Protein AF-0000000083435976 (afdb_homodimer)

Sequence (1504 aa):
MVVLVQVLCVDSVETSPSLLLSTESHRYMPSRLDSTQYHISNSCVLSSFLFNVGDGIQRLCMEHHVRLAKLKHIFLTELRSSTLGGVPGMCLTISDTGKEGVHVHGPPQTNNYLQAMRHFFFRPDFQLQASDVHYDKKTMIQSCFEDPEVQVFAVATRQPFLGVKRKLSDNLHSSIDQVECRHVSVTYVIETKPQRGKFLVEKALALGVPRGKLFGQLHQGKDVTLDSGVVVKSSDCVLPSMPAIACLIVSCPTLAHVDALITTTGFDRYRAVDDKPAQVPVHVVFHLARIDVLQEPRYAAWTRSFGAQSRHVLLCHDACAQKTVHRASAKLQAQLHVVFPTIFPSNEAHELQDSKTPFSRLVPQTPVLELTNSSRDDTEAAMVVLGESMLKFILSPVARRGFDASSCLPRLDFKEIRQTMKASIESLTDKVPQEDPTILNGRITFLGTGCAIPSRYRNVTGMYLELPTDASDGSRWAGLMLDCGEGSVGQLYRYAQGNKQRFQQLIDRLQCVWISHNHADHHLGLLRLLDCRTPLVEPLLVLGPSPLRLWLDEYADVDTTINGKYTFVENYCFDQAASHRYMDVDTHVEAARAKARLKEIFHIAQLECVAVKHAQQSYAVVVTFEDGNKLAFSGDCRPSRKLAEKAYDAFLLVHEATFEDELLTEAKEKAHCTVQEAIQVGREANVRHLVLTHFSQRYPKMAVAKQDRIQVLTAVDLLSLRFQELTQPHLMDVCAKVLTLKDDDPQLGAEAMVVLVQVLCVDSVETSPSLLLSTESHRYMPSRLDSTQYHISNSCVLSSFLFNVGDGIQRLCMEHHVRLAKLKHIFLTELRSSTLGGVPGMCLTISDTGKEGVHVHGPPQTNNYLQAMRHFFFRPDFQLQASDVHYDKKTMIQSCFEDPEVQVFAVATRQPFLGVKRKLSDNLHSSIDQVECRHVSVTYVIETKPQRGKFLVEKALALGVPRGKLFGQLHQGKDVTLDSGVVVKSSDCVLPSMPAIACLIVSCPTLAHVDALITTTGFDRYRAVDDKPAQVPVHVVFHLARIDVLQEPRYAAWTRSFGAQSRHVLLCHDACAQKTVHRASAKLQAQLHVVFPTIFPSNEAHELQDSKTPFSRLVPQTPVLELTNSSRDDTEAAMVVLGESMLKFILSPVARRGFDASSCLPRLDFKEIRQTMKASIESLTDKVPQEDPTILNGRITFLGTGCAIPSRYRNVTGMYLELPTDASDGSRWAGLMLDCGEGSVGQLYRYAQGNKQRFQQLIDRLQCVWISHNHADHHLGLLRLLDCRTPLVEPLLVLGPSPLRLWLDEYADVDTTINGKYTFVENYCFDQAASHRYMDVDTHVEAARAKARLKEIFHIAQLECVAVKHAQQSYAVVVTFEDGNKLAFSGDCRPSRKLAEKAYDAFLLVHEATFEDELLTEAKEKAHCTVQEAIQVGREANVRHLVLTHFSQRYPKMAVAKQDRIQVLTAVDLLSLRFQELTQPHLMDVCAKVLTLKDDDPQLGAEA

Solvent-accessible surface area (backbone atoms only — not comparable to full-atom values): 77828 Å² total; per-residue (Å²): 99,41,33,33,41,29,28,60,31,31,30,38,92,55,34,32,47,22,35,36,41,38,38,40,38,72,41,69,44,68,40,72,75,54,103,85,45,70,44,61,47,72,45,74,49,65,44,32,35,34,34,27,31,8,39,48,46,55,43,43,29,61,64,71,65,50,78,60,90,44,44,42,40,37,39,27,35,39,71,41,44,53,26,44,42,18,43,64,64,38,50,55,56,47,43,72,71,67,43,57,48,40,38,37,34,22,26,74,56,41,35,34,51,60,57,34,41,56,59,64,51,78,53,60,74,38,46,65,41,60,45,59,44,70,75,45,98,78,23,60,57,39,80,74,47,73,56,92,59,40,34,34,32,37,38,44,32,50,42,64,78,80,76,75,80,70,84,71,75,85,79,78,60,76,69,62,74,70,70,69,76,60,65,45,31,24,25,38,38,41,32,41,47,64,40,76,31,60,63,37,61,68,50,33,47,73,72,65,50,59,86,58,71,58,48,52,38,26,65,72,64,34,64,43,71,46,94,87,64,51,70,49,53,16,75,74,24,26,44,75,59,43,76,41,38,28,38,37,44,42,48,36,83,43,68,64,30,46,63,45,57,69,68,40,62,49,52,53,55,33,25,47,55,96,92,34,76,34,80,33,46,33,51,37,37,38,35,44,33,35,62,75,37,51,54,33,62,70,50,12,53,53,51,33,30,34,42,87,76,31,30,35,34,35,30,40,32,87,82,32,58,63,54,75,81,52,54,62,31,50,50,50,40,47,50,47,17,71,77,37,60,87,35,22,47,53,52,58,73,38,39,64,74,36,61,68,55,56,83,64,66,72,63,66,69,80,67,71,66,58,48,60,79,70,66,92,57,82,75,53,70,74,35,55,40,49,34,39,39,38,26,31,36,32,66,32,46,73,91,62,44,41,80,44,62,83,66,30,65,62,57,83,60,63,69,58,45,51,54,54,48,52,69,72,50,73,82,64,71,81,69,76,64,55,75,40,82,90,41,64,77,31,33,44,32,29,37,11,27,15,31,84,51,52,49,62,65,26,35,17,26,16,30,45,29,40,34,51,29,76,54,86,79,68,76,45,64,34,25,42,28,51,27,28,1,46,39,32,57,30,35,46,33,46,59,37,34,58,34,65,68,54,28,49,47,54,55,61,37,36,52,35,40,40,33,36,36,61,52,60,34,27,44,46,16,46,54,48,48,51,58,70,39,61,86,86,53,80,49,30,37,35,33,23,34,69,50,50,52,53,29,53,53,49,40,30,72,68,29,61,80,44,55,77,47,52,45,80,41,55,40,61,70,30,13,69,73,63,35,63,83,38,49,55,68,65,56,42,50,50,43,52,51,51,51,50,47,42,25,65,49,56,41,33,68,39,67,36,32,38,60,31,51,52,55,82,64,19,26,19,40,33,39,30,32,68,89,64,53,27,40,29,36,40,43,66,20,33,79,43,69,66,54,16,61,72,33,48,62,10,57,34,35,41,33,36,26,34,27,55,66,90,39,48,69,57,17,58,76,66,25,33,16,22,45,61,48,36,51,49,36,40,58,69,8,51,31,56,28,35,37,34,31,32,26,40,69,86,54,82,69,73,79,78,78,71,96,58,97,46,47,74,44,71,63,47,54,47,38,34,38,40,52,28,40,69,52,55,76,58,49,68,59,49,52,50,49,60,73,56,53,69,68,81,61,78,79,70,76,67,81,114,100,39,34,33,41,29,29,60,31,32,31,38,90,56,33,32,47,21,36,36,40,39,38,39,38,75,43,70,43,68,40,74,76,54,101,84,46,70,46,63,47,71,46,74,48,64,44,30,34,35,36,26,31,8,38,49,46,55,42,43,28,62,65,70,66,50,77,61,90,43,46,42,38,37,40,27,35,39,71,41,43,55,25,42,41,17,42,65,64,39,49,54,54,47,43,72,74,65,42,56,47,42,38,36,34,20,26,74,50,41,38,35,50,59,58,35,42,55,59,64,51,76,52,58,74,38,46,64,40,60,46,58,44,69,74,42,95,77,28,60,57,38,79,75,46,75,57,90,59,38,34,34,32,37,39,44,32,50,41,64,77,79,74,74,78,70,86,71,74,87,79,79,63,75,71,61,74,71,70,68,78,61,66,45,29,24,25,37,37,39,31,42,45,64,40,75,31,60,63,36,61,68,51,32,46,75,72,66,50,59,88,57,71,59,48,51,37,27,63,72,65,33,63,42,71,45,95,86,66,53,71,48,52,16,75,74,26,25,45,73,59,43,76,40,39,30,36,37,44,42,46,36,83,44,69,63,31,45,64,47,57,69,69,39,64,51,53,53,54,32,24,46,56,96,91,36,75,34,81,32,47,33,51,38,36,38,35,44,32,34,62,75,37,52,53,33,62,70,52,12,54,53,51,35,30,34,41,86,76,30,31,36,33,35,32,39,33,87,83,32,59,63,55,74,82,55,54,63,32,50,51,50,39,47,49,48,17,71,76,38,60,86,34,23,46,53,52,60,74,38,39,63,74,36,60,68,54,55,82,64,67,72,64,66,67,81,66,71,66,57,47,59,78,69,65,91,58,82,76,52,71,72,34,55,40,48,34,37,38,37,25,31,38,32,65,32,44,72,91,63,46,40,81,42,62,84,65,29,65,62,55,83,59,63,69,59,46,51,53,54,47,52,70,72,50,74,83,65,74,81,66,73,63,56,74,40,85,91,42,63,79,32,33,44,30,29,39,12,26,16,32,85,52,52,50,60,65,26,34,17,26,16,31,45,28,40,34,45,34,80,55,84,82,64,59,61,54,35,27,40,28,50,26,29,1,46,39,32,57,29,34,46,33,46,61,38,33,60,35,64,68,56,27,50,48,54,53,61,38,36,50,35,39,39,34,36,34,62,53,60,34,27,44,46,17,45,55,48,48,50,59,69,38,60,86,88,52,80,49,29,36,35,33,23,36,68,50,48,53,55,30,53,54,50,41,30,73,67,29,59,80,45,54,77,48,54,45,81,42,55,41,63,69,31,14,66,74,63,30,78,52,62,53,53,70,64,59,37,50,51,44,50,49,50,50,51,48,42,27,68,48,55,41,33,67,40,66,38,33,38,60,32,52,50,55,81,62,18,24,19,41,32,38,30,32,69,90,64,53,27,41,28,35,40,43,67,21,33,80,43,68,66,54,17,61,72,33,49,61,10,56,34,36,40,33,35,26,34,27,56,66,92,39,49,69,58,17,59,74,69,25,33,17,22,44,62,47,35,51,48,35,39,58,69,8,50,30,55,29,35,35,34,31,32,28,42,69,84,54,81,68,70,81,78,77,70,97,56,97,47,48,74,43,71,62,46,53,46,38,34,37,41,54,27,40,69,50,55,73,59,50,67,58,49,52,50,50,59,72,58,51,71,69,80,61,81,80,71,76,70,80,114

Nearest PDB structures (foldseek):
  9ey0-assembly1_E  TM=8.903E-01  e=1.928E-60  Homo sapiens
  9ey1-assembly1_E  TM=8.854E-01  e=2.325E-59  Homo sapiens
  9ey2-assembly1_E  TM=8.830E-01  e=4.095E-59  Homo sapiens
  8z1g-assembly1_A  TM=8.676E-01  e=3.424E-53  Homo sapiens
  8z0p-assembly1_A  TM=8.772E-01  e=3.097E-49  Homo sapiens

Foldseek 3Di:
DWWKKWFQAFDALLAHTKIKIKDWDFQQDQDCPDPPDTDGDGDIDIAMEMEFDAFCSQQLCFQLVPDCQRYAEYEYFFLANRRCLCVQVSQVVNVVVVDQEHEYEYAPCQVLLVVLCVLFDDDPRYDYHYDHDDADPLFAWAWDDDDLFKTKTKTKFFQDPPPPPPPPDDPPVPPPVPQCLTTIGMKMKMKTAKAWFDFAPVQCVVVVNDPDPQSVCLSVQHWDADPVRDIHGSPRGGPHIHHMAMEMEDADEDPSRLVRVLPHCNCQQQFDDPNRHRVHAYQEYEYNYEPVQLQPVSSLVSLQRNDQNYAYEYRHYPLAQHDDSLVLQLLLLLLLCLQVVPFGPHQVVSLVSDDQDFQPDADDVVPPRNNHPDDPDDPSSPRYGYDFNRWMAIPPDPVPGGIDCPSGDGGDDSVVSNVVSCVPCVPFRDDDFFFAPLAFFKKKWWQFFAADHAHSNGAFGKMKIWFFFPPVVSPDTAIEMEFFAGSSLVSLCVLVSVDPVSSLSNLQRYAEYEFQADHRSGHSRVSVSLLSHDPPGQAHEYEYADSVVSSVVSSCSRVVSNPRNHDYAYQLCQAPVNPDDDDPPVNVVSSVVVCVVCCNTRQFPGWHWDDAPADPRGTKIWTAHNSGAIEIEGGFAFQDLRRLQRLAAHQEYEAEAAAAPVPVVVCVVRGGHHPVSQVVSCVSSVYQEYEYGHYYPVDPQQPDDDDDNHHYHYDGRRRMDTSRRRDDPCSSVSSNVSVPPDPVPPPPPPDD/DWWKKWFQAFDALLAHTKIKIKDWDFQQDFDCPDPPDTDGDGDIDIAMEMEFDAFCSQQLCFQLVPDCQRYAEYEYFFLANRRCLCVQVSQVVNVVVVDQEHEYEYAPCQVLLVVLCVLFDDDPRYDYHYDHDDADPLFAWAWDDDDQFKTKTKTKFFQDPPPPPPPPDDPPVPPPVPPPLTTIGMKMKMKTAKAWFDFAPVQCVVVVNDPDPQSVQLSVQHWDADPVRDIHGSPRGGPHIHHMAMEMEDADEDPSRLVRVLPHCNCQQQFDDPNRHRVHAYQEYEYNYEPVQLQPVSNLVSLQRNDQNYAYEYRHYPLAQHDDSLVLQLLLLLLLCLQVVPFGPHQVVSLVSDDQDFQPDADDVVVPRNNHPDDPDDPSSPRYGYDFNRWMAIPPDPVPGGIDCPSGDGGDDSVVSNVVSCVPCVPFRDDDFFFDPLAFFKKKWWQFFAADHAHSNGAFGKMKIWFAFPDPPPPGTAIEMEFFAGSSLVSLCVLVSVDPVVSLVNLLRYAEYEFQADHRSGHSRVSVSLLSHDPPGQAHEYEYADSVVSSVVSSCVRVVSNPRNHDYAYQLCQAPVNPPPDDDPVNVVSSVVVCVVCCNTRQFPGWHWDDAPADPRGTKIWTAHNSGAIEIEGGFAFQDLRRLQRLAAHQEYEYEAAAAPVPVVVCVVRGGHHPVSQVVSCVSSVYQEYEYGHYYPVDPQQDDDPDDNHHYHYDGRRRMDTSRRRDDPCSSVSSRVSVPPDPVPPPPPPDD

Secondary structure (DSSP, 8-state):
-EEEEEEEE---SS---EEEEEEEEEEEEEEEEETTEEEEEEEEEEEEEEE---TTHHHHHHHTT---TTEEEEE-S-SSHHHHTTHHHHHHHHHHTT--EEEEEESTTHHHHHHHGGGT---TTSEEEEEE----TT-PPEEEEE-SSEEEEEEEEE-----------TTTTSSTTSS----EEEEEEEEEPPBPPPB-HHHHHHTTPPSSHHHHHHHTT--EE-TTS-EE-HHHHBPPPBPP-EEEEEE--SGGGHHHHHH-GGGGGGS-BTTBPPSS-EEEEEEE--HHHHT-HHHHHHHHTT-TT-EEEESS-TTS--S-S-HHHHHHHHHHHHH-TTTS---HHHHHTS-SSTT-PPPPSSSPP--S---S-TTGGGGEEE--TTEEEEEESGGG-EEE-TTSPPPP-HHHHHHHHHHHHTTSTTPPPPP-TTS-S-EEEEEE-B-SS--SS--BSEEEEEEE---TTS--EEEEEEEE-TTHHHHHHHHTTT-HHHHHHHHHHEEEEE--SS-HHHHTTHHHHHHHS-TTSPPEEEEE-HHHHHHHHHHHHH-GGGTTSEEEEEGGGG-TTT-SS-S-HHHHHHHHHHHHHHHHHH-EEEEEEEE-SSSTT-EEEEEEETTS-EEEE--S-S--HHHHHHTTT-SEEEEE--B-GGGHHHHHHTT--BHHHHHHHHHHTT-SEEEEE-B-TT--------S-SSEEEE--TT-EEEGGG---TTHHHHHHHHHHS----GGGGTT-/-EEEEEEEE---SS---EEEEEEEEEEEEEEEEETTEEEEEEEEEEEEEEE---TTHHHHHHHTT---TTEEEEE-S-SSHHHHTTHHHHHHHHHHTT--EEEEEESTTHHHHHHHGGGT---TTSEEEEEE----SS-PPEEEEE-SSEEEEEEEEE-----------TT--SSTTSS----EEEEEEEEEPPBPPPB-HHHHHHTTPPSSHHHHHHHTT--EE-TTS-EE-HHHHBPPPBPP-EEEEEE--SGGGHHHHHH-GGGGGGS-BTTBPPSS-EEEEEEE--HHHHT-HHHHHHHHTT-TT-EEEESS-TTS--S-S-HHHHHHHHHHHHH-TTTS---HHHHHTS-SSTT-PPPPSSSPP--S---S-TTGGGGEEE--TTEEEEEESGGG-EEE-TTSPPPP-HHHHHHHHHHHHTTSTTPPPBP-TTS-S-EEEEEE-B-SS--SS--BSEEEEEEE---TTS--EEEEEEEE-TTHHHHHHHHTTT-HHHHHHHHHHEEEEE--SS-HHHHTTHHHHHHHS-TTSPPEEEEE-HHHHHHHHHHHHH-GGGTTSEEEEEGGGG-TTTGGG-SSHHHHHHHHHHHHHHHHHH-EEEEEEEE-SSSTT-EEEEEEETTS-EEEE--S-S--HHHHHHTTT-SEEEEE--B-GGGHHHHHHTT--BHHHHHHHHHHTT-SEEEEE-B-TT--------S-SSEEEE--TT-EEEGGG-B-TTHHHHHHHHHHS----GGGGGG-

Radius of gyration: 38.83 Å; Cα contacts (8 Å, |Δi|>4): 3337; chains: 2; bounding box: 105×116×100 Å

InterPro domains:
  IPR001279 Metallo-beta-lactamase [PF12706] (481-695)
  IPR027794 tRNase Z endonuclease [PF13691] (49-86)
  IPR036866 Ribonuclease Z/Hydroxyacylglutathione hydrolase-like [G3DSA:3.60.15.10] (20-280)
  IPR036866 Ribonuclease Z/Hydroxyacylglutathione hydrolase-like [G3DSA:3.60.15.10] (443-731)
  IPR036866 Ribonuclease Z/Hydroxyacylglutathione hydrolase-like [SSF56281] (48-252)
  IPR036866 Ribonuclease Z/Hydroxyacylglutathione hydrolase-like [SSF56281] (443-709)
  IPR047151 Zinc phosphodiesterase ELAC protein 2-like [PTHR12553] (47-738)

pLDDT: mean 85.78, std 16.24, range [25.23, 98.88]

Organism: Bremia lactucae (NCBI:txid4779)

Structure (mmCIF, N/CA/C/O backbone):
data_AF-0000000083435976-model_v1
#
loop_
_entity.id
_entity.type
_entity.pdbx_description
1 polymer 'ribonuclease Z'
#
loop_
_atom_site.group_PDB
_atom_site.id
_atom_site.type_symbol
_atom_site.label_atom_id
_atom_site.label_alt_id
_atom_site.label_comp_id
_atom_site.label_asym_id
_atom_site.label_entity_id
_atom_site.label_seq_id
_atom_site.pdbx_PDB_ins_code
_atom_site.Cartn_x
_atom_site.Cartn_y
_atom_site.Cartn_z
_atom_site.occupancy
_atom_site.B_iso_or_equiv
_atom_site.auth_seq_id
_atom_site.auth_comp_id
_atom_site.auth_asym_id
_atom_site.auth_atom_id
_atom_site.pdbx_PDB_model_num
ATOM 1 N N . MET A 1 1 ? 25.016 -38.75 -14.023 1 78.12 1 MET A N 1
ATOM 2 C CA . MET A 1 1 ? 24.25 -37.562 -14.328 1 78.12 1 MET A CA 1
ATOM 3 C C . MET A 1 1 ? 22.828 -37.906 -14.742 1 78.12 1 MET A C 1
ATOM 5 O O . MET A 1 1 ? 22.625 -38.781 -15.586 1 78.12 1 MET A O 1
ATOM 9 N N . VAL A 1 2 ? 21.844 -37.375 -14.07 1 86.19 2 VAL A N 1
ATOM 10 C CA . VAL A 1 2 ? 20.453 -37.656 -14.414 1 86.19 2 VAL A CA 1
ATOM 11 C C . VAL A 1 2 ? 19.781 -36.375 -14.891 1 86.19 2 VAL A C 1
ATOM 13 O O . VAL A 1 2 ? 19.859 -35.344 -14.227 1 86.19 2 VAL A O 1
ATOM 16 N N . VAL A 1 3 ? 19.312 -36.438 -16.125 1 93.12 3 VAL A N 1
ATOM 17 C CA . VAL A 1 3 ? 18.5 -35.344 -16.672 1 93.12 3 VAL A CA 1
ATOM 18 C C . VAL A 1 3 ? 17.109 -35.875 -17 1 93.12 3 VAL A C 1
ATOM 20 O O . VAL A 1 3 ? 16.953 -36.812 -17.75 1 93.12 3 VAL A O 1
ATOM 23 N N . LEU A 1 4 ? 16.125 -35.312 -16.406 1 94.38 4 LEU A N 1
ATOM 24 C CA . LEU A 1 4 ? 14.781 -35.781 -16.688 1 94.38 4 LEU A CA 1
ATOM 25 C C . LEU A 1 4 ? 13.805 -34.625 -16.766 1 94.38 4 LEU A C 1
ATOM 27 O O . LEU A 1 4 ? 14.055 -33.562 -16.203 1 94.38 4 LEU A O 1
ATOM 31 N N . VAL A 1 5 ? 12.781 -34.781 -17.531 1 96.94 5 VAL A N 1
ATOM 32 C CA . VAL A 1 5 ? 11.672 -33.844 -17.641 1 96.94 5 VAL A CA 1
ATOM 33 C C . VAL A 1 5 ? 10.398 -34.469 -17.078 1 96.94 5 VAL A C 1
ATOM 35 O O . VAL A 1 5 ? 10.031 -35.562 -17.453 1 96.94 5 VAL A O 1
ATOM 38 N N . GLN A 1 6 ? 9.836 -33.75 -16.203 1 96.81 6 GLN A N 1
ATOM 39 C CA . GLN A 1 6 ? 8.625 -34.25 -15.57 1 96.81 6 GLN A CA 1
ATOM 40 C C . GLN A 1 6 ? 7.418 -33.406 -15.906 1 96.81 6 GLN A C 1
ATOM 42 O O . GLN A 1 6 ? 7.473 -32.156 -15.773 1 96.81 6 GLN A O 1
ATOM 47 N N . VAL A 1 7 ? 6.328 -34.031 -16.359 1 98.12 7 VAL A N 1
ATOM 48 C CA . VAL A 1 7 ? 5.051 -33.344 -16.531 1 98.12 7 VAL A CA 1
ATOM 49 C C . VAL A 1 7 ? 4.371 -33.188 -15.18 1 98.12 7 VAL A C 1
ATOM 51 O O . VAL A 1 7 ? 3.793 -34.125 -14.641 1 98.12 7 VAL A O 1
ATOM 54 N N . LEU A 1 8 ? 4.383 -32 -14.664 1 97.25 8 LEU A N 1
ATOM 55 C CA . LEU A 1 8 ? 3.74 -31.781 -13.367 1 97.25 8 LEU A CA 1
ATOM 56 C C . LEU A 1 8 ? 2.225 -31.922 -13.484 1 97.25 8 LEU A C 1
ATOM 58 O O . LEU A 1 8 ? 1.591 -32.562 -12.648 1 97.25 8 LEU A O 1
ATOM 62 N N . CYS A 1 9 ? 1.723 -31.312 -14.484 1 96.94 9 CYS A N 1
ATOM 63 C CA . CYS A 1 9 ? 0.295 -31.469 -14.734 1 96.94 9 CYS A CA 1
ATOM 64 C C . CYS A 1 9 ? -0.032 -31.25 -16.203 1 96.94 9 CYS A C 1
ATOM 66 O O . CYS A 1 9 ? 0.735 -30.625 -16.938 1 96.94 9 CYS A O 1
ATOM 68 N N . VAL A 1 10 ? -1.083 -31.844 -16.656 1 96.75 10 VAL A N 1
ATOM 69 C CA . VAL A 1 10 ? -1.605 -31.688 -18 1 96.75 10 VAL A CA 1
ATOM 70 C C . VAL A 1 10 ? -2.766 -30.703 -18 1 96.75 10 VAL A C 1
ATOM 72 O O . VAL A 1 10 ? -3.145 -30.172 -16.953 1 96.75 10 VAL A O 1
ATOM 75 N N . ASP A 1 11 ? -3.227 -30.375 -19.141 1 94.88 11 ASP A N 1
ATOM 76 C CA . ASP A 1 11 ? -4.301 -29.406 -19.281 1 94.88 11 ASP A CA 1
ATOM 77 C C . ASP A 1 11 ? -5.625 -29.969 -18.766 1 94.88 11 ASP A C 1
ATOM 79 O O . ASP A 1 11 ? -5.988 -31.109 -19.094 1 94.88 11 ASP A O 1
ATOM 83 N N . SER A 1 12 ? -6.215 -29.328 -17.906 1 91.31 12 SER A N 1
ATOM 84 C CA . SER A 1 12 ? -7.57 -29.547 -17.406 1 91.31 12 SER A CA 1
ATOM 85 C C . SER A 1 12 ? -8.227 -28.219 -17.031 1 91.31 12 SER A C 1
ATOM 87 O O . SER A 1 12 ? -7.613 -27.156 -17.156 1 91.31 12 SER A O 1
ATOM 89 N N . VAL A 1 13 ? -9.469 -28.25 -16.609 1 87.06 13 VAL A N 1
ATOM 90 C CA . VAL A 1 13 ? -10.109 -27.031 -16.172 1 87.06 13 VAL A CA 1
ATOM 91 C C . VAL A 1 13 ? -9.398 -26.484 -14.93 1 87.06 13 VAL A C 1
ATOM 93 O O . VAL A 1 13 ? -9.242 -25.281 -14.766 1 87.06 13 VAL A O 1
ATOM 96 N N . GLU A 1 14 ? -8.938 -27.406 -14.125 1 90.31 14 GLU A N 1
ATOM 97 C CA . GLU A 1 14 ? -8.305 -27.031 -12.859 1 90.31 14 GLU A CA 1
ATOM 98 C C . GLU A 1 14 ? -6.848 -26.625 -13.07 1 90.31 14 GLU A C 1
ATOM 100 O O . GLU A 1 14 ? -6.324 -25.766 -12.359 1 90.31 14 GLU A O 1
ATOM 105 N N . THR A 1 15 ? -6.23 -27.234 -14.047 1 93.56 15 THR A N 1
ATOM 106 C CA . THR A 1 15 ? -4.793 -27.047 -14.18 1 93.56 15 THR A CA 1
ATOM 107 C C . THR A 1 15 ? -4.422 -26.703 -15.617 1 93.56 15 THR A C 1
ATOM 109 O O . THR A 1 15 ? -5.223 -26.906 -16.531 1 93.56 15 THR A O 1
ATOM 112 N N . SER A 1 16 ? -3.244 -26.109 -15.75 1 95.88 16 SER A N 1
ATOM 113 C CA . SER A 1 16 ? -2.582 -25.891 -17.031 1 95.88 16 SER A CA 1
ATOM 114 C C . SER A 1 16 ? -1.219 -26.562 -17.078 1 95.88 16 SER A C 1
ATOM 116 O O . SER A 1 16 ? -0.565 -26.734 -16.047 1 95.88 16 SER A O 1
ATOM 118 N N . PRO A 1 17 ? -0.851 -26.984 -18.25 1 97.94 17 PRO A N 1
ATOM 119 C CA . PRO A 1 17 ? 0.375 -27.781 -18.359 1 97.94 17 PRO A CA 1
ATOM 120 C C . PRO A 1 17 ? 1.589 -27.078 -17.75 1 97.94 17 PRO A C 1
ATOM 122 O O . PRO A 1 17 ? 1.777 -25.875 -17.969 1 97.94 17 PRO A O 1
ATOM 125 N N . SER A 1 18 ? 2.314 -27.75 -17.016 1 98.12 18 SER A N 1
ATOM 126 C CA . SER A 1 18 ? 3.57 -27.328 -16.406 1 98.12 18 SER A CA 1
ATOM 127 C C . SER A 1 18 ? 4.59 -28.453 -16.406 1 98.12 18 SER A C 1
ATOM 129 O O . SER A 1 18 ? 4.234 -29.625 -16.203 1 98.12 18 SER A O 1
ATOM 131 N N . LEU A 1 19 ? 5.82 -28.172 -16.703 1 98.12 19 LEU A N 1
ATOM 132 C CA . LEU A 1 19 ? 6.879 -29.188 -16.75 1 98.12 19 LEU A CA 1
ATOM 133 C C . LEU A 1 19 ? 8.047 -28.781 -15.852 1 98.12 19 LEU A C 1
ATOM 135 O O . LEU A 1 19 ? 8.273 -27.594 -15.625 1 98.12 19 LEU A O 1
ATOM 139 N N . LEU A 1 20 ? 8.719 -29.734 -15.359 1 96.62 20 LEU A N 1
ATOM 140 C CA . LEU A 1 20 ? 9.891 -29.531 -14.516 1 96.62 20 LEU A CA 1
ATOM 141 C C . LEU A 1 20 ? 11.102 -30.25 -15.094 1 96.62 20 LEU A C 1
ATOM 143 O O . LEU A 1 20 ? 11.055 -31.469 -15.336 1 96.62 20 LEU A O 1
ATOM 147 N N . LEU A 1 21 ? 12.125 -29.531 -15.414 1 95.81 21 LEU A N 1
ATOM 148 C CA . LEU A 1 21 ? 13.414 -30.094 -15.781 1 95.81 21 LEU A CA 1
ATOM 149 C C . LEU A 1 21 ? 14.312 -30.234 -14.555 1 95.81 21 LEU A C 1
ATOM 151 O O . LEU A 1 21 ? 14.5 -29.266 -13.805 1 95.81 21 LEU A O 1
ATOM 155 N N . SER A 1 22 ? 14.789 -31.391 -14.328 1 92.5 22 SER A N 1
ATOM 156 C CA . SER A 1 22 ? 15.688 -31.625 -13.203 1 92.5 22 SER A CA 1
ATOM 157 C C . SER A 1 22 ? 17.016 -32.219 -13.68 1 92.5 22 SER A C 1
ATOM 159 O O . SER A 1 22 ? 17.031 -33.094 -14.555 1 92.5 22 SER A O 1
ATOM 161 N N . THR A 1 23 ? 18.078 -31.672 -13.156 1 89.19 23 THR A N 1
ATOM 162 C CA . THR A 1 23 ? 19.406 -32.219 -13.438 1 89.19 23 THR A CA 1
ATOM 163 C C . THR A 1 23 ? 20.125 -32.594 -12.148 1 89.19 23 THR A C 1
ATOM 165 O O . THR A 1 23 ? 19.953 -31.938 -11.117 1 89.19 23 THR A O 1
ATOM 168 N N . GLU A 1 24 ? 20.672 -33.719 -12.094 1 82.44 24 GLU A N 1
ATOM 169 C CA . GLU A 1 24 ? 21.469 -34.188 -10.961 1 82.44 24 GLU A CA 1
ATOM 170 C C . GLU A 1 24 ? 22.906 -34.5 -11.391 1 82.44 24 GLU A C 1
ATOM 172 O O . GLU A 1 24 ? 23.125 -35.281 -12.312 1 82.44 24 GLU A O 1
ATOM 177 N N . SER A 1 25 ? 23.781 -33.656 -10.82 1 75.12 25 SER A N 1
ATOM 178 C CA . SER A 1 25 ? 25.172 -33.906 -11.133 1 75.12 25 SER A CA 1
ATOM 179 C C . SER A 1 25 ? 25.984 -34.156 -9.867 1 75.12 25 SER A C 1
ATOM 181 O O . SER A 1 25 ? 25.703 -33.562 -8.82 1 75.12 25 SER A O 1
ATOM 183 N N . HIS A 1 26 ? 26.719 -35.219 -9.836 1 62.59 26 HIS A N 1
ATOM 184 C CA . HIS A 1 26 ? 27.641 -35.5 -8.734 1 62.59 26 HIS A CA 1
ATOM 185 C C . HIS A 1 26 ? 29.016 -34.875 -8.984 1 62.59 26 HIS A C 1
ATOM 187 O O . HIS A 1 26 ? 29.562 -35 -10.086 1 62.59 26 HIS A O 1
ATOM 193 N N . ARG A 1 27 ? 29.281 -33.75 -8.234 1 57.94 27 ARG A N 1
ATOM 194 C CA . ARG A 1 27 ? 30.594 -33.156 -8.344 1 57.94 27 ARG A CA 1
ATOM 195 C C . ARG A 1 27 ? 31.547 -33.719 -7.285 1 57.94 27 ARG A C 1
ATOM 197 O O . ARG A 1 27 ? 31.203 -33.781 -6.105 1 57.94 27 ARG A O 1
ATOM 204 N N . TYR A 1 28 ? 32.469 -34.438 -7.734 1 53.75 28 TYR A N 1
ATOM 205 C CA . TYR A 1 28 ? 33.5 -34.938 -6.855 1 53.75 28 TYR A CA 1
ATOM 206 C C . TYR A 1 28 ? 34.594 -33.906 -6.613 1 53.75 28 TYR A C 1
ATOM 208 O O . TYR A 1 28 ? 35.188 -33.406 -7.559 1 53.75 28 TYR A O 1
ATOM 216 N N . MET A 1 29 ? 34.375 -33.094 -5.598 1 52.16 29 MET A N 1
ATOM 217 C CA . MET A 1 29 ? 35.438 -32.125 -5.262 1 52.16 29 MET A CA 1
ATOM 218 C C . MET A 1 29 ? 36.469 -32.781 -4.355 1 52.16 29 MET A C 1
ATOM 220 O O . MET A 1 29 ? 36.156 -33.312 -3.297 1 52.16 29 MET A O 1
ATOM 224 N N . PRO A 1 30 ? 37.688 -32.875 -4.809 1 51.94 30 PRO A N 1
ATOM 225 C CA . PRO A 1 30 ? 38.75 -33.375 -3.926 1 51.94 30 PRO A CA 1
ATOM 226 C C . PRO A 1 30 ? 39.094 -32.375 -2.818 1 51.94 30 PRO A C 1
ATOM 228 O O . PRO A 1 30 ? 39.125 -31.172 -3.057 1 51.94 30 PRO A O 1
ATOM 231 N N . SER A 1 31 ? 38.594 -32.562 -1.729 1 51.41 31 SER A N 1
ATOM 232 C CA . SER A 1 31 ? 39.094 -31.703 -0.65 1 51.41 31 SER A CA 1
ATOM 233 C C . SER A 1 31 ? 40.312 -32.312 -0.002 1 51.41 31 SER A C 1
ATOM 235 O O . SER A 1 31 ? 40.375 -33.531 0.232 1 51.41 31 SER A O 1
ATOM 237 N N . ARG A 1 32 ? 41.406 -31.547 -0.144 1 47.16 32 ARG A N 1
ATOM 238 C CA . ARG A 1 32 ? 42.656 -31.984 0.481 1 47.16 32 ARG A CA 1
ATOM 239 C C . ARG A 1 32 ? 42.531 -31.984 2.002 1 47.16 32 ARG A C 1
ATOM 241 O O . ARG A 1 32 ? 42.25 -30.953 2.609 1 47.16 32 ARG A O 1
ATOM 248 N N . LEU A 1 33 ? 42.094 -33.094 2.559 1 44.16 33 LEU A N 1
ATOM 249 C CA . LEU A 1 33 ? 42.188 -33.031 4.016 1 44.16 33 LEU A CA 1
ATOM 250 C C . LEU A 1 33 ? 43.625 -32.875 4.477 1 44.16 33 LEU A C 1
ATOM 252 O O . LEU A 1 33 ? 43.906 -32.094 5.398 1 44.16 33 LEU A O 1
ATOM 256 N N . ASP A 1 34 ? 44.625 -33.969 4.258 1 47.19 34 ASP A N 1
ATOM 257 C CA . ASP A 1 34 ? 46.062 -33.906 4.547 1 47.19 34 ASP A CA 1
ATOM 258 C C . ASP A 1 34 ? 46.906 -34.188 3.291 1 47.19 34 ASP A C 1
ATOM 260 O O . ASP A 1 34 ? 46.344 -34.5 2.236 1 47.19 34 ASP A O 1
ATOM 264 N N . SER A 1 35 ? 48.344 -34 3.352 1 47.62 35 SER A N 1
ATOM 265 C CA . SER A 1 35 ? 49.344 -34.156 2.301 1 47.62 35 SER A CA 1
ATOM 266 C C . SER A 1 35 ? 49.062 -35.406 1.456 1 47.62 35 SER A C 1
ATOM 268 O O . SER A 1 35 ? 49.594 -35.531 0.357 1 47.62 35 SER A O 1
ATOM 270 N N . THR A 1 36 ? 48.531 -36.469 2.055 1 49.72 36 THR A N 1
ATOM 271 C CA . THR A 1 36 ? 48.562 -37.781 1.374 1 49.72 36 THR A CA 1
ATOM 272 C C . THR A 1 36 ? 47.125 -38.219 0.994 1 49.72 36 THR A C 1
ATOM 274 O O . THR A 1 36 ? 46.969 -39.188 0.289 1 49.72 36 THR A O 1
ATOM 277 N N . GLN A 1 37 ? 46.094 -37.719 1.713 1 44.5 37 GLN A N 1
ATOM 278 C CA . GLN A 1 37 ? 44.781 -38.312 1.462 1 44.5 37 GLN A CA 1
ATOM 279 C C . GLN A 1 37 ? 43.781 -37.312 0.912 1 44.5 37 GLN A C 1
ATOM 281 O O . GLN A 1 37 ? 43.688 -36.188 1.44 1 44.5 37 GLN A O 1
ATOM 286 N N . TYR A 1 38 ? 43.406 -37.375 -0.392 1 44.78 38 TYR A N 1
ATOM 287 C CA . TYR A 1 38 ? 42.344 -36.562 -1.014 1 44.78 38 TYR A CA 1
ATOM 288 C C . TYR A 1 38 ? 40.969 -37.125 -0.678 1 44.78 38 TYR A C 1
ATOM 290 O O . TYR A 1 38 ? 40.781 -38.344 -0.665 1 44.78 38 TYR A O 1
ATOM 298 N N . HIS A 1 39 ? 40.25 -36.469 0.194 1 49.81 39 HIS A N 1
ATOM 299 C CA . HIS A 1 39 ? 38.844 -36.844 0.348 1 49.81 39 HIS A CA 1
ATOM 300 C C . HIS A 1 39 ? 38 -36.25 -0.763 1 49.81 39 HIS A C 1
ATOM 302 O O . HIS A 1 39 ? 38.125 -35.062 -1.077 1 49.81 39 HIS A O 1
ATOM 308 N N . ILE A 1 40 ? 37.438 -37.031 -1.617 1 47.19 40 ILE A N 1
ATOM 309 C CA . ILE A 1 40 ? 36.531 -36.594 -2.674 1 47.19 40 ILE A CA 1
ATOM 310 C C . ILE A 1 40 ? 35.125 -36.438 -2.102 1 47.19 40 ILE A C 1
ATOM 312 O O . ILE A 1 40 ? 34.531 -37.375 -1.593 1 47.19 40 ILE A O 1
ATOM 316 N N . SER A 1 41 ? 34.812 -35.25 -1.736 1 53.31 41 SER A N 1
ATOM 317 C CA . SER A 1 41 ? 33.438 -35 -1.33 1 53.31 41 SER A CA 1
ATOM 318 C C . SER A 1 41 ? 32.5 -34.969 -2.535 1 53.31 41 SER A C 1
ATOM 320 O O . SER A 1 41 ? 32.875 -34.406 -3.574 1 53.31 41 SER A O 1
ATOM 322 N N . ASN A 1 42 ? 31.609 -35.906 -2.574 1 52.78 42 ASN A N 1
ATOM 323 C CA . ASN A 1 42 ? 30.547 -36 -3.572 1 52.78 42 ASN A CA 1
ATOM 324 C C . ASN A 1 42 ? 29.406 -35.031 -3.248 1 52.78 42 ASN A C 1
ATOM 326 O O . ASN A 1 42 ? 28.734 -35.156 -2.227 1 52.78 42 ASN A O 1
ATOM 330 N N . SER A 1 43 ? 29.594 -33.844 -3.865 1 63.03 43 SER A N 1
ATOM 331 C CA . SER A 1 43 ? 28.469 -32.938 -3.648 1 63.03 43 SER A CA 1
ATOM 332 C C . SER A 1 43 ? 27.438 -33.031 -4.773 1 63.03 43 SER A C 1
ATOM 334 O O . SER A 1 43 ? 27.797 -33.031 -5.949 1 63.03 43 SER A O 1
ATOM 336 N N . CYS A 1 44 ? 26.281 -33.594 -4.484 1 61.31 44 CYS A N 1
ATOM 337 C CA . CYS A 1 44 ? 25.156 -33.688 -5.422 1 61.31 44 CYS A CA 1
ATOM 338 C C . CYS A 1 44 ? 24.547 -32.312 -5.652 1 61.31 44 CYS A C 1
ATOM 340 O O . CYS A 1 44 ? 24.125 -31.641 -4.703 1 61.31 44 CYS A O 1
ATOM 342 N N . VAL A 1 45 ? 24.828 -31.797 -6.945 1 70.06 45 VAL A N 1
ATOM 343 C CA . VAL A 1 45 ? 24.219 -30.531 -7.305 1 70.06 45 VAL A CA 1
ATOM 344 C C . VAL A 1 45 ? 22.906 -30.766 -8.047 1 70.06 45 VAL A C 1
ATOM 346 O O . VAL A 1 45 ? 22.891 -31.469 -9.062 1 70.06 45 VAL A O 1
ATOM 349 N N . LEU A 1 46 ? 21.797 -30.453 -7.441 1 75.88 46 LEU A N 1
ATOM 350 C CA . LEU A 1 46 ? 20.469 -30.562 -8.039 1 75.88 46 LEU A CA 1
ATOM 351 C C . LEU A 1 46 ? 19.984 -29.203 -8.547 1 75.88 46 LEU A C 1
ATOM 353 O O . LEU A 1 46 ? 20.156 -28.188 -7.871 1 75.88 46 LEU A O 1
ATOM 357 N N . SER A 1 47 ? 19.656 -29.125 -9.875 1 84.88 47 SER A N 1
ATOM 358 C CA . SER A 1 47 ? 19.047 -27.922 -10.43 1 84.88 47 SER A CA 1
ATOM 359 C C . SER A 1 47 ? 17.656 -28.203 -10.984 1 84.88 47 SER A C 1
ATOM 361 O O . SER A 1 47 ? 17.406 -29.281 -11.531 1 84.88 47 SER A O 1
ATOM 363 N N . SER A 1 48 ? 16.781 -27.344 -10.727 1 89.62 48 SER A N 1
ATOM 364 C CA . SER A 1 48 ? 15.422 -27.5 -11.219 1 89.62 48 SER A CA 1
ATOM 365 C C . SER A 1 48 ? 14.961 -26.266 -11.984 1 89.62 48 SER A C 1
ATOM 367 O O . SER A 1 48 ? 15.312 -25.141 -11.625 1 89.62 48 SER A O 1
ATOM 369 N N . PHE A 1 49 ? 14.227 -26.516 -13.062 1 93.75 49 PHE A N 1
ATOM 370 C CA . PHE A 1 49 ? 13.672 -25.484 -13.938 1 93.75 49 PHE A CA 1
ATOM 371 C C . PHE A 1 49 ? 12.195 -25.734 -14.195 1 93.75 49 PHE A C 1
ATOM 373 O O . PHE A 1 49 ? 11.797 -26.859 -14.5 1 93.75 49 PHE A O 1
ATOM 380 N N . LEU A 1 50 ? 11.453 -24.688 -14.07 1 96.81 50 LEU A N 1
ATOM 381 C CA . LEU A 1 50 ? 10.023 -24.844 -14.328 1 96.81 50 LEU A CA 1
ATOM 382 C C . LEU A 1 50 ? 9.648 -24.219 -15.672 1 96.81 50 LEU A C 1
ATOM 384 O O . LEU A 1 50 ? 10.141 -23.141 -16.031 1 96.81 50 LEU A O 1
ATOM 388 N N . PHE A 1 51 ? 8.859 -24.969 -16.406 1 98.25 51 PHE A N 1
ATOM 389 C CA . PHE A 1 51 ? 8.242 -24.422 -17.625 1 98.25 51 PHE A CA 1
ATOM 390 C C . PHE A 1 51 ? 6.758 -24.172 -17.406 1 98.25 51 PHE A C 1
ATOM 392 O O . PHE A 1 51 ? 5.977 -25.109 -17.25 1 98.25 51 PHE A O 1
ATOM 399 N N . ASN A 1 52 ? 6.371 -22.922 -17.359 1 98.38 52 ASN A N 1
ATOM 400 C CA . ASN A 1 52 ? 5.027 -22.453 -17.047 1 98.38 52 ASN A CA 1
ATOM 401 C C . ASN A 1 52 ? 4.641 -22.766 -15.609 1 98.38 52 ASN A C 1
ATOM 403 O O . ASN A 1 52 ? 5.02 -23.812 -15.07 1 98.38 52 ASN A O 1
ATOM 407 N N . VAL A 1 53 ? 3.984 -21.859 -15.008 1 97.88 53 VAL A N 1
ATOM 408 C CA . VAL A 1 53 ? 3.482 -21.984 -13.641 1 97.88 53 VAL A CA 1
ATOM 409 C C . VAL A 1 53 ? 2.049 -21.469 -13.57 1 97.88 53 VAL A C 1
ATOM 411 O O . VAL A 1 53 ? 1.819 -20.312 -13.203 1 97.88 53 VAL A O 1
ATOM 414 N N . GLY A 1 54 ? 1.13 -22.359 -13.844 1 96.62 54 GLY A N 1
ATOM 415 C CA . GLY A 1 54 ? -0.27 -21.984 -13.695 1 96.62 54 GLY A CA 1
ATOM 416 C C . GLY A 1 54 ? -0.756 -22.047 -12.258 1 96.62 54 GLY A C 1
ATOM 417 O O . GLY A 1 54 ? 0.022 -22.344 -11.344 1 96.62 54 GLY A O 1
ATOM 418 N N . ASP A 1 55 ? -2.014 -21.828 -12.062 1 96.12 55 ASP A N 1
ATOM 419 C CA . ASP A 1 55 ? -2.621 -21.906 -10.742 1 96.12 55 ASP A CA 1
ATOM 420 C C . ASP A 1 55 ? -2.441 -23.297 -10.125 1 96.12 55 ASP A C 1
ATOM 422 O O . ASP A 1 55 ? -2.555 -24.297 -10.828 1 96.12 55 ASP A O 1
ATOM 426 N N . GLY A 1 56 ? -2.096 -23.359 -8.898 1 94.94 56 GLY A N 1
ATOM 427 C CA . GLY A 1 56 ? -2.135 -24.609 -8.164 1 94.94 56 GLY A CA 1
ATOM 428 C C . GLY A 1 56 ? -0.828 -25.375 -8.227 1 94.94 56 GLY A C 1
ATOM 429 O O . GLY A 1 56 ? -0.654 -26.375 -7.523 1 94.94 56 GLY A O 1
ATOM 430 N N . ILE A 1 57 ? 0.125 -24.922 -9.031 1 95.69 57 ILE A N 1
ATOM 431 C CA . ILE A 1 57 ? 1.371 -25.656 -9.195 1 95.69 57 ILE A CA 1
ATOM 432 C C . ILE A 1 57 ? 2.141 -25.672 -7.875 1 95.69 57 ILE A C 1
ATOM 434 O O . ILE A 1 57 ? 2.756 -26.688 -7.52 1 95.69 57 ILE A O 1
ATOM 438 N N . GLN A 1 58 ? 2.145 -24.547 -7.199 1 93.94 58 GLN A N 1
ATOM 439 C CA . GLN A 1 58 ? 2.783 -24.484 -5.887 1 93.94 58 GLN A CA 1
ATOM 440 C C . GLN A 1 58 ? 2.205 -25.547 -4.953 1 93.94 58 GLN A C 1
ATOM 442 O O . GLN A 1 58 ? 2.949 -26.266 -4.285 1 93.94 58 GLN A O 1
ATOM 447 N N . ARG A 1 59 ? 0.919 -25.609 -4.934 1 94.06 59 ARG A N 1
ATOM 448 C CA . ARG A 1 59 ? 0.212 -26.562 -4.09 1 94.06 59 ARG A CA 1
ATOM 449 C C . ARG A 1 59 ? 0.53 -28 -4.504 1 94.06 59 ARG A C 1
ATOM 451 O O . ARG A 1 59 ? 0.743 -28.859 -3.652 1 94.06 59 ARG A O 1
ATOM 458 N N . LEU A 1 60 ? 0.541 -28.25 -5.785 1 95.75 60 LEU A N 1
ATOM 459 C CA . LEU A 1 60 ? 0.889 -29.547 -6.332 1 95.75 60 LEU A CA 1
ATOM 460 C C . LEU A 1 60 ? 2.291 -29.969 -5.898 1 95.75 60 LEU A C 1
ATOM 462 O O . LEU A 1 60 ? 2.5 -31.094 -5.449 1 95.75 60 LEU A O 1
ATOM 466 N N . CYS A 1 61 ? 3.256 -29.047 -6.031 1 93.88 61 CYS A N 1
ATOM 467 C CA . CYS A 1 61 ? 4.641 -29.328 -5.68 1 93.88 61 CYS A CA 1
ATOM 468 C C . CYS A 1 61 ? 4.773 -29.672 -4.199 1 93.88 61 CYS A C 1
ATOM 470 O O . CYS A 1 61 ? 5.527 -30.562 -3.822 1 93.88 61 CYS A O 1
ATOM 472 N N . MET A 1 62 ? 4.016 -28.984 -3.418 1 90 62 MET A N 1
ATOM 473 C CA . MET A 1 62 ? 4.062 -29.219 -1.978 1 90 62 MET A CA 1
ATOM 474 C C . MET A 1 62 ? 3.479 -30.594 -1.631 1 90 62 MET A C 1
ATOM 476 O O . MET A 1 62 ? 4.066 -31.344 -0.853 1 90 62 MET A O 1
ATOM 480 N N . GLU A 1 63 ? 2.369 -30.906 -2.201 1 92.5 63 GLU A N 1
ATOM 481 C CA . GLU A 1 63 ? 1.687 -32.156 -1.87 1 92.5 63 GLU A CA 1
ATOM 482 C C . GLU A 1 63 ? 2.48 -33.344 -2.357 1 92.5 63 GLU A C 1
ATOM 484 O O . GLU A 1 63 ? 2.523 -34.375 -1.685 1 92.5 63 GLU A O 1
ATOM 489 N N . HIS A 1 64 ? 3.096 -33.25 -3.52 1 93.56 64 HIS A N 1
ATOM 490 C CA . HIS A 1 64 ? 3.738 -34.406 -4.121 1 93.56 64 HIS A CA 1
ATOM 491 C C . HIS A 1 64 ? 5.254 -34.344 -3.959 1 93.56 64 HIS A C 1
ATOM 493 O O . HIS A 1 64 ? 5.988 -35.062 -4.66 1 93.56 64 HIS A O 1
ATOM 499 N N . HIS A 1 65 ? 5.793 -33.406 -3.178 1 88.56 65 HIS A N 1
ATOM 500 C CA . HIS A 1 65 ? 7.172 -33.312 -2.715 1 88.56 65 HIS A CA 1
ATOM 501 C C . HIS A 1 65 ? 8.125 -33.062 -3.875 1 88.56 65 HIS A C 1
ATOM 503 O O . HIS A 1 65 ? 9.172 -33.688 -3.982 1 88.56 65 HIS A O 1
ATOM 509 N N . VAL A 1 66 ? 7.602 -32.312 -4.754 1 87.94 66 VAL A N 1
ATOM 510 C CA . VAL A 1 66 ? 8.508 -31.812 -5.781 1 87.94 66 VAL A CA 1
ATOM 511 C C . VAL A 1 66 ? 9.438 -30.766 -5.188 1 87.94 66 VAL A C 1
ATOM 513 O O . VAL A 1 66 ? 8.984 -29.781 -4.598 1 87.94 66 VAL A O 1
ATOM 516 N N . ARG A 1 67 ? 10.688 -30.953 -5.199 1 77.56 67 ARG A N 1
ATOM 517 C CA . ARG A 1 67 ? 11.672 -30.109 -4.531 1 77.56 67 ARG A CA 1
ATOM 518 C C . ARG A 1 67 ? 11.836 -28.781 -5.262 1 77.56 67 ARG A C 1
ATOM 520 O O . ARG A 1 67 ? 12.422 -28.719 -6.344 1 77.56 67 ARG A O 1
ATOM 527 N N . LEU A 1 68 ? 11.336 -27.781 -4.648 1 76.06 68 LEU A N 1
ATOM 528 C CA . LEU A 1 68 ? 11.398 -26.438 -5.227 1 76.06 68 LEU A CA 1
ATOM 529 C C . LEU A 1 68 ? 12.625 -25.688 -4.711 1 76.06 68 LEU A C 1
ATOM 531 O O . LEU A 1 68 ? 12.93 -24.594 -5.191 1 76.06 68 LEU A O 1
ATOM 535 N N . ALA A 1 69 ? 13.312 -26.25 -3.738 1 68.56 69 ALA A N 1
ATOM 536 C CA . ALA A 1 69 ? 14.398 -25.562 -3.051 1 68.56 69 ALA A CA 1
ATOM 537 C C . ALA A 1 69 ? 15.508 -25.172 -4.027 1 68.56 69 ALA A C 1
ATOM 539 O O . ALA A 1 69 ? 16.266 -24.234 -3.779 1 68.56 69 ALA A O 1
ATOM 540 N N . LYS A 1 70 ? 15.523 -25.828 -5.125 1 76.81 70 LYS A N 1
ATOM 541 C CA . LYS A 1 70 ? 16.625 -25.516 -6.023 1 76.81 70 LYS A CA 1
ATOM 542 C C . LYS A 1 70 ? 16.125 -24.844 -7.301 1 76.81 70 LYS A C 1
ATOM 544 O O . LYS A 1 70 ? 16.844 -24.797 -8.305 1 76.81 70 LYS A O 1
ATOM 549 N N . LEU A 1 71 ? 14.961 -24.469 -7.23 1 87.44 71 LEU A N 1
ATOM 550 C CA . LEU A 1 71 ? 14.383 -23.797 -8.398 1 87.44 71 LEU A CA 1
ATOM 551 C C . LEU A 1 71 ? 15.062 -22.453 -8.641 1 87.44 71 LEU A C 1
ATOM 553 O O . LEU A 1 71 ? 15.078 -21.594 -7.754 1 87.44 71 LEU A O 1
ATOM 557 N N . LYS A 1 72 ? 15.625 -22.234 -9.836 1 86.44 72 LYS A N 1
ATOM 558 C CA . LYS A 1 72 ? 16.344 -21 -10.133 1 86.44 72 LYS A CA 1
ATOM 559 C C . LYS A 1 72 ? 15.719 -20.266 -11.312 1 86.44 72 LYS A C 1
ATOM 561 O O . LYS A 1 72 ? 15.844 -19.047 -11.43 1 86.44 72 LYS A O 1
ATOM 566 N N . HIS A 1 73 ? 15.117 -21.125 -12.195 1 94.5 73 HIS A N 1
ATOM 567 C CA . HIS A 1 73 ? 14.617 -20.516 -13.43 1 94.5 73 HIS A CA 1
ATOM 568 C C . HIS A 1 73 ? 13.18 -20.938 -13.711 1 94.5 73 HIS A C 1
ATOM 570 O O . HIS A 1 73 ? 12.797 -22.078 -13.43 1 94.5 73 HIS A O 1
ATOM 576 N N . ILE A 1 74 ? 12.445 -20.016 -14.18 1 97 74 ILE A N 1
ATOM 577 C CA . ILE A 1 74 ? 11.102 -20.266 -14.703 1 97 74 ILE A CA 1
ATOM 578 C C . ILE A 1 74 ? 11.031 -19.828 -16.156 1 97 74 ILE A C 1
ATOM 580 O O . ILE A 1 74 ? 11.43 -18.703 -16.5 1 97 74 ILE A O 1
ATOM 584 N N . PHE A 1 75 ? 10.609 -20.703 -17.016 1 98.25 75 PHE A N 1
ATOM 585 C CA . PHE A 1 75 ? 10.477 -20.422 -18.438 1 98.25 75 PHE A CA 1
ATOM 586 C C . PHE A 1 75 ? 9.016 -20.359 -18.844 1 98.25 75 PHE A C 1
ATOM 588 O O . PHE A 1 75 ? 8.312 -21.375 -18.828 1 98.25 75 PHE A O 1
ATOM 595 N N . LEU A 1 76 ? 8.539 -19.203 -19.281 1 98.31 76 LEU A N 1
ATOM 596 C CA . LEU A 1 76 ? 7.148 -19.031 -19.672 1 98.31 76 LEU A CA 1
ATOM 597 C C . LEU A 1 76 ? 6.996 -19.141 -21.188 1 98.31 76 LEU A C 1
ATOM 599 O O . LEU A 1 76 ? 7.766 -18.547 -21.938 1 98.31 76 LEU A O 1
ATOM 603 N N . THR A 1 77 ? 6.035 -19.906 -21.641 1 97.94 77 THR A N 1
ATOM 604 C CA . THR A 1 77 ? 5.797 -20.047 -23.062 1 97.94 77 THR A CA 1
ATOM 605 C C . THR A 1 77 ? 4.914 -18.906 -23.594 1 97.94 77 THR A C 1
ATOM 607 O O . THR A 1 77 ? 4.98 -18.547 -24.766 1 97.94 77 THR A O 1
ATOM 610 N N . GLU A 1 78 ? 4.012 -18.484 -22.75 1 96.44 78 GLU A N 1
ATOM 611 C CA . GLU A 1 78 ? 3.084 -17.391 -23.047 1 96.44 78 GLU A CA 1
ATOM 612 C C . GLU A 1 78 ? 2.877 -16.516 -21.812 1 96.44 78 GLU A C 1
ATOM 614 O O . GLU A 1 78 ? 3.193 -16.922 -20.688 1 96.44 78 GLU A O 1
ATOM 619 N N . LEU A 1 79 ? 2.363 -15.281 -22.094 1 95.5 79 LEU A N 1
ATOM 620 C CA . LEU A 1 79 ? 1.94 -14.43 -20.984 1 95.5 79 LEU A CA 1
ATOM 621 C C . LEU A 1 79 ? 0.423 -14.445 -20.828 1 95.5 79 LEU A C 1
ATOM 623 O O . LEU A 1 79 ? -0.25 -13.469 -21.156 1 95.5 79 LEU A O 1
ATOM 627 N N . ARG A 1 80 ? -0.063 -15.562 -20.328 1 95.75 80 ARG A N 1
ATOM 628 C CA . ARG A 1 80 ? -1.47 -15.812 -20.031 1 95.75 80 ARG A CA 1
ATOM 629 C C . ARG A 1 80 ? -1.646 -16.359 -18.625 1 95.75 80 ARG A C 1
ATOM 631 O O . ARG A 1 80 ? -0.712 -16.922 -18.047 1 95.75 80 ARG A O 1
ATOM 638 N N . SER A 1 81 ? -2.844 -16.156 -18.094 1 95.69 81 SER A N 1
ATOM 639 C CA . SER A 1 81 ? -3.09 -16.609 -16.734 1 95.69 81 SER A CA 1
ATOM 640 C C . SER A 1 81 ? -2.82 -18.109 -16.594 1 95.69 81 SER A C 1
ATOM 642 O O . SER A 1 81 ? -2.393 -18.562 -15.531 1 95.69 81 SER A O 1
ATOM 644 N N . SER A 1 82 ? -2.951 -18.875 -17.625 1 95.44 82 SER A N 1
ATOM 645 C CA . SER A 1 82 ? -2.744 -20.328 -17.594 1 95.44 82 SER A CA 1
ATOM 646 C C . SER A 1 82 ? -1.268 -20.672 -17.438 1 95.44 82 SER A C 1
ATOM 648 O O . SER A 1 82 ? -0.927 -21.719 -16.906 1 95.44 82 SER A O 1
ATOM 650 N N . THR A 1 83 ? -0.359 -19.828 -17.859 1 97.62 83 THR A N 1
ATOM 651 C CA . THR A 1 83 ? 1.065 -20.141 -17.844 1 97.62 83 THR A CA 1
ATOM 652 C C . THR A 1 83 ? 1.759 -19.438 -16.688 1 97.62 83 THR A C 1
ATOM 654 O O . THR A 1 83 ? 2.854 -19.828 -16.281 1 97.62 83 THR A O 1
ATOM 657 N N . LEU A 1 84 ? 1.099 -18.375 -16.141 1 97.94 84 LEU A N 1
ATOM 658 C CA . LEU A 1 84 ? 1.846 -17.562 -15.195 1 97.94 84 LEU A CA 1
ATOM 659 C C . LEU A 1 84 ? 1.003 -17.266 -13.961 1 97.94 84 LEU A C 1
ATOM 661 O O . LEU A 1 84 ? 1.471 -16.609 -13.031 1 97.94 84 LEU A O 1
ATOM 665 N N . GLY A 1 85 ? -0.206 -17.719 -13.898 1 96.81 85 GLY A N 1
ATOM 666 C CA . GLY A 1 85 ? -1.091 -17.391 -12.789 1 96.81 85 GLY A CA 1
ATOM 667 C C . GLY A 1 85 ? -0.535 -17.797 -11.438 1 96.81 85 GLY A C 1
ATOM 668 O O . GLY A 1 85 ? -0.857 -17.188 -10.414 1 96.81 85 GLY A O 1
ATOM 669 N N . GLY A 1 86 ? 0.299 -18.828 -11.414 1 97.38 86 GLY A N 1
ATOM 670 C CA . GLY A 1 86 ? 0.851 -19.344 -10.172 1 97.38 86 GLY A CA 1
ATOM 671 C C . GLY A 1 86 ? 2.238 -18.812 -9.867 1 97.38 86 GLY A C 1
ATOM 672 O O . GLY A 1 86 ? 2.82 -19.141 -8.828 1 97.38 86 GLY A O 1
ATOM 673 N N . VAL A 1 87 ? 2.814 -17.922 -10.719 1 97.44 87 VAL A N 1
ATOM 674 C CA . VAL A 1 87 ? 4.184 -17.438 -10.562 1 97.44 87 VAL A CA 1
ATOM 675 C C . VAL A 1 87 ? 4.301 -16.625 -9.266 1 97.44 87 VAL A C 1
ATOM 677 O O . VAL A 1 87 ? 5.223 -16.844 -8.477 1 97.44 87 VAL A O 1
ATOM 680 N N . PRO A 1 88 ? 3.33 -15.664 -9 1 96.81 88 PRO A N 1
ATOM 681 C CA . PRO A 1 88 ? 3.469 -14.891 -7.766 1 96.81 88 PRO A CA 1
ATOM 682 C C . PRO A 1 88 ? 3.457 -15.773 -6.52 1 96.81 88 PRO A C 1
ATOM 684 O O . PRO A 1 88 ? 4.312 -15.617 -5.641 1 96.81 88 PRO A O 1
ATOM 687 N N . GLY A 1 89 ? 2.469 -16.703 -6.449 1 95.25 89 GLY A N 1
ATOM 688 C CA . GLY A 1 89 ? 2.42 -17.609 -5.312 1 95.25 89 GLY A CA 1
ATOM 689 C C . GLY A 1 89 ? 3.678 -18.438 -5.16 1 95.25 89 GLY A C 1
ATOM 690 O O . GLY A 1 89 ? 4.176 -18.625 -4.047 1 95.25 89 GLY A O 1
ATOM 691 N N . MET A 1 90 ? 4.195 -18.922 -6.258 1 94.69 90 MET A N 1
ATOM 692 C CA . MET A 1 90 ? 5.422 -19.719 -6.262 1 94.69 90 MET A CA 1
ATOM 693 C C . MET A 1 90 ? 6.602 -18.891 -5.746 1 94.69 90 MET A C 1
ATOM 695 O O . MET A 1 90 ? 7.375 -19.359 -4.914 1 94.69 90 MET A O 1
ATOM 699 N N . CYS A 1 91 ? 6.75 -17.656 -6.195 1 93.75 91 CYS A N 1
ATOM 700 C CA . CYS A 1 91 ? 7.848 -16.781 -5.801 1 93.75 91 CYS A CA 1
ATOM 701 C C . CYS A 1 91 ? 7.777 -16.453 -4.316 1 93.75 91 CYS A C 1
ATOM 703 O O . CYS A 1 91 ? 8.805 -16.391 -3.643 1 93.75 91 CYS A O 1
ATOM 705 N N . LEU A 1 92 ? 6.574 -16.219 -3.867 1 93.06 92 LEU A N 1
ATOM 706 C CA . LEU A 1 92 ? 6.406 -15.938 -2.443 1 93.06 92 LEU A CA 1
ATOM 707 C C . LEU A 1 92 ? 6.875 -17.125 -1.605 1 93.06 92 LEU A C 1
ATOM 709 O O . LEU A 1 92 ? 7.555 -16.938 -0.593 1 93.06 92 LEU A O 1
ATOM 713 N N . THR A 1 93 ? 6.531 -18.328 -1.999 1 90.62 93 THR A N 1
ATOM 714 C CA . THR A 1 93 ? 6.926 -19.547 -1.288 1 90.62 93 THR A CA 1
ATOM 715 C C . THR A 1 93 ? 8.445 -19.719 -1.322 1 90.62 93 THR A C 1
ATOM 717 O O . THR A 1 93 ? 9.062 -20 -0.296 1 90.62 93 THR A O 1
ATOM 720 N N . ILE A 1 94 ? 9.039 -19.531 -2.492 1 90.31 94 ILE A N 1
ATOM 721 C CA . ILE A 1 94 ? 10.484 -19.688 -2.646 1 90.31 94 ILE A CA 1
ATOM 722 C C . ILE A 1 94 ? 11.203 -18.641 -1.805 1 90.31 94 ILE A C 1
ATOM 724 O O . ILE A 1 94 ? 12.211 -18.953 -1.157 1 90.31 94 ILE A O 1
ATOM 728 N N . SER A 1 95 ? 10.742 -17.422 -1.827 1 88.69 95 SER A N 1
ATOM 729 C CA . SER A 1 95 ? 11.344 -16.344 -1.048 1 88.69 95 SER A CA 1
ATOM 730 C C . SER A 1 95 ? 11.344 -16.672 0.441 1 88.69 95 SER A C 1
ATOM 732 O O . SER A 1 95 ? 12.297 -16.344 1.152 1 88.69 95 SER A O 1
ATOM 734 N N . ASP A 1 96 ? 10.336 -17.312 0.915 1 85.25 96 ASP A N 1
ATOM 735 C CA . ASP A 1 96 ? 10.195 -17.641 2.33 1 85.25 96 ASP A CA 1
ATOM 736 C C . ASP A 1 96 ? 11.188 -18.719 2.748 1 85.25 96 ASP A C 1
ATOM 738 O O . ASP A 1 96 ? 11.453 -18.891 3.939 1 85.25 96 ASP A O 1
ATOM 742 N N . THR A 1 97 ? 11.695 -19.469 1.795 1 82.38 97 THR A N 1
ATOM 743 C CA . THR A 1 97 ? 12.695 -20.484 2.113 1 82.38 97 THR A CA 1
ATOM 744 C C . THR A 1 97 ? 14.07 -19.859 2.303 1 82.38 97 THR A C 1
ATOM 746 O O . THR A 1 97 ? 15.008 -20.516 2.746 1 82.38 97 THR A O 1
ATOM 749 N N . GLY A 1 98 ? 14.242 -18.562 1.983 1 80.06 98 GLY A N 1
ATOM 750 C CA . GLY A 1 98 ? 15.508 -17.859 2.17 1 80.06 98 GLY A CA 1
ATOM 751 C C . GLY A 1 98 ? 16.359 -17.828 0.912 1 80.06 98 GLY A C 1
ATOM 752 O O . GLY A 1 98 ? 17.469 -17.297 0.927 1 80.06 98 GLY A O 1
ATOM 753 N N . LYS A 1 99 ? 15.781 -18.281 -0.128 1 83.56 99 LYS A N 1
ATOM 754 C CA . LYS A 1 99 ? 16.531 -18.25 -1.384 1 83.56 99 LYS A CA 1
ATOM 755 C C . LYS A 1 99 ? 16.734 -16.812 -1.849 1 83.56 99 LYS A C 1
ATOM 757 O O . LYS A 1 99 ? 15.953 -15.914 -1.506 1 83.56 99 LYS A O 1
ATOM 762 N N . GLU A 1 100 ? 17.719 -16.688 -2.682 1 82.81 100 GLU A N 1
ATOM 763 C CA . GLU A 1 100 ? 18.141 -15.344 -3.061 1 82.81 100 GLU A CA 1
ATOM 764 C C . GLU A 1 100 ? 17.266 -14.773 -4.168 1 82.81 100 GLU A C 1
ATOM 766 O O . GLU A 1 100 ? 17.078 -13.555 -4.262 1 82.81 100 GLU A O 1
ATOM 771 N N . GLY A 1 101 ? 16.859 -15.719 -5.066 1 88.69 101 GLY A N 1
ATOM 772 C CA . GLY A 1 101 ? 16.047 -15.164 -6.133 1 88.69 101 GLY A CA 1
ATOM 773 C C . GLY A 1 101 ? 15.664 -16.188 -7.184 1 88.69 101 GLY A C 1
ATOM 774 O O . GLY A 1 101 ? 15.977 -17.375 -7.043 1 88.69 101 GLY A O 1
ATOM 775 N N . VAL A 1 102 ? 14.875 -15.781 -8.18 1 91.88 102 VAL A N 1
ATOM 776 C CA . VAL A 1 102 ? 14.453 -16.594 -9.32 1 91.88 102 VAL A CA 1
ATOM 777 C C . VAL A 1 102 ? 14.547 -15.758 -10.602 1 91.88 102 VAL A C 1
ATOM 779 O O . VAL A 1 102 ? 14.328 -14.547 -10.578 1 91.88 102 VAL A O 1
ATOM 782 N N . HIS A 1 103 ? 14.984 -16.406 -11.672 1 93.56 103 HIS A N 1
ATOM 783 C CA . HIS A 1 103 ? 15.062 -15.789 -12.992 1 93.56 103 HIS A CA 1
ATOM 784 C C . HIS A 1 103 ? 13.938 -16.281 -13.898 1 93.56 103 HIS A C 1
ATOM 786 O O . HIS A 1 103 ? 13.844 -17.469 -14.188 1 93.56 103 HIS A O 1
ATOM 792 N N . VAL A 1 104 ? 13.109 -15.359 -14.383 1 95.75 104 VAL A N 1
ATOM 793 C CA . VAL A 1 104 ? 11.961 -15.711 -15.211 1 95.75 104 VAL A CA 1
ATOM 794 C C . VAL A 1 104 ? 12.242 -15.352 -16.672 1 95.75 104 VAL A C 1
ATOM 796 O O . VAL A 1 104 ? 12.562 -14.203 -16.984 1 95.75 104 VAL A O 1
ATOM 799 N N . HIS A 1 105 ? 12.188 -16.359 -17.516 1 96 105 HIS A N 1
ATOM 800 C CA . HIS A 1 105 ? 12.312 -16.172 -18.969 1 96 105 HIS A CA 1
ATOM 801 C C . HIS A 1 105 ? 10.953 -16.281 -19.656 1 96 105 HIS A C 1
ATOM 803 O O . HIS A 1 105 ? 10.109 -17.078 -19.25 1 96 105 HIS A O 1
ATOM 809 N N . GLY A 1 106 ? 10.742 -15.477 -20.672 1 96.12 106 GLY A N 1
ATOM 810 C CA . GLY A 1 106 ? 9.461 -15.562 -21.359 1 96.12 106 GLY A CA 1
ATOM 811 C C . GLY A 1 106 ? 9.352 -14.633 -22.547 1 96.12 106 GLY A C 1
ATOM 812 O O . GLY A 1 106 ? 10.359 -14.102 -23.016 1 96.12 106 GLY A O 1
ATOM 813 N N . PRO A 1 107 ? 8.156 -14.547 -23.125 1 94.31 107 PRO A N 1
ATOM 814 C CA . PRO A 1 107 ? 7.918 -13.641 -24.25 1 94.31 107 PRO A CA 1
ATOM 815 C C . PRO A 1 107 ? 8.172 -12.18 -23.906 1 94.31 107 PRO A C 1
ATOM 817 O O . PRO A 1 107 ? 8.391 -11.852 -22.734 1 94.31 107 PRO A O 1
ATOM 820 N N . PRO A 1 108 ? 8.141 -11.352 -24.938 1 89.88 108 PRO A N 1
ATOM 821 C CA . PRO A 1 108 ? 8.25 -9.922 -24.656 1 89.88 108 PRO A CA 1
ATOM 822 C C . PRO A 1 108 ? 7.219 -9.445 -23.641 1 89.88 108 PRO A C 1
ATOM 824 O O . PRO A 1 108 ? 6.066 -9.883 -23.672 1 89.88 108 PRO A O 1
ATOM 827 N N . GLN A 1 109 ? 7.621 -8.578 -22.672 1 90.12 109 GLN A N 1
ATOM 828 C CA . GLN A 1 109 ? 6.801 -7.965 -21.641 1 90.12 109 GLN A CA 1
ATOM 829 C C . GLN A 1 109 ? 6.797 -8.82 -20.375 1 90.12 109 GLN A C 1
ATOM 831 O O . GLN A 1 109 ? 6.02 -8.562 -19.453 1 90.12 109 GLN A O 1
ATOM 836 N N . THR A 1 110 ? 7.625 -9.891 -20.359 1 93.38 110 THR A N 1
ATOM 837 C CA . THR A 1 110 ? 7.793 -10.656 -19.141 1 93.38 110 THR A CA 1
ATOM 838 C C . THR A 1 110 ? 8.266 -9.758 -18 1 93.38 110 THR A C 1
ATOM 840 O O . THR A 1 110 ? 7.801 -9.891 -16.859 1 93.38 110 THR A O 1
ATOM 843 N N . ASN A 1 111 ? 9.102 -8.859 -18.297 1 88.62 111 ASN A N 1
ATOM 844 C CA . ASN A 1 111 ? 9.578 -7.898 -17.312 1 88.62 111 ASN A CA 1
ATOM 845 C C . ASN A 1 111 ? 8.445 -7.004 -16.812 1 88.62 111 ASN A C 1
ATOM 847 O O . ASN A 1 111 ? 8.375 -6.688 -15.617 1 88.62 111 ASN A O 1
ATOM 851 N N . ASN A 1 112 ? 7.582 -6.492 -17.703 1 87.75 112 ASN A N 1
ATOM 852 C CA . ASN A 1 112 ? 6.43 -5.68 -17.328 1 87.75 112 ASN A CA 1
ATOM 853 C C . ASN A 1 112 ? 5.504 -6.426 -16.375 1 87.75 112 ASN A C 1
ATOM 855 O O . ASN A 1 112 ? 4.977 -5.836 -15.422 1 87.75 112 ASN A O 1
ATOM 859 N N . TYR A 1 113 ? 5.336 -7.672 -16.719 1 93.44 113 TYR A N 1
ATOM 860 C CA . TYR A 1 113 ? 4.527 -8.516 -15.844 1 93.44 113 TYR A CA 1
ATOM 861 C C . TYR A 1 113 ? 5.117 -8.578 -14.438 1 93.44 113 TYR A C 1
ATOM 863 O O . TYR A 1 113 ? 4.406 -8.375 -13.453 1 93.44 113 TYR A O 1
ATOM 871 N N . LEU A 1 114 ? 6.379 -8.852 -14.273 1 92.06 114 LEU A N 1
ATOM 872 C CA . LEU A 1 114 ? 7.02 -8.961 -12.961 1 92.06 114 LEU A CA 1
ATOM 873 C C . LEU A 1 114 ? 6.965 -7.633 -12.219 1 92.06 114 LEU A C 1
ATOM 875 O O . LEU A 1 114 ? 6.789 -7.609 -10.992 1 92.06 114 LEU A O 1
ATOM 879 N N . GLN A 1 115 ? 7.105 -6.535 -12.914 1 87 115 GLN A N 1
ATOM 880 C CA . GLN A 1 115 ? 7.023 -5.211 -12.305 1 87 115 GLN A CA 1
ATOM 881 C C . GLN A 1 115 ? 5.625 -4.941 -11.758 1 87 115 GLN A C 1
ATOM 883 O O . GLN A 1 115 ? 5.473 -4.27 -10.734 1 87 115 GLN A O 1
ATOM 888 N N . ALA A 1 116 ? 4.648 -5.379 -12.523 1 91.19 116 ALA A N 1
ATOM 889 C CA . ALA A 1 116 ? 3.271 -5.195 -12.078 1 91.19 116 ALA A CA 1
ATOM 890 C C . ALA A 1 116 ? 3.037 -5.863 -10.727 1 91.19 116 ALA A C 1
ATOM 892 O O . ALA A 1 116 ? 2.195 -5.418 -9.938 1 91.19 116 ALA A O 1
ATOM 893 N N . MET A 1 117 ? 3.84 -6.887 -10.375 1 92.94 117 MET A N 1
ATOM 894 C CA . MET A 1 117 ? 3.684 -7.629 -9.125 1 92.94 117 MET A CA 1
ATOM 895 C C . MET A 1 117 ? 4.066 -6.766 -7.93 1 92.94 117 MET A C 1
ATOM 897 O O . MET A 1 117 ? 3.756 -7.105 -6.78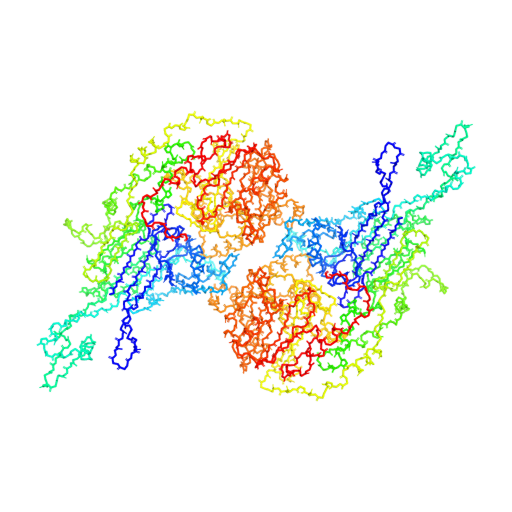9 1 92.94 117 MET A O 1
ATOM 901 N N . ARG A 1 118 ? 4.691 -5.547 -8.109 1 88.75 118 ARG A N 1
ATOM 902 C CA . ARG A 1 118 ? 5.211 -4.715 -7.031 1 88.75 118 ARG A CA 1
ATOM 903 C C . ARG A 1 118 ? 4.078 -4.203 -6.145 1 88.75 118 ARG A C 1
ATOM 905 O O . ARG A 1 118 ? 4.312 -3.799 -5.004 1 88.75 118 ARG A O 1
ATOM 912 N N . HIS A 1 119 ? 2.885 -4.23 -6.684 1 91.19 119 HIS A N 1
ATOM 913 C CA . HIS A 1 119 ? 1.742 -3.674 -5.969 1 91.19 119 HIS A CA 1
ATOM 914 C C . HIS A 1 119 ? 1.34 -4.562 -4.797 1 91.19 119 HIS A C 1
ATOM 916 O O . HIS A 1 119 ? 0.602 -4.129 -3.908 1 91.19 119 HIS A O 1
ATOM 922 N N . PHE A 1 120 ? 1.812 -5.832 -4.781 1 92.5 120 PHE A N 1
ATOM 923 C CA . PHE A 1 120 ? 1.466 -6.699 -3.66 1 92.5 120 PHE A CA 1
ATOM 924 C C . PHE A 1 120 ? 2.654 -7.562 -3.256 1 92.5 120 PHE A C 1
ATOM 926 O O . PHE A 1 120 ? 2.613 -8.242 -2.229 1 92.5 120 PHE A O 1
ATOM 933 N N . PHE A 1 121 ? 3.678 -7.617 -4.102 1 90.62 121 PHE A N 1
ATOM 934 C CA . PHE A 1 121 ? 4.879 -8.406 -3.857 1 90.62 121 PHE A CA 1
ATOM 935 C C . PHE A 1 121 ? 6.07 -7.508 -3.553 1 90.62 121 PHE A C 1
ATOM 937 O O . PHE A 1 121 ? 6.531 -6.766 -4.422 1 90.62 121 PHE A O 1
ATOM 944 N N . PHE A 1 122 ? 6.566 -7.488 -2.385 1 86.94 122 PHE A N 1
ATOM 945 C CA . PHE A 1 122 ? 7.73 -6.699 -2.002 1 86.94 122 PHE A CA 1
ATOM 946 C C . PHE A 1 122 ? 8.617 -7.477 -1.037 1 86.94 122 PHE A C 1
ATOM 948 O O . PHE A 1 122 ? 8.32 -7.559 0.157 1 86.94 122 PHE A O 1
ATOM 955 N N . ARG A 1 123 ? 9.656 -8.047 -1.571 1 87.81 123 ARG A N 1
ATOM 956 C CA . ARG A 1 123 ? 10.656 -8.828 -0.849 1 87.81 123 ARG A CA 1
ATOM 957 C C . ARG A 1 123 ? 12.062 -8.336 -1.169 1 87.81 123 ARG A C 1
ATOM 959 O O . ARG A 1 123 ? 12.719 -8.859 -2.072 1 87.81 123 ARG A O 1
ATOM 966 N N . PRO A 1 124 ? 12.594 -7.414 -0.393 1 83.88 124 PRO A N 1
ATOM 967 C CA . PRO A 1 124 ? 13.859 -6.762 -0.715 1 83.88 124 PRO A CA 1
ATOM 968 C C . PRO A 1 124 ? 15.016 -7.75 -0.841 1 83.88 124 PRO A C 1
ATOM 970 O O . PRO A 1 124 ? 15.961 -7.508 -1.596 1 83.88 124 PRO A O 1
ATOM 973 N N . ASP A 1 125 ? 14.984 -8.867 -0.136 1 82.94 125 ASP A N 1
ATOM 974 C CA . ASP A 1 125 ? 16.094 -9.82 -0.129 1 82.94 125 ASP A CA 1
ATOM 975 C C . ASP A 1 125 ? 15.914 -10.875 -1.217 1 82.94 125 ASP A C 1
ATOM 977 O O . ASP A 1 125 ? 16.734 -11.789 -1.342 1 82.94 125 ASP A O 1
ATOM 981 N N . PHE A 1 126 ? 14.844 -10.836 -1.966 1 87.5 126 PHE A N 1
ATOM 982 C CA . PHE A 1 126 ? 14.539 -11.789 -3.027 1 87.5 126 PHE A CA 1
ATOM 983 C C . PHE A 1 126 ? 14.617 -11.117 -4.395 1 87.5 126 PHE A C 1
ATOM 985 O O . PHE A 1 126 ? 13.844 -10.211 -4.699 1 87.5 126 PHE A O 1
ATOM 992 N N . GLN A 1 127 ? 15.547 -11.586 -5.223 1 84.12 127 GLN A N 1
ATOM 993 C CA . GLN A 1 127 ? 15.766 -10.977 -6.527 1 84.12 127 GLN A CA 1
ATOM 994 C C . GLN A 1 127 ? 14.891 -11.625 -7.594 1 84.12 127 GLN A C 1
ATOM 996 O O . GLN A 1 127 ? 15.016 -12.82 -7.863 1 84.12 127 GLN A O 1
ATOM 1001 N N . LEU A 1 128 ? 14 -10.922 -8.102 1 86.69 128 LEU A N 1
ATOM 1002 C CA . LEU A 1 128 ? 13.188 -11.352 -9.234 1 86.69 128 LEU A CA 1
ATOM 1003 C C . LEU A 1 128 ? 13.695 -10.742 -10.539 1 86.69 128 LEU A C 1
ATOM 1005 O O . LEU A 1 128 ? 13.477 -9.555 -10.797 1 86.69 128 LEU A O 1
ATOM 1009 N N . GLN A 1 129 ? 14.32 -11.57 -11.383 1 87.25 129 GLN A N 1
ATOM 1010 C CA . GLN A 1 129 ? 14.875 -11.102 -12.641 1 87.25 129 GLN A CA 1
ATOM 1011 C C . GLN A 1 129 ? 14.055 -11.602 -13.828 1 87.25 129 GLN A C 1
ATOM 1013 O O . GLN A 1 129 ? 13.438 -12.672 -13.758 1 87.25 129 GLN A O 1
ATOM 1018 N N . ALA A 1 130 ? 13.992 -10.789 -14.875 1 90.69 130 ALA A N 1
ATOM 1019 C CA . ALA A 1 130 ? 13.266 -11.172 -16.094 1 90.69 130 ALA A CA 1
ATOM 1020 C C . ALA A 1 130 ? 14.164 -11.094 -17.312 1 90.69 130 ALA A C 1
ATOM 1022 O O . ALA A 1 130 ? 15.023 -10.219 -17.406 1 90.69 130 ALA A O 1
ATOM 1023 N N . SER A 1 131 ? 14.078 -12.07 -18.203 1 90.81 131 SER A N 1
ATOM 1024 C CA . SER A 1 131 ? 14.68 -12.039 -19.531 1 90.81 131 SER A CA 1
ATOM 1025 C C . SER A 1 131 ? 13.633 -12.258 -20.609 1 90.81 131 SER A C 1
ATOM 1027 O O . SER A 1 131 ? 13.008 -13.32 -20.672 1 90.81 131 SER A O 1
ATOM 1029 N N . ASP A 1 132 ? 13.477 -11.273 -21.453 1 89.06 132 ASP A N 1
ATOM 1030 C CA . ASP A 1 132 ? 12.539 -11.383 -22.578 1 89.06 132 ASP A CA 1
ATOM 1031 C C . ASP A 1 132 ? 13.188 -12.102 -23.75 1 89.06 132 ASP A C 1
ATOM 1033 O O . ASP A 1 132 ? 14.352 -11.867 -24.062 1 89.06 132 ASP A O 1
ATOM 1037 N N . VAL A 1 133 ? 12.453 -13.031 -24.266 1 88.88 133 VAL A N 1
ATOM 1038 C CA . VAL A 1 133 ? 12.844 -13.656 -25.516 1 88.88 133 VAL A CA 1
ATOM 1039 C C . VAL A 1 133 ? 12.32 -12.828 -26.688 1 88.88 133 VAL A C 1
ATOM 1041 O O . VAL A 1 133 ? 11.109 -12.648 -26.844 1 88.88 133 VAL A O 1
ATOM 1044 N N . HIS A 1 134 ? 13.18 -12.25 -27.422 1 81.31 134 HIS A N 1
ATOM 1045 C CA . HIS A 1 134 ? 12.773 -11.328 -28.469 1 81.31 134 HIS A CA 1
ATOM 1046 C C . HIS A 1 134 ? 12.461 -12.078 -29.766 1 81.31 134 HIS A C 1
ATOM 1048 O O . HIS A 1 134 ? 13.117 -13.07 -30.094 1 81.31 134 HIS A O 1
ATOM 1054 N N . TYR A 1 135 ? 11.391 -11.586 -30.344 1 72.44 135 TYR A N 1
ATOM 1055 C CA . TYR A 1 135 ? 11.023 -12.109 -31.641 1 72.44 135 TYR A CA 1
ATOM 1056 C C . TYR A 1 135 ? 11.906 -11.523 -32.75 1 72.44 135 TYR A C 1
ATOM 1058 O O . TYR A 1 135 ? 12.125 -10.312 -32.781 1 72.44 135 TYR A O 1
ATOM 1066 N N . ASP A 1 136 ? 12.781 -12.211 -33.406 1 64.25 136 ASP A N 1
ATOM 1067 C CA . ASP A 1 136 ? 13.539 -11.742 -34.562 1 64.25 136 ASP A CA 1
ATOM 1068 C C . ASP A 1 136 ? 13.062 -12.414 -35.844 1 64.25 136 ASP A C 1
ATOM 1070 O O . ASP A 1 136 ? 12.812 -13.625 -35.875 1 64.25 136 ASP A O 1
ATOM 1074 N N . LYS A 1 137 ? 12.617 -11.664 -36.938 1 56.31 137 LYS A N 1
ATOM 1075 C CA . LYS A 1 137 ? 12.18 -12.203 -38.219 1 56.31 137 LYS A CA 1
ATOM 1076 C C . LYS A 1 137 ? 13.109 -13.328 -38.688 1 56.31 137 LYS A C 1
ATOM 1078 O O . LYS A 1 137 ? 12.664 -14.266 -39.375 1 56.31 137 LYS A O 1
ATOM 1083 N N . LYS A 1 138 ? 14.406 -13.078 -38.406 1 54.47 138 LYS A N 1
ATOM 1084 C CA . LYS A 1 138 ? 15.328 -14.141 -38.781 1 54.47 138 LYS A CA 1
ATOM 1085 C C . LYS A 1 138 ? 15.5 -15.156 -37.656 1 54.47 138 LYS A C 1
ATOM 1087 O O . LYS A 1 138 ? 16.344 -16.047 -37.75 1 54.47 138 LYS A O 1
ATOM 1092 N N . THR A 1 139 ? 14.453 -15.453 -37 1 57.88 139 THR A N 1
ATOM 1093 C CA . THR A 1 139 ? 14.031 -16.25 -35.844 1 57.88 139 THR A CA 1
ATOM 1094 C C . THR A 1 139 ? 15.141 -17.203 -35.406 1 57.88 139 THR A C 1
ATOM 1096 O O . THR A 1 139 ? 15.125 -18.375 -35.781 1 57.88 139 THR A O 1
ATOM 1099 N N . MET A 1 140 ? 16.266 -16.562 -35.094 1 65.88 140 MET A N 1
ATOM 1100 C CA . MET A 1 140 ? 17.328 -17.406 -34.562 1 65.88 140 MET A CA 1
ATOM 1101 C C . MET A 1 140 ? 17.031 -17.875 -33.156 1 65.88 140 MET A C 1
ATOM 1103 O O . MET A 1 140 ? 16.297 -17.203 -32.406 1 65.88 140 MET A O 1
ATOM 1107 N N . ILE A 1 141 ? 17.359 -19.078 -32.875 1 77 141 ILE A N 1
ATOM 1108 C CA . ILE A 1 141 ? 17.297 -19.719 -31.562 1 77 141 ILE A CA 1
ATOM 1109 C C . ILE A 1 141 ? 18.156 -18.953 -30.562 1 77 141 ILE A C 1
ATOM 1111 O O . ILE A 1 141 ? 19.266 -18.531 -30.891 1 77 141 ILE A O 1
ATOM 1115 N N . GLN A 1 142 ? 17.578 -18.516 -29.5 1 84.38 142 GLN A N 1
ATOM 1116 C CA . GLN A 1 142 ? 18.25 -17.766 -28.438 1 84.38 142 GLN A CA 1
ATOM 1117 C C . GLN A 1 142 ? 18.609 -18.656 -27.266 1 84.38 142 GLN A C 1
ATOM 1119 O O . GLN A 1 142 ? 17.781 -19.422 -26.781 1 84.38 142 GLN A O 1
ATOM 1124 N N . SER A 1 143 ? 19.844 -18.672 -26.812 1 88.69 143 SER A N 1
ATOM 1125 C CA . SER A 1 143 ? 20.25 -19.391 -25.609 1 88.69 143 SER A CA 1
ATOM 1126 C C . SER A 1 143 ? 19.781 -18.656 -24.359 1 88.69 143 SER A C 1
ATOM 1128 O O . SER A 1 143 ? 20.094 -17.484 -24.156 1 88.69 143 SER A O 1
ATOM 1130 N N . CYS A 1 144 ? 19.031 -19.312 -23.562 1 91.12 144 CYS A N 1
ATOM 1131 C CA . CYS A 1 144 ? 18.469 -18.719 -22.359 1 91.12 144 CYS A CA 1
ATOM 1132 C C . CYS A 1 144 ? 19.25 -19.141 -21.125 1 91.12 144 CYS A C 1
ATOM 1134 O O . CYS A 1 144 ? 19.266 -18.422 -20.125 1 91.12 144 CYS A O 1
ATOM 1136 N N . PHE A 1 145 ? 19.75 -20.312 -21.156 1 92.25 145 PHE A N 1
ATOM 1137 C CA . PHE A 1 145 ? 20.438 -20.859 -20 1 92.25 145 PHE A CA 1
ATOM 1138 C C . PHE A 1 145 ? 21.391 -21.969 -20.391 1 92.25 145 PHE A C 1
ATOM 1140 O O . PHE A 1 145 ? 21.156 -22.703 -21.359 1 92.25 145 PHE A O 1
ATOM 1147 N N . GLU A 1 146 ? 22.516 -22.062 -19.641 1 91.62 146 GLU A N 1
ATOM 1148 C CA . GLU A 1 146 ? 23.484 -23.141 -19.859 1 91.62 146 GLU A CA 1
ATOM 1149 C C . GLU A 1 146 ? 24.172 -23.547 -18.562 1 91.62 146 GLU A C 1
ATOM 1151 O O . GLU A 1 146 ? 24.531 -22.703 -17.75 1 91.62 146 GLU A O 1
ATOM 1156 N N . ASP A 1 147 ? 24.188 -24.766 -18.328 1 86.44 147 ASP A N 1
ATOM 1157 C CA . ASP A 1 147 ? 25.016 -25.328 -17.266 1 86.44 147 ASP A CA 1
ATOM 1158 C C . ASP A 1 147 ? 25.75 -26.562 -17.75 1 86.44 147 ASP A C 1
ATOM 1160 O O . ASP A 1 147 ? 25.75 -26.875 -18.953 1 86.44 147 ASP A O 1
ATOM 1164 N N . PRO A 1 148 ? 26.531 -27.266 -16.953 1 83.56 148 PRO A N 1
ATOM 1165 C CA . PRO A 1 148 ? 27.344 -28.375 -17.438 1 83.56 148 PRO A CA 1
ATOM 1166 C C . PRO A 1 148 ? 26.5 -29.547 -17.938 1 83.56 148 PRO A C 1
ATOM 1168 O O . PRO A 1 148 ? 27 -30.422 -18.656 1 83.56 148 PRO A O 1
ATOM 1171 N N . GLU A 1 149 ? 25.219 -29.578 -17.594 1 87.5 149 GLU A N 1
ATOM 1172 C CA . GLU A 1 149 ? 24.391 -30.719 -17.938 1 87.5 149 GLU A CA 1
ATOM 1173 C C . GLU A 1 149 ? 23.469 -30.422 -19.109 1 87.5 149 GLU A C 1
ATOM 1175 O O . GLU A 1 149 ? 23.156 -31.297 -19.906 1 87.5 149 GLU A O 1
ATOM 1180 N N . VAL A 1 150 ? 22.969 -29.156 -19.125 1 93.19 150 VAL A N 1
ATOM 1181 C CA . VAL A 1 150 ? 21.969 -28.859 -20.141 1 93.19 150 VAL A CA 1
ATOM 1182 C C . VAL A 1 150 ? 22.125 -27.438 -20.641 1 93.19 150 VAL A C 1
ATOM 1184 O O . VAL A 1 150 ? 22.766 -26.609 -19.984 1 93.19 150 VAL A O 1
ATOM 1187 N N . GLN A 1 151 ? 21.656 -27.219 -21.812 1 94.56 151 GLN A N 1
ATOM 1188 C CA . GLN A 1 151 ? 21.453 -25.906 -22.391 1 94.56 151 GLN A CA 1
ATOM 1189 C C . GLN A 1 151 ? 20.016 -25.703 -22.844 1 94.56 151 GLN A C 1
ATOM 1191 O O . GLN A 1 151 ? 19.406 -26.609 -23.422 1 94.56 151 GLN A O 1
ATOM 1196 N N . VAL A 1 152 ? 19.406 -24.578 -22.469 1 96 152 VAL A N 1
ATOM 1197 C CA . VAL A 1 152 ? 18.031 -24.297 -22.844 1 96 152 VAL A CA 1
ATOM 1198 C C . VAL A 1 152 ? 18 -23.172 -23.875 1 96 152 VAL A C 1
ATOM 1200 O O . VAL A 1 152 ? 18.562 -22.094 -23.656 1 96 152 VAL A O 1
ATOM 1203 N N . PHE A 1 153 ? 17.359 -23.469 -24.984 1 95.31 153 PHE A N 1
ATOM 1204 C CA . PHE A 1 153 ? 17.188 -22.484 -26.047 1 95.31 153 PHE A CA 1
ATOM 1205 C C . PHE A 1 153 ? 15.719 -22.078 -26.156 1 95.31 153 PHE A C 1
ATOM 1207 O O . PHE A 1 153 ? 14.828 -22.797 -25.703 1 95.31 153 PHE A O 1
ATOM 1214 N N . ALA A 1 154 ? 15.484 -20.891 -26.688 1 95.25 154 ALA A N 1
ATOM 1215 C CA . ALA A 1 154 ? 14.125 -20.391 -26.875 1 95.25 154 ALA A CA 1
ATOM 1216 C C . ALA A 1 154 ? 13.922 -19.891 -28.312 1 95.25 154 ALA A C 1
ATOM 1218 O O . ALA A 1 154 ? 14.836 -19.312 -28.906 1 95.25 154 ALA A O 1
ATOM 1219 N N . VAL A 1 155 ? 12.781 -20.172 -28.844 1 92.94 155 VAL A N 1
ATOM 1220 C CA . VAL A 1 155 ? 12.352 -19.641 -30.125 1 92.94 155 VAL A CA 1
ATOM 1221 C C . VAL A 1 155 ? 11 -18.953 -29.984 1 92.94 155 VAL A C 1
ATOM 1223 O O . VAL A 1 155 ? 9.992 -19.594 -29.656 1 92.94 155 VAL A O 1
ATOM 1226 N N . ALA A 1 156 ? 10.961 -17.703 -30.234 1 91.88 156 ALA A N 1
ATOM 1227 C CA . ALA A 1 156 ? 9.727 -16.922 -30.125 1 91.88 156 ALA A CA 1
ATOM 1228 C C . ALA A 1 156 ? 9.016 -16.844 -31.469 1 91.88 156 ALA A C 1
ATOM 1230 O O . ALA A 1 156 ? 9.648 -16.672 -32.5 1 91.88 156 ALA A O 1
ATOM 1231 N N . THR A 1 157 ? 7.738 -17.125 -31.469 1 89.38 157 THR A N 1
ATOM 1232 C CA . THR A 1 157 ? 6.906 -17 -32.656 1 89.38 157 THR A CA 1
ATOM 1233 C C . THR A 1 157 ? 5.75 -16.031 -32.406 1 89.38 157 THR A C 1
ATOM 1235 O O . THR A 1 157 ? 5.199 -15.977 -31.312 1 89.38 157 THR A O 1
ATOM 1238 N N . ARG A 1 158 ? 5.461 -15.242 -33.406 1 86.69 158 ARG A N 1
ATOM 1239 C CA . ARG A 1 158 ? 4.402 -14.242 -33.281 1 86.69 158 ARG A CA 1
ATOM 1240 C C . ARG A 1 158 ? 3.256 -14.547 -34.25 1 86.69 158 ARG A C 1
ATOM 1242 O O . ARG A 1 158 ? 3.482 -14.969 -35.375 1 86.69 158 ARG A O 1
ATOM 1249 N N . GLN A 1 159 ? 2.102 -14.375 -33.75 1 79.31 159 GLN A N 1
ATOM 1250 C CA . GLN A 1 159 ? 0.927 -14.477 -34.625 1 79.31 159 GLN A CA 1
ATOM 1251 C C . GLN A 1 159 ? 0.983 -13.445 -35.75 1 79.31 159 GLN A C 1
ATOM 1253 O O . GLN A 1 159 ? 1.328 -12.289 -35.531 1 79.31 159 GLN A O 1
ATOM 1258 N N . PRO A 1 160 ? 0.889 -13.992 -37 1 68.38 160 PRO A N 1
ATOM 1259 C CA . PRO A 1 160 ? 0.947 -13.031 -38.094 1 68.38 160 PRO A CA 1
ATOM 1260 C C . PRO A 1 160 ? -0.218 -12.047 -38.094 1 68.38 160 PRO A C 1
ATOM 1262 O O . PRO A 1 160 ? -1.243 -12.305 -37.469 1 68.38 160 PRO A O 1
ATOM 1265 N N . PHE A 1 161 ? -0.007 -10.859 -38.625 1 57.28 161 PHE A N 1
ATOM 1266 C CA . PHE A 1 161 ? -1.07 -9.875 -38.781 1 57.28 161 PHE A CA 1
ATOM 1267 C C . PHE A 1 161 ? -2.197 -10.43 -39.656 1 57.28 161 PHE A C 1
ATOM 1269 O O . PHE A 1 161 ? -1.943 -11.047 -40.688 1 57.28 161 PHE A O 1
ATOM 1276 N N . LEU A 1 162 ? -3.316 -10.719 -39.188 1 47.72 162 LEU A N 1
ATOM 1277 C CA . LEU A 1 162 ? -4.406 -10.891 -40.125 1 47.72 162 LEU A CA 1
ATOM 1278 C C . LEU A 1 162 ? -4.617 -9.609 -40.938 1 47.72 162 LEU A C 1
ATOM 1280 O O . LEU A 1 162 ? -4.777 -8.531 -40.375 1 47.72 162 LEU A O 1
ATOM 1284 N N . GLY A 1 163 ? -4.016 -9.391 -42.062 1 38.5 163 GLY A N 1
ATOM 1285 C CA . GLY A 1 163 ? -4.203 -8.32 -43.031 1 38.5 163 GLY A CA 1
ATOM 1286 C C . GLY A 1 163 ? -5.656 -7.918 -43.219 1 38.5 163 GLY A C 1
ATOM 1287 O O . GLY A 1 163 ? -6.383 -8.531 -44 1 38.5 163 GLY A O 1
ATOM 1288 N N . VAL A 1 164 ? -6.551 -7.641 -42.438 1 35.94 164 VAL A N 1
ATOM 1289 C CA . VAL A 1 164 ? -7.613 -6.859 -43.062 1 35.94 164 VAL A CA 1
ATOM 1290 C C . VAL A 1 164 ? -7.043 -5.547 -43.625 1 35.94 164 VAL A C 1
ATOM 1292 O O . VAL A 1 164 ? -6.484 -4.75 -42.844 1 35.94 164 VAL A O 1
ATOM 1295 N N . LYS A 1 165 ? -6.684 -5.516 -44.906 1 34.81 165 LYS A N 1
ATOM 1296 C CA . LYS A 1 165 ? -6.484 -4.316 -45.719 1 34.81 165 LYS A CA 1
ATOM 1297 C C . LYS A 1 165 ? -7.543 -3.264 -45.406 1 34.81 165 LYS A C 1
ATOM 1299 O O . LYS A 1 165 ? -8.609 -3.254 -46 1 34.81 165 LYS A O 1
ATOM 1304 N N . ARG A 1 166 ? -8.055 -2.842 -44.312 1 32.69 166 ARG A N 1
ATOM 1305 C CA . ARG A 1 166 ? -8.789 -1.604 -44.562 1 32.69 166 ARG A CA 1
ATOM 1306 C C . ARG A 1 166 ? -7.859 -0.497 -45.031 1 32.69 166 ARG A C 1
ATOM 1308 O O . ARG A 1 166 ? -6.805 -0.266 -44.438 1 32.69 166 ARG A O 1
ATOM 1315 N N . LYS A 1 167 ? -7.996 0.009 -46.312 1 32.53 167 LYS A N 1
ATOM 1316 C CA . LYS A 1 167 ? -7.637 1.239 -47 1 32.53 167 LYS A CA 1
ATOM 1317 C C . LYS A 1 167 ? -7.707 2.443 -46.062 1 32.53 167 LYS A C 1
ATOM 1319 O O . LYS A 1 167 ? -8.688 3.186 -46.062 1 32.53 167 LYS A O 1
ATOM 1324 N N . LEU A 1 168 ? -7.566 2.385 -44.719 1 29.55 168 LEU A N 1
ATOM 1325 C CA . LEU A 1 168 ? -7.59 3.738 -44.156 1 29.55 168 LEU A CA 1
ATOM 1326 C C . LEU A 1 168 ? -6.469 4.586 -44.75 1 29.55 168 LEU A C 1
ATOM 1328 O O . LEU A 1 168 ? -5.367 4.086 -45 1 29.55 168 LEU A O 1
ATOM 1332 N N . SER A 1 169 ? -6.746 5.789 -45.406 1 27.81 169 SER A N 1
ATOM 1333 C CA . SER A 1 169 ? -6.016 6.969 -45.875 1 27.81 169 SER A CA 1
ATOM 1334 C C . SER A 1 169 ? -4.738 7.172 -45.062 1 27.81 169 SER A C 1
ATOM 1336 O O . SER A 1 169 ? -4.621 6.688 -43.938 1 27.81 169 SER A O 1
ATOM 1338 N N . ASP A 1 170 ? -3.615 7.895 -45.594 1 30.44 170 ASP A N 1
ATOM 1339 C CA . ASP A 1 170 ? -2.244 8.367 -45.438 1 30.44 170 ASP A CA 1
ATOM 1340 C C . ASP A 1 170 ? -1.994 8.82 -44 1 30.44 170 ASP A C 1
ATOM 1342 O O . ASP A 1 170 ? -0.85 8.844 -43.531 1 30.44 170 ASP A O 1
ATOM 1346 N N . ASN A 1 171 ? -2.908 9.711 -43.406 1 29.33 171 ASN A N 1
ATOM 1347 C CA . ASN A 1 171 ? -2.463 10.57 -42.344 1 29.33 171 ASN A CA 1
ATOM 1348 C C . ASN A 1 171 ? -2.182 9.773 -41.062 1 29.33 171 ASN A C 1
ATOM 1350 O O . ASN A 1 171 ? -1.478 10.242 -40.156 1 29.33 171 ASN A O 1
ATOM 1354 N N . LEU A 1 172 ? -3.168 8.953 -40.469 1 28.47 172 LEU A N 1
ATOM 1355 C CA . LEU A 1 172 ? -3.008 8.555 -39.094 1 28.47 172 LEU A CA 1
ATOM 1356 C C . LEU A 1 172 ? -2.076 7.355 -38.969 1 28.47 172 LEU A C 1
ATOM 1358 O O . LEU A 1 172 ? -2.531 6.211 -38.969 1 28.47 172 LEU A O 1
ATOM 1362 N N . HIS A 1 173 ? -1.063 7.074 -39.781 1 31.78 173 HIS A N 1
ATOM 1363 C CA . HIS A 1 173 ? 0.005 6.082 -39.75 1 31.78 173 HIS A CA 1
ATOM 1364 C C . HIS A 1 173 ? 0.571 5.906 -38.344 1 31.78 173 HIS A C 1
ATOM 1366 O O . HIS A 1 173 ? 1.136 4.855 -38.031 1 31.78 173 HIS A O 1
ATOM 1372 N N . SER A 1 174 ? 0.849 7.031 -37.719 1 32.06 174 SER A N 1
ATOM 1373 C CA . SER A 1 174 ? 1.807 7.012 -36.625 1 32.06 174 SER A CA 1
ATOM 1374 C C . SER A 1 174 ? 1.309 6.141 -35.469 1 32.06 174 SER A C 1
ATOM 1376 O O . SER A 1 174 ? 2.107 5.559 -34.719 1 32.06 174 SER A O 1
ATOM 1378 N N . SER A 1 175 ? 0.027 6.332 -35.062 1 32.16 175 SER A N 1
ATOM 1379 C CA . SER A 1 175 ? -0.308 5.875 -33.719 1 32.16 175 SER A CA 1
ATOM 1380 C C . SER A 1 175 ? -0.513 4.363 -33.688 1 32.16 175 SER A C 1
ATOM 1382 O O . SER A 1 175 ? -0.634 3.775 -32.594 1 32.16 175 SER A O 1
ATOM 1384 N N . ILE A 1 176 ? -0.984 3.709 -34.719 1 33.53 176 ILE A N 1
ATOM 1385 C CA . ILE A 1 176 ? -1.495 2.344 -34.688 1 33.53 176 ILE A CA 1
ATOM 1386 C C . ILE A 1 176 ? -0.331 1.359 -34.594 1 33.53 176 ILE A C 1
ATOM 1388 O O . ILE A 1 176 ? -0.541 0.146 -34.531 1 33.53 176 ILE A O 1
ATOM 1392 N N . ASP A 1 177 ? 0.778 1.638 -35.156 1 34.84 177 ASP A N 1
ATOM 1393 C CA . ASP A 1 177 ? 1.847 0.657 -35 1 34.84 177 ASP A CA 1
ATOM 1394 C C . ASP A 1 177 ? 1.993 0.243 -33.531 1 34.84 177 ASP A C 1
ATOM 1396 O O . ASP A 1 177 ? 2.77 -0.661 -33.219 1 34.84 177 ASP A O 1
ATOM 1400 N N . GLN A 1 178 ? 1.701 1.088 -32.594 1 36.41 178 GLN A N 1
ATOM 1401 C CA . GLN A 1 178 ? 1.904 0.845 -31.156 1 36.41 178 GLN A CA 1
ATOM 1402 C C . GLN A 1 178 ? 1.032 -0.308 -30.672 1 36.41 178 GLN A C 1
ATOM 1404 O O . GLN A 1 178 ? 1.354 -0.954 -29.672 1 36.41 178 GLN A O 1
ATOM 1409 N N . VAL A 1 179 ? -0.323 -0.324 -30.938 1 37.41 179 VAL A N 1
ATOM 1410 C CA . VAL A 1 179 ? -1.25 -1.216 -30.25 1 37.41 179 VAL A CA 1
ATOM 1411 C C . VAL A 1 179 ? -1 -2.658 -30.688 1 37.41 179 VAL A C 1
ATOM 1413 O O . VAL A 1 179 ? -1.77 -3.559 -30.344 1 37.41 179 VAL A O 1
ATOM 1416 N N . GLU A 1 180 ? -0.392 -2.988 -31.766 1 41.47 180 GLU A N 1
ATOM 1417 C CA . GLU A 1 180 ? -0.394 -4.367 -32.25 1 41.47 180 GLU A CA 1
ATOM 1418 C C . GLU A 1 180 ? 0.254 -5.305 -31.219 1 41.47 180 GLU A C 1
ATOM 1420 O O . GLU A 1 180 ? 1.443 -5.613 -31.328 1 41.47 180 GLU A O 1
ATOM 1425 N N . CYS A 1 181 ? 0.087 -5.258 -30.047 1 49.44 181 CYS A N 1
ATOM 1426 C CA . CYS A 1 181 ? 0.627 -6.242 -29.109 1 49.44 181 CYS A CA 1
ATOM 1427 C C . CYS A 1 181 ? 0.193 -7.648 -29.5 1 49.44 181 CYS A C 1
ATOM 1429 O O . CYS A 1 181 ? -0.869 -8.109 -29.078 1 49.44 181 CYS A O 1
ATOM 1431 N N . ARG A 1 182 ? 0.646 -8.242 -30.641 1 64.38 182 ARG A N 1
ATOM 1432 C CA . ARG A 1 182 ? 0.439 -9.594 -31.156 1 64.38 182 ARG A CA 1
ATOM 1433 C C . ARG A 1 182 ? 0.928 -10.641 -30.156 1 64.38 182 ARG A C 1
ATOM 1435 O O . ARG A 1 182 ? 1.879 -10.391 -29.406 1 64.38 182 ARG A O 1
ATOM 1442 N N . HIS A 1 183 ? 0.065 -11.695 -30 1 85.88 183 HIS A N 1
ATOM 1443 C CA . HIS A 1 183 ? 0.326 -12.773 -29.047 1 85.88 183 HIS A CA 1
ATOM 1444 C C . HIS A 1 183 ? 1.599 -13.531 -29.406 1 85.88 183 HIS A C 1
ATOM 1446 O O . HIS A 1 183 ? 1.724 -14.039 -30.531 1 85.88 183 HIS A O 1
ATOM 1452 N N . VAL A 1 184 ? 2.633 -13.453 -28.625 1 91.31 184 VAL A N 1
ATOM 1453 C CA . VAL A 1 184 ? 3.906 -14.133 -28.844 1 91.31 184 VAL A CA 1
ATOM 1454 C C . VAL A 1 184 ? 3.955 -15.414 -28 1 91.31 184 VAL A C 1
ATOM 1456 O O . VAL A 1 184 ? 3.521 -15.422 -26.844 1 91.31 184 VAL A O 1
ATOM 1459 N N . SER A 1 185 ? 4.324 -16.469 -28.656 1 94.06 185 SER A N 1
ATOM 1460 C CA . SER A 1 185 ? 4.539 -17.75 -27.984 1 94.06 185 SER A CA 1
ATOM 1461 C C . SER A 1 185 ? 5.992 -18.188 -28.094 1 94.06 185 SER A C 1
ATOM 1463 O O . SER A 1 185 ? 6.652 -17.953 -29.094 1 94.06 185 SER A O 1
ATOM 1465 N N . VAL A 1 186 ? 6.512 -18.781 -27.047 1 96.44 186 VAL A N 1
ATOM 1466 C CA . VAL A 1 186 ? 7.91 -19.203 -27.016 1 96.44 186 VAL A CA 1
ATOM 1467 C C . VAL A 1 186 ? 7.984 -20.719 -26.922 1 96.44 186 VAL A C 1
ATOM 1469 O O . VAL A 1 186 ? 7.352 -21.328 -26.062 1 96.44 186 VAL A O 1
ATOM 1472 N N . THR A 1 187 ? 8.688 -21.359 -27.828 1 96.75 187 THR A N 1
ATOM 1473 C CA . THR A 1 187 ? 9.031 -22.766 -27.781 1 96.75 187 THR A CA 1
ATOM 1474 C C . THR A 1 187 ? 10.438 -22.953 -27.219 1 96.75 187 THR A C 1
ATOM 1476 O O . THR A 1 187 ? 11.352 -22.203 -27.531 1 96.75 187 THR A O 1
ATOM 1479 N N . TYR A 1 188 ? 10.586 -23.922 -26.375 1 97.69 188 TYR A N 1
ATOM 1480 C CA . TYR A 1 188 ? 11.883 -24.141 -25.75 1 97.69 188 TYR A CA 1
ATOM 1481 C C . TYR A 1 188 ? 12.492 -25.469 -26.203 1 97.69 188 TYR A C 1
ATOM 1483 O O . TYR A 1 188 ? 11.781 -26.453 -26.422 1 97.69 188 TYR A O 1
ATOM 1491 N N . VAL A 1 189 ? 13.812 -25.453 -26.359 1 97.06 189 VAL A N 1
ATOM 1492 C CA . VAL A 1 189 ? 14.594 -26.656 -26.672 1 97.06 189 VAL A CA 1
ATOM 1493 C C . VAL A 1 189 ? 15.609 -26.906 -25.562 1 97.06 189 VAL A C 1
ATOM 1495 O O . VAL A 1 189 ? 16.391 -26.031 -25.219 1 97.06 189 VAL A O 1
ATOM 1498 N N . ILE A 1 190 ? 15.562 -28.047 -25 1 97.06 190 ILE A N 1
ATOM 1499 C CA . ILE A 1 190 ? 16.531 -28.484 -23.984 1 97.06 190 ILE A CA 1
ATOM 1500 C C . ILE A 1 190 ? 17.531 -29.438 -24.609 1 97.06 190 ILE A C 1
ATOM 1502 O O . ILE A 1 190 ? 17.156 -30.484 -25.141 1 97.06 190 ILE A O 1
ATOM 1506 N N . GLU A 1 191 ? 18.766 -29.094 -24.578 1 95.56 191 GLU A N 1
ATOM 1507 C CA . GLU A 1 191 ? 19.828 -29.953 -25.094 1 95.56 191 GLU A CA 1
ATOM 1508 C C . GLU A 1 191 ? 20.688 -30.484 -23.953 1 95.56 191 GLU A C 1
ATOM 1510 O O . GLU A 1 191 ? 21.172 -29.719 -23.125 1 95.56 191 GLU A O 1
ATOM 1515 N N . THR A 1 192 ? 20.828 -31.781 -23.938 1 93.62 192 THR A N 1
ATOM 1516 C CA . THR A 1 192 ? 21.797 -32.344 -23 1 93.62 192 THR A CA 1
ATOM 1517 C C . THR A 1 192 ? 23.219 -32.156 -23.531 1 93.62 192 THR A C 1
ATOM 1519 O O . THR A 1 192 ? 23.422 -31.984 -24.734 1 93.62 192 THR A O 1
ATOM 1522 N N . LYS A 1 193 ? 24.141 -32.125 -22.656 1 89.19 193 LYS A N 1
ATOM 1523 C CA . LYS A 1 193 ? 25.547 -32.125 -23.062 1 89.19 193 LYS A CA 1
ATOM 1524 C C . LYS A 1 193 ? 26.031 -33.562 -23.375 1 89.19 193 LYS A C 1
ATOM 1526 O O . LYS A 1 193 ? 25.484 -34.531 -22.859 1 89.19 193 LYS A O 1
ATOM 1531 N N . PRO A 1 194 ? 27.016 -33.531 -24.312 1 86.06 194 PRO A N 1
ATOM 1532 C CA . PRO A 1 194 ? 27.578 -34.875 -24.547 1 86.06 194 PRO A CA 1
ATOM 1533 C C . PRO A 1 194 ? 28.141 -35.5 -23.281 1 86.06 194 PRO A C 1
ATOM 1535 O O . PRO A 1 194 ? 28.734 -34.812 -22.453 1 86.06 194 PRO A O 1
ATOM 1538 N N . GLN A 1 195 ? 27.859 -36.719 -23.125 1 78.56 195 GLN A N 1
ATOM 1539 C CA . GLN A 1 195 ? 28.344 -37.438 -21.953 1 78.56 195 GLN A CA 1
ATOM 1540 C C . GLN A 1 195 ? 29.547 -38.312 -22.281 1 78.56 195 GLN A C 1
ATOM 1542 O O . GLN A 1 195 ? 29.516 -39.062 -23.281 1 78.56 195 GLN A O 1
ATOM 1547 N N . ARG A 1 196 ? 30.469 -38.125 -21.438 1 75.31 196 ARG A N 1
ATOM 1548 C CA . ARG A 1 196 ? 31.672 -38.938 -21.641 1 75.31 196 ARG A CA 1
ATOM 1549 C C . ARG A 1 196 ? 31.422 -40.406 -21.344 1 75.31 196 ARG A C 1
ATOM 1551 O O . ARG A 1 196 ? 30.656 -40.75 -20.438 1 75.31 196 ARG A O 1
ATOM 1558 N N . GLY A 1 197 ? 32 -41.188 -22.094 1 75.19 197 GLY A N 1
ATOM 1559 C CA . GLY A 1 197 ? 31.844 -42.625 -21.906 1 75.19 197 GLY A CA 1
ATOM 1560 C C . GLY A 1 197 ? 32.375 -43.125 -20.578 1 75.19 197 GLY A C 1
ATOM 1561 O O . GLY A 1 197 ? 33.188 -42.438 -19.938 1 75.19 197 GLY A O 1
ATOM 1562 N N . LYS A 1 198 ? 31.844 -44.156 -20.109 1 75.44 198 LYS A N 1
ATOM 1563 C CA . LYS A 1 198 ? 32.281 -44.781 -18.844 1 75.44 198 LYS A CA 1
ATOM 1564 C C . LYS A 1 198 ? 33.719 -45.219 -18.922 1 75.44 198 LYS A C 1
ATOM 1566 O O . LYS A 1 198 ? 34.156 -45.75 -19.938 1 75.44 198 LYS A O 1
ATOM 1571 N N . PHE A 1 199 ? 34.469 -44.906 -17.906 1 80.06 199 PHE A N 1
ATOM 1572 C CA . PHE A 1 199 ? 35.844 -45.344 -17.812 1 80.06 199 PHE A CA 1
ATOM 1573 C C . PHE A 1 199 ? 35.938 -46.812 -17.344 1 80.06 199 PHE A C 1
ATOM 1575 O O . PHE A 1 199 ? 35.406 -47.156 -16.297 1 80.06 199 PHE A O 1
ATOM 1582 N N . LEU A 1 200 ? 36.406 -47.562 -18.125 1 84.62 200 LEU A N 1
ATOM 1583 C CA . LEU A 1 200 ? 36.562 -48.969 -17.812 1 84.62 200 LEU A CA 1
ATOM 1584 C C . LEU A 1 200 ? 37.844 -49.188 -17 1 84.62 200 LEU A C 1
ATOM 1586 O O . LEU A 1 200 ? 38.906 -49.438 -17.562 1 84.62 200 LEU A O 1
ATOM 1590 N N . VAL A 1 201 ? 37.625 -49.219 -15.766 1 82.62 201 VAL A N 1
ATOM 1591 C CA . VAL A 1 201 ? 38.75 -49.312 -14.828 1 82.62 201 VAL A CA 1
ATOM 1592 C C . VAL A 1 201 ? 39.5 -50.625 -15.055 1 82.62 201 VAL A C 1
ATOM 1594 O O . VAL A 1 201 ? 40.719 -50.656 -15.094 1 82.62 201 VAL A O 1
ATOM 1597 N N . GLU A 1 202 ? 38.75 -51.719 -15.234 1 87.31 202 GLU A N 1
ATOM 1598 C CA . GLU A 1 202 ? 39.375 -53.062 -15.375 1 87.31 202 GLU A CA 1
ATOM 1599 C C . GLU A 1 202 ? 40.219 -53.125 -16.625 1 87.31 202 GLU A C 1
ATOM 1601 O O . GLU A 1 202 ? 41.312 -53.75 -16.609 1 87.31 202 GLU A O 1
ATOM 1606 N N . LYS A 1 203 ? 39.719 -52.469 -17.578 1 88.5 203 LYS A N 1
ATOM 1607 C CA . LYS A 1 203 ? 40.5 -52.469 -18.812 1 88.5 203 LYS A CA 1
ATOM 1608 C C . LYS A 1 203 ? 41.781 -51.656 -18.688 1 88.5 203 LYS A C 1
ATOM 1610 O O . LYS A 1 203 ? 42.812 -52.062 -19.203 1 88.5 203 LYS A O 1
ATOM 1615 N N . ALA A 1 204 ? 41.719 -50.625 -18.016 1 89.5 204 ALA A N 1
ATOM 1616 C CA . ALA A 1 204 ? 42.906 -49.812 -17.812 1 89.5 204 ALA A CA 1
ATOM 1617 C C . ALA A 1 204 ? 43.938 -50.531 -16.984 1 89.5 204 ALA A C 1
ATOM 1619 O O . ALA A 1 204 ? 45.125 -50.469 -17.281 1 89.5 204 ALA A O 1
ATOM 1620 N N . LEU A 1 205 ? 43.438 -51.188 -16.016 1 88.81 205 LEU A N 1
ATOM 1621 C CA . LEU A 1 205 ? 44.344 -51.969 -15.156 1 88.81 205 LEU A 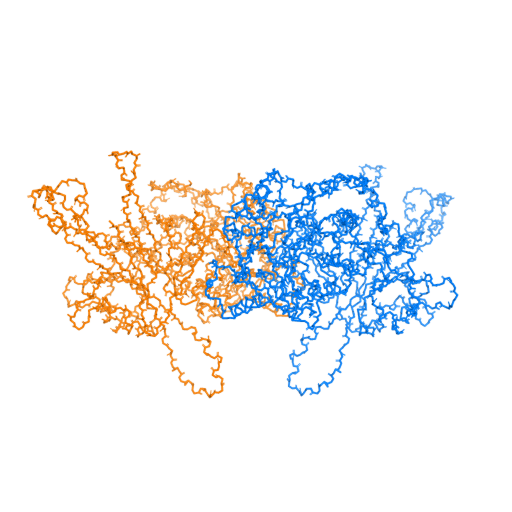CA 1
ATOM 1622 C C . LEU A 1 205 ? 44.969 -53.094 -15.938 1 88.81 205 LEU A C 1
ATOM 1624 O O . LEU A 1 205 ? 46.156 -53.375 -15.766 1 88.81 205 LEU A O 1
ATOM 1628 N N . ALA A 1 206 ? 44.188 -53.688 -16.734 1 89.88 206 ALA A N 1
ATOM 1629 C CA . ALA A 1 206 ? 44.656 -54.812 -17.547 1 89.88 206 ALA A CA 1
ATOM 1630 C C . ALA A 1 206 ? 45.75 -54.344 -18.516 1 89.88 206 ALA A C 1
ATOM 1632 O O . ALA A 1 206 ? 46.625 -55.125 -18.906 1 89.88 206 ALA A O 1
ATOM 1633 N N . LEU A 1 207 ? 45.656 -53.062 -18.812 1 90.75 207 LEU A N 1
ATOM 1634 C CA . LEU A 1 207 ? 46.625 -52.5 -19.75 1 90.75 207 LEU A CA 1
ATOM 1635 C C . LEU A 1 207 ? 47.844 -51.938 -19.016 1 90.75 207 LEU A C 1
ATOM 1637 O O . LEU A 1 207 ? 48.75 -51.375 -19.625 1 90.75 207 LEU A O 1
ATOM 1641 N N . GLY A 1 208 ? 47.812 -52.062 -17.672 1 87.31 208 GLY A N 1
ATOM 1642 C CA . GLY A 1 208 ? 48.969 -51.75 -16.875 1 87.31 208 GLY A CA 1
ATOM 1643 C C . GLY A 1 208 ? 48.969 -50.312 -16.391 1 87.31 208 GLY A C 1
ATOM 1644 O O . GLY A 1 208 ? 50 -49.812 -15.945 1 87.31 208 GLY A O 1
ATOM 1645 N N . VAL A 1 209 ? 47.875 -49.656 -16.609 1 88.5 209 VAL A N 1
ATOM 1646 C CA . VAL A 1 209 ? 47.844 -48.281 -16.188 1 88.5 209 VAL A CA 1
ATOM 1647 C C . VAL A 1 209 ? 47.656 -48.188 -14.672 1 88.5 209 VAL A C 1
ATOM 1649 O O . VAL A 1 209 ? 46.688 -48.75 -14.125 1 88.5 209 VAL A O 1
ATOM 1652 N N . PRO A 1 210 ? 48.562 -47.562 -13.992 1 85.62 210 PRO A N 1
ATOM 1653 C CA . PRO A 1 210 ? 48.406 -47.438 -12.547 1 85.62 210 PRO A CA 1
ATOM 1654 C C . PRO A 1 210 ? 47.281 -46.5 -12.156 1 85.62 210 PRO A C 1
ATOM 1656 O O . PRO A 1 210 ? 47.031 -45.5 -12.859 1 85.62 210 PRO A O 1
ATOM 1659 N N . ARG A 1 211 ? 46.625 -46.812 -11.062 1 82.94 211 ARG A N 1
ATOM 1660 C CA . ARG A 1 211 ? 45.594 -45.969 -10.523 1 82.94 211 ARG A CA 1
ATOM 1661 C C . ARG A 1 211 ? 46.125 -44.594 -10.164 1 82.94 211 ARG A C 1
ATOM 1663 O O . ARG A 1 211 ? 47.281 -44.469 -9.797 1 82.94 211 ARG A O 1
ATOM 1670 N N . GLY A 1 212 ? 45.344 -43.438 -10.367 1 79.81 212 GLY A N 1
ATOM 1671 C CA . GLY A 1 212 ? 45.719 -42.094 -10.023 1 79.81 212 GLY A CA 1
ATOM 1672 C C . GLY A 1 212 ? 45.562 -41.125 -11.172 1 79.81 212 GLY A C 1
ATOM 1673 O O . GLY A 1 212 ? 44.531 -41.062 -11.828 1 79.81 212 GLY A O 1
ATOM 1674 N N . LYS A 1 213 ? 46.656 -40.406 -11.359 1 81.19 213 LYS A N 1
ATOM 1675 C CA . LYS A 1 213 ? 46.625 -39.312 -12.312 1 81.19 213 LYS A CA 1
ATOM 1676 C C . LYS A 1 213 ? 46.438 -39.812 -13.734 1 81.19 213 LYS A C 1
ATOM 1678 O O . LYS A 1 213 ? 45.719 -39.188 -14.531 1 81.19 213 LYS A O 1
ATOM 1683 N N . LEU A 1 214 ? 47.031 -40.969 -14 1 85.19 214 LEU A N 1
ATOM 1684 C CA . LEU A 1 214 ? 46.938 -41.469 -15.359 1 85.19 214 LEU A CA 1
ATOM 1685 C C . LEU A 1 214 ? 45.531 -41.938 -15.688 1 85.19 214 LEU A C 1
ATOM 1687 O O . LEU A 1 214 ? 45.062 -41.75 -16.812 1 85.19 214 LEU A O 1
ATOM 1691 N N . PHE A 1 215 ? 44.781 -42.469 -14.703 1 81.94 215 PHE A N 1
ATOM 1692 C CA . PHE A 1 215 ? 43.375 -42.812 -14.859 1 81.94 215 PHE A CA 1
ATOM 1693 C C . PHE A 1 215 ? 42.562 -41.594 -15.227 1 81.94 215 PHE A C 1
ATOM 1695 O O . PHE A 1 215 ? 41.719 -41.625 -16.125 1 81.94 215 PHE A O 1
ATOM 1702 N N . GLY A 1 216 ? 42.844 -40.5 -14.602 1 80.44 216 GLY A N 1
ATOM 1703 C CA . GLY A 1 216 ? 42.156 -39.25 -14.859 1 80.44 216 GLY A CA 1
ATOM 1704 C C . GLY A 1 216 ? 42.344 -38.75 -16.281 1 80.44 216 GLY A C 1
ATOM 1705 O O . GLY A 1 216 ? 41.406 -38.281 -16.922 1 80.44 216 GLY A O 1
ATOM 1706 N N . GLN A 1 217 ? 43.531 -38.844 -16.641 1 82.12 217 GLN A N 1
ATOM 1707 C CA . GLN A 1 217 ? 43.875 -38.406 -17.984 1 82.12 217 GLN A CA 1
ATOM 1708 C C . GLN A 1 217 ? 43.156 -39.25 -19.031 1 82.12 217 GLN A C 1
ATOM 1710 O O . GLN A 1 217 ? 42.625 -38.719 -20 1 82.12 217 GLN A O 1
ATOM 1715 N N . LEU A 1 218 ? 43.25 -40.531 -18.828 1 83.75 218 LEU A N 1
ATOM 1716 C CA . LEU A 1 218 ? 42.562 -41.406 -19.75 1 83.75 218 LEU A CA 1
ATOM 1717 C C . LEU A 1 218 ? 41.062 -41.094 -19.766 1 83.75 218 LEU A C 1
ATOM 1719 O O . LEU A 1 218 ? 40.438 -41.062 -20.844 1 83.75 218 LEU A O 1
ATOM 1723 N N . HIS A 1 219 ? 40.562 -40.781 -18.625 1 78.81 219 HIS A N 1
ATOM 1724 C CA . HIS A 1 219 ? 39.156 -40.469 -18.5 1 78.81 219 HIS A CA 1
ATOM 1725 C C . HIS A 1 219 ? 38.812 -39.156 -19.234 1 78.81 219 HIS A C 1
ATOM 1727 O O . HIS A 1 219 ? 37.719 -39.031 -19.781 1 78.81 219 HIS A O 1
ATOM 1733 N N . GLN A 1 220 ? 39.75 -38.281 -19.328 1 76.06 220 GLN A N 1
ATOM 1734 C CA . GLN A 1 220 ? 39.562 -37 -19.984 1 76.06 220 GLN A CA 1
ATOM 1735 C C . GLN A 1 220 ? 39.812 -37.094 -21.484 1 76.06 220 GLN A C 1
ATOM 1737 O O . GLN A 1 220 ? 39.75 -36.094 -22.188 1 76.06 220 GLN A O 1
ATOM 1742 N N . GLY A 1 221 ? 40.031 -38.219 -21.953 1 76.94 221 GLY A N 1
ATOM 1743 C CA . GLY A 1 221 ? 40.188 -38.438 -23.375 1 76.94 221 GLY A CA 1
ATOM 1744 C C . GLY A 1 221 ? 41.656 -38.344 -23.828 1 76.94 221 GLY A C 1
ATOM 1745 O O . GLY A 1 221 ? 41.938 -38.344 -25.031 1 76.94 221 GLY A O 1
ATOM 1746 N N . LYS A 1 222 ? 42.531 -38.281 -22.812 1 85.25 222 LYS A N 1
ATOM 1747 C CA . LYS A 1 222 ? 43.938 -38.156 -23.172 1 85.25 222 LYS A CA 1
ATOM 1748 C C . LYS A 1 222 ? 44.625 -39.5 -23.141 1 85.25 222 LYS A C 1
ATOM 1750 O O . LYS A 1 222 ? 44.375 -40.312 -22.25 1 85.25 222 LYS A O 1
ATOM 1755 N N . ASP A 1 223 ? 45.469 -39.719 -24.094 1 89.56 223 ASP A N 1
ATOM 1756 C CA . ASP A 1 223 ? 46.281 -40.938 -24.109 1 89.56 223 ASP A CA 1
ATOM 1757 C C . ASP A 1 223 ? 47.438 -40.812 -23.094 1 89.56 223 ASP A C 1
ATOM 1759 O O . ASP A 1 223 ? 47.906 -39.719 -22.797 1 89.56 223 ASP A O 1
ATOM 1763 N N . VAL A 1 224 ? 47.75 -41.906 -22.562 1 91.25 224 VAL A N 1
ATOM 1764 C CA . VAL A 1 224 ? 48.812 -41.875 -21.547 1 91.25 224 VAL A CA 1
ATOM 1765 C C . VAL A 1 224 ? 49.938 -42.812 -21.969 1 91.25 224 VAL A C 1
ATOM 1767 O O . VAL A 1 224 ? 49.688 -43.844 -22.609 1 91.25 224 VAL A O 1
ATOM 1770 N N . THR A 1 225 ? 51.156 -42.438 -21.703 1 90.88 225 THR A N 1
ATOM 1771 C CA . THR A 1 225 ? 52.344 -43.25 -21.938 1 90.88 225 THR A CA 1
ATOM 1772 C C . THR A 1 225 ? 52.875 -43.844 -20.625 1 90.88 225 THR A C 1
ATOM 1774 O O . THR A 1 225 ? 53.188 -43.094 -19.703 1 90.88 225 THR A O 1
ATOM 1777 N N . LEU A 1 226 ? 52.938 -45.125 -20.609 1 88.56 226 LEU A N 1
ATOM 1778 C CA . LEU A 1 226 ? 53.438 -45.812 -19.422 1 88.56 226 LEU A CA 1
ATOM 1779 C C . LEU A 1 226 ? 54.938 -45.781 -19.328 1 88.56 226 LEU A C 1
ATOM 1781 O O . LEU A 1 226 ? 55.625 -45.438 -20.312 1 88.56 226 LEU A O 1
ATOM 1785 N N . ASP A 1 227 ? 55.469 -46.156 -18.203 1 85.5 227 ASP A N 1
ATOM 1786 C CA . ASP A 1 227 ? 56.938 -46.188 -17.984 1 85.5 227 ASP A CA 1
ATOM 1787 C C . ASP A 1 227 ? 57.594 -47.188 -18.922 1 85.5 227 ASP A C 1
ATOM 1789 O O . ASP A 1 227 ? 58.75 -47 -19.312 1 85.5 227 ASP A O 1
ATOM 1793 N N . SER A 1 228 ? 56.906 -48.156 -19.297 1 85.94 228 SER A N 1
ATOM 1794 C CA . SER A 1 228 ? 57.406 -49.188 -20.188 1 85.94 228 SER A CA 1
ATOM 1795 C C . SER A 1 228 ? 57.5 -48.719 -21.625 1 85.94 228 SER A C 1
ATOM 1797 O O . SER A 1 228 ? 58.062 -49.375 -22.484 1 85.94 228 SER A O 1
ATOM 1799 N N . GLY A 1 229 ? 56.906 -47.469 -21.875 1 86.62 229 GLY A N 1
ATOM 1800 C CA . GLY A 1 229 ? 56.906 -46.906 -23.219 1 86.62 229 GLY A CA 1
ATOM 1801 C C . GLY A 1 229 ? 55.625 -47.188 -23.984 1 86.62 229 GLY A C 1
ATOM 1802 O O . GLY A 1 229 ? 55.438 -46.656 -25.078 1 86.62 229 GLY A O 1
ATOM 1803 N N . VAL A 1 230 ? 54.906 -48.031 -23.359 1 88.94 230 VAL A N 1
ATOM 1804 C CA . VAL A 1 230 ? 53.688 -48.406 -24.031 1 88.94 230 VAL A CA 1
ATOM 1805 C C . VAL A 1 230 ? 52.656 -47.281 -23.938 1 88.94 230 VAL A C 1
ATOM 1807 O O . VAL A 1 230 ? 52.469 -46.719 -22.859 1 88.94 230 VAL A O 1
ATOM 1810 N N . VAL A 1 231 ? 52.031 -46.844 -25.047 1 91.69 231 VAL A N 1
ATOM 1811 C CA . VAL A 1 231 ? 51.031 -45.812 -25.094 1 91.69 231 VAL A CA 1
ATOM 1812 C C . VAL A 1 231 ? 49.625 -46.438 -24.969 1 91.69 231 VAL A C 1
ATOM 1814 O O . VAL A 1 231 ? 49.281 -47.312 -25.75 1 91.69 231 VAL A O 1
ATOM 1817 N N . VAL A 1 232 ? 48.969 -46.188 -23.891 1 91.31 232 VAL A N 1
ATOM 1818 C CA . VAL A 1 232 ? 47.594 -46.625 -23.703 1 91.31 232 VAL A CA 1
ATOM 1819 C C . VAL A 1 232 ? 46.625 -45.531 -24.172 1 91.31 232 VAL A C 1
ATOM 1821 O O . VAL A 1 232 ? 46.688 -44.375 -23.672 1 91.31 232 VAL A O 1
ATOM 1824 N N . LYS A 1 233 ? 45.781 -45.781 -25.141 1 90.12 233 LYS A N 1
ATOM 1825 C CA . LYS A 1 233 ? 44.812 -44.812 -25.672 1 90.12 233 LYS A CA 1
ATOM 1826 C C . LYS A 1 233 ? 43.562 -44.75 -24.766 1 90.12 233 LYS A C 1
ATOM 1828 O O . LYS A 1 233 ? 43.094 -45.75 -24.25 1 90.12 233 LYS A O 1
ATOM 1833 N N . SER A 1 234 ? 43.031 -43.562 -24.625 1 88.38 234 SER A N 1
ATOM 1834 C CA . SER A 1 234 ? 41.812 -43.375 -23.859 1 88.38 234 SER A CA 1
ATOM 1835 C C . SER A 1 234 ? 40.656 -44.188 -24.469 1 88.38 234 SER A C 1
ATOM 1837 O O . SER A 1 234 ? 39.844 -44.75 -23.734 1 88.38 234 SER A O 1
ATOM 1839 N N . SER A 1 235 ? 40.75 -44.312 -25.75 1 85.44 235 SER A N 1
ATOM 1840 C CA . SER A 1 235 ? 39.688 -45.031 -26.469 1 85.44 235 SER A CA 1
ATOM 1841 C C . SER A 1 235 ? 39.625 -46.5 -26.094 1 85.44 235 SER A C 1
ATOM 1843 O O . SER A 1 235 ? 38.625 -47.188 -26.266 1 85.44 235 SER A O 1
ATOM 1845 N N . ASP A 1 236 ? 40.719 -46.906 -25.531 1 85.19 236 ASP A N 1
ATOM 1846 C CA . ASP A 1 236 ? 40.812 -48.312 -25.156 1 85.19 236 ASP A CA 1
ATOM 1847 C C . ASP A 1 236 ? 40.156 -48.562 -23.797 1 85.19 236 ASP A C 1
ATOM 1849 O O . ASP A 1 236 ? 39.812 -49.688 -23.453 1 85.19 236 ASP A O 1
ATOM 1853 N N . CYS A 1 237 ? 40.062 -47.531 -23.141 1 86.88 237 CYS A N 1
ATOM 1854 C CA . CYS A 1 237 ? 39.625 -47.688 -21.766 1 86.88 237 CYS A CA 1
ATOM 1855 C C . CYS A 1 237 ? 38.344 -46.906 -21.484 1 86.88 237 CYS A C 1
ATOM 1857 O O . CYS A 1 237 ? 37.812 -46.938 -20.391 1 86.88 237 CYS A O 1
ATOM 1859 N N . VAL A 1 238 ? 37.969 -46.062 -22.328 1 83.69 238 VAL A N 1
ATOM 1860 C CA . VAL A 1 238 ? 36.75 -45.281 -22.156 1 83.69 238 VAL A CA 1
ATOM 1861 C C . VAL A 1 238 ? 35.75 -45.625 -23.25 1 83.69 238 VAL A C 1
ATOM 1863 O O . VAL A 1 238 ? 36.062 -45.625 -24.438 1 83.69 238 VAL A O 1
ATOM 1866 N N . LEU A 1 239 ? 34.562 -45.906 -22.797 1 78.94 239 LEU A N 1
ATOM 1867 C CA . LEU A 1 239 ? 33.5 -46.188 -23.766 1 78.94 239 LEU A CA 1
ATOM 1868 C C . LEU A 1 239 ? 33.188 -44.906 -24.562 1 78.94 239 LEU A C 1
ATOM 1870 O O . LEU A 1 239 ? 33.5 -43.812 -24.141 1 78.94 239 LEU A O 1
ATOM 1874 N N . PRO A 1 240 ? 32.719 -45.156 -25.781 1 77.81 240 PRO A N 1
ATOM 1875 C CA . PRO A 1 240 ? 32.406 -44 -26.609 1 77.81 240 PRO A CA 1
ATOM 1876 C C . PRO A 1 240 ? 31.438 -43.031 -25.922 1 77.81 240 PRO A C 1
ATOM 1878 O O . PRO A 1 240 ? 30.562 -43.438 -25.172 1 77.81 240 PRO A O 1
ATOM 1881 N N . SER A 1 241 ? 31.75 -41.75 -26.172 1 80.5 241 SER A N 1
ATOM 1882 C CA . SER A 1 241 ? 30.875 -40.719 -25.625 1 80.5 241 SER A CA 1
ATOM 1883 C C . SER A 1 241 ? 29.484 -40.781 -26.234 1 80.5 241 SER A C 1
ATOM 1885 O O . SER A 1 241 ? 29.328 -41.219 -27.391 1 80.5 241 SER A O 1
ATOM 1887 N N . MET A 1 242 ? 28.547 -40.562 -25.453 1 82.38 242 MET A N 1
ATOM 1888 C CA . MET A 1 242 ? 27.188 -40.5 -25.938 1 82.38 242 MET A CA 1
ATOM 1889 C C . MET A 1 242 ? 26.859 -39.094 -26.438 1 82.38 242 MET A C 1
ATOM 1891 O O . MET A 1 242 ? 27.172 -38.094 -25.766 1 82.38 242 MET A O 1
ATOM 1895 N N . PRO A 1 243 ? 26.297 -39.031 -27.641 1 86.69 243 PRO A N 1
ATOM 1896 C CA . PRO A 1 243 ? 26.016 -37.719 -28.203 1 86.69 243 PRO A CA 1
ATOM 1897 C C . PRO A 1 243 ? 24.922 -36.969 -27.453 1 86.69 243 PRO A C 1
ATOM 1899 O O . PRO A 1 243 ? 24.156 -37.562 -26.703 1 86.69 243 PRO A O 1
ATOM 1902 N N . ALA A 1 244 ? 24.875 -35.688 -27.656 1 91.25 244 ALA A N 1
ATOM 1903 C CA . ALA A 1 244 ? 23.828 -34.812 -27.109 1 91.25 244 ALA A CA 1
ATOM 1904 C C . ALA A 1 244 ? 22.469 -35.156 -27.719 1 91.25 244 ALA A C 1
ATOM 1906 O O . ALA A 1 244 ? 22.375 -35.562 -28.875 1 91.25 244 ALA A O 1
ATOM 1907 N N . ILE A 1 245 ? 21.484 -35.062 -26.922 1 94.12 245 ILE A N 1
ATOM 1908 C CA . ILE A 1 245 ? 20.109 -35.219 -27.406 1 94.12 245 ILE A CA 1
ATOM 1909 C C . ILE A 1 245 ? 19.281 -34 -27.031 1 94.12 245 ILE A C 1
ATOM 1911 O O . ILE A 1 245 ? 19.703 -33.188 -26.219 1 94.12 245 ILE A O 1
ATOM 1915 N N . ALA A 1 246 ? 18.078 -33.969 -27.656 1 96.06 246 ALA A N 1
ATOM 1916 C CA . ALA A 1 246 ? 17.266 -32.781 -27.438 1 96.06 246 ALA A CA 1
ATOM 1917 C C . ALA A 1 246 ? 15.836 -33.156 -27.047 1 96.06 246 ALA A C 1
ATOM 1919 O O . ALA A 1 246 ? 15.367 -34.25 -27.391 1 96.06 246 ALA A O 1
ATOM 1920 N N . CYS A 1 247 ? 15.234 -32.344 -26.25 1 96.75 247 CYS A N 1
ATOM 1921 C CA . CYS A 1 247 ? 13.828 -32.344 -25.875 1 96.75 247 CYS A CA 1
ATOM 1922 C C . CYS A 1 247 ? 13.172 -31.016 -26.219 1 96.75 247 CYS A C 1
ATOM 1924 O O . CYS A 1 247 ? 13.75 -29.953 -25.969 1 96.75 247 CYS A O 1
ATOM 1926 N N . LEU A 1 248 ? 11.992 -31.094 -26.812 1 97.75 248 LEU A N 1
ATOM 1927 C CA . LEU A 1 248 ? 11.312 -29.844 -27.172 1 97.75 248 LEU A CA 1
ATOM 1928 C C . LEU A 1 248 ? 10.031 -29.672 -26.375 1 97.75 248 LEU A C 1
ATOM 1930 O O . LEU A 1 248 ? 9.305 -30.641 -26.141 1 97.75 248 LEU A O 1
ATOM 1934 N N . ILE A 1 249 ? 9.797 -28.516 -25.922 1 98.44 249 ILE A N 1
ATOM 1935 C CA . ILE A 1 249 ? 8.508 -28.062 -25.422 1 98.44 249 ILE A CA 1
ATOM 1936 C C . ILE A 1 249 ? 7.895 -27.062 -26.406 1 98.44 249 ILE A C 1
ATOM 1938 O O . ILE A 1 249 ? 8.211 -25.875 -26.359 1 98.44 249 ILE A O 1
ATOM 1942 N N . VAL A 1 250 ? 6.988 -27.562 -27.219 1 98 250 VAL A N 1
ATOM 1943 C CA . VAL A 1 250 ? 6.48 -26.781 -28.344 1 98 250 VAL A CA 1
ATOM 1944 C C . VAL A 1 250 ? 5.188 -26.078 -27.938 1 98 250 VAL A C 1
ATOM 1946 O O . VAL A 1 250 ? 4.199 -26.734 -27.594 1 98 250 VAL A O 1
ATOM 1949 N N . SER A 1 251 ? 5.195 -24.828 -28.016 1 97.19 251 SER A N 1
ATOM 1950 C CA . SER A 1 251 ? 4.004 -24.031 -27.75 1 97.19 251 SER A CA 1
ATOM 1951 C C . SER A 1 251 ? 3.418 -23.453 -29.047 1 97.19 251 SER A C 1
ATOM 1953 O O . SER A 1 251 ? 4.062 -22.656 -29.719 1 97.19 251 SER A O 1
ATOM 1955 N N . CYS A 1 252 ? 2.314 -23.891 -29.391 1 96.31 252 CYS A N 1
ATOM 1956 C CA . CYS A 1 252 ? 1.553 -23.406 -30.547 1 96.31 252 CYS A CA 1
ATOM 1957 C C . CYS A 1 252 ? 0.084 -23.219 -30.172 1 96.31 252 CYS A C 1
ATOM 1959 O O . CYS A 1 252 ? -0.752 -24.062 -30.531 1 96.31 252 CYS A O 1
ATOM 1961 N N . PRO A 1 253 ? -0.248 -22.125 -29.641 1 93 253 PRO A N 1
ATOM 1962 C CA . PRO A 1 253 ? -1.558 -21.922 -29.016 1 93 253 PRO A CA 1
ATOM 1963 C C . PRO A 1 253 ? -2.701 -21.906 -30.031 1 93 253 PRO A C 1
ATOM 1965 O O . PRO A 1 253 ? -3.818 -22.328 -29.703 1 93 253 PRO A O 1
ATOM 1968 N N . THR A 1 254 ? -2.428 -21.375 -31.25 1 91.88 254 THR A N 1
ATOM 1969 C CA . THR A 1 254 ? -3.5 -21.281 -32.25 1 91.88 254 THR A CA 1
ATOM 1970 C C . THR A 1 254 ? -2.994 -21.656 -33.625 1 91.88 254 THR A C 1
ATOM 1972 O O . THR A 1 254 ? -1.786 -21.75 -33.844 1 91.88 254 THR A O 1
ATOM 1975 N N . LEU A 1 255 ? -3.957 -21.812 -34.5 1 92.44 255 LEU A N 1
ATOM 1976 C CA . LEU A 1 255 ? -3.639 -22.109 -35.906 1 92.44 255 LEU A CA 1
ATOM 1977 C C . LEU A 1 255 ? -2.836 -20.984 -36.531 1 92.44 255 LEU A C 1
ATOM 1979 O O . LEU A 1 255 ? -1.998 -21.219 -37.406 1 92.44 255 LEU A O 1
ATOM 1983 N N . ALA A 1 256 ? -3.068 -19.828 -36 1 88.62 256 ALA A N 1
ATOM 1984 C CA . ALA A 1 256 ? -2.406 -18.656 -36.562 1 88.62 256 ALA A CA 1
ATOM 1985 C C . ALA A 1 256 ? -0.905 -18.688 -36.281 1 88.62 256 ALA A C 1
ATOM 1987 O O . ALA A 1 256 ? -0.126 -18.031 -36.969 1 88.62 256 ALA A O 1
ATOM 1988 N N . HIS A 1 257 ? -0.459 -19.484 -35.344 1 91.44 257 HIS A N 1
ATOM 1989 C CA . HIS A 1 257 ? 0.95 -19.531 -34.969 1 91.44 257 HIS A CA 1
ATOM 1990 C C . HIS A 1 257 ? 1.694 -20.578 -35.781 1 91.44 257 HIS A C 1
ATOM 1992 O O . HIS A 1 257 ? 2.926 -20.641 -35.75 1 91.44 257 HIS A O 1
ATOM 1998 N N . VAL A 1 258 ? 1 -21.438 -36.469 1 93.75 258 VAL A N 1
ATOM 1999 C CA . VAL A 1 258 ? 1.582 -22.609 -37.125 1 93.75 258 VAL A CA 1
ATOM 2000 C C . VAL A 1 258 ? 2.582 -22.172 -38.188 1 93.75 258 VAL A C 1
ATOM 2002 O O . VAL A 1 258 ? 3.709 -22.672 -38.219 1 93.75 258 VAL A O 1
ATOM 2005 N N . ASP A 1 259 ? 2.191 -21.203 -39 1 90.69 259 ASP A N 1
ATOM 2006 C CA . ASP A 1 259 ? 3.051 -20.766 -40.094 1 90.69 259 ASP A CA 1
ATOM 2007 C C . ASP A 1 259 ? 4.379 -20.234 -39.594 1 90.69 259 ASP A C 1
ATOM 2009 O O . ASP A 1 259 ? 5.445 -20.578 -40.094 1 90.69 259 ASP A O 1
ATOM 2013 N N . ALA A 1 260 ? 4.25 -19.406 -38.594 1 88.62 260 ALA A N 1
ATOM 2014 C CA . ALA A 1 260 ? 5.457 -18.828 -38.031 1 88.62 260 ALA A CA 1
ATOM 2015 C C . ALA A 1 260 ? 6.336 -19.891 -37.375 1 88.62 260 ALA A C 1
ATOM 2017 O O . ALA A 1 260 ? 7.566 -19.828 -37.469 1 88.62 260 ALA A O 1
ATOM 2018 N N . LEU A 1 261 ? 5.777 -20.859 -36.781 1 92 261 LEU A N 1
ATOM 2019 C CA . LEU A 1 261 ? 6.492 -21.906 -36.062 1 92 261 LEU A CA 1
ATOM 2020 C C . LEU A 1 261 ? 7.258 -22.797 -37.031 1 92 261 LEU A C 1
ATOM 2022 O O . LEU A 1 261 ? 8.422 -23.125 -36.812 1 92 261 LEU A O 1
ATOM 2026 N N . ILE A 1 262 ? 6.68 -23.125 -38.156 1 91 262 ILE A N 1
ATOM 2027 C CA . ILE A 1 262 ? 7.25 -24.141 -39.031 1 91 262 ILE A CA 1
ATOM 2028 C C . ILE A 1 262 ? 8.273 -23.5 -39.969 1 91 262 ILE A C 1
ATOM 2030 O O . ILE A 1 262 ? 9.109 -24.188 -40.562 1 91 262 ILE A O 1
ATOM 2034 N N . THR A 1 263 ? 8.219 -22.203 -40.156 1 87.12 263 THR A N 1
ATOM 2035 C CA . THR A 1 263 ? 9.102 -21.531 -41.094 1 87.12 263 THR A CA 1
ATOM 2036 C C . THR A 1 263 ? 10.352 -21 -40.375 1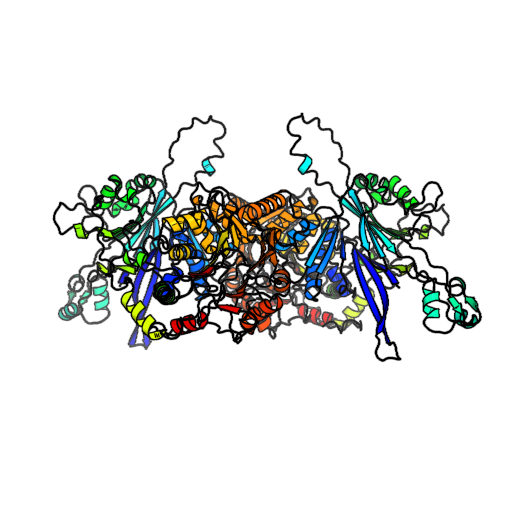 87.12 263 THR A C 1
ATOM 2038 O O . THR A 1 263 ? 11.297 -20.578 -41.031 1 87.12 263 THR A O 1
ATOM 2041 N N . THR A 1 264 ? 10.312 -21.109 -39.125 1 85.62 264 THR A N 1
ATOM 2042 C CA . THR A 1 264 ? 11.469 -20.609 -38.375 1 85.62 264 THR A CA 1
ATOM 2043 C C . THR A 1 264 ? 12.68 -21.516 -38.562 1 85.62 264 THR A C 1
ATOM 2045 O O . THR A 1 264 ? 12.539 -22.734 -38.656 1 85.62 264 THR A O 1
ATOM 2048 N N . THR A 1 265 ? 13.906 -20.906 -38.688 1 85.31 265 THR A N 1
ATOM 2049 C CA . THR A 1 265 ? 15.141 -21.656 -38.906 1 85.31 265 THR A CA 1
ATOM 2050 C C . THR A 1 265 ? 15.734 -22.125 -37.562 1 85.31 265 THR A C 1
ATOM 2052 O O . THR A 1 265 ? 16.719 -22.859 -37.562 1 85.31 265 THR A O 1
ATOM 2055 N N . GLY A 1 266 ? 15.172 -21.75 -36.562 1 85.81 266 GLY A N 1
ATOM 2056 C CA . GLY A 1 266 ? 15.68 -22.062 -35.25 1 85.81 266 GLY A CA 1
ATOM 2057 C C . GLY A 1 266 ? 15.695 -23.547 -34.938 1 85.81 266 GLY A C 1
ATOM 2058 O O . GLY A 1 266 ? 16.484 -24.016 -34.125 1 85.81 266 GLY A O 1
ATOM 2059 N N . PHE A 1 267 ? 14.914 -24.359 -35.688 1 91.12 267 PHE A N 1
ATOM 2060 C CA . PHE A 1 267 ? 14.789 -25.781 -35.375 1 91.12 267 PHE A CA 1
ATOM 2061 C C . PHE A 1 267 ? 15.578 -26.625 -36.375 1 91.12 267 PHE A C 1
ATOM 2063 O O . PHE A 1 267 ? 15.562 -27.844 -36.312 1 91.12 267 PHE A O 1
ATOM 2070 N N . ASP A 1 268 ? 16.344 -26.031 -37.219 1 89.19 268 ASP A N 1
ATOM 2071 C CA . ASP A 1 268 ? 17 -26.734 -38.312 1 89.19 268 ASP A CA 1
ATOM 2072 C C . ASP A 1 268 ? 17.984 -27.766 -37.781 1 89.19 268 ASP A C 1
ATOM 2074 O O . ASP A 1 268 ? 18.141 -28.844 -38.375 1 89.19 268 ASP A O 1
ATOM 2078 N N . ARG A 1 269 ? 18.625 -27.453 -36.719 1 89.94 269 ARG A N 1
ATOM 2079 C CA . ARG A 1 269 ? 19.609 -28.359 -36.156 1 89.94 269 ARG A CA 1
ATOM 2080 C C . ARG A 1 269 ? 18.969 -29.625 -35.625 1 89.94 269 ARG A C 1
ATOM 2082 O O . ARG A 1 269 ? 19.641 -30.641 -35.438 1 89.94 269 ARG A O 1
ATOM 2089 N N . TYR A 1 270 ? 17.688 -29.641 -35.5 1 94.12 270 TYR A N 1
ATOM 2090 C CA . TYR A 1 270 ? 16.984 -30.734 -34.844 1 94.12 270 TYR A CA 1
ATOM 2091 C C . TYR A 1 270 ? 16.141 -31.516 -35.844 1 94.12 270 TYR A C 1
ATOM 2093 O O . TYR A 1 270 ? 15.469 -32.469 -35.5 1 94.12 270 TYR A O 1
ATOM 2101 N N . ARG A 1 271 ? 16.125 -31.062 -37 1 91.56 271 ARG A N 1
ATOM 2102 C CA . ARG A 1 271 ? 15.281 -31.656 -38.031 1 91.56 271 ARG A CA 1
ATOM 2103 C C . ARG A 1 271 ? 16.125 -32.406 -39.062 1 91.56 271 ARG A C 1
ATOM 2105 O O . ARG A 1 271 ? 17.281 -32.031 -39.312 1 91.56 271 ARG A O 1
ATOM 2112 N N . ALA A 1 272 ? 15.523 -33.406 -39.594 1 86.12 272 ALA A N 1
ATOM 2113 C CA . ALA A 1 272 ? 16.109 -34.062 -40.75 1 86.12 272 ALA A CA 1
ATOM 2114 C C . ALA A 1 272 ? 15.734 -33.312 -42.031 1 86.12 272 ALA A C 1
ATOM 2116 O O . ALA A 1 272 ? 14.555 -33.125 -42.312 1 86.12 272 ALA A O 1
ATOM 2117 N N . VAL A 1 273 ? 16.719 -32.781 -42.625 1 76.25 273 VAL A N 1
ATOM 2118 C CA . VAL A 1 273 ? 16.484 -32.031 -43.875 1 76.25 273 VAL A CA 1
ATOM 2119 C C . VAL A 1 273 ? 17.234 -32.719 -45.031 1 76.25 273 VAL A C 1
ATOM 2121 O O . VAL A 1 273 ? 18.422 -33 -44.906 1 76.25 273 VAL A O 1
ATOM 2124 N N . ASP A 1 274 ? 16.5 -32.875 -46.219 1 73 274 ASP A N 1
ATOM 2125 C CA . ASP A 1 274 ? 17.062 -33.375 -47.469 1 73 274 ASP A CA 1
ATOM 2126 C C . ASP A 1 274 ? 17.859 -34.656 -47.25 1 73 274 ASP A C 1
ATOM 2128 O O . ASP A 1 274 ? 19.016 -34.75 -47.656 1 73 274 ASP A O 1
ATOM 2132 N N . ASP A 1 275 ? 17.406 -35.625 -46.406 1 72.62 275 ASP A N 1
ATOM 2133 C CA . ASP A 1 275 ? 17.953 -36.969 -46.188 1 72.62 275 ASP A CA 1
ATOM 2134 C C . ASP A 1 275 ? 19.188 -36.906 -45.281 1 72.62 275 ASP A C 1
ATOM 2136 O O . ASP A 1 275 ? 19.922 -37.906 -45.156 1 72.62 275 ASP A O 1
ATOM 2140 N N . LYS A 1 276 ? 19.516 -35.75 -44.781 1 83.06 276 LYS A N 1
ATOM 2141 C CA . LYS A 1 276 ? 20.547 -35.625 -43.75 1 83.06 276 LYS A CA 1
ATOM 2142 C C . LYS A 1 276 ? 19.953 -35.719 -42.344 1 83.06 276 LYS A C 1
ATOM 2144 O O . LYS A 1 276 ? 18.906 -35.125 -42.062 1 83.06 276 LYS A O 1
ATOM 2149 N N . PRO A 1 277 ? 20.625 -36.5 -41.594 1 85.25 277 PRO A N 1
ATOM 2150 C CA . PRO A 1 277 ? 20.125 -36.625 -40.219 1 85.25 277 PRO A CA 1
ATOM 2151 C C . PRO A 1 277 ? 20.266 -35.344 -39.406 1 85.25 277 PRO A C 1
ATOM 2153 O O . PRO A 1 277 ? 21.062 -34.469 -39.75 1 85.25 277 PRO A O 1
ATOM 2156 N N . ALA A 1 278 ? 19.391 -35.156 -38.406 1 91.19 278 ALA A N 1
ATOM 2157 C CA . ALA A 1 278 ? 19.469 -34 -37.531 1 91.19 278 ALA A CA 1
ATOM 2158 C C . ALA A 1 278 ? 20.828 -33.938 -36.812 1 91.19 278 ALA A C 1
ATOM 2160 O O . ALA A 1 278 ? 21.422 -34.969 -36.5 1 91.19 278 ALA A O 1
ATOM 2161 N N . GLN A 1 279 ? 21.375 -32.812 -36.656 1 90.69 279 GLN A N 1
ATOM 2162 C CA . GLN A 1 279 ? 22.625 -32.625 -35.938 1 90.69 279 GLN A CA 1
ATOM 2163 C C . GLN A 1 279 ? 22.5 -33.062 -34.469 1 90.69 279 GLN A C 1
ATOM 2165 O O . GLN A 1 279 ? 23.406 -33.688 -33.938 1 90.69 279 GLN A O 1
ATOM 2170 N N . VAL A 1 280 ? 21.438 -32.75 -33.875 1 93.94 280 VAL A N 1
ATOM 2171 C CA . VAL A 1 280 ? 21.078 -33.219 -32.531 1 93.94 280 VAL A CA 1
ATOM 2172 C C . VAL A 1 280 ? 19.734 -33.938 -32.562 1 93.94 280 VAL A C 1
ATOM 2174 O O . VAL A 1 280 ? 18.688 -33.312 -32.812 1 93.94 280 VAL A O 1
ATOM 2177 N N . PRO A 1 281 ? 19.734 -35.156 -32.344 1 93.25 281 PRO A N 1
ATOM 2178 C CA . PRO A 1 281 ? 18.484 -35.906 -32.438 1 93.25 281 PRO A CA 1
ATOM 2179 C C . PRO A 1 281 ? 17.484 -35.531 -31.328 1 93.25 281 PRO A C 1
ATOM 2181 O O . PRO A 1 281 ? 17.891 -35.344 -30.172 1 93.25 281 PRO A O 1
ATOM 2184 N N . VAL A 1 282 ? 16.219 -35.469 -31.703 1 95.56 282 VAL A N 1
ATOM 2185 C CA . VAL A 1 282 ? 15.141 -35.188 -30.766 1 95.56 282 VAL A CA 1
ATOM 2186 C C . VAL A 1 282 ? 14.562 -36.5 -30.234 1 95.56 282 VAL A C 1
ATOM 2188 O O . VAL A 1 282 ? 14.227 -37.406 -31.031 1 95.56 282 VAL A O 1
ATOM 2191 N N . HIS A 1 283 ? 14.461 -36.625 -28.922 1 95.06 283 HIS A N 1
ATOM 2192 C CA . HIS A 1 283 ? 13.977 -37.875 -28.344 1 95.06 283 HIS A CA 1
ATOM 2193 C C . HIS A 1 283 ? 12.539 -37.75 -27.859 1 95.06 283 HIS A C 1
ATOM 2195 O O . HIS A 1 283 ? 11.797 -38.719 -27.812 1 95.06 283 HIS A O 1
ATOM 2201 N N . VAL A 1 284 ? 12.172 -36.594 -27.453 1 96.81 284 VAL A N 1
ATOM 2202 C CA . VAL A 1 284 ? 10.805 -36.406 -27 1 96.81 284 VAL A CA 1
ATOM 2203 C C . VAL A 1 284 ? 10.352 -34.969 -27.312 1 96.81 284 VAL A C 1
ATOM 2205 O O . VAL A 1 284 ? 11.141 -34.031 -27.234 1 96.81 284 VAL A O 1
ATOM 2208 N N . VAL A 1 285 ? 9.117 -34.812 -27.719 1 97.56 285 VAL A N 1
ATOM 2209 C CA . VAL A 1 285 ? 8.469 -33.531 -27.984 1 97.56 285 VAL A CA 1
ATOM 2210 C C . VAL A 1 285 ? 7.203 -33.406 -27.125 1 97.56 285 VAL A C 1
ATOM 2212 O O . VAL A 1 285 ? 6.297 -34.25 -27.234 1 97.56 285 VAL A O 1
ATOM 2215 N N . PHE A 1 286 ? 7.168 -32.469 -26.25 1 98.38 286 PHE A N 1
ATOM 2216 C CA . PHE A 1 286 ? 5.961 -32.125 -25.516 1 98.38 286 PHE A CA 1
ATOM 2217 C C . PHE A 1 286 ? 5.156 -31.062 -26.25 1 98.38 286 PHE A C 1
ATOM 2219 O O . PHE A 1 286 ? 5.645 -29.953 -26.469 1 98.38 286 PHE A O 1
ATOM 2226 N N . HIS A 1 287 ? 3.934 -31.375 -26.594 1 98 287 HIS A N 1
ATOM 2227 C CA . HIS A 1 287 ? 3.113 -30.469 -27.391 1 98 287 HIS A CA 1
ATOM 2228 C C . HIS A 1 287 ? 2.145 -29.672 -26.516 1 98 287 HIS A C 1
ATOM 2230 O O . HIS A 1 287 ? 1.238 -30.25 -25.906 1 98 287 HIS A O 1
ATOM 2236 N N . LEU A 1 288 ? 2.303 -28.422 -26.484 1 98.25 288 LEU A N 1
ATOM 2237 C CA . LEU A 1 288 ? 1.307 -27.516 -25.938 1 98.25 288 LEU A CA 1
ATOM 2238 C C . LEU A 1 288 ? 0.424 -26.938 -27.031 1 98.25 288 LEU A C 1
ATOM 2240 O O . LEU A 1 288 ? 0.477 -25.75 -27.328 1 98.25 288 LEU A O 1
ATOM 2244 N N . ALA A 1 289 ? -0.354 -27.75 -27.578 1 96.19 289 ALA A N 1
ATOM 2245 C CA . ALA A 1 289 ? -1.236 -27.438 -28.688 1 96.19 289 ALA A CA 1
ATOM 2246 C C . ALA A 1 289 ? -2.557 -28.203 -28.578 1 96.19 289 ALA A C 1
ATOM 2248 O O . ALA A 1 289 ? -2.584 -29.344 -28.125 1 96.19 289 ALA A O 1
ATOM 2249 N N . ARG A 1 290 ? -3.551 -27.562 -29 1 93.31 290 ARG A N 1
ATOM 2250 C CA . ARG A 1 290 ? -4.867 -28.188 -28.969 1 93.31 290 ARG A CA 1
ATOM 2251 C C . ARG A 1 290 ? -5.105 -29.016 -30.234 1 93.31 290 ARG A C 1
ATOM 2253 O O . ARG A 1 290 ? -4.262 -29.047 -31.141 1 93.31 290 ARG A O 1
ATOM 2260 N N . ILE A 1 291 ? -6.203 -29.609 -30.266 1 92.75 291 ILE A N 1
ATOM 2261 C CA . ILE A 1 291 ? -6.5 -30.625 -31.281 1 92.75 291 ILE A CA 1
ATOM 2262 C C . ILE A 1 291 ? -6.527 -29.969 -32.656 1 92.75 291 ILE A C 1
ATOM 2264 O O . ILE A 1 291 ? -6.129 -30.578 -33.656 1 92.75 291 ILE A O 1
ATOM 2268 N N . ASP A 1 292 ? -7.031 -28.781 -32.781 1 91.94 292 ASP A N 1
ATOM 2269 C CA . ASP A 1 292 ? -7.113 -28.109 -34.094 1 91.94 292 ASP A CA 1
ATOM 2270 C C . ASP A 1 292 ? -5.723 -27.891 -34.688 1 91.94 292 ASP A C 1
ATOM 2272 O O . ASP A 1 292 ? -5.535 -28.031 -35.875 1 91.94 292 ASP A O 1
ATOM 2276 N N . VAL A 1 293 ? -4.762 -27.578 -33.844 1 94.56 293 VAL A N 1
ATOM 2277 C CA . VAL A 1 293 ? -3.383 -27.391 -34.281 1 94.56 293 VAL A CA 1
ATOM 2278 C C . VAL A 1 293 ? -2.734 -28.75 -34.562 1 94.56 293 VAL A C 1
ATOM 2280 O O . VAL A 1 293 ? -2.043 -28.906 -35.562 1 94.56 293 VAL A O 1
ATOM 2283 N N . LEU A 1 294 ? -2.971 -29.688 -33.688 1 94.5 294 LEU A N 1
ATOM 2284 C CA . LEU A 1 294 ? -2.367 -31 -33.812 1 94.5 294 LEU A CA 1
ATOM 2285 C C . LEU A 1 294 ? -2.801 -31.688 -35.125 1 94.5 294 LEU A C 1
ATOM 2287 O O . LEU A 1 294 ? -2.049 -32.469 -35.688 1 94.5 294 LEU A O 1
ATOM 2291 N N . GLN A 1 295 ? -3.939 -31.281 -35.594 1 92.69 295 GLN A N 1
ATOM 2292 C CA . GLN A 1 295 ? -4.496 -31.891 -36.781 1 92.69 295 GLN A CA 1
ATOM 2293 C C . GLN A 1 295 ? -4.035 -31.156 -38.062 1 92.69 295 GLN A C 1
ATOM 2295 O O . GLN A 1 295 ? -4.199 -31.656 -39.156 1 92.69 295 GLN A O 1
ATOM 2300 N N . GLU A 1 296 ? -3.627 -30.031 -37.875 1 93.56 296 GLU A N 1
ATOM 2301 C CA . GLU A 1 296 ? -3.148 -29.25 -39 1 93.56 296 GLU A CA 1
ATOM 2302 C C . GLU A 1 296 ? -2.033 -29.984 -39.75 1 93.56 296 GLU A C 1
ATOM 2304 O O . GLU A 1 296 ? -0.983 -30.281 -39.156 1 93.56 296 GLU A O 1
ATOM 2309 N N . PRO A 1 297 ? -2.146 -30.25 -41.062 1 93.38 297 PRO A N 1
ATOM 2310 C CA . PRO A 1 297 ? -1.178 -31.062 -41.781 1 93.38 297 PRO A CA 1
ATOM 2311 C C . PRO A 1 297 ? 0.223 -30.453 -41.781 1 93.38 297 PRO A C 1
ATOM 2313 O O . PRO A 1 297 ? 1.217 -31.188 -41.719 1 93.38 297 PRO A O 1
ATOM 2316 N N . ARG A 1 298 ? 0.317 -29.172 -41.969 1 93.38 298 ARG A N 1
ATOM 2317 C CA . ARG A 1 298 ? 1.621 -28.516 -41.969 1 93.38 298 ARG A CA 1
ATOM 2318 C C . ARG A 1 298 ? 2.34 -28.703 -40.656 1 93.38 298 ARG A C 1
ATOM 2320 O O . ARG A 1 298 ? 3.561 -28.875 -40.625 1 93.38 298 ARG A O 1
ATOM 2327 N N . TYR A 1 299 ? 1.562 -28.594 -39.562 1 96 299 TYR A N 1
ATOM 2328 C CA . TYR A 1 299 ? 2.113 -28.828 -38.219 1 96 299 TYR A CA 1
ATOM 2329 C C . TYR A 1 299 ? 2.598 -30.266 -38.062 1 96 299 TYR A C 1
ATOM 2331 O O . TYR A 1 299 ? 3.697 -30.5 -37.562 1 96 299 TYR A O 1
ATOM 2339 N N . ALA A 1 300 ? 1.775 -31.172 -38.531 1 93.69 300 ALA A N 1
ATOM 2340 C CA . ALA A 1 300 ? 2.098 -32.594 -38.438 1 93.69 300 ALA A CA 1
ATOM 2341 C C . ALA A 1 300 ? 3.361 -32.938 -39.25 1 93.69 300 ALA A C 1
ATOM 2343 O O . ALA A 1 300 ? 4.227 -33.656 -38.75 1 93.69 300 ALA A O 1
ATOM 2344 N N . ALA A 1 301 ? 3.406 -32.406 -40.406 1 92.25 301 ALA A N 1
ATOM 2345 C CA . ALA A 1 301 ? 4.578 -32.625 -41.25 1 92.25 301 ALA A CA 1
ATOM 2346 C C . ALA A 1 301 ? 5.844 -32.094 -40.594 1 92.25 301 ALA A C 1
ATOM 2348 O O . ALA A 1 301 ? 6.902 -32.75 -40.656 1 92.25 301 ALA A O 1
ATOM 2349 N N . TRP A 1 302 ? 5.711 -30.953 -40.062 1 93.62 302 TRP A N 1
ATOM 2350 C CA . TRP A 1 302 ? 6.828 -30.344 -39.344 1 93.62 302 TRP A CA 1
ATOM 2351 C C . TRP A 1 302 ? 7.277 -31.203 -38.188 1 93.62 302 TRP A C 1
ATOM 2353 O O . TRP A 1 302 ? 8.477 -31.406 -37.969 1 93.62 302 TRP A O 1
ATOM 2363 N N . THR A 1 303 ? 6.363 -31.719 -37.438 1 93.81 303 THR A N 1
ATOM 2364 C CA . THR A 1 303 ? 6.66 -32.562 -36.281 1 93.81 303 THR A CA 1
ATOM 2365 C C . THR A 1 303 ? 7.355 -33.875 -36.75 1 93.81 303 THR A C 1
ATOM 2367 O O . THR A 1 303 ? 8.25 -34.344 -36.062 1 93.81 303 THR A O 1
ATOM 2370 N N . ARG A 1 304 ? 7.016 -34.406 -37.875 1 90.62 304 ARG A N 1
ATOM 2371 C CA . ARG A 1 304 ? 7.617 -35.625 -38.406 1 90.62 304 ARG A CA 1
ATOM 2372 C C . ARG A 1 304 ? 9.086 -35.406 -38.781 1 90.62 304 ARG A C 1
ATOM 2374 O O . ARG A 1 304 ? 9.875 -36.344 -38.781 1 90.62 304 ARG A O 1
ATOM 2381 N N . SER A 1 305 ? 9.398 -34.219 -39 1 91.25 305 SER A N 1
ATOM 2382 C CA . SER A 1 305 ? 10.758 -33.906 -39.406 1 91.25 305 SER A CA 1
ATOM 2383 C C . SER A 1 305 ? 11.75 -34.094 -38.281 1 91.25 305 SER A C 1
ATOM 2385 O O . SER A 1 305 ? 12.961 -34.094 -38.5 1 91.25 305 SER A O 1
ATOM 2387 N N . PHE A 1 306 ? 11.32 -34.25 -37.031 1 93.12 306 PHE A N 1
ATOM 2388 C CA . PHE A 1 306 ? 12.195 -34.469 -35.906 1 93.12 306 PHE A CA 1
ATOM 2389 C C . PHE A 1 306 ? 12.688 -35.906 -35.812 1 93.12 306 PHE A C 1
ATOM 2391 O O . PHE A 1 306 ? 13.539 -36.219 -35 1 93.12 306 PHE A O 1
ATOM 2398 N N . GLY A 1 307 ? 12.164 -36.75 -36.656 1 87.38 307 GLY A N 1
ATOM 2399 C CA . GLY A 1 307 ? 12.672 -38.125 -36.75 1 87.38 307 GLY A CA 1
ATOM 2400 C C . GLY A 1 307 ? 11.695 -39.156 -36.219 1 87.38 307 GLY A C 1
ATOM 2401 O O . GLY A 1 307 ? 10.867 -38.844 -35.375 1 87.38 307 GLY A O 1
ATOM 2402 N N . ALA A 1 308 ? 11.891 -40.375 -36.594 1 83.75 308 ALA A N 1
ATOM 2403 C CA . ALA A 1 308 ? 10.977 -41.469 -36.281 1 83.75 308 ALA A CA 1
ATOM 2404 C C . ALA A 1 308 ? 11.18 -41.938 -34.844 1 83.75 308 ALA A C 1
ATOM 2406 O O . ALA A 1 308 ? 10.281 -42.562 -34.25 1 83.75 308 ALA A O 1
ATOM 2407 N N . GLN A 1 309 ? 12.219 -41.656 -34.312 1 84.38 309 GLN A N 1
ATOM 2408 C CA . GLN A 1 309 ? 12.516 -42.125 -32.969 1 84.38 309 GLN A CA 1
ATOM 2409 C C . GLN A 1 309 ? 11.953 -41.188 -31.922 1 84.38 309 GLN A C 1
ATOM 2411 O O . GLN A 1 309 ? 11.938 -41.5 -30.734 1 84.38 309 GLN A O 1
ATOM 2416 N N . SER A 1 310 ? 11.508 -40.031 -32.344 1 91.69 310 SER A N 1
ATOM 2417 C CA . SER A 1 310 ? 11 -39.031 -31.406 1 91.69 310 SER A CA 1
ATOM 2418 C C . SER A 1 310 ? 9.641 -39.438 -30.844 1 91.69 310 SER A C 1
ATOM 2420 O O . SER A 1 310 ? 8.758 -39.875 -31.578 1 91.69 310 SER A O 1
ATOM 2422 N N . ARG A 1 311 ? 9.516 -39.375 -29.531 1 93.94 311 ARG A N 1
ATOM 2423 C CA . ARG A 1 311 ? 8.227 -39.562 -28.875 1 93.94 311 ARG A CA 1
ATOM 2424 C C . ARG A 1 311 ? 7.473 -38.25 -28.75 1 93.94 311 ARG A C 1
ATOM 2426 O O . ARG A 1 311 ? 8.086 -37.188 -28.578 1 93.94 311 ARG A O 1
ATOM 2433 N N . HIS A 1 312 ? 6.18 -38.312 -28.938 1 95.75 312 HIS A N 1
ATOM 2434 C CA . HIS A 1 312 ? 5.348 -37.125 -28.875 1 95.75 312 HIS A CA 1
ATOM 2435 C C . HIS A 1 312 ? 4.34 -37.188 -27.734 1 95.75 312 HIS A C 1
ATOM 2437 O O . HIS A 1 312 ? 3.529 -38.125 -27.688 1 95.75 312 HIS A O 1
ATOM 2443 N N . VAL A 1 313 ? 4.375 -36.312 -26.812 1 97 313 VAL A N 1
ATOM 2444 C CA . VAL A 1 313 ? 3.49 -36.281 -25.641 1 97 313 VAL A CA 1
ATOM 2445 C C . VAL A 1 313 ? 2.506 -35.094 -25.781 1 97 313 VAL A C 1
ATOM 2447 O O . VAL A 1 313 ? 2.912 -33.938 -25.844 1 97 313 VAL A O 1
ATOM 2450 N N . LEU A 1 314 ? 1.231 -35.375 -25.844 1 96.75 314 LEU A N 1
ATOM 2451 C CA . LEU A 1 314 ? 0.192 -34.375 -25.984 1 96.75 314 LEU A CA 1
ATOM 2452 C C . LEU A 1 314 ? -0.266 -33.875 -24.609 1 96.75 314 LEU A C 1
ATOM 2454 O O . LEU A 1 314 ? -0.85 -34.625 -23.844 1 96.75 314 LEU A O 1
ATOM 2458 N N . LEU A 1 315 ? -0.119 -32.594 -24.344 1 97.69 315 LEU A N 1
ATOM 2459 C CA . LEU A 1 315 ? -0.38 -32.125 -23 1 97.69 315 LEU A CA 1
ATOM 2460 C C . LEU A 1 315 ? -1.693 -31.344 -22.938 1 97.69 315 LEU A C 1
ATOM 2462 O O . LEU A 1 315 ? -2.234 -31.109 -21.859 1 97.69 315 LEU A O 1
ATOM 2466 N N . CYS A 1 316 ? -2.209 -30.906 -24.094 1 95.88 316 CYS A N 1
ATOM 2467 C CA . CYS A 1 316 ? -3.41 -30.078 -24.125 1 95.88 316 CYS A CA 1
ATOM 2468 C C . CYS A 1 316 ? -4.543 -30.781 -24.859 1 95.88 316 CYS A C 1
ATOM 2470 O O . CYS A 1 316 ? -5.492 -30.141 -25.312 1 95.88 316 CYS A O 1
ATOM 2472 N N . HIS A 1 317 ? -4.344 -32.062 -25.109 1 92.12 317 HIS A N 1
ATOM 2473 C CA . HIS A 1 317 ? -5.387 -32.844 -25.766 1 92.12 317 HIS A CA 1
ATOM 2474 C C . HIS A 1 317 ? -6.594 -33.031 -24.859 1 92.12 317 HIS A C 1
ATOM 2476 O O . HIS A 1 317 ? -6.438 -33.25 -23.656 1 92.12 317 HIS A O 1
ATOM 2482 N N . ASP A 1 318 ? -7.754 -33.062 -25.375 1 89 318 ASP A N 1
ATOM 2483 C CA . ASP A 1 318 ? -8.992 -33.125 -24.609 1 89 318 ASP A CA 1
ATOM 2484 C C . ASP A 1 318 ? -9.117 -34.469 -23.891 1 89 318 ASP A C 1
ATOM 2486 O O . ASP A 1 318 ? -9.867 -34.594 -22.922 1 89 318 ASP A O 1
ATOM 2490 N N . ALA A 1 319 ? -8.367 -35.438 -24.422 1 90.44 319 ALA A N 1
ATOM 2491 C CA . ALA A 1 319 ? -8.461 -36.781 -23.859 1 90.44 319 ALA A CA 1
ATOM 2492 C C . ALA A 1 319 ? -7.516 -36.938 -22.672 1 90.44 319 ALA A C 1
ATOM 2494 O O . ALA A 1 319 ? -7.523 -38 -22 1 90.44 319 ALA A O 1
ATOM 2495 N N . CYS A 1 320 ? -6.75 -35.969 -22.359 1 92.5 320 CYS A N 1
ATOM 2496 C CA . CYS A 1 320 ? -5.887 -36.062 -21.172 1 92.5 320 CYS A CA 1
ATOM 2497 C C . CYS A 1 320 ? -6.715 -36.219 -19.906 1 92.5 320 CYS A C 1
ATOM 2499 O O . CYS A 1 320 ? -7.898 -35.875 -19.875 1 92.5 320 CYS A O 1
ATOM 2501 N N . ALA A 1 321 ? -6.047 -36.75 -18.875 1 90.69 321 ALA A N 1
ATOM 2502 C CA . ALA A 1 321 ? -6.711 -36.969 -17.594 1 90.69 321 ALA A CA 1
ATOM 2503 C C . ALA A 1 321 ? -7.258 -35.688 -17 1 90.69 321 ALA A C 1
ATOM 2505 O O . ALA A 1 321 ? -6.605 -34.625 -17.094 1 90.69 321 ALA A O 1
ATOM 2506 N N . GLN A 1 322 ? -8.43 -35.781 -16.328 1 88.5 322 GLN A N 1
ATOM 2507 C CA . GLN A 1 322 ? -9.109 -34.594 -15.859 1 88.5 322 GLN A CA 1
ATOM 2508 C C . GLN A 1 322 ? -9.18 -34.562 -14.336 1 88.5 322 GLN A C 1
ATOM 2510 O O . GLN A 1 322 ? -9.484 -33.531 -13.734 1 88.5 322 GLN A O 1
ATOM 2515 N N . LYS A 1 323 ? -8.891 -35.719 -13.695 1 87 323 LYS A N 1
ATOM 2516 C CA . LYS A 1 323 ? -8.961 -35.75 -12.234 1 87 323 LYS A CA 1
ATOM 2517 C C . LYS A 1 323 ? -8.023 -34.719 -11.609 1 87 323 LYS A C 1
ATOM 2519 O O . LYS A 1 323 ? -7.008 -34.344 -12.203 1 87 323 LYS A O 1
ATOM 2524 N N . THR A 1 324 ? -8.438 -34.281 -10.406 1 91.81 324 THR A N 1
ATOM 2525 C CA . THR A 1 324 ? -7.637 -33.25 -9.734 1 91.81 324 THR A CA 1
ATOM 2526 C C . THR A 1 324 ? -6.285 -33.844 -9.305 1 91.81 324 THR A C 1
ATOM 2528 O O . THR A 1 324 ? -6.18 -35 -8.977 1 91.81 324 THR A O 1
ATOM 2531 N N . VAL A 1 325 ? -5.305 -32.938 -9.32 1 94.69 325 VAL A N 1
ATOM 2532 C CA . VAL A 1 325 ? -3.955 -33.312 -8.906 1 94.69 325 VAL A CA 1
ATOM 2533 C C . VAL A 1 325 ? -3.824 -33.188 -7.395 1 94.69 325 VAL A C 1
ATOM 2535 O O . VAL A 1 325 ? -2.865 -33.688 -6.805 1 94.69 325 VAL A O 1
ATOM 2538 N N . HIS A 1 326 ? -4.758 -32.594 -6.715 1 95.31 326 HIS A N 1
ATOM 2539 C CA . HIS A 1 326 ? -4.785 -32.469 -5.258 1 95.31 326 HIS A CA 1
ATOM 2540 C C . HIS A 1 326 ? -5.48 -33.688 -4.633 1 95.31 326 HIS A C 1
ATOM 2542 O O . HIS A 1 326 ? -6.66 -33.594 -4.281 1 95.31 326 HIS A O 1
ATOM 2548 N N . ARG A 1 327 ? -4.711 -34.688 -4.41 1 94.69 327 ARG A N 1
ATOM 2549 C CA . ARG A 1 327 ? -5.25 -36 -4.137 1 94.69 327 ARG A CA 1
ATOM 2550 C C . ARG A 1 327 ? -5.797 -36.094 -2.715 1 94.69 327 ARG A C 1
ATOM 2552 O O . ARG A 1 327 ? -6.84 -36.719 -2.48 1 94.69 327 ARG A O 1
ATOM 2559 N N . ALA A 1 328 ? -5.105 -35.5 -1.74 1 92.5 328 ALA A N 1
ATOM 2560 C CA . ALA A 1 328 ? -5.578 -35.531 -0.359 1 92.5 328 ALA A CA 1
ATOM 2561 C C . ALA A 1 328 ? -6.91 -34.812 -0.221 1 92.5 328 ALA A C 1
ATOM 2563 O O . ALA A 1 328 ? -7.816 -35.281 0.472 1 92.5 328 ALA A O 1
ATOM 2564 N N . SER A 1 329 ? -6.965 -33.719 -0.817 1 94.12 329 SER A N 1
ATOM 2565 C CA . SER A 1 329 ? -8.203 -32.938 -0.811 1 94.12 329 SER A CA 1
ATOM 2566 C C . SER A 1 329 ? -9.328 -33.688 -1.504 1 94.12 329 SER A C 1
ATOM 2568 O O . SER A 1 329 ? -10.484 -33.656 -1.061 1 94.12 329 SER A O 1
ATOM 2570 N N . ALA A 1 330 ? -9.023 -34.375 -2.635 1 95.25 330 ALA A N 1
ATOM 2571 C CA . ALA A 1 330 ? -10.016 -35.156 -3.357 1 95.25 330 ALA A CA 1
ATOM 2572 C C . ALA A 1 330 ? -10.555 -36.281 -2.484 1 95.25 330 ALA A C 1
ATOM 2574 O O . ALA A 1 330 ? -11.758 -36.562 -2.492 1 95.25 330 ALA A O 1
ATOM 2575 N N . LYS A 1 331 ? -9.695 -36.969 -1.813 1 94.31 331 LYS A N 1
ATOM 2576 C CA . LYS A 1 331 ? -10.109 -38.062 -0.918 1 94.31 331 LYS A CA 1
ATOM 2577 C C . LYS A 1 331 ? -10.992 -37.531 0.205 1 94.31 331 LYS A C 1
ATOM 2579 O O . LYS A 1 331 ? -12.023 -38.125 0.521 1 94.31 331 LYS A O 1
ATOM 2584 N N . LEU A 1 332 ? -10.555 -36.438 0.812 1 92.69 332 LEU A N 1
ATOM 2585 C CA . LEU A 1 332 ? -11.344 -35.844 1.875 1 92.69 332 LEU A CA 1
ATOM 2586 C C . LEU A 1 332 ? -12.742 -35.469 1.376 1 92.69 332 LEU A C 1
ATOM 2588 O O . LEU A 1 332 ? -13.734 -35.719 2.068 1 92.69 332 LEU A O 1
ATOM 2592 N N . GLN A 1 333 ? -12.82 -34.844 0.197 1 94.94 333 GLN A N 1
ATOM 2593 C CA . GLN A 1 333 ? -14.094 -34.5 -0.42 1 94.94 333 GLN A CA 1
ATOM 2594 C C . GLN A 1 333 ? -14.984 -35.75 -0.565 1 94.94 333 GLN A C 1
ATOM 2596 O O . GLN A 1 333 ? -16.172 -35.688 -0.244 1 94.94 333 GLN A O 1
ATOM 2601 N N . ALA A 1 334 ? -14.398 -36.812 -1.068 1 95.69 334 ALA A N 1
ATOM 2602 C CA . ALA A 1 334 ? -15.141 -38.062 -1.256 1 95.69 334 ALA A CA 1
ATOM 2603 C C . ALA A 1 334 ? -15.648 -38.594 0.077 1 95.69 334 ALA A C 1
ATOM 2605 O O . ALA A 1 334 ? -16.797 -39.031 0.18 1 95.69 334 ALA A O 1
ATOM 2606 N N . GLN A 1 335 ? -14.812 -38.594 1.079 1 93.62 335 GLN A N 1
ATOM 2607 C CA . GLN A 1 335 ? -15.172 -39.062 2.41 1 93.62 335 GLN A CA 1
ATOM 2608 C C . GLN A 1 335 ? -16.328 -38.25 2.994 1 93.62 335 GLN A C 1
ATOM 2610 O O . GLN A 1 335 ? -17.297 -38.812 3.506 1 93.62 335 GLN A O 1
ATOM 2615 N N . LEU A 1 336 ? -16.203 -36.969 2.922 1 93 336 LEU A N 1
ATOM 2616 C CA . LEU A 1 336 ? -17.219 -36.094 3.512 1 93 336 LEU A CA 1
ATOM 2617 C C . LEU A 1 336 ? -18.516 -36.156 2.734 1 93 336 LEU A C 1
ATOM 2619 O O . LEU A 1 336 ? -19.609 -36 3.311 1 93 336 LEU A O 1
ATOM 2623 N N . HIS A 1 337 ? -18.438 -36.344 1.394 1 94.12 337 HIS A N 1
ATOM 2624 C CA . HIS A 1 337 ? -19.641 -36.531 0.58 1 94.12 337 HIS A CA 1
ATOM 2625 C C . HIS A 1 337 ? -20.422 -37.75 0.993 1 94.12 337 HIS A C 1
ATOM 2627 O O . HIS A 1 337 ? -21.656 -37.781 0.898 1 94.12 337 HIS A O 1
ATOM 2633 N N . VAL A 1 338 ? -19.75 -38.812 1.371 1 92.56 338 VAL A N 1
ATOM 2634 C CA . VAL A 1 338 ? -20.406 -40.031 1.794 1 92.56 338 VAL A CA 1
ATOM 2635 C C . VAL A 1 338 ? -21.312 -39.75 2.986 1 92.56 338 VAL A C 1
ATOM 2637 O O . VAL A 1 338 ? -22.438 -40.281 3.062 1 92.56 338 VAL A O 1
ATOM 2640 N N . VAL A 1 339 ? -20.844 -38.969 3.873 1 89.56 339 VAL A N 1
ATOM 2641 C CA . VAL A 1 339 ? -21.578 -38.688 5.109 1 89.56 339 VAL A CA 1
ATOM 2642 C C . VAL A 1 339 ? -22.562 -37.531 4.891 1 89.56 339 VAL A C 1
ATOM 2644 O O . VAL A 1 339 ? -23.672 -37.531 5.43 1 89.56 339 VAL A O 1
ATOM 2647 N N . PHE A 1 340 ? -22.141 -36.5 4.191 1 90.75 340 PHE A N 1
ATOM 2648 C CA . PHE A 1 340 ? -22.953 -35.312 3.973 1 90.75 340 PHE A CA 1
ATOM 2649 C C . PHE A 1 340 ? -23.125 -35.031 2.482 1 90.75 340 PHE A C 1
ATOM 2651 O O . PHE A 1 340 ? -22.656 -34.031 1.972 1 90.75 340 PHE A O 1
ATOM 2658 N N . PRO A 1 341 ? -23.875 -35.75 1.739 1 92 341 PRO A N 1
ATOM 2659 C CA . PRO A 1 341 ? -23.969 -35.656 0.281 1 92 341 PRO A CA 1
ATOM 2660 C C . PRO A 1 341 ? -24.641 -34.344 -0.178 1 92 341 PRO A C 1
ATOM 2662 O O . PRO A 1 341 ? -24.484 -33.938 -1.332 1 92 341 PRO A O 1
ATOM 2665 N N . THR A 1 342 ? -25.359 -33.656 0.725 1 91.44 342 THR A N 1
ATOM 2666 C CA . THR A 1 342 ? -26.094 -32.469 0.312 1 91.44 342 THR A CA 1
ATOM 2667 C C . THR A 1 342 ? -25.234 -31.203 0.469 1 91.44 342 THR A C 1
ATOM 2669 O O . THR A 1 342 ? -25.531 -30.172 -0.12 1 91.44 342 THR A O 1
ATOM 2672 N N . ILE A 1 343 ? -24.156 -31.328 1.243 1 95 343 ILE A N 1
ATOM 2673 C CA . ILE A 1 343 ? -23.422 -30.094 1.507 1 95 343 ILE A CA 1
ATOM 2674 C C . ILE A 1 343 ? -21.984 -30.234 1.017 1 95 343 ILE A C 1
ATOM 2676 O O . ILE A 1 343 ? -21.219 -29.281 1.045 1 95 343 ILE A O 1
ATOM 2680 N N . PHE A 1 344 ? -21.578 -31.438 0.59 1 96.06 344 PHE A N 1
ATOM 2681 C CA . PHE A 1 344 ? -20.312 -31.641 -0.096 1 96.06 344 PHE A CA 1
ATOM 2682 C C . PHE A 1 344 ? -20.531 -32.25 -1.472 1 96.06 344 PHE A C 1
ATOM 2684 O O . PHE A 1 344 ? -21.156 -33.312 -1.59 1 96.06 344 PHE A O 1
ATOM 2691 N N . PRO A 1 345 ? -20 -31.625 -2.518 1 97.12 345 PRO A N 1
ATOM 2692 C CA . PRO A 1 345 ? -20.203 -32.156 -3.863 1 97.12 345 PRO A CA 1
ATOM 2693 C C . PRO A 1 345 ? -19.438 -33.469 -4.102 1 97.12 345 PRO A C 1
ATOM 2695 O O . PRO A 1 345 ? -18.375 -33.688 -3.52 1 97.12 345 PRO A O 1
ATOM 2698 N N . SER A 1 346 ? -19.969 -34.25 -4.984 1 95.62 346 SER A N 1
ATOM 2699 C CA . SER A 1 346 ? -19.312 -35.5 -5.363 1 95.62 346 SER A CA 1
ATOM 2700 C C . SER A 1 346 ? -18.203 -35.25 -6.395 1 95.62 346 SER A C 1
ATOM 2702 O O . SER A 1 346 ? -18.344 -34.375 -7.258 1 95.62 346 SER A O 1
ATOM 2704 N N . ASN A 1 347 ? -17.156 -36 -6.281 1 94.5 347 ASN A N 1
ATOM 2705 C CA . ASN A 1 347 ? -16.141 -35.969 -7.328 1 94.5 347 ASN A CA 1
ATOM 2706 C C . ASN A 1 347 ? -16 -37.344 -8.008 1 94.5 347 ASN A C 1
ATOM 2708 O O . ASN A 1 347 ? -15.016 -37.594 -8.711 1 94.5 347 ASN A O 1
ATOM 2712 N N . GLU A 1 348 ? -16.922 -38.188 -7.789 1 94.25 348 GLU A N 1
ATOM 2713 C CA . GLU A 1 348 ? -16.828 -39.562 -8.266 1 94.25 348 GLU A CA 1
ATOM 2714 C C . GLU A 1 348 ? -16.969 -39.625 -9.781 1 94.25 348 GLU A C 1
ATOM 2716 O O . GLU A 1 348 ? -16.125 -40.219 -10.469 1 94.25 348 GLU A O 1
ATOM 2721 N N . ALA A 1 349 ? -18 -39.031 -10.312 1 90.81 349 ALA A N 1
ATOM 2722 C CA . ALA A 1 349 ? -18.234 -39.094 -11.758 1 90.81 349 ALA A CA 1
ATOM 2723 C C . ALA A 1 349 ? -17.078 -38.5 -12.539 1 90.81 349 ALA A C 1
ATOM 2725 O O . ALA A 1 349 ? -16.688 -39 -13.586 1 90.81 349 ALA A O 1
ATOM 2726 N N . HIS A 1 350 ? -16.609 -37.438 -12.078 1 89.31 350 HIS A N 1
ATOM 2727 C CA . HIS A 1 350 ? -15.492 -36.75 -12.711 1 89.31 350 HIS A CA 1
ATOM 2728 C C . HIS A 1 350 ? -14.234 -37.594 -12.703 1 89.31 350 HIS A C 1
ATOM 2730 O O . HIS A 1 350 ? -13.539 -37.688 -13.719 1 89.31 350 HIS A O 1
ATOM 2736 N N . GLU A 1 351 ? -13.984 -38.188 -11.625 1 89.69 351 GLU A N 1
ATOM 2737 C CA . GLU A 1 351 ? -12.797 -39.031 -11.461 1 89.69 351 GLU A CA 1
ATOM 2738 C C . GLU A 1 351 ? -12.875 -40.281 -12.32 1 89.69 351 GLU A C 1
ATOM 2740 O O . GLU A 1 351 ? -11.859 -40.781 -12.805 1 89.69 351 GLU A O 1
ATOM 2745 N N . LEU A 1 352 ? -14.008 -40.812 -12.461 1 88.75 352 LEU A N 1
ATOM 2746 C CA . LEU A 1 352 ? -14.195 -42.094 -13.141 1 88.75 352 LEU A CA 1
ATOM 2747 C C . LEU A 1 352 ? -14.07 -41.906 -14.648 1 88.75 352 LEU A C 1
ATOM 2749 O O . LEU A 1 352 ? -13.93 -42.906 -15.375 1 88.75 352 LEU A O 1
ATOM 2753 N N . GLN A 1 353 ? -14.023 -40.688 -15.094 1 86.44 353 GLN A N 1
ATOM 2754 C CA . GLN A 1 353 ? -13.773 -40.438 -16.516 1 86.44 353 GLN A CA 1
ATOM 2755 C C . GLN A 1 353 ? -12.352 -40.844 -16.891 1 86.44 353 GLN A C 1
ATOM 2757 O O . GLN A 1 353 ? -12.07 -41.094 -18.062 1 86.44 353 GLN A O 1
ATOM 2762 N N . ASP A 1 354 ? -11.516 -40.906 -15.906 1 90.12 354 ASP A N 1
ATOM 2763 C CA . ASP A 1 354 ? -10.117 -41.25 -16.141 1 90.12 354 ASP A CA 1
ATOM 2764 C C . ASP A 1 354 ? -9.891 -42.75 -15.977 1 90.12 354 ASP A C 1
ATOM 2766 O O . ASP A 1 354 ? -10.695 -43.438 -15.344 1 90.12 354 ASP A O 1
ATOM 2770 N N . SER A 1 355 ? -8.828 -43.219 -16.594 1 89.25 355 SER A N 1
ATOM 2771 C CA . SER A 1 355 ? -8.5 -44.656 -16.484 1 89.25 355 SER A CA 1
ATOM 2772 C C . SER A 1 355 ? -8.07 -45 -15.062 1 89.25 355 SER A C 1
ATOM 2774 O O . SER A 1 355 ? -7.555 -44.156 -14.328 1 89.25 355 SER A O 1
ATOM 2776 N N . LYS A 1 356 ? -8.297 -46.219 -14.734 1 87.06 356 LYS A N 1
ATOM 2777 C CA . LYS A 1 356 ? -7.914 -46.688 -13.414 1 87.06 356 LYS A CA 1
ATOM 2778 C C . LYS A 1 356 ? -6.398 -46.656 -13.234 1 87.06 356 LYS A C 1
ATOM 2780 O O . LYS A 1 356 ? -5.898 -46.219 -12.195 1 87.06 356 LYS A O 1
ATOM 2785 N N . THR A 1 357 ? -5.77 -47.156 -14.289 1 90.5 357 THR A N 1
ATOM 2786 C CA . THR A 1 357 ? -4.312 -47.125 -14.281 1 90.5 357 THR A CA 1
ATOM 2787 C C . THR A 1 357 ? -3.783 -45.875 -14.953 1 90.5 357 THR A C 1
ATOM 2789 O O . THR A 1 357 ? -4.16 -45.562 -16.078 1 90.5 357 THR A O 1
ATOM 2792 N N . PRO A 1 358 ? -2.971 -45.156 -14.211 1 91.69 358 PRO A N 1
ATOM 2793 C CA . PRO A 1 358 ? -2.422 -43.969 -14.812 1 91.69 358 PRO A CA 1
ATOM 2794 C C . PRO A 1 358 ? -1.632 -44.25 -16.094 1 91.69 358 PRO A C 1
ATOM 2796 O O . PRO A 1 358 ? -1.009 -45.312 -16.219 1 91.69 358 PRO A O 1
ATOM 2799 N N . PHE A 1 359 ? -1.594 -43.312 -17.031 1 93.25 359 PHE A N 1
ATOM 2800 C CA . PHE A 1 359 ? -0.802 -43.344 -18.266 1 93.25 359 PHE A CA 1
ATOM 2801 C C . PHE A 1 359 ? -1.16 -44.562 -19.109 1 93.25 359 PHE A C 1
ATOM 2803 O O . PHE A 1 359 ? -0.277 -45.219 -19.656 1 93.25 359 PHE A O 1
ATOM 2810 N N . SER A 1 360 ? -2.389 -45 -19.078 1 90.88 360 SER A N 1
ATOM 2811 C CA . SER A 1 360 ? -2.83 -46.156 -19.844 1 90.88 360 SER A CA 1
ATOM 2812 C C . SER A 1 360 ? -3.785 -45.75 -20.953 1 90.88 360 SER A C 1
ATOM 2814 O O . SER A 1 360 ? -4.094 -46.562 -21.844 1 90.88 360 SER A O 1
ATOM 2816 N N . ARG A 1 361 ? -4.18 -44.531 -20.922 1 88.38 361 ARG A N 1
ATOM 2817 C CA . ARG A 1 361 ? -5.129 -44.062 -21.938 1 88.38 361 ARG A CA 1
ATOM 2818 C C . ARG A 1 361 ? -4.461 -43.938 -23.297 1 88.38 361 ARG A C 1
ATOM 2820 O O . ARG A 1 361 ? -3.332 -43.438 -23.406 1 88.38 361 ARG A O 1
ATOM 2827 N N . LEU A 1 362 ? -5.156 -44.25 -24.266 1 87.69 362 LEU A N 1
ATOM 2828 C CA . LEU A 1 362 ? -4.648 -44.156 -25.641 1 87.69 362 LEU A CA 1
ATOM 2829 C C . LEU A 1 362 ? -5.16 -42.906 -26.328 1 87.69 362 LEU A C 1
ATOM 2831 O O . LEU A 1 362 ? -6.227 -42.375 -25.969 1 87.69 362 LEU A O 1
ATOM 2835 N N . VAL A 1 363 ? -4.391 -42.406 -27.234 1 88.94 363 VAL A N 1
ATOM 2836 C CA . VAL A 1 363 ? -4.824 -41.281 -28.062 1 88.94 363 VAL A CA 1
ATOM 2837 C C . VAL A 1 363 ? -6.02 -41.688 -28.922 1 88.94 363 VAL A C 1
ATOM 2839 O O . VAL A 1 363 ? -5.961 -42.719 -29.609 1 88.94 363 VAL A O 1
ATOM 2842 N N . PRO A 1 364 ? -7.113 -40.938 -28.859 1 86.12 364 PRO A N 1
ATOM 2843 C CA . PRO A 1 364 ? -8.258 -41.281 -29.688 1 86.12 364 PRO A CA 1
ATOM 2844 C C . PRO A 1 364 ? -7.918 -41.375 -31.172 1 86.12 364 PRO A C 1
ATOM 2846 O O . PRO A 1 364 ? -7.125 -40.562 -31.672 1 86.12 364 PRO A O 1
ATOM 2849 N N . GLN A 1 365 ? -8.438 -42.312 -31.828 1 74 365 GLN A N 1
ATOM 2850 C CA . GLN A 1 365 ? -8.133 -42.594 -33.25 1 74 365 GLN A CA 1
ATOM 2851 C C . GLN A 1 365 ? -8.789 -41.562 -34.156 1 74 365 GLN A C 1
ATOM 2853 O O . GLN A 1 365 ? -8.344 -41.312 -35.281 1 74 365 GLN A O 1
ATOM 2858 N N . THR A 1 366 ? -9.875 -41 -33.719 1 69.25 366 THR A N 1
ATOM 2859 C CA . THR A 1 366 ? -10.586 -39.969 -34.469 1 69.25 366 THR A CA 1
ATOM 2860 C C . THR A 1 366 ? -10.625 -38.656 -33.719 1 69.25 366 THR A C 1
ATOM 2862 O O . THR A 1 366 ? -11.203 -38.562 -32.625 1 69.25 366 THR A O 1
ATOM 2865 N N . PRO A 1 367 ? -9.977 -37.781 -34.375 1 67.31 367 PRO A N 1
ATOM 2866 C CA . PRO A 1 367 ? -9.305 -37.75 -35.688 1 67.31 367 PRO A CA 1
ATOM 2867 C C . PRO A 1 367 ? -7.887 -38.312 -35.625 1 67.31 367 PRO A C 1
ATOM 2869 O O . PRO A 1 367 ? -7.262 -38.312 -34.562 1 67.31 367 PRO A O 1
ATOM 2872 N N . VAL A 1 368 ? -7.523 -38.719 -36.75 1 72.19 368 VAL A N 1
ATOM 2873 C CA . VAL A 1 368 ? -6.184 -39.281 -36.875 1 72.19 368 VAL A CA 1
ATOM 2874 C C . VAL A 1 368 ? -5.148 -38.156 -36.812 1 72.19 368 VAL A C 1
ATOM 2876 O O . VAL A 1 368 ? -5.285 -37.125 -37.5 1 72.19 368 VAL A O 1
ATOM 2879 N N . LEU A 1 369 ? -4.262 -38.281 -35.812 1 83.56 369 LEU A N 1
ATOM 2880 C CA . LEU A 1 369 ? -3.137 -37.375 -35.719 1 83.56 369 LEU A CA 1
ATOM 2881 C C . LEU A 1 369 ? -1.932 -37.906 -36.5 1 83.56 369 LEU A C 1
ATOM 2883 O O . LEU A 1 369 ? -1.505 -39.031 -36.25 1 83.56 369 LEU A O 1
ATOM 2887 N N . GLU A 1 370 ? -1.415 -37.219 -37.5 1 81.94 370 GLU A N 1
ATOM 2888 C CA . GLU A 1 370 ? -0.323 -37.688 -38.344 1 81.94 370 GLU A CA 1
ATOM 2889 C C . GLU A 1 370 ? 1.01 -37.094 -37.906 1 81.94 370 GLU A C 1
ATOM 2891 O O . GLU A 1 370 ? 1.759 -36.562 -38.719 1 81.94 370 GLU A O 1
ATOM 2896 N N . LEU A 1 371 ? 1.223 -37.219 -36.656 1 85.38 371 LEU A N 1
ATOM 2897 C CA . LEU A 1 371 ? 2.42 -36.562 -36.094 1 85.38 371 LEU A CA 1
ATOM 2898 C C . LEU A 1 371 ? 3.65 -37.438 -36.344 1 85.38 371 LEU A C 1
ATOM 2900 O O . LEU A 1 371 ? 4.781 -36.969 -36.156 1 85.38 371 LEU A O 1
ATOM 2904 N N . THR A 1 372 ? 3.521 -38.75 -36.688 1 78.75 372 THR A N 1
ATOM 2905 C CA . THR A 1 372 ? 4.621 -39.688 -36.969 1 78.75 372 THR A CA 1
ATOM 2906 C C . THR A 1 372 ? 4.484 -40.312 -38.344 1 78.75 372 THR A C 1
ATOM 2908 O O . THR A 1 372 ? 3.426 -40.219 -38.969 1 78.75 372 THR A O 1
ATOM 2911 N N . ASN A 1 373 ? 5.625 -40.75 -39 1 66.06 373 ASN A N 1
ATOM 2912 C CA . ASN A 1 373 ? 5.629 -41.344 -40.344 1 66.06 373 ASN A CA 1
ATOM 2913 C C . ASN A 1 373 ? 5.074 -42.75 -40.344 1 66.06 373 ASN A C 1
ATOM 2915 O O . ASN A 1 373 ? 5.047 -43.438 -41.375 1 66.06 373 ASN A O 1
ATOM 2919 N N . SER A 1 374 ? 4.863 -43.406 -39.312 1 54.59 374 SER A N 1
ATOM 2920 C CA . SER A 1 374 ? 4.676 -44.844 -39.281 1 54.59 374 SER A CA 1
ATOM 2921 C C . SER A 1 374 ? 3.482 -45.25 -40.156 1 54.59 374 SER A C 1
ATOM 2923 O O . SER A 1 374 ? 2.441 -44.594 -40.125 1 54.59 374 SER A O 1
ATOM 2925 N N . SER A 1 375 ? 3.727 -46.031 -41.281 1 47.41 375 SER A N 1
ATOM 2926 C CA . SER A 1 375 ? 2.799 -46.969 -41.906 1 47.41 375 SER A CA 1
ATOM 2927 C C . SER A 1 375 ? 1.972 -47.719 -40.875 1 47.41 375 SER A C 1
ATOM 2929 O O . SER A 1 375 ? 2.365 -47.812 -39.719 1 47.41 375 SER A O 1
ATOM 2931 N N . ARG A 1 376 ? 0.787 -48.312 -41.156 1 46.66 376 ARG A N 1
ATOM 2932 C CA . ARG A 1 376 ? -0.284 -49 -40.438 1 46.66 376 ARG A CA 1
ATOM 2933 C C . ARG A 1 376 ? 0.279 -50.031 -39.469 1 46.66 376 ARG A C 1
ATOM 2935 O O . ARG A 1 376 ? -0.46 -50.875 -38.938 1 46.66 376 ARG A O 1
ATOM 2942 N N . ASP A 1 377 ? 1.569 -50.312 -39.562 1 42.72 377 ASP A N 1
ATOM 2943 C CA . ASP A 1 377 ? 1.826 -51.469 -38.719 1 42.72 377 ASP A CA 1
ATOM 2944 C C . ASP A 1 377 ? 1.794 -51.094 -37.219 1 42.72 377 ASP A C 1
ATOM 2946 O O . ASP A 1 377 ? 2.051 -49.938 -36.875 1 42.72 377 ASP A O 1
ATOM 2950 N N . ASP A 1 378 ? 1.317 -52.031 -36.281 1 45.28 378 ASP A N 1
ATOM 2951 C CA . ASP A 1 378 ? 0.896 -52.125 -34.906 1 45.28 378 ASP A CA 1
ATOM 2952 C C . ASP A 1 378 ? 1.889 -51.438 -33.969 1 45.28 378 ASP A C 1
ATOM 2954 O O . ASP A 1 378 ? 1.531 -51.031 -32.844 1 45.28 378 ASP A O 1
ATOM 2958 N N . THR A 1 379 ? 3.156 -51.5 -34.25 1 44.28 379 THR A N 1
ATOM 2959 C CA . THR A 1 379 ? 4.141 -51.188 -33.219 1 44.28 379 THR A CA 1
ATOM 2960 C C . THR A 1 379 ? 4.238 -49.688 -33 1 44.28 379 THR A C 1
ATOM 2962 O O . THR A 1 379 ? 4.715 -49.219 -31.969 1 44.28 379 THR A O 1
ATOM 2965 N N . GLU A 1 380 ? 4.043 -48.812 -34 1 46.25 380 GLU A N 1
ATOM 2966 C CA . GLU A 1 380 ? 4.363 -47.406 -34 1 46.25 380 GLU A CA 1
ATOM 2967 C C . GLU A 1 380 ? 3.268 -46.562 -33.344 1 46.25 380 GLU A C 1
ATOM 2969 O O . GLU A 1 380 ? 3.41 -45.375 -33.188 1 46.25 380 GLU A O 1
ATOM 2974 N N . ALA A 1 381 ? 2.086 -47 -33.344 1 48.75 381 ALA A N 1
ATOM 2975 C CA . ALA A 1 381 ? 1.075 -46.406 -32.469 1 48.75 381 ALA A CA 1
ATOM 2976 C C . ALA A 1 381 ? 1.681 -46 -31.125 1 48.75 381 ALA A C 1
ATOM 2978 O O . ALA A 1 381 ? 1.154 -45.094 -30.453 1 48.75 381 ALA A O 1
ATOM 2979 N N . ALA A 1 382 ? 2.887 -46.438 -30.891 1 58.5 382 ALA A N 1
ATOM 2980 C CA . ALA A 1 382 ? 3.598 -46.375 -29.625 1 58.5 382 ALA A CA 1
ATOM 2981 C C . ALA A 1 382 ? 4.375 -45.062 -29.5 1 58.5 382 ALA A C 1
ATOM 2983 O O . ALA A 1 382 ? 4.859 -44.719 -28.422 1 58.5 382 ALA A O 1
ATOM 2984 N N . MET A 1 383 ? 4.25 -44.031 -30.531 1 83.69 383 MET A N 1
ATOM 2985 C CA . MET A 1 383 ? 5.164 -42.906 -30.453 1 83.69 383 MET A CA 1
ATOM 2986 C C . MET A 1 383 ? 4.43 -41.656 -30 1 83.69 383 MET A C 1
ATOM 2988 O O . MET A 1 383 ? 5.055 -40.688 -29.562 1 83.69 383 MET A O 1
ATOM 2992 N N . VAL A 1 384 ? 3.1 -41.594 -30.172 1 92.12 384 VAL A N 1
ATOM 2993 C CA . VAL A 1 384 ? 2.295 -40.469 -29.703 1 92.12 384 VAL A CA 1
ATOM 2994 C C . VAL A 1 384 ? 1.487 -40.906 -28.469 1 92.12 384 VAL A C 1
ATOM 2996 O O . VAL A 1 384 ? 0.713 -41.875 -28.531 1 92.12 384 VAL A O 1
ATOM 2999 N N . VAL A 1 385 ? 1.653 -40.25 -27.406 1 94.06 385 VAL A N 1
ATOM 3000 C CA . VAL A 1 385 ? 0.977 -40.625 -26.172 1 94.06 385 VAL A CA 1
ATOM 3001 C C . VAL A 1 385 ? 0.299 -39.406 -25.547 1 94.06 385 VAL A C 1
ATOM 3003 O O . VAL A 1 385 ? 0.683 -38.281 -25.844 1 94.06 385 VAL A O 1
ATOM 3006 N N . LEU A 1 386 ? -0.748 -39.656 -24.781 1 94.75 386 LEU A N 1
ATOM 3007 C CA . LEU A 1 386 ? -1.344 -38.594 -23.953 1 94.75 386 LEU A CA 1
ATOM 3008 C C . LEU A 1 386 ? -0.49 -38.312 -22.734 1 94.75 386 LEU A C 1
ATOM 3010 O O . LEU A 1 386 ? 0.036 -39.25 -22.109 1 94.75 386 LEU A O 1
ATOM 3014 N N . GLY A 1 387 ? -0.286 -37.062 -22.5 1 95.5 387 GLY A N 1
ATOM 3015 C CA . GLY A 1 387 ? 0.401 -36.719 -21.266 1 95.5 387 GLY A CA 1
ATOM 3016 C C . GLY A 1 387 ? -0.354 -37.156 -20.016 1 95.5 387 GLY A C 1
ATOM 3017 O O . GLY A 1 387 ? -1.564 -37.375 -20.062 1 95.5 387 GLY A O 1
ATOM 3018 N N . GLU A 1 388 ? 0.372 -37.312 -18.938 1 95.88 388 GLU A N 1
ATOM 3019 C CA . GLU A 1 388 ? -0.154 -37.625 -17.609 1 95.88 388 GLU A CA 1
ATOM 3020 C C . GLU A 1 388 ? 0.553 -36.812 -16.516 1 95.88 388 GLU A C 1
ATOM 3022 O O . GLU A 1 388 ? 1.764 -36.594 -16.594 1 95.88 388 GLU A O 1
ATOM 3027 N N . SER A 1 389 ? -0.266 -36.344 -15.547 1 96.62 389 SER A N 1
ATOM 3028 C CA . SER A 1 389 ? 0.346 -35.594 -14.461 1 96.62 389 SER A CA 1
ATOM 3029 C C . SER A 1 389 ? 1.375 -36.438 -13.711 1 96.62 389 SER A C 1
ATOM 3031 O O . SER A 1 389 ? 1.116 -37.594 -13.391 1 96.62 389 SER A O 1
ATOM 3033 N N . MET A 1 390 ? 2.514 -35.844 -13.5 1 97.06 390 MET A N 1
ATOM 3034 C CA . MET A 1 390 ? 3.633 -36.438 -12.758 1 97.06 390 MET A CA 1
ATOM 3035 C C . MET A 1 390 ? 4.398 -37.438 -13.617 1 97.06 390 MET A C 1
ATOM 3037 O O . MET A 1 390 ? 5.215 -38.188 -13.102 1 97.06 390 MET A O 1
ATOM 3041 N N . LEU A 1 391 ? 4.098 -37.531 -14.891 1 97.19 391 LEU A N 1
ATOM 3042 C CA . LEU A 1 391 ? 4.828 -38.375 -15.82 1 97.19 391 LEU A CA 1
ATOM 3043 C C . LEU A 1 391 ? 6.25 -37.875 -16.016 1 97.19 391 LEU A C 1
ATOM 3045 O O . LEU A 1 391 ? 6.461 -36.656 -16.219 1 97.19 391 LEU A O 1
ATOM 3049 N N . LYS A 1 392 ? 7.23 -38.781 -15.984 1 96.75 392 LYS A N 1
ATOM 3050 C CA . LYS A 1 392 ? 8.625 -38.406 -16.203 1 96.75 392 LYS A CA 1
ATOM 3051 C C . LYS A 1 392 ? 9.156 -39 -17.5 1 96.75 392 LYS A C 1
ATOM 3053 O O . LYS A 1 392 ? 8.688 -40.031 -17.969 1 96.75 392 LYS A O 1
ATOM 3058 N N . PHE A 1 393 ? 9.953 -38.281 -18.141 1 97.38 393 PHE A N 1
ATOM 3059 C CA . PHE A 1 393 ? 10.773 -38.781 -19.234 1 97.38 393 PHE A CA 1
ATOM 3060 C C . PHE A 1 393 ? 12.258 -38.594 -18.938 1 97.38 393 PHE A C 1
ATOM 3062 O O . PHE A 1 393 ? 12.734 -37.469 -18.828 1 97.38 393 PHE A O 1
ATOM 3069 N N . ILE A 1 394 ? 12.945 -39.656 -18.828 1 96 394 ILE A N 1
ATOM 3070 C CA . ILE A 1 394 ? 14.375 -39.625 -18.516 1 96 394 ILE A CA 1
ATOM 3071 C C . ILE A 1 394 ? 15.18 -39.438 -19.797 1 96 394 ILE A C 1
ATOM 3073 O O . ILE A 1 394 ? 15.055 -40.219 -20.734 1 96 394 ILE A O 1
ATOM 3077 N N . LEU A 1 395 ? 15.914 -38.406 -19.875 1 94.62 395 LEU A N 1
ATOM 3078 C CA . LEU A 1 395 ? 16.75 -38.094 -21.031 1 94.62 395 LEU A CA 1
ATOM 3079 C C . LEU A 1 395 ? 18.125 -38.75 -20.875 1 94.62 395 LEU A C 1
ATOM 3081 O O . LEU A 1 395 ? 18.688 -39.281 -21.844 1 94.62 395 LEU A O 1
ATOM 3085 N N . SER A 1 396 ? 18.703 -38.625 -19.75 1 90 396 SER A N 1
ATOM 3086 C CA . SER A 1 396 ? 20 -39.188 -19.391 1 90 396 SER A CA 1
ATOM 3087 C C . SER A 1 396 ? 19.969 -39.781 -18 1 90 396 SER A C 1
ATOM 3089 O O . SER A 1 396 ? 19.312 -39.25 -17.094 1 90 396 SER A O 1
ATOM 3091 N N . PRO A 1 397 ? 20.547 -40.938 -17.797 1 87.25 397 PRO A N 1
ATOM 3092 C CA . PRO A 1 397 ? 21.453 -41.719 -18.672 1 87.25 397 PRO A CA 1
ATOM 3093 C C . PRO A 1 397 ? 20.703 -42.5 -19.75 1 87.25 397 PRO A C 1
ATOM 3095 O O . PRO A 1 397 ? 19.5 -42.75 -19.609 1 87.25 397 PRO A O 1
ATOM 3098 N N . VAL A 1 398 ? 21.422 -42.938 -20.672 1 85.94 398 VAL A N 1
ATOM 3099 C CA . VAL A 1 398 ? 20.859 -43.594 -21.844 1 85.94 398 VAL A CA 1
ATOM 3100 C C . VAL A 1 398 ? 20.188 -44.906 -21.422 1 85.94 398 VAL A C 1
ATOM 3102 O O . VAL A 1 398 ? 19.141 -45.281 -21.953 1 85.94 398 VAL A O 1
ATOM 3105 N N . ALA A 1 399 ? 20.781 -45.531 -20.422 1 83.81 399 ALA A N 1
ATOM 3106 C CA . ALA A 1 399 ? 20.297 -46.812 -19.953 1 83.81 399 ALA A CA 1
ATOM 3107 C C . ALA A 1 399 ? 18.891 -46.719 -19.391 1 83.81 399 ALA A C 1
ATOM 3109 O O . ALA A 1 399 ? 18.125 -47.656 -19.406 1 83.81 399 ALA A O 1
ATOM 3110 N N . ARG A 1 400 ? 18.516 -45.625 -18.969 1 90.38 400 ARG A N 1
ATOM 3111 C CA . ARG A 1 400 ? 17.219 -45.438 -18.312 1 90.38 400 ARG A CA 1
ATOM 3112 C C . ARG A 1 400 ? 16.312 -44.531 -19.141 1 90.38 400 ARG A C 1
ATOM 3114 O O . ARG A 1 400 ? 15.258 -44.094 -18.672 1 90.38 400 ARG A O 1
ATOM 3121 N N . ARG A 1 401 ? 16.719 -44.25 -20.297 1 92.25 401 ARG A N 1
ATOM 3122 C CA . ARG A 1 401 ? 15.992 -43.312 -21.141 1 92.25 401 ARG A CA 1
ATOM 3123 C C . ARG A 1 401 ? 14.594 -43.844 -21.453 1 92.25 401 ARG A C 1
ATOM 3125 O O . ARG A 1 401 ? 14.43 -45 -21.844 1 92.25 401 ARG A O 1
ATOM 3132 N N . GLY A 1 402 ? 13.586 -42.969 -21.234 1 93.94 402 GLY A N 1
ATOM 3133 C CA . GLY A 1 402 ? 12.211 -43.344 -21.516 1 93.94 402 GLY A CA 1
ATOM 3134 C C . GLY A 1 402 ? 11.219 -42.812 -20.5 1 93.94 402 GLY A C 1
ATOM 3135 O O . GLY A 1 402 ? 11.547 -41.906 -19.719 1 93.94 402 GLY A O 1
ATOM 3136 N N . PHE A 1 403 ? 10.016 -43.344 -20.672 1 95.94 403 PHE A N 1
ATOM 3137 C CA . PHE A 1 403 ? 8.93 -42.906 -19.812 1 95.94 403 PHE A CA 1
ATOM 3138 C C . PHE A 1 403 ? 9 -43.594 -18.453 1 95.94 403 PHE A C 1
ATOM 3140 O O . PHE A 1 403 ? 9.344 -44.75 -18.359 1 95.94 403 PHE A O 1
ATOM 3147 N N . ASP A 1 404 ? 8.789 -42.875 -17.406 1 96.19 404 ASP A N 1
ATOM 3148 C CA . ASP A 1 404 ? 8.609 -43.375 -16.047 1 96.19 404 ASP A CA 1
ATOM 3149 C C . ASP A 1 404 ? 7.297 -42.875 -15.445 1 96.19 404 ASP A C 1
ATOM 3151 O O . ASP A 1 404 ? 7.18 -41.688 -15.102 1 96.19 404 ASP A O 1
ATOM 3155 N N . ALA A 1 405 ? 6.305 -43.688 -15.328 1 96.12 405 ALA A N 1
ATOM 3156 C CA . ALA A 1 405 ? 4.977 -43.312 -14.852 1 96.12 405 ALA A CA 1
ATOM 3157 C C . ALA A 1 405 ? 4.793 -43.688 -13.383 1 96.12 405 ALA A C 1
ATOM 3159 O O . ALA A 1 405 ? 3.664 -43.719 -12.883 1 96.12 405 ALA A O 1
ATOM 3160 N N . SER A 1 406 ? 5.855 -44 -12.688 1 94.81 406 SER A N 1
ATOM 3161 C CA . SER A 1 406 ? 5.785 -44.469 -11.32 1 94.81 406 SER A CA 1
ATOM 3162 C C . SER A 1 406 ? 5.207 -43.438 -10.375 1 94.81 406 SER A C 1
ATOM 3164 O O . SER A 1 406 ? 4.621 -43.781 -9.344 1 94.81 406 SER A O 1
ATOM 3166 N N . SER A 1 407 ? 5.363 -42.156 -10.727 1 94.75 407 SER A N 1
ATOM 3167 C CA . SER A 1 407 ? 4.898 -41.094 -9.852 1 94.75 407 SER A CA 1
ATOM 3168 C C . SER A 1 407 ? 3.506 -40.625 -10.25 1 94.75 407 SER A C 1
ATOM 3170 O O . SER A 1 407 ? 2.943 -39.719 -9.617 1 94.75 407 SER A O 1
ATOM 3172 N N . CYS A 1 408 ? 2.965 -41.125 -11.352 1 96.56 408 CYS A N 1
ATOM 3173 C CA . CYS A 1 408 ? 1.65 -40.688 -11.82 1 96.56 408 CYS A CA 1
ATOM 3174 C C . CYS A 1 408 ? 0.57 -41.031 -10.805 1 96.56 408 CYS A C 1
ATOM 3176 O O . CYS A 1 408 ? 0.721 -42 -10.023 1 96.56 408 CYS A O 1
ATOM 3178 N N . LEU A 1 409 ? -0.513 -40.375 -10.75 1 94.25 409 LEU A N 1
ATOM 3179 C CA . LEU A 1 409 ? -1.504 -40.406 -9.68 1 94.25 409 LEU A CA 1
ATOM 3180 C C . LEU A 1 409 ? -2.645 -41.344 -10.023 1 94.25 409 LEU A C 1
ATOM 3182 O O . LEU A 1 409 ? -3.359 -41.156 -11.008 1 94.25 409 LEU A O 1
ATOM 3186 N N . PRO A 1 410 ? -2.859 -42.312 -9.25 1 92.56 410 PRO A N 1
ATOM 3187 C CA . PRO A 1 410 ? -3.963 -43.219 -9.523 1 92.56 410 PRO A CA 1
ATOM 3188 C C . PRO A 1 410 ? -5.324 -42.656 -9.164 1 92.56 410 PRO A C 1
ATOM 3190 O O . PRO A 1 410 ? -5.406 -41.688 -8.391 1 92.56 410 PRO A O 1
ATOM 3193 N N . ARG A 1 411 ? -6.336 -43.219 -9.688 1 92.69 411 ARG A N 1
ATOM 3194 C CA . ARG A 1 411 ? -7.695 -42.844 -9.328 1 92.69 411 ARG A CA 1
ATOM 3195 C C . ARG A 1 411 ? -8.023 -43.25 -7.898 1 92.69 411 ARG A C 1
ATOM 3197 O O . ARG A 1 411 ? -7.48 -44.25 -7.395 1 92.69 411 ARG A O 1
ATOM 3204 N N . LEU A 1 412 ? -8.938 -42.562 -7.301 1 93.69 412 LEU A N 1
ATOM 3205 C CA . LEU A 1 412 ? -9.422 -42.938 -5.973 1 93.69 412 LEU A CA 1
ATOM 3206 C C . LEU A 1 412 ? -10.273 -44.188 -6.039 1 93.69 412 LEU A C 1
ATOM 3208 O O . LEU A 1 412 ? -10.93 -44.469 -7.047 1 93.69 412 LEU A O 1
ATOM 3212 N N . ASP A 1 413 ? -10.164 -44.969 -5.008 1 92.88 413 ASP A N 1
ATOM 3213 C CA . ASP A 1 413 ? -11.031 -46.125 -4.859 1 92.88 413 ASP A CA 1
ATOM 3214 C C . ASP A 1 413 ? -12.281 -45.781 -4.059 1 92.88 413 ASP A C 1
ATOM 3216 O O . ASP A 1 413 ? -12.312 -45.938 -2.836 1 92.88 413 ASP A O 1
ATOM 3220 N N . PHE A 1 414 ? -13.344 -45.438 -4.781 1 94.62 414 PHE A N 1
ATOM 3221 C CA . PHE A 1 414 ? -14.555 -44.906 -4.145 1 94.62 414 PHE A CA 1
ATOM 3222 C C . PHE A 1 414 ? -15.25 -46.031 -3.352 1 94.62 414 PHE A C 1
ATOM 3224 O O . PHE A 1 414 ? -15.922 -45.75 -2.352 1 94.62 414 PHE A O 1
ATOM 3231 N N . LYS A 1 415 ? -15.148 -47.281 -3.787 1 94.25 415 LYS A N 1
ATOM 3232 C CA . LYS A 1 415 ? -15.703 -48.406 -3.033 1 94.25 415 LYS A CA 1
ATOM 3233 C C . LYS A 1 415 ? -15.047 -48.531 -1.661 1 94.25 415 LYS A C 1
ATOM 3235 O O . LYS A 1 415 ? -15.734 -48.688 -0.649 1 94.25 415 LYS A O 1
ATOM 3240 N N . GLU A 1 416 ? -13.828 -48.469 -1.695 1 93.88 416 GLU A N 1
ATOM 3241 C CA . GLU A 1 416 ? -13.078 -48.531 -0.441 1 93.88 416 GLU A CA 1
ATOM 3242 C C . GLU A 1 416 ? -13.422 -47.344 0.464 1 93.88 416 GLU A C 1
ATOM 3244 O O . GLU A 1 416 ? -13.539 -47.5 1.682 1 93.88 416 GLU A O 1
ATOM 3249 N N . ILE A 1 417 ? -13.539 -46.188 -0.097 1 94 417 ILE A N 1
ATOM 3250 C CA . ILE A 1 417 ? -13.844 -44.969 0.658 1 94 417 ILE A CA 1
ATOM 3251 C C . ILE A 1 417 ? -15.211 -45.094 1.32 1 94 417 ILE A C 1
ATOM 3253 O O . ILE A 1 417 ? -15.367 -44.781 2.506 1 94 417 ILE A O 1
ATOM 3257 N N . ARG A 1 418 ? -16.172 -45.562 0.606 1 93.94 418 ARG A N 1
ATOM 3258 C CA . ARG A 1 418 ? -17.516 -45.75 1.143 1 93.94 418 ARG A CA 1
ATOM 3259 C C . ARG A 1 418 ? -17.516 -46.75 2.279 1 93.94 418 ARG A C 1
ATOM 3261 O O . ARG A 1 418 ? -18.156 -46.531 3.311 1 93.94 418 ARG A O 1
ATOM 3268 N N . GLN A 1 419 ? -16.812 -47.812 2.145 1 92.44 419 GLN A N 1
ATOM 3269 C CA . GLN A 1 419 ? -16.75 -48.875 3.152 1 92.44 419 GLN A CA 1
ATOM 3270 C C . GLN A 1 419 ? -16.094 -48.375 4.43 1 92.44 419 GLN A C 1
ATOM 3272 O O . GLN A 1 419 ? -16.578 -48.625 5.531 1 92.44 419 GLN A O 1
ATOM 3277 N N . THR A 1 420 ? -15.047 -47.719 4.25 1 89.25 420 THR A N 1
ATOM 3278 C CA . THR A 1 420 ? -14.305 -47.188 5.395 1 89.25 420 THR A CA 1
ATOM 3279 C C . THR A 1 420 ? -15.141 -46.156 6.148 1 89.25 420 THR A C 1
ATOM 3281 O O . THR A 1 420 ? -15.148 -46.156 7.383 1 89.25 420 THR A O 1
ATOM 3284 N N . MET A 1 421 ? -15.82 -45.312 5.426 1 89.88 421 MET A N 1
ATOM 3285 C CA . MET A 1 421 ? -16.625 -44.25 6.055 1 89.88 421 MET A CA 1
ATOM 3286 C C . MET A 1 421 ? -17.844 -44.844 6.754 1 89.88 421 MET A C 1
ATOM 3288 O O . MET A 1 421 ? -18.234 -44.375 7.828 1 89.88 421 MET A O 1
ATOM 3292 N N . LYS A 1 422 ? -18.406 -45.781 6.152 1 86 422 LYS A N 1
ATOM 3293 C CA . LYS A 1 422 ? -19.547 -46.438 6.77 1 86 422 LYS A CA 1
ATOM 3294 C C . LYS A 1 422 ? -19.156 -47.125 8.078 1 86 422 LYS A C 1
ATOM 3296 O O . LYS A 1 422 ? -19.922 -47.094 9.047 1 86 422 LYS A O 1
ATOM 3301 N N . ALA A 1 423 ? -18.078 -47.656 8.086 1 83.38 423 ALA A N 1
ATOM 3302 C CA . ALA A 1 423 ? -17.594 -48.344 9.266 1 83.38 423 ALA A CA 1
ATOM 3303 C C . ALA A 1 423 ? -17.25 -47.375 10.383 1 83.38 423 ALA A C 1
ATOM 3305 O O . ALA A 1 423 ? -17.422 -47.656 11.562 1 83.38 423 ALA A O 1
ATOM 3306 N N . SER A 1 424 ? -16.828 -46.25 10.047 1 79.94 424 SER A N 1
ATOM 3307 C CA . SER A 1 424 ? -16.297 -45.312 11.016 1 79.94 424 SER A CA 1
ATOM 3308 C C . SER A 1 424 ? -17.391 -44.406 11.562 1 79.94 424 SER A C 1
ATOM 3310 O O . SER A 1 424 ? -17.25 -43.875 12.664 1 79.94 424 SER A O 1
ATOM 3312 N N . ILE A 1 425 ? -18.469 -44.062 10.852 1 76.12 425 ILE A N 1
ATOM 3313 C CA . ILE A 1 425 ? -19.391 -43 11.242 1 76.12 425 ILE A CA 1
ATOM 3314 C C . ILE A 1 425 ? -20.766 -43.594 11.547 1 76.12 425 ILE A C 1
ATOM 3316 O O . ILE A 1 425 ? -21.734 -42.844 11.742 1 76.12 425 ILE A O 1
ATOM 3320 N N . GLU A 1 426 ? -21.172 -44.875 11.617 1 63 426 GLU A N 1
ATOM 3321 C CA . GLU A 1 426 ? -22.469 -45.531 11.781 1 63 426 GLU A CA 1
ATOM 3322 C C . GLU A 1 426 ? -23.312 -44.812 12.812 1 63 426 GLU A C 1
ATOM 3324 O O . GLU A 1 426 ? -24.547 -44.75 12.68 1 63 426 GLU A O 1
ATOM 3329 N N . SER A 1 427 ? -22.781 -44.156 13.781 1 59.09 427 SER A N 1
ATOM 3330 C CA . SER A 1 427 ? -23.625 -43.75 14.891 1 59.09 427 SER A CA 1
ATOM 3331 C C . SER A 1 427 ? -24.125 -42.312 14.688 1 59.09 427 SER A C 1
ATOM 3333 O O . SER A 1 427 ? -24.984 -41.844 15.445 1 59.09 427 SER A O 1
ATOM 3335 N N . LEU A 1 428 ? -23.703 -41.531 13.797 1 56.81 428 LEU A N 1
ATOM 3336 C CA . LEU A 1 428 ? -23.859 -40.094 13.969 1 56.81 428 LEU A CA 1
ATOM 3337 C C . LEU A 1 428 ? -25.047 -39.594 13.164 1 56.81 428 LEU A C 1
ATOM 3339 O O . LEU A 1 428 ? -25.406 -38.406 13.281 1 56.81 428 LEU A O 1
ATOM 3343 N N . THR A 1 429 ? -25.609 -40.25 12.203 1 55.5 429 THR A N 1
ATOM 3344 C CA . THR A 1 429 ? -26.219 -39.531 11.102 1 55.5 429 THR A CA 1
ATOM 3345 C C . THR A 1 429 ? -27.688 -39.25 11.383 1 55.5 429 THR A C 1
ATOM 3347 O O . THR A 1 429 ? -28.406 -38.75 10.508 1 55.5 429 THR A O 1
ATOM 3350 N N . ASP A 1 430 ? -28.281 -39.469 12.484 1 58.53 430 ASP A N 1
ATOM 3351 C CA . ASP A 1 430 ? -29.734 -39.406 12.375 1 58.53 430 ASP A CA 1
ATOM 3352 C C . ASP A 1 430 ? -30.219 -37.938 12.398 1 58.53 430 ASP A C 1
ATOM 3354 O O . ASP A 1 430 ? -31.422 -37.688 12.352 1 58.53 430 ASP A O 1
ATOM 3358 N N . LYS A 1 431 ? -29.594 -36.906 12.68 1 64.25 431 LYS A N 1
ATOM 3359 C CA . LYS A 1 431 ? -30.25 -35.625 12.82 1 64.25 431 LYS A CA 1
ATOM 3360 C C . LYS A 1 431 ? -30.203 -34.844 11.516 1 64.25 431 LYS A C 1
ATOM 3362 O O . LYS A 1 431 ? -29.156 -34.719 10.891 1 64.25 431 LYS A O 1
ATOM 3367 N N . VAL A 1 432 ? -31.375 -34.438 11.047 1 66.62 432 VAL A N 1
ATOM 3368 C CA . VAL A 1 432 ? -31.594 -33.688 9.812 1 66.62 432 VAL A CA 1
ATOM 3369 C C . VAL A 1 432 ? -31.391 -32.219 10.078 1 66.62 432 VAL A C 1
ATOM 3371 O O . VAL A 1 432 ? -31.734 -31.719 11.148 1 66.62 432 VAL A O 1
ATOM 3374 N N . PRO A 1 433 ? -30.781 -31.5 9.086 1 74.38 433 PRO A N 1
ATOM 3375 C CA . PRO A 1 433 ? -30.656 -30.047 9.219 1 74.38 433 PRO A CA 1
ATOM 3376 C C . PRO A 1 433 ? -32 -29.344 9.414 1 74.38 433 PRO A C 1
ATOM 3378 O O . PRO A 1 433 ? -33 -29.797 8.875 1 74.38 433 PRO A O 1
ATOM 3381 N N . GLN A 1 434 ? -31.984 -28.391 10.312 1 78.31 434 GLN A N 1
ATOM 3382 C CA . GLN A 1 434 ? -33.188 -27.594 10.547 1 78.31 434 GLN A CA 1
ATOM 3383 C C . GLN A 1 434 ? -33.25 -26.422 9.586 1 78.31 434 GLN A C 1
ATOM 3385 O O . GLN A 1 434 ? -32.281 -25.688 9.43 1 78.31 434 GLN A O 1
ATOM 3390 N N . GLU A 1 435 ? -34.344 -26.312 8.875 1 86.88 435 GLU A N 1
ATOM 3391 C CA . GLU A 1 435 ? -34.531 -25.234 7.922 1 86.88 435 GLU A CA 1
ATOM 3392 C C . GLU A 1 435 ? -35.125 -24 8.602 1 86.88 435 GLU A C 1
ATOM 3394 O O . GLU A 1 435 ? -36.031 -24.125 9.445 1 86.88 435 GLU A O 1
ATOM 3399 N N . ASP A 1 436 ? -34.531 -22.859 8.352 1 89.81 436 ASP A N 1
ATOM 3400 C CA . ASP A 1 436 ? -35.062 -21.578 8.805 1 89.81 436 ASP A CA 1
ATOM 3401 C C . ASP A 1 436 ? -35.531 -20.734 7.617 1 89.81 436 ASP A C 1
ATOM 3403 O O . ASP A 1 436 ? -34.75 -20.016 7.012 1 89.81 436 ASP A O 1
ATOM 3407 N N . PRO A 1 437 ? -36.781 -20.719 7.359 1 90.31 437 PRO A N 1
ATOM 3408 C CA . PRO A 1 437 ? -37.312 -20.062 6.16 1 90.31 437 PRO A CA 1
ATOM 3409 C C . PRO A 1 437 ? -37.25 -18.531 6.254 1 90.31 437 PRO A C 1
ATOM 3411 O O . PRO A 1 437 ? -37.469 -17.844 5.254 1 90.31 437 PRO A O 1
ATOM 3414 N N . THR A 1 438 ? -36.906 -18.016 7.449 1 90.56 438 THR A N 1
ATOM 3415 C CA . THR A 1 438 ? -36.844 -16.562 7.617 1 90.56 438 THR A CA 1
ATOM 3416 C C . THR A 1 438 ? -35.562 -16 6.996 1 90.56 438 THR A C 1
ATOM 3418 O O . THR A 1 438 ? -35.438 -14.797 6.773 1 90.56 438 THR A O 1
ATOM 3421 N N . ILE A 1 439 ? -34.719 -16.891 6.703 1 92.69 439 ILE A N 1
ATOM 3422 C CA . ILE A 1 439 ? -33.469 -16.484 6.137 1 92.69 439 ILE A CA 1
ATOM 3423 C C . ILE A 1 439 ? -33.531 -16.516 4.613 1 92.69 439 ILE A C 1
ATOM 3425 O O . ILE A 1 439 ? -34.25 -17.312 4.035 1 92.69 439 ILE A O 1
ATOM 3429 N N . LEU A 1 440 ? -32.781 -15.625 3.965 1 90.56 440 LEU A N 1
ATOM 3430 C CA . LEU A 1 440 ? -32.688 -15.508 2.514 1 90.56 440 LEU A CA 1
ATOM 3431 C C . LEU A 1 440 ? -32.375 -16.859 1.878 1 90.56 440 LEU A C 1
ATOM 3433 O O . LEU A 1 440 ? -31.562 -17.625 2.398 1 90.56 440 LEU A O 1
ATOM 3437 N N . ASN A 1 441 ? -33.094 -17.172 0.726 1 90.19 441 ASN A N 1
ATOM 3438 C CA . ASN A 1 441 ? -32.781 -18.391 -0.002 1 90.19 441 ASN A CA 1
ATOM 3439 C C . ASN A 1 441 ? -31.516 -18.281 -0.828 1 90.19 441 ASN A C 1
ATOM 3441 O O . ASN A 1 441 ? -31.547 -17.797 -1.961 1 90.19 441 ASN A O 1
ATOM 3445 N N . GLY A 1 442 ? -30.453 -18.594 -0.338 1 94.25 442 GLY A N 1
ATOM 3446 C CA . GLY A 1 442 ? -29.141 -18.547 -0.979 1 94.25 442 GLY A CA 1
ATOM 3447 C C . GLY A 1 442 ? -28.203 -19.625 -0.494 1 94.25 442 GLY A C 1
ATOM 3448 O O . GLY A 1 442 ? -28.609 -20.547 0.229 1 94.25 442 GLY A O 1
ATOM 3449 N N . ARG A 1 443 ? -27.031 -19.516 -1.054 1 96.81 443 ARG A N 1
ATOM 3450 C CA . ARG A 1 443 ? -26.047 -20.547 -0.729 1 96.81 443 ARG A CA 1
ATOM 3451 C C . ARG A 1 443 ? -24.641 -19.953 -0.691 1 96.81 443 ARG A C 1
ATOM 3453 O O . ARG A 1 443 ? -24.312 -19.062 -1.476 1 96.81 443 ARG A O 1
ATOM 3460 N N . ILE A 1 444 ? -23.859 -20.438 0.246 1 98.25 444 ILE A N 1
ATOM 3461 C CA . ILE A 1 444 ? -22.438 -20.078 0.287 1 98.25 444 ILE A CA 1
ATOM 3462 C C . ILE A 1 444 ? -21.594 -21.344 0.124 1 98.25 444 ILE A C 1
ATOM 3464 O O . ILE A 1 444 ? -21.859 -22.375 0.745 1 98.25 444 ILE A O 1
ATOM 3468 N N . THR A 1 445 ? -20.609 -21.297 -0.75 1 98.69 445 THR A N 1
ATOM 3469 C CA . THR A 1 445 ? -19.672 -22.391 -0.962 1 98.69 445 THR A CA 1
ATOM 3470 C C . THR A 1 445 ? -18.25 -21.922 -0.681 1 98.69 445 THR A C 1
ATOM 3472 O O . THR A 1 445 ? -17.781 -20.953 -1.27 1 98.69 445 THR A O 1
ATOM 3475 N N . PHE A 1 446 ? -17.547 -22.641 0.193 1 98.62 446 PHE A N 1
ATOM 3476 C CA . PHE A 1 446 ? -16.172 -22.312 0.558 1 98.62 446 PHE A CA 1
ATOM 3477 C C . PHE A 1 446 ? -15.18 -22.984 -0.387 1 98.62 446 PHE A C 1
ATOM 3479 O O . PHE A 1 446 ? -14.977 -24.188 -0.328 1 98.62 446 PHE A O 1
ATOM 3486 N N . LEU A 1 447 ? -14.531 -22.203 -1.186 1 98.62 447 LEU A N 1
ATOM 3487 C CA . LEU A 1 447 ? -13.594 -22.719 -2.176 1 98.62 447 LEU A CA 1
ATOM 3488 C C . LEU A 1 447 ? -12.211 -22.906 -1.567 1 98.62 447 LEU A C 1
ATOM 3490 O O . LEU A 1 447 ? -11.406 -23.703 -2.074 1 98.62 447 LEU A O 1
ATOM 3494 N N . GLY A 1 448 ? -11.906 -22.219 -0.604 1 97.88 448 GLY A N 1
ATOM 3495 C CA . GLY A 1 448 ? -10.672 -22.312 0.163 1 97.88 448 GLY A CA 1
ATOM 3496 C C . GLY A 1 448 ? -10.797 -21.734 1.562 1 97.88 448 GLY A C 1
ATOM 3497 O O . GLY A 1 448 ? -11.469 -20.719 1.768 1 97.88 448 GLY A O 1
ATOM 3498 N N . THR A 1 449 ? -10.102 -22.344 2.523 1 96.56 449 THR A N 1
ATOM 3499 C CA . THR A 1 449 ? -10.289 -21.969 3.918 1 96.56 449 THR A CA 1
ATOM 3500 C C . THR A 1 449 ? -8.945 -21.828 4.629 1 96.56 449 THR A C 1
ATOM 3502 O O . THR A 1 449 ? -8.898 -21.688 5.852 1 96.56 449 THR A O 1
ATOM 3505 N N . GLY A 1 450 ? -7.867 -21.938 3.818 1 94.94 450 GLY A N 1
ATOM 3506 C CA . GLY A 1 450 ? -6.531 -21.781 4.379 1 94.94 450 GLY A CA 1
ATOM 3507 C C . GLY A 1 450 ? -5.992 -20.375 4.23 1 94.94 450 GLY A C 1
ATOM 3508 O O . GLY A 1 450 ? -6.43 -19.625 3.355 1 94.94 450 GLY A O 1
ATOM 3509 N N . CYS A 1 451 ? -4.996 -20.062 5.086 1 93.81 451 CYS A N 1
ATOM 3510 C CA . CYS A 1 451 ? -4.398 -18.734 5.027 1 93.81 451 CYS A CA 1
ATOM 3511 C C . CYS A 1 451 ? -3.051 -18.766 4.316 1 93.81 451 CYS A C 1
ATOM 3513 O O . CYS A 1 451 ? -2.377 -19.797 4.309 1 93.81 451 CYS A O 1
ATOM 3515 N N . ALA A 1 452 ? -2.623 -17.703 3.719 1 90.5 452 ALA A N 1
ATOM 3516 C CA . ALA A 1 452 ? -1.294 -17.344 3.236 1 90.5 452 ALA A CA 1
ATOM 3517 C C . ALA A 1 452 ? -0.849 -18.266 2.104 1 90.5 452 ALA A C 1
ATOM 3519 O O . ALA A 1 452 ? -0.562 -17.797 0.996 1 90.5 452 ALA A O 1
ATOM 3520 N N . ILE A 1 453 ? -0.753 -19.609 2.361 1 91 453 ILE A N 1
ATOM 3521 C CA . ILE A 1 453 ? -0.275 -20.594 1.401 1 91 453 ILE A CA 1
ATOM 3522 C C . ILE A 1 453 ? -1.22 -21.797 1.384 1 91 453 ILE A C 1
ATOM 3524 O O . ILE A 1 453 ? -1.688 -22.25 2.436 1 91 453 ILE A O 1
ATOM 3528 N N . PRO A 1 454 ? -1.496 -22.266 0.174 1 91.12 454 PRO A N 1
ATOM 3529 C CA . PRO A 1 454 ? -2.322 -23.469 0.146 1 91.12 454 PRO A CA 1
ATOM 3530 C C . PRO A 1 454 ? -1.62 -24.672 0.757 1 91.12 454 PRO A C 1
ATOM 3532 O O . PRO A 1 454 ? -0.388 -24.719 0.81 1 91.12 454 PRO A O 1
ATOM 3535 N N . SER A 1 455 ? -2.432 -25.625 1.211 1 90.19 455 SER A N 1
ATOM 3536 C CA . SER A 1 455 ? -1.901 -26.828 1.825 1 90.19 455 SER A CA 1
ATOM 3537 C C . SER A 1 455 ? -2.496 -28.078 1.186 1 90.19 455 SER A C 1
ATOM 3539 O O . SER A 1 455 ? -3.23 -28 0.198 1 90.19 455 SER A O 1
ATOM 3541 N N . ARG A 1 456 ? -2.152 -29.156 1.789 1 88.31 456 ARG A N 1
ATOM 3542 C CA . ARG A 1 456 ? -2.572 -30.453 1.302 1 88.31 456 ARG A CA 1
ATOM 3543 C C . ARG A 1 456 ? -4.094 -30.578 1.3 1 88.31 456 ARG A C 1
ATOM 3545 O O . ARG A 1 456 ? -4.672 -31.188 0.397 1 88.31 456 ARG A O 1
ATOM 3552 N N . TYR A 1 457 ? -4.734 -29.938 2.252 1 89.56 457 TYR A N 1
ATOM 3553 C CA . TYR A 1 457 ? -6.168 -30.156 2.408 1 89.56 457 TYR A CA 1
ATOM 3554 C C . TYR A 1 457 ? -6.949 -28.891 2.084 1 89.56 457 TYR A C 1
ATOM 3556 O O . TYR A 1 457 ? -8.133 -28.953 1.756 1 89.56 457 TYR A O 1
ATOM 3564 N N . ARG A 1 458 ? -6.266 -27.781 2.225 1 93.44 458 ARG A N 1
ATOM 3565 C CA . ARG A 1 458 ? -7 -26.531 2.104 1 93.44 458 ARG A CA 1
ATOM 3566 C C . ARG A 1 458 ? -6.395 -25.641 1.021 1 93.44 458 ARG A C 1
ATOM 3568 O O . ARG A 1 458 ? -5.172 -25.516 0.921 1 93.44 458 ARG A O 1
ATOM 3575 N N . ASN A 1 459 ? -7.211 -25.109 0.186 1 96.5 459 ASN A N 1
ATOM 3576 C CA . ASN A 1 459 ? -6.828 -24.016 -0.693 1 96.5 459 ASN A CA 1
ATOM 3577 C C . ASN A 1 459 ? -6.852 -22.672 0.039 1 96.5 459 ASN A C 1
ATOM 3579 O O . ASN A 1 459 ? -7.211 -22.609 1.217 1 96.5 459 ASN A O 1
ATOM 3583 N N . VAL A 1 460 ? -6.391 -21.641 -0.592 1 97.44 460 VAL A N 1
ATOM 3584 C CA . VAL A 1 460 ? -6.422 -20.312 0.008 1 97.44 460 VAL A CA 1
ATOM 3585 C C . VAL A 1 460 ? -7.809 -19.688 -0.172 1 97.44 460 VAL A C 1
ATOM 3587 O O . VAL A 1 460 ? -8.641 -20.219 -0.915 1 97.44 460 VAL A O 1
ATOM 3590 N N . THR A 1 461 ? -8.039 -18.594 0.353 1 97.75 461 THR A N 1
ATOM 3591 C CA . THR A 1 461 ? -9.359 -18.047 0.655 1 97.75 461 THR A CA 1
ATOM 3592 C C . THR A 1 461 ? -10.133 -17.766 -0.628 1 97.75 461 THR A C 1
ATOM 3594 O O . THR A 1 461 ? -9.602 -17.203 -1.578 1 97.75 461 THR A O 1
ATOM 3597 N N . GLY A 1 462 ? -11.367 -18.172 -0.669 1 98.38 462 GLY A N 1
ATOM 3598 C CA . GLY A 1 462 ? -12.367 -17.922 -1.695 1 98.38 462 GLY A CA 1
ATOM 3599 C C . GLY A 1 462 ? -13.742 -18.438 -1.328 1 98.38 462 GLY A C 1
ATOM 3600 O O . GLY A 1 462 ? -13.875 -19.516 -0.748 1 98.38 462 GLY A O 1
ATOM 3601 N N . MET A 1 463 ? -14.797 -17.656 -1.576 1 98.75 463 MET A N 1
ATOM 3602 C CA . MET A 1 463 ? -16.172 -18.047 -1.283 1 98.75 463 MET A CA 1
ATOM 3603 C C . MET A 1 463 ? -17.109 -17.625 -2.4 1 98.75 463 MET A C 1
ATOM 3605 O O . MET A 1 463 ? -17.078 -16.469 -2.842 1 98.75 463 MET A O 1
ATOM 3609 N N . TYR A 1 464 ? -17.891 -18.5 -2.855 1 98.81 464 TYR A N 1
ATOM 3610 C CA . TYR A 1 464 ? -18.859 -18.234 -3.906 1 98.81 464 TYR A CA 1
ATOM 3611 C C . TYR A 1 464 ? -20.281 -18.266 -3.348 1 98.81 464 TYR A C 1
ATOM 3613 O O . TYR A 1 464 ? -20.719 -19.266 -2.789 1 98.81 464 TYR A O 1
ATOM 3621 N N . LEU A 1 465 ? -20.969 -17.172 -3.455 1 98.44 465 LEU A N 1
ATOM 3622 C CA . LEU A 1 465 ? -22.375 -17.078 -3.039 1 98.44 465 LEU A CA 1
ATOM 3623 C C . LEU A 1 465 ? -23.312 -17.203 -4.238 1 98.44 465 LEU A C 1
ATOM 3625 O O . LEU A 1 465 ? -23.062 -16.594 -5.285 1 98.44 465 LEU A O 1
ATOM 3629 N N . GLU A 1 466 ? -24.203 -18.016 -4.18 1 96.94 466 GLU A N 1
ATOM 3630 C CA . GLU A 1 466 ? -25.328 -18.047 -5.109 1 96.94 466 GLU A CA 1
ATOM 3631 C C . GLU A 1 466 ? -26.562 -17.375 -4.508 1 96.94 466 GLU A C 1
ATOM 3633 O O . GLU A 1 466 ? -27.109 -17.859 -3.512 1 96.94 466 GLU A O 1
ATOM 3638 N N . LEU A 1 467 ? -26.969 -16.281 -5.121 1 95.75 467 LEU A N 1
ATOM 3639 C CA . LEU A 1 467 ? -28.047 -15.469 -4.594 1 95.75 467 LEU A CA 1
ATOM 3640 C C . LEU A 1 467 ? -29.203 -15.383 -5.586 1 95.75 467 LEU A C 1
ATOM 3642 O O . LEU A 1 467 ? -28.984 -15.422 -6.801 1 95.75 467 LEU A O 1
ATOM 3646 N N . PRO A 1 468 ? -30.391 -15.336 -5.047 1 90 468 PRO A N 1
ATOM 3647 C CA . PRO A 1 468 ? -31.547 -15.266 -5.938 1 90 468 PRO A CA 1
ATOM 3648 C C . PRO A 1 468 ? -31.656 -13.93 -6.672 1 90 468 PRO A C 1
ATOM 3650 O O . PRO A 1 468 ? -31.25 -12.891 -6.133 1 90 468 PRO A O 1
ATOM 3653 N N . THR A 1 469 ? -32.062 -13.961 -7.961 1 85.94 469 THR A N 1
ATOM 3654 C CA . THR A 1 469 ? -32.312 -12.75 -8.734 1 85.94 469 THR A CA 1
ATOM 3655 C C . THR A 1 469 ? -33.812 -12.539 -8.953 1 85.94 469 THR A C 1
ATOM 3657 O O . THR A 1 469 ? -34.594 -13.422 -8.648 1 85.94 469 THR A O 1
ATOM 3660 N N . ASP A 1 470 ? -34.469 -11.266 -9.094 1 66.19 470 ASP A N 1
ATOM 3661 C CA . ASP A 1 470 ? -35.875 -11.008 -9.297 1 66.19 470 ASP A CA 1
ATOM 3662 C C . ASP A 1 470 ? -36.375 -11.664 -10.586 1 66.19 470 ASP A C 1
ATOM 3664 O O . ASP A 1 470 ? -37.469 -11.328 -11.078 1 66.19 470 ASP A O 1
ATOM 3668 N N . ALA A 1 471 ? -35.5 -12.266 -11.281 1 52.75 471 ALA A N 1
ATOM 3669 C CA . ALA A 1 471 ? -36.188 -12.734 -12.492 1 52.75 471 ALA A CA 1
ATOM 3670 C C . ALA A 1 471 ? -37.438 -13.547 -12.156 1 52.75 471 ALA A C 1
ATOM 3672 O O . ALA A 1 471 ? -37.469 -14.203 -11.109 1 52.75 471 ALA A O 1
ATOM 3673 N N . SER A 1 472 ? -38.688 -13.102 -12.516 1 46.03 472 SER A N 1
ATOM 3674 C CA . SER A 1 472 ? -40.031 -13.578 -12.289 1 46.03 472 SER A CA 1
ATOM 3675 C C . SER A 1 472 ? -40.062 -15.078 -12.031 1 46.03 472 SER A C 1
ATOM 3677 O O . SER A 1 472 ? -40.969 -15.586 -11.367 1 46.03 472 SER A O 1
ATOM 3679 N N . ASP A 1 473 ? -39.406 -15.828 -12.82 1 42.03 473 ASP A N 1
ATOM 3680 C CA . ASP A 1 473 ? -39.656 -17.266 -12.742 1 42.03 473 ASP A CA 1
ATOM 3681 C C . ASP A 1 473 ? -38.812 -17.906 -11.656 1 42.03 473 ASP A C 1
ATOM 3683 O O . ASP A 1 473 ? -38.75 -19.141 -11.539 1 42.03 473 ASP A O 1
ATOM 3687 N N . GLY A 1 474 ? -38.281 -17.109 -10.633 1 48.34 474 GLY A N 1
ATOM 3688 C CA . GLY A 1 474 ? -37.562 -17.688 -9.5 1 48.34 474 GLY A CA 1
ATOM 3689 C C . GLY A 1 474 ? -36.344 -18.484 -9.906 1 48.34 474 GLY A C 1
ATOM 3690 O O . GLY A 1 474 ? -35.688 -19.094 -9.062 1 48.34 474 GLY A O 1
ATOM 3691 N N . SER A 1 475 ? -36.125 -18.797 -11.109 1 52.94 475 SER A N 1
ATOM 3692 C CA . SER A 1 475 ? -35.25 -19.859 -11.609 1 52.94 475 SER A CA 1
ATOM 3693 C C . SER A 1 475 ? -33.844 -19.344 -11.859 1 52.94 475 SER A C 1
ATOM 3695 O O . SER A 1 475 ? -32.906 -20.125 -12.062 1 52.94 475 SER A O 1
ATOM 3697 N N . ARG A 1 476 ? -33.531 -17.938 -11.562 1 75.69 476 ARG A N 1
ATOM 3698 C CA . ARG A 1 476 ? -32.188 -17.562 -12.031 1 75.69 476 ARG A CA 1
ATOM 3699 C C . ARG A 1 476 ? -31.312 -17.094 -10.875 1 75.69 476 ARG A C 1
ATOM 3701 O O . ARG A 1 476 ? -31.812 -16.453 -9.938 1 75.69 476 ARG A O 1
ATOM 3708 N N . TRP A 1 477 ? -30.297 -17.719 -10.523 1 90.06 477 TRP A N 1
ATOM 3709 C CA . TRP A 1 477 ? -29.281 -17.406 -9.531 1 90.06 477 TRP A CA 1
ATOM 3710 C C . TRP A 1 477 ? -28.125 -16.625 -10.156 1 90.06 477 TRP A C 1
ATOM 3712 O O . TRP A 1 477 ? -27.875 -16.734 -11.352 1 90.06 477 TRP A O 1
ATOM 3722 N N . ALA A 1 478 ? -27.609 -15.688 -9.352 1 94.5 478 ALA A N 1
ATOM 3723 C CA . ALA A 1 478 ? -26.391 -14.992 -9.734 1 94.5 478 ALA A CA 1
ATOM 3724 C C . ALA A 1 478 ? -25.312 -15.141 -8.656 1 94.5 478 ALA A C 1
ATOM 3726 O O . ALA A 1 478 ? -25.625 -15.43 -7.496 1 94.5 478 ALA A O 1
ATOM 3727 N N . GLY A 1 479 ? -24.141 -15.031 -9.125 1 97.12 479 GLY A N 1
ATOM 3728 C CA . GLY A 1 479 ? -23.047 -15.289 -8.219 1 97.12 479 GLY A CA 1
ATOM 3729 C C . GLY A 1 479 ? -22.406 -14.023 -7.672 1 97.12 479 GLY A C 1
ATOM 3730 O O . GLY A 1 479 ? -22.359 -13 -8.367 1 97.12 479 GLY A O 1
ATOM 3731 N N . LEU A 1 480 ? -22.047 -14.016 -6.398 1 98.19 480 LEU A N 1
ATOM 3732 C CA . LEU A 1 480 ? -21.188 -13.047 -5.715 1 98.19 480 LEU A CA 1
ATOM 3733 C C . LEU A 1 480 ? -20.016 -13.742 -5.035 1 98.19 480 LEU A C 1
ATOM 3735 O O . LEU A 1 480 ? -20.203 -14.711 -4.293 1 98.19 480 LEU A O 1
ATOM 3739 N N . MET A 1 481 ? -18.844 -13.297 -5.34 1 98.62 481 MET A N 1
ATOM 3740 C CA . MET A 1 481 ? -17.672 -13.953 -4.762 1 98.62 481 MET A CA 1
ATOM 3741 C C . MET A 1 481 ? -17.016 -13.062 -3.717 1 98.62 481 MET A C 1
ATOM 3743 O O . MET A 1 481 ? -16.891 -11.852 -3.918 1 98.62 481 MET A O 1
ATOM 3747 N N . LEU A 1 482 ? -16.688 -13.602 -2.562 1 98.81 482 LEU A N 1
ATOM 3748 C CA . LEU A 1 482 ? -15.906 -12.945 -1.514 1 98.81 482 LEU A CA 1
ATOM 3749 C C . LEU A 1 482 ? -14.477 -13.477 -1.486 1 98.81 482 LEU A C 1
ATOM 3751 O O . LEU A 1 482 ? -14.25 -14.633 -1.119 1 98.81 482 LEU A O 1
ATOM 3755 N N . ASP A 1 483 ? -13.516 -12.602 -1.874 1 98.81 483 ASP A N 1
ATOM 3756 C CA . ASP A 1 483 ? -12.117 -12.961 -2.09 1 98.81 483 ASP A CA 1
ATOM 3757 C C . ASP A 1 483 ? -11.984 -14.07 -3.139 1 98.81 483 ASP A C 1
ATOM 3759 O O . ASP A 1 483 ? -12.953 -14.781 -3.414 1 98.81 483 ASP A O 1
ATOM 3763 N N . CYS A 1 484 ? -10.93 -14.156 -3.754 1 98.62 484 CYS A N 1
ATOM 3764 C CA . CYS A 1 484 ? -10.664 -15.094 -4.84 1 98.62 484 CYS A CA 1
ATOM 3765 C C . CYS A 1 484 ? -9.18 -15.438 -4.914 1 98.62 484 CYS A C 1
ATOM 3767 O O . CYS A 1 484 ? -8.477 -14.953 -5.801 1 98.62 484 CYS A O 1
ATOM 3769 N N . GLY A 1 485 ? -8.742 -16.297 -4.016 1 98.25 485 GLY A N 1
ATOM 3770 C CA . GLY A 1 485 ? -7.344 -16.703 -3.996 1 98.25 485 GLY A CA 1
ATOM 3771 C C . GLY A 1 485 ? -6.98 -17.656 -5.125 1 98.25 485 GLY A C 1
ATOM 3772 O O . GLY A 1 485 ? -7.859 -18.141 -5.844 1 98.25 485 GLY A O 1
ATOM 3773 N N . GLU A 1 486 ? -5.719 -17.875 -5.297 1 97.75 486 GLU A N 1
ATOM 3774 C CA . GLU A 1 486 ? -5.219 -18.797 -6.309 1 97.75 486 GLU A CA 1
ATOM 3775 C C . GLU A 1 486 ? -5.863 -20.172 -6.168 1 97.75 486 GLU A C 1
ATOM 3777 O O . GLU A 1 486 ? -6.02 -20.688 -5.055 1 97.75 486 GLU A O 1
ATOM 3782 N N . GLY A 1 487 ? -6.301 -20.781 -7.297 1 97.12 487 GLY A N 1
ATOM 3783 C CA . GLY A 1 487 ? -6.891 -22.109 -7.27 1 97.12 487 GLY A CA 1
ATOM 3784 C C . GLY A 1 487 ? -8.406 -22.078 -7.148 1 97.12 487 GLY A C 1
ATOM 3785 O O . GLY A 1 487 ? -9.055 -23.125 -7.262 1 97.12 487 GLY A O 1
ATOM 3786 N N . SER A 1 488 ? -9.016 -20.906 -6.984 1 98.06 488 SER A N 1
ATOM 3787 C CA . SER A 1 488 ? -10.453 -20.797 -6.789 1 98.06 488 SER A CA 1
ATOM 3788 C C . SER A 1 488 ? -11.219 -21.344 -7.996 1 98.06 488 SER A C 1
ATOM 3790 O O . SER A 1 488 ? -12.289 -21.922 -7.844 1 98.06 488 SER A O 1
ATOM 3792 N N . VAL A 1 489 ? -10.703 -21.156 -9.164 1 97.25 489 VAL A N 1
ATOM 3793 C CA . VAL A 1 489 ? -11.367 -21.641 -10.367 1 97.25 489 VAL A CA 1
ATOM 3794 C C . VAL A 1 489 ? -11.414 -23.156 -10.359 1 97.25 489 VAL A C 1
ATOM 3796 O O . VAL A 1 489 ? -12.438 -23.766 -10.688 1 97.25 489 VAL A O 1
ATOM 3799 N N . GLY A 1 490 ? -10.266 -23.766 -10.008 1 96.31 490 GLY A N 1
ATOM 3800 C CA . GLY A 1 490 ? -10.266 -25.219 -9.883 1 96.31 490 GLY A CA 1
ATOM 3801 C C . GLY A 1 490 ? -11.242 -25.719 -8.844 1 96.31 490 GLY A C 1
ATOM 3802 O O . GLY A 1 490 ? -11.922 -26.734 -9.062 1 96.31 490 GLY A O 1
ATOM 3803 N N . GLN A 1 491 ? -11.336 -25.031 -7.746 1 97.56 491 GLN A N 1
ATOM 3804 C CA . GLN A 1 491 ? -12.266 -25.406 -6.688 1 97.56 491 GLN A CA 1
ATOM 3805 C C . GLN A 1 491 ? -13.711 -25.25 -7.156 1 97.56 491 GLN A C 1
ATOM 3807 O O . GLN A 1 491 ? -14.57 -26.078 -6.809 1 97.56 491 GLN A O 1
ATOM 3812 N N . LEU A 1 492 ? -13.977 -24.234 -7.918 1 97.81 492 LEU A N 1
ATOM 3813 C CA . LEU A 1 492 ? -15.32 -24.031 -8.453 1 97.81 492 LEU A CA 1
ATOM 3814 C C . LEU A 1 492 ? -15.711 -25.172 -9.391 1 97.81 492 LEU A C 1
ATOM 3816 O O . LEU A 1 492 ? -16.875 -25.594 -9.422 1 97.81 492 LEU A O 1
ATOM 3820 N N . TYR A 1 493 ? -14.781 -25.641 -10.172 1 96.69 493 TYR A N 1
ATOM 3821 C CA . TYR A 1 493 ? -15.031 -26.766 -11.055 1 96.69 493 TYR A CA 1
ATOM 3822 C C . TYR A 1 493 ? -15.359 -28.031 -10.25 1 96.69 493 TYR A C 1
ATOM 3824 O O . TYR A 1 493 ? -16.234 -28.797 -10.641 1 96.69 493 TYR A O 1
ATOM 3832 N N . ARG A 1 494 ? -14.648 -28.219 -9.172 1 96.5 494 ARG A N 1
ATOM 3833 C CA . ARG A 1 494 ? -14.938 -29.344 -8.297 1 96.5 494 ARG A CA 1
ATOM 3834 C C . ARG A 1 494 ? -16.312 -29.203 -7.648 1 96.5 494 ARG A C 1
ATOM 3836 O O . ARG A 1 494 ? -17.031 -30.188 -7.48 1 96.5 494 ARG A O 1
ATOM 3843 N N . TYR A 1 495 ? -16.641 -28.016 -7.305 1 97.38 495 TYR A N 1
ATOM 3844 C CA . TYR A 1 495 ? -17.984 -27.734 -6.797 1 97.38 495 TYR A CA 1
ATOM 3845 C C . TYR A 1 495 ? -19.031 -28.094 -7.828 1 97.38 495 TYR A C 1
ATOM 3847 O O . TYR A 1 495 ? -20.109 -28.609 -7.48 1 97.38 495 TYR A O 1
ATOM 3855 N N . ALA A 1 496 ? -18.734 -27.875 -9.117 1 96.56 496 ALA A N 1
ATOM 3856 C CA . ALA A 1 496 ? -19.625 -28.219 -10.211 1 96.56 496 ALA A CA 1
ATOM 3857 C C . ALA A 1 496 ? -19.594 -29.719 -10.484 1 96.56 496 ALA A C 1
ATOM 3859 O O . ALA A 1 496 ? -20.172 -30.203 -11.461 1 96.56 496 ALA A O 1
ATOM 3860 N N . GLN A 1 497 ? -18.828 -30.469 -9.695 1 95.5 497 GLN A N 1
ATOM 3861 C CA . GLN A 1 497 ? -18.75 -31.938 -9.758 1 95.5 497 GLN A CA 1
ATOM 3862 C C . GLN A 1 497 ? -18.172 -32.375 -11.094 1 95.5 497 GLN A C 1
ATOM 3864 O O . GLN A 1 497 ? -18.609 -33.406 -11.664 1 95.5 497 GLN A O 1
ATOM 3869 N N . GLY A 1 498 ? -17.328 -31.531 -11.664 1 92.31 498 GLY A N 1
ATOM 3870 C CA . GLY A 1 498 ? -16.656 -31.875 -12.898 1 92.31 498 GLY A CA 1
ATOM 3871 C C . GLY A 1 498 ? -17.516 -31.641 -14.133 1 92.31 498 GLY A C 1
ATOM 3872 O O . GLY A 1 498 ? -17.141 -32.062 -15.234 1 92.31 498 GLY A O 1
ATOM 3873 N N . ASN A 1 499 ? -18.625 -31.031 -13.969 1 94.06 499 ASN A N 1
ATOM 3874 C CA . ASN A 1 499 ? -19.516 -30.703 -15.086 1 94.06 499 ASN A CA 1
ATOM 3875 C C . ASN A 1 499 ? -19.141 -29.375 -15.727 1 94.06 499 ASN A C 1
ATOM 3877 O O . ASN A 1 499 ? -19.375 -28.312 -15.141 1 94.06 499 ASN A O 1
ATOM 3881 N N . LYS A 1 500 ? -18.656 -29.406 -16.922 1 92.94 500 LYS A N 1
ATOM 3882 C CA . LYS A 1 500 ? -18.125 -28.234 -17.609 1 92.94 500 LYS A CA 1
ATOM 3883 C C . LYS A 1 500 ? -19.234 -27.203 -17.859 1 92.94 500 LYS A C 1
ATOM 3885 O O . LYS A 1 500 ? -19 -26 -17.797 1 92.94 500 LYS A O 1
ATOM 3890 N N . GLN A 1 501 ? -20.391 -27.688 -18.203 1 94.31 501 GLN A N 1
ATOM 3891 C CA . GLN A 1 501 ? -21.516 -26.781 -18.469 1 94.31 501 GLN A CA 1
ATOM 3892 C C . GLN A 1 501 ? -21.922 -26.031 -17.203 1 94.31 501 GLN A C 1
ATOM 3894 O O . GLN A 1 501 ? -22.109 -24.812 -17.234 1 94.31 501 GLN A O 1
ATOM 3899 N N . ARG A 1 502 ? -22.047 -26.812 -16.125 1 95.38 502 ARG A N 1
ATOM 3900 C CA . ARG A 1 502 ? -22.391 -26.172 -14.852 1 95.38 502 ARG A CA 1
ATOM 3901 C C . ARG A 1 502 ? -21.312 -25.188 -14.422 1 95.38 502 ARG A C 1
ATOM 3903 O O . ARG A 1 502 ? -21.609 -24.109 -13.922 1 95.38 502 ARG A O 1
ATOM 3910 N N . PHE A 1 503 ? -20.156 -25.641 -14.609 1 96 503 PHE A N 1
ATOM 3911 C CA . PHE A 1 503 ? -19.016 -24.766 -14.289 1 96 503 PHE A CA 1
ATOM 3912 C C . PHE A 1 503 ? -19.109 -23.453 -15.055 1 96 503 PHE A C 1
ATOM 3914 O O . PHE A 1 503 ? -18.984 -22.375 -14.461 1 96 503 PHE A O 1
ATOM 3921 N N . GLN A 1 504 ? -19.281 -23.531 -16.312 1 95.62 504 GLN A N 1
ATOM 3922 C CA . GLN A 1 504 ? -19.344 -22.328 -17.156 1 95.62 504 GLN A CA 1
ATOM 3923 C C . GLN A 1 504 ? -20.516 -21.438 -16.734 1 95.62 504 GLN A C 1
ATOM 3925 O O . GLN A 1 504 ? -20.406 -20.219 -16.766 1 95.62 504 GLN A O 1
ATOM 3930 N N . GLN A 1 505 ? -21.578 -22.094 -16.344 1 94.5 505 GLN A N 1
ATOM 3931 C CA . GLN A 1 505 ? -22.719 -21.328 -15.852 1 94.5 505 GLN A CA 1
ATOM 3932 C C . GLN A 1 505 ? -22.359 -20.547 -14.594 1 94.5 505 GLN A C 1
ATOM 3934 O O . GLN A 1 505 ? -22.734 -19.391 -14.453 1 94.5 505 GLN A O 1
ATOM 3939 N N . LEU A 1 506 ? -21.672 -21.219 -13.695 1 96.44 506 LEU A N 1
ATOM 3940 C CA . LEU A 1 506 ? -21.266 -20.562 -12.461 1 96.44 506 LEU A CA 1
ATOM 3941 C C . LEU A 1 506 ? -20.359 -19.375 -12.75 1 96.44 506 LEU A C 1
ATOM 3943 O O . LEU A 1 506 ? -20.516 -18.312 -12.141 1 96.44 506 LEU A O 1
ATOM 3947 N N . ILE A 1 507 ? -19.484 -19.5 -13.68 1 96.69 507 ILE A N 1
ATOM 3948 C CA . ILE A 1 507 ? -18.531 -18.453 -14.055 1 96.69 507 ILE A CA 1
ATOM 3949 C C . ILE A 1 507 ? -19.281 -17.297 -14.711 1 96.69 507 ILE A C 1
ATOM 3951 O O . ILE A 1 507 ? -19.078 -16.125 -14.352 1 96.69 507 ILE A O 1
ATOM 3955 N N . ASP A 1 508 ? -20.141 -17.609 -15.625 1 93.81 508 ASP A N 1
ATOM 3956 C CA . ASP A 1 508 ? -20.812 -16.578 -16.422 1 93.81 508 ASP A CA 1
ATOM 3957 C C . ASP A 1 508 ? -21.875 -15.859 -15.609 1 93.81 508 ASP A C 1
ATOM 3959 O O . ASP A 1 508 ? -22.188 -14.695 -15.883 1 93.81 508 ASP A O 1
ATOM 3963 N N . ARG A 1 509 ? -22.422 -16.516 -14.617 1 94.12 509 ARG A N 1
ATOM 3964 C CA . ARG A 1 509 ? -23.469 -15.914 -13.789 1 94.12 509 ARG A CA 1
ATOM 3965 C C . ARG A 1 509 ? -22.859 -15.055 -12.68 1 94.12 509 ARG A C 1
ATOM 3967 O O . ARG A 1 509 ? -23.562 -14.312 -12.008 1 94.12 509 ARG A O 1
ATOM 3974 N N . LEU A 1 510 ? -21.609 -15.172 -12.492 1 97 510 LEU A N 1
ATOM 3975 C CA . LEU A 1 510 ? -20.938 -14.344 -11.5 1 97 510 LEU A CA 1
ATOM 3976 C C . LEU A 1 510 ? -21.031 -12.867 -11.875 1 97 510 LEU A C 1
ATOM 3978 O O . LEU A 1 510 ? -20.641 -12.477 -12.977 1 97 510 LEU A O 1
ATOM 3982 N N . GLN A 1 511 ? -21.516 -12.023 -10.953 1 96.62 511 GLN A N 1
ATOM 3983 C CA . GLN A 1 511 ? -21.781 -10.617 -11.266 1 96.62 511 GLN A CA 1
ATOM 3984 C C . GLN A 1 511 ? -20.781 -9.711 -10.539 1 96.62 511 GLN A C 1
ATOM 3986 O O . GLN A 1 511 ? -20.531 -8.586 -10.984 1 96.62 511 GLN A O 1
ATOM 3991 N N . CYS A 1 512 ? -20.312 -10.195 -9.438 1 98.19 512 CYS A N 1
ATOM 3992 C CA . CYS A 1 512 ? -19.438 -9.344 -8.633 1 98.19 512 CYS A CA 1
ATOM 3993 C C . CYS A 1 512 ? -18.422 -10.18 -7.855 1 98.19 512 CYS A C 1
ATOM 3995 O O . CYS A 1 512 ? -18.75 -11.266 -7.363 1 98.19 512 CYS A O 1
ATOM 3997 N N . VAL A 1 513 ? -17.203 -9.742 -7.809 1 98.75 513 VAL A N 1
ATOM 3998 C CA . VAL A 1 513 ? -16.172 -10.258 -6.906 1 98.75 513 VAL A CA 1
ATOM 3999 C C . VAL A 1 513 ? -15.703 -9.148 -5.973 1 98.75 513 VAL A C 1
ATOM 4001 O O . VAL A 1 513 ? -15.289 -8.078 -6.434 1 98.75 513 VAL A O 1
ATOM 4004 N N . TRP A 1 514 ? -15.859 -9.32 -4.711 1 98.81 514 TRP A N 1
ATOM 4005 C CA . TRP A 1 514 ? -15.367 -8.391 -3.701 1 98.81 514 TRP A CA 1
ATOM 4006 C C . TRP A 1 514 ? -14.07 -8.906 -3.07 1 98.81 514 TRP A C 1
ATOM 4008 O O . TRP A 1 514 ? -14.023 -10.031 -2.57 1 98.81 514 TRP A O 1
ATOM 4018 N N . ILE A 1 515 ? -12.984 -8.141 -3.129 1 98.88 515 ILE A N 1
ATOM 4019 C CA . ILE A 1 515 ? -11.695 -8.5 -2.557 1 98.88 515 ILE A CA 1
ATOM 4020 C C . ILE A 1 515 ? -11.445 -7.691 -1.288 1 98.88 515 ILE A C 1
ATOM 4022 O O . ILE A 1 515 ? -11.422 -6.461 -1.326 1 98.88 515 ILE A O 1
ATOM 4026 N N . SER A 1 516 ? -11.141 -8.352 -0.193 1 98.69 516 SER A N 1
ATOM 4027 C CA . SER A 1 516 ? -11.055 -7.738 1.128 1 98.69 516 SER A CA 1
ATOM 4028 C C . SER A 1 516 ? -9.828 -6.84 1.243 1 98.69 516 SER A C 1
ATOM 4030 O O . SER A 1 516 ? -9.906 -5.75 1.821 1 98.69 516 SER A O 1
ATOM 4032 N N . HIS A 1 517 ? -8.711 -7.328 0.79 1 97.88 517 HIS A N 1
ATOM 4033 C CA . HIS A 1 517 ? -7.449 -6.594 0.83 1 97.88 517 HIS A CA 1
ATOM 4034 C C . HIS A 1 517 ? -6.457 -7.152 -0.181 1 97.88 517 HIS A C 1
ATOM 4036 O O . HIS A 1 517 ? -6.773 -8.086 -0.92 1 97.88 517 HIS A O 1
ATOM 4042 N N . ASN A 1 518 ? -5.281 -6.59 -0.22 1 95.94 518 ASN A N 1
ATOM 4043 C CA . ASN A 1 518 ? -4.434 -6.797 -1.389 1 95.94 518 ASN A CA 1
ATOM 4044 C C . ASN A 1 518 ? -3.408 -7.902 -1.146 1 95.94 518 ASN A C 1
ATOM 4046 O O . ASN A 1 518 ? -2.41 -7.996 -1.865 1 95.94 518 ASN A O 1
ATOM 4050 N N . HIS A 1 519 ? -3.553 -8.773 -0.207 1 96.88 519 HIS A N 1
ATOM 4051 C CA . HIS A 1 519 ? -2.668 -9.922 -0.063 1 96.88 519 HIS A CA 1
ATOM 4052 C C . HIS A 1 519 ? -2.922 -10.953 -1.157 1 96.88 519 HIS A C 1
ATOM 4054 O O . HIS A 1 519 ? -4.062 -11.148 -1.582 1 96.88 519 HIS A O 1
ATOM 4060 N N . ALA A 1 520 ? -1.93 -11.633 -1.516 1 96.62 520 ALA A N 1
ATOM 4061 C CA . ALA A 1 520 ? -1.908 -12.531 -2.668 1 96.62 520 ALA A CA 1
ATOM 4062 C C . ALA A 1 520 ? -2.936 -13.648 -2.512 1 96.62 520 ALA A C 1
ATOM 4064 O O . ALA A 1 520 ? -3.6 -14.031 -3.479 1 96.62 520 ALA A O 1
ATOM 4065 N N . ASP A 1 521 ? -3.068 -14.211 -1.323 1 97.19 521 ASP A N 1
ATOM 4066 C CA . ASP A 1 521 ? -3.922 -15.375 -1.108 1 97.19 521 ASP A CA 1
ATOM 4067 C C . ASP A 1 521 ? -5.398 -14.992 -1.144 1 97.19 521 ASP A C 1
ATOM 4069 O O . ASP A 1 521 ? -6.273 -15.852 -1.013 1 97.19 521 ASP A O 1
ATOM 4073 N N . HIS A 1 522 ? -5.695 -13.75 -1.436 1 98.56 522 HIS A N 1
ATOM 4074 C CA . HIS A 1 522 ? -7.086 -13.328 -1.486 1 98.56 522 HIS A CA 1
ATOM 4075 C C . HIS A 1 522 ? -7.492 -12.93 -2.902 1 98.56 522 HIS A C 1
ATOM 4077 O O . HIS A 1 522 ? -8.68 -12.766 -3.191 1 98.56 522 HIS A O 1
ATOM 4083 N N . HIS A 1 523 ? -6.523 -12.734 -3.846 1 98.38 523 HIS A N 1
ATOM 4084 C CA . HIS A 1 523 ? -6.988 -12.164 -5.102 1 98.38 523 HIS A CA 1
ATOM 4085 C C . HIS A 1 523 ? -6.305 -12.82 -6.297 1 98.38 523 HIS A C 1
ATOM 4087 O O . HIS A 1 523 ? -6.73 -12.633 -7.441 1 98.38 523 HIS A O 1
ATOM 4093 N N . LEU A 1 524 ? -5.332 -13.68 -6.168 1 97.88 524 LEU A N 1
ATOM 4094 C CA . LEU A 1 524 ? -4.504 -14.133 -7.277 1 97.88 524 LEU A CA 1
ATOM 4095 C C . LEU A 1 524 ? -5.289 -15.078 -8.188 1 97.88 524 LEU A C 1
ATOM 4097 O O . LEU A 1 524 ? -4.859 -15.367 -9.305 1 97.88 524 LEU A O 1
ATOM 4101 N N . GLY A 1 525 ? -6.406 -15.57 -7.766 1 97.81 525 GLY A N 1
ATOM 4102 C CA . GLY A 1 525 ? -7.25 -16.391 -8.617 1 97.81 525 GLY A CA 1
ATOM 4103 C C . GLY A 1 525 ? -8.07 -15.586 -9.602 1 97.81 525 GLY A C 1
ATOM 4104 O O . GLY A 1 525 ? -8.656 -16.141 -10.531 1 97.81 525 GLY A O 1
ATOM 4105 N N . LEU A 1 526 ? -8.102 -14.281 -9.453 1 97.62 526 LEU A N 1
ATOM 4106 C CA . LEU A 1 526 ? -8.953 -13.398 -10.242 1 97.62 526 LEU A CA 1
ATOM 4107 C C . LEU A 1 526 ? -8.586 -13.469 -11.719 1 97.62 526 LEU A C 1
ATOM 4109 O O . LEU A 1 526 ? -9.461 -13.398 -12.578 1 97.62 526 LEU A O 1
ATOM 4113 N N . LEU A 1 527 ? -7.297 -13.586 -12.039 1 96.75 527 LEU A N 1
ATOM 4114 C CA . LEU A 1 527 ? -6.863 -13.586 -13.438 1 96.75 527 LEU A CA 1
ATOM 4115 C C . LEU A 1 527 ? -7.461 -14.766 -14.188 1 96.75 527 LEU A C 1
ATOM 4117 O O . LEU A 1 527 ? -8.023 -14.602 -15.273 1 96.75 527 LEU A O 1
ATOM 4121 N N . ARG A 1 528 ? -7.285 -15.906 -13.57 1 96.38 528 ARG A N 1
ATOM 4122 C CA . ARG A 1 528 ? -7.82 -17.109 -14.203 1 96.38 528 ARG A CA 1
ATOM 4123 C C . ARG A 1 528 ? -9.344 -17.047 -14.297 1 96.38 528 ARG A C 1
ATOM 4125 O O . ARG A 1 528 ? -9.93 -17.5 -15.281 1 96.38 528 ARG A O 1
ATOM 4132 N N . LEU A 1 529 ? -9.945 -16.547 -13.25 1 97.44 529 LEU A N 1
ATOM 4133 C CA . LEU A 1 529 ? -11.398 -16.391 -13.242 1 97.44 529 LEU A CA 1
ATOM 4134 C C . LEU A 1 529 ? -11.859 -15.523 -14.406 1 97.44 529 LEU A C 1
ATOM 4136 O O . LEU A 1 529 ? -12.797 -15.891 -15.125 1 97.44 529 LEU A O 1
ATOM 4140 N N . LEU A 1 530 ? -11.242 -14.398 -14.609 1 96.69 530 LEU A N 1
ATOM 4141 C CA . LEU A 1 530 ? -11.586 -13.484 -15.695 1 96.69 530 LEU A CA 1
ATOM 4142 C C . LEU A 1 530 ? -11.344 -14.141 -17.047 1 96.69 530 LEU A C 1
ATOM 4144 O O . LEU A 1 530 ? -12.133 -13.961 -17.984 1 96.69 530 LEU A O 1
ATOM 4148 N N . ASP A 1 531 ? -10.258 -14.891 -17.141 1 93.44 531 ASP A N 1
ATOM 4149 C CA . ASP A 1 531 ? -9.906 -15.578 -18.375 1 93.44 531 ASP A CA 1
ATOM 4150 C C . ASP A 1 531 ? -10.969 -16.594 -18.766 1 93.44 531 ASP A C 1
ATOM 4152 O O . ASP A 1 531 ? -11.203 -16.844 -19.953 1 93.44 531 ASP A O 1
ATOM 4156 N N . CYS A 1 532 ? -11.641 -17.188 -17.812 1 93.81 532 CYS A N 1
ATOM 4157 C CA . CYS A 1 532 ? -12.617 -18.234 -18.047 1 93.81 532 CYS A CA 1
ATOM 4158 C C . CYS A 1 532 ? -13.969 -17.656 -18.438 1 93.81 532 CYS A C 1
ATOM 4160 O O . CYS A 1 532 ? -14.828 -18.375 -18.953 1 93.81 532 CYS A O 1
ATOM 4162 N N . ARG A 1 533 ? -14.133 -16.391 -18.297 1 94.44 533 ARG A N 1
ATOM 4163 C CA . ARG A 1 533 ? -15.414 -15.789 -18.625 1 94.44 533 ARG A CA 1
ATOM 4164 C C . ARG A 1 533 ? -15.586 -15.68 -20.141 1 94.44 533 ARG A C 1
ATOM 4166 O O . ARG A 1 533 ? -14.625 -15.391 -20.859 1 94.44 533 ARG A O 1
ATOM 4173 N N . THR A 1 534 ? -16.719 -15.875 -20.578 1 88.69 534 THR A N 1
ATOM 4174 C CA . THR A 1 534 ? -17.016 -15.734 -22 1 88.69 534 THR A CA 1
ATOM 4175 C C . THR A 1 534 ? -17.062 -14.258 -22.391 1 88.69 534 THR A C 1
ATOM 4177 O O . THR A 1 534 ? -17.5 -13.414 -21.609 1 88.69 534 THR A O 1
ATOM 4180 N N . PRO A 1 535 ? -16.578 -13.891 -23.516 1 81.81 535 PRO A N 1
ATOM 4181 C CA . PRO A 1 535 ? -16.531 -12.5 -23.953 1 81.81 535 PRO A CA 1
ATOM 4182 C C . PRO A 1 535 ? -17.922 -11.891 -24.141 1 81.81 535 PRO A C 1
ATOM 4184 O O . PRO A 1 535 ? -18.062 -10.672 -24.172 1 81.81 535 PRO A O 1
ATOM 4187 N N . LEU A 1 536 ? -18.938 -12.656 -24.203 1 78.81 536 LEU A N 1
ATOM 4188 C CA . LEU A 1 536 ? -20.266 -12.164 -24.547 1 78.81 536 LEU A CA 1
ATOM 4189 C C . LEU A 1 536 ? -21.016 -11.711 -23.297 1 78.81 536 LEU A C 1
ATOM 4191 O O . LEU A 1 536 ? -22.062 -11.062 -23.391 1 78.81 536 LEU A O 1
ATOM 4195 N N . VAL A 1 537 ? -20.438 -11.93 -22.188 1 87.25 537 VAL A N 1
ATOM 4196 C CA . VAL A 1 537 ? -21.141 -11.555 -20.953 1 87.25 537 VAL A CA 1
ATOM 4197 C C . VAL A 1 537 ? -20.672 -10.172 -20.5 1 87.25 537 VAL A C 1
ATOM 4199 O O . VAL A 1 537 ? -19.594 -9.703 -20.906 1 87.25 537 VAL A O 1
ATOM 4202 N N . GLU A 1 538 ? -21.531 -9.492 -19.719 1 91.75 538 GLU A N 1
ATOM 4203 C CA . GLU A 1 538 ? -21.188 -8.188 -19.156 1 91.75 538 GLU A CA 1
ATOM 4204 C C . GLU A 1 538 ? -19.922 -8.258 -18.312 1 91.75 538 GLU A C 1
ATOM 4206 O O . GLU A 1 538 ? -19.656 -9.273 -17.672 1 91.75 538 GLU A O 1
ATOM 4211 N N . PRO A 1 539 ? -19.188 -7.18 -18.344 1 95.56 539 PRO A N 1
ATOM 4212 C CA . PRO A 1 539 ? -17.984 -7.164 -17.531 1 95.56 539 PRO A CA 1
ATOM 4213 C C . PRO A 1 539 ? -18.25 -7.43 -16.062 1 95.56 539 PRO A C 1
ATOM 4215 O O . PRO A 1 539 ? -19.266 -6.957 -15.523 1 95.56 539 PRO A O 1
ATOM 4218 N N . LEU A 1 540 ? -17.406 -8.188 -15.461 1 97.38 540 LEU A N 1
ATOM 4219 C CA . LEU A 1 540 ? -17.5 -8.531 -14.047 1 97.38 540 LEU A CA 1
ATOM 4220 C C . LEU A 1 540 ? -17.219 -7.305 -13.172 1 97.38 540 LEU A C 1
ATOM 4222 O O . LEU A 1 540 ? -16.25 -6.578 -13.398 1 97.38 540 LEU A O 1
ATOM 4226 N N . LEU A 1 541 ? -18.125 -6.992 -12.219 1 97.88 541 LEU A N 1
ATOM 4227 C CA . LEU A 1 541 ? -17.859 -5.949 -11.234 1 97.88 541 LEU A CA 1
ATOM 4228 C C . LEU A 1 541 ? -16.844 -6.422 -10.203 1 97.88 541 LEU A C 1
ATOM 4230 O O . LEU A 1 541 ? -17.094 -7.387 -9.469 1 97.88 541 LEU A O 1
ATOM 4234 N N . VAL A 1 542 ? -15.688 -5.785 -10.141 1 98.38 542 VAL A N 1
ATOM 4235 C CA . VAL A 1 542 ? -14.664 -6.102 -9.148 1 98.38 542 VAL A CA 1
ATOM 4236 C C . VAL A 1 542 ? -14.547 -4.965 -8.133 1 98.38 542 VAL A C 1
ATOM 4238 O O . VAL A 1 542 ? -14.297 -3.814 -8.508 1 98.38 542 VAL A O 1
ATOM 4241 N N . LEU A 1 543 ? -14.852 -5.223 -6.906 1 98.12 543 LEU A N 1
ATOM 4242 C CA . LEU A 1 543 ? -14.633 -4.297 -5.797 1 98.12 543 LEU A CA 1
ATOM 4243 C C . LEU A 1 543 ? -13.359 -4.645 -5.047 1 98.12 543 LEU A C 1
ATOM 4245 O O . LEU A 1 543 ? -13.125 -5.809 -4.711 1 98.12 543 LEU A O 1
ATOM 4249 N N . GLY A 1 544 ? -12.469 -3.719 -4.844 1 97.5 544 GLY A N 1
ATOM 4250 C CA . GLY A 1 544 ? -11.219 -4.02 -4.172 1 97.5 544 GLY A CA 1
ATOM 4251 C C . GLY A 1 544 ? -10.422 -2.777 -3.816 1 97.5 544 GLY A C 1
ATOM 4252 O O . GLY A 1 544 ? -10.883 -1.654 -4.031 1 97.5 544 GLY A O 1
ATOM 4253 N N . PRO A 1 545 ? -9.258 -2.936 -3.188 1 95.5 545 PRO A N 1
ATOM 4254 C CA . PRO A 1 545 ? -8.406 -1.805 -2.824 1 95.5 545 PRO A CA 1
ATOM 4255 C C . PRO A 1 545 ? -7.629 -1.245 -4.016 1 95.5 545 PRO A C 1
ATOM 4257 O O . PRO A 1 545 ? -7.543 -1.896 -5.062 1 95.5 545 PRO A O 1
ATOM 4260 N N . SER A 1 546 ? -7.004 -0.13 -3.852 1 91.38 546 SER A N 1
ATOM 4261 C CA . SER A 1 546 ? -6.348 0.607 -4.926 1 91.38 546 SER A CA 1
ATOM 4262 C C . SER A 1 546 ? -5.195 -0.195 -5.523 1 91.38 546 SER A C 1
ATOM 4264 O O . SER A 1 546 ? -5.023 -0.236 -6.742 1 91.38 546 SER A O 1
ATOM 4266 N N . PRO A 1 547 ? -4.34 -0.819 -4.68 1 93.5 547 PRO A N 1
ATOM 4267 C CA . PRO A 1 547 ? -3.227 -1.57 -5.266 1 93.5 547 PRO A CA 1
ATOM 4268 C C . PRO A 1 547 ? -3.695 -2.689 -6.191 1 93.5 547 PRO A C 1
ATOM 4270 O O . PRO A 1 547 ? -3.021 -3.002 -7.18 1 93.5 547 PRO A O 1
ATOM 4273 N N . LEU A 1 548 ? -4.848 -3.295 -5.898 1 96.69 548 LEU A N 1
ATOM 4274 C CA . LEU A 1 548 ? -5.398 -4.332 -6.762 1 96.69 548 LEU A CA 1
ATOM 4275 C C . LEU A 1 548 ? -5.785 -3.758 -8.125 1 96.69 548 LEU A C 1
ATOM 4277 O O . LEU A 1 548 ? -5.578 -4.398 -9.156 1 96.69 548 LEU A O 1
ATOM 4281 N N . ARG A 1 549 ? -6.379 -2.582 -8.094 1 94.62 549 ARG A N 1
ATOM 4282 C CA . ARG A 1 549 ? -6.727 -1.924 -9.352 1 94.62 549 ARG A CA 1
ATOM 4283 C C . ARG A 1 549 ? -5.5 -1.743 -10.234 1 94.62 549 ARG A C 1
ATOM 4285 O O . ARG A 1 549 ? -5.535 -2.057 -11.43 1 94.62 549 ARG A O 1
ATOM 4292 N N . LEU A 1 550 ? -4.426 -1.221 -9.633 1 92.75 550 LEU A N 1
ATOM 4293 C CA . LEU A 1 550 ? -3.193 -0.964 -10.367 1 92.75 550 LEU A CA 1
ATOM 4294 C C . LEU A 1 550 ? -2.609 -2.262 -10.922 1 92.75 550 LEU A C 1
ATOM 4296 O O . LEU A 1 550 ? -2.162 -2.309 -12.07 1 92.75 550 LEU A O 1
ATOM 4300 N N . TRP A 1 551 ? -2.648 -3.312 -10.141 1 95 551 TRP A N 1
ATOM 4301 C CA . TRP A 1 551 ? -2.172 -4.629 -10.547 1 95 551 TRP A CA 1
ATOM 4302 C C . TRP A 1 551 ? -2.951 -5.137 -11.758 1 95 551 TRP A C 1
ATOM 4304 O O . TRP A 1 551 ? -2.359 -5.551 -12.758 1 95 551 TRP A O 1
ATOM 4314 N N . LEU A 1 552 ? -4.27 -5.113 -11.664 1 96.38 552 LEU A N 1
ATOM 4315 C CA . LEU A 1 552 ? -5.117 -5.625 -12.734 1 96.38 552 LEU A CA 1
ATOM 4316 C C . LEU A 1 552 ? -4.93 -4.812 -14.016 1 96.38 552 LEU A C 1
ATOM 4318 O O . LEU A 1 552 ? -4.848 -5.375 -15.109 1 96.38 552 LEU A O 1
ATOM 4322 N N . ASP A 1 553 ? -4.805 -3.494 -13.852 1 92.88 553 ASP A N 1
ATOM 4323 C CA . ASP A 1 553 ? -4.645 -2.627 -15.008 1 92.88 553 ASP A CA 1
ATOM 4324 C C . ASP A 1 553 ? -3.314 -2.896 -15.719 1 92.88 553 ASP A C 1
ATOM 4326 O O . ASP A 1 553 ? -3.268 -3 -16.938 1 92.88 553 ASP A O 1
ATOM 4330 N N . GLU A 1 554 ? -2.219 -2.965 -14.953 1 92 554 GLU A N 1
ATOM 4331 C CA . GLU A 1 554 ? -0.906 -3.219 -15.539 1 92 554 GLU A CA 1
ATOM 4332 C C . GLU A 1 554 ? -0.833 -4.617 -16.141 1 92 554 GLU A C 1
ATOM 4334 O O . GLU A 1 554 ? -0.201 -4.82 -17.188 1 92 554 GLU A O 1
ATOM 4339 N N . TYR A 1 555 ? -1.464 -5.602 -15.523 1 94.94 555 TYR A N 1
ATOM 4340 C CA . TYR A 1 555 ? -1.49 -6.941 -16.094 1 94.94 555 TYR A CA 1
ATOM 4341 C C . TYR A 1 555 ? -2.273 -6.953 -17.406 1 94.94 555 TYR A C 1
ATOM 4343 O O . TYR A 1 555 ? -1.891 -7.633 -18.359 1 94.94 555 TYR A O 1
ATOM 4351 N N . ALA A 1 556 ? -3.383 -6.254 -17.438 1 93.19 556 ALA A N 1
ATOM 4352 C CA . ALA A 1 556 ? -4.234 -6.211 -18.625 1 93.19 556 ALA A CA 1
ATOM 4353 C C . ALA A 1 556 ? -3.477 -5.637 -19.828 1 93.19 556 ALA A C 1
ATOM 4355 O O . ALA A 1 556 ? -3.791 -5.949 -20.969 1 93.19 556 ALA A O 1
ATOM 4356 N N . ASP A 1 557 ? -2.469 -4.816 -19.531 1 89.19 557 ASP A N 1
ATOM 4357 C CA . ASP A 1 557 ? -1.627 -4.273 -20.594 1 89.19 557 ASP A CA 1
ATOM 4358 C C . ASP A 1 557 ? -0.749 -5.359 -21.203 1 89.19 557 ASP A C 1
ATOM 4360 O O . ASP A 1 557 ? -0.366 -5.266 -22.375 1 89.19 557 ASP A O 1
ATOM 4364 N N . VAL A 1 558 ? -0.457 -6.395 -20.422 1 90.31 558 VAL A N 1
ATOM 4365 C CA . VAL A 1 558 ? 0.404 -7.496 -20.844 1 90.31 558 VAL A CA 1
ATOM 4366 C C . VAL A 1 558 ? -0.442 -8.609 -21.453 1 90.31 558 VAL A C 1
ATOM 4368 O O . VAL A 1 558 ? -0.092 -9.148 -22.5 1 90.31 558 VAL A O 1
ATOM 4371 N N . ASP A 1 559 ? -1.53 -8.922 -20.828 1 92.75 559 ASP A N 1
ATOM 4372 C CA . ASP A 1 559 ? -2.473 -9.953 -21.25 1 92.75 559 ASP A CA 1
ATOM 4373 C C . ASP A 1 559 ? -3.799 -9.336 -21.688 1 92.75 559 ASP A C 1
ATOM 4375 O O . ASP A 1 559 ? -4.703 -9.148 -20.875 1 92.75 559 ASP A O 1
ATOM 4379 N N . THR A 1 560 ? -4.004 -9.117 -22.875 1 87.12 560 THR A N 1
ATOM 4380 C CA . THR A 1 560 ? -5.137 -8.367 -23.406 1 87.12 560 THR A CA 1
ATOM 4381 C C . THR A 1 560 ? -6.414 -9.203 -23.344 1 87.12 560 THR A C 1
ATOM 4383 O O . THR A 1 560 ? -7.508 -8.688 -23.594 1 87.12 560 THR A O 1
ATOM 4386 N N . THR A 1 561 ? -6.262 -10.508 -23.016 1 88 561 THR A N 1
ATOM 4387 C CA . THR A 1 561 ? -7.434 -11.375 -22.984 1 88 561 THR A CA 1
ATOM 4388 C C . THR A 1 561 ? -8.391 -10.945 -21.875 1 88 561 THR A C 1
ATOM 4390 O O . THR A 1 561 ? -9.57 -11.297 -21.906 1 88 561 THR A O 1
ATOM 4393 N N . ILE A 1 562 ? -7.945 -10.18 -20.906 1 91 562 ILE A N 1
ATOM 4394 C CA . ILE A 1 562 ? -8.836 -9.836 -19.812 1 91 562 ILE A CA 1
ATOM 4395 C C . ILE A 1 562 ? -9.32 -8.398 -19.969 1 91 562 ILE A C 1
ATOM 4397 O O . ILE A 1 562 ? -10.094 -7.898 -19.141 1 91 562 ILE A O 1
ATOM 4401 N N . ASN A 1 563 ? -8.852 -7.738 -20.984 1 88.19 563 ASN A N 1
ATOM 4402 C CA . ASN A 1 563 ? -9.312 -6.375 -21.234 1 88.19 563 ASN A CA 1
ATOM 4403 C C . ASN A 1 563 ? -10.82 -6.316 -21.453 1 88.19 563 ASN A C 1
ATOM 4405 O O . ASN A 1 563 ? -11.375 -7.121 -22.203 1 88.19 563 ASN A O 1
ATOM 4409 N N . GLY A 1 564 ? -11.438 -5.418 -20.812 1 90.31 564 GLY A N 1
ATOM 4410 C CA . GLY A 1 564 ? -12.875 -5.223 -20.984 1 90.31 564 GLY A CA 1
ATOM 4411 C C . GLY A 1 564 ? -13.703 -6.242 -20.234 1 90.31 564 GLY A C 1
ATOM 4412 O O . GLY A 1 564 ? -14.938 -6.191 -20.281 1 90.31 564 GLY A O 1
ATOM 4413 N N . LYS A 1 565 ? -13.133 -7.156 -19.578 1 94.62 565 LYS A N 1
ATOM 4414 C CA . LYS A 1 565 ? -13.875 -8.227 -18.906 1 94.62 565 LYS A CA 1
ATOM 4415 C C . LYS A 1 565 ? -14.219 -7.852 -17.469 1 94.62 565 LYS A C 1
ATOM 4417 O O . LYS A 1 565 ? -14.914 -8.602 -16.781 1 94.62 565 LYS A O 1
ATOM 4422 N N . TYR A 1 566 ? -13.773 -6.672 -17.016 1 96.62 566 TYR A N 1
ATOM 4423 C CA . TYR A 1 566 ? -14.125 -6.258 -15.656 1 96.62 566 TYR A CA 1
ATOM 4424 C C . TYR A 1 566 ? -14.266 -4.746 -15.57 1 96.62 566 TYR A C 1
ATOM 4426 O O . TYR A 1 566 ? -13.75 -4.016 -16.422 1 96.62 566 TYR A O 1
ATOM 4434 N N . THR A 1 567 ? -15.07 -4.273 -14.695 1 95.88 567 THR A N 1
ATOM 4435 C CA . THR A 1 567 ? -15.109 -2.908 -14.188 1 95.88 567 THR A CA 1
ATOM 4436 C C . THR A 1 567 ? -14.68 -2.859 -12.727 1 95.88 567 THR A C 1
ATOM 4438 O O . THR A 1 567 ? -15.023 -3.746 -11.938 1 95.88 567 THR A O 1
ATOM 4441 N N . PHE A 1 568 ? -13.906 -1.83 -12.398 1 96.19 568 PHE A N 1
ATOM 4442 C CA . PHE A 1 568 ? -13.336 -1.794 -11.055 1 96.19 568 PHE A CA 1
ATOM 4443 C C . PHE A 1 568 ? -13.898 -0.62 -10.258 1 96.19 568 PHE A C 1
ATOM 4445 O O . PHE A 1 568 ? -14.023 0.487 -10.781 1 96.19 568 PHE A O 1
ATOM 4452 N N . VAL A 1 569 ? -14.336 -0.861 -9.047 1 95.69 569 VAL A N 1
ATOM 4453 C CA . VAL A 1 569 ? -14.734 0.179 -8.102 1 95.69 569 VAL A CA 1
ATOM 4454 C C . VAL A 1 569 ? -14.008 -0.015 -6.777 1 95.69 569 VAL A C 1
ATOM 4456 O O . VAL A 1 569 ? -13.844 -1.145 -6.309 1 95.69 569 VAL A O 1
ATOM 4459 N N . GLU A 1 570 ? -13.578 1.012 -6.152 1 92.69 570 GLU A N 1
ATOM 4460 C CA . GLU A 1 570 ? -12.766 0.976 -4.938 1 92.69 570 GLU A CA 1
ATOM 4461 C C . GLU A 1 570 ? -13.625 0.637 -3.719 1 92.69 570 GLU A C 1
ATOM 4463 O O . GLU A 1 570 ? -14.75 1.117 -3.59 1 92.69 570 GLU A O 1
ATOM 4468 N N . ASN A 1 571 ? -13.023 -0.145 -2.76 1 94.06 571 ASN A N 1
ATOM 4469 C CA . ASN A 1 571 ? -13.719 -0.527 -1.535 1 94.06 571 ASN A CA 1
ATOM 4470 C C . ASN A 1 571 ? -14.117 0.694 -0.714 1 94.06 571 ASN A C 1
ATOM 4472 O O . ASN A 1 571 ? -15.172 0.697 -0.073 1 94.06 571 ASN A O 1
ATOM 4476 N N . TYR A 1 572 ? -13.242 1.706 -0.698 1 87.62 572 TYR A N 1
ATOM 4477 C CA . TYR A 1 572 ? -13.477 2.852 0.174 1 87.62 572 TYR A CA 1
ATOM 4478 C C . TYR A 1 572 ? -14.773 3.562 -0.196 1 87.62 572 TYR A C 1
ATOM 4480 O O . TYR A 1 572 ? -15.375 4.242 0.64 1 87.62 572 TYR A O 1
ATOM 4488 N N . CYS A 1 573 ? -15.281 3.414 -1.473 1 88.94 573 CYS A N 1
ATOM 4489 C CA . CYS A 1 573 ? -16.531 4.012 -1.936 1 88.94 573 CYS A CA 1
ATOM 4490 C C . CYS A 1 573 ? -17.734 3.412 -1.203 1 88.94 573 CYS A C 1
ATOM 4492 O O . CYS A 1 573 ? -18.828 3.98 -1.224 1 88.94 573 CYS A O 1
ATOM 4494 N N . PHE A 1 574 ? -17.469 2.295 -0.535 1 92.44 574 PHE A N 1
ATOM 4495 C CA . PHE A 1 574 ? -18.547 1.592 0.163 1 92.44 574 PHE A CA 1
ATOM 4496 C C . PHE A 1 574 ? -18.359 1.684 1.673 1 92.44 574 PHE A C 1
ATOM 4498 O O . PHE A 1 574 ? -19.031 0.984 2.43 1 92.44 574 PHE A O 1
ATOM 4505 N N . ASP A 1 575 ? -17.391 2.418 2.096 1 87.06 575 ASP A N 1
ATOM 4506 C CA . ASP A 1 575 ? -17.188 2.701 3.514 1 87.06 575 ASP A CA 1
ATOM 4507 C C . ASP A 1 575 ? -18 3.91 3.959 1 87.06 575 ASP A C 1
ATOM 4509 O O . ASP A 1 575 ? -17.719 5.043 3.562 1 87.06 575 ASP A O 1
ATOM 4513 N N . GLN A 1 576 ? -19.031 3.703 4.691 1 76.81 576 GLN A N 1
ATOM 4514 C CA . GLN A 1 576 ? -19.938 4.758 5.109 1 76.81 576 GLN A CA 1
ATOM 4515 C C . GLN A 1 576 ? -19.234 5.793 5.977 1 76.81 576 GLN A C 1
ATOM 4517 O O . GLN A 1 576 ? -19.656 6.953 6.035 1 76.81 576 GLN A O 1
ATOM 4522 N N . ALA A 1 577 ? -18.328 5.195 6.66 1 64.88 577 ALA A N 1
ATOM 4523 C CA . ALA A 1 577 ? -17.578 6.141 7.484 1 64.88 577 ALA A CA 1
ATOM 4524 C C . ALA A 1 577 ? -16.781 7.109 6.621 1 64.88 577 ALA A C 1
ATOM 4526 O O . ALA A 1 577 ? -16.5 8.234 7.035 1 64.88 577 ALA A O 1
ATOM 4527 N N . ALA A 1 578 ? -16.438 6.516 5.375 1 56.84 578 ALA A N 1
ATOM 4528 C CA . ALA A 1 578 ? -15.648 7.316 4.438 1 56.84 578 ALA A CA 1
ATOM 4529 C C . ALA A 1 578 ? -16.547 8.078 3.471 1 56.84 578 ALA A C 1
ATOM 4531 O O . ALA A 1 578 ? -16.109 9.023 2.814 1 56.84 578 ALA A O 1
ATOM 4532 N N . SER A 1 579 ? -17.812 7.453 3.1 1 50.62 579 SER A N 1
ATOM 4533 C CA . SER A 1 579 ? -18.641 7.703 1.925 1 50.62 579 SER A CA 1
ATOM 4534 C C . SER A 1 579 ? -19.25 9.102 1.968 1 50.62 579 SER A C 1
ATOM 4536 O O . SER A 1 579 ? -20.016 9.477 1.07 1 50.62 579 SER A O 1
ATOM 4538 N N . HIS A 1 580 ? -19.125 9.75 2.869 1 50 580 HIS A N 1
ATOM 4539 C CA . HIS A 1 580 ? -20 10.812 2.373 1 50 580 HIS A CA 1
ATOM 4540 C C . HIS A 1 580 ? -19.641 11.188 0.938 1 50 580 HIS A C 1
ATOM 4542 O O . HIS A 1 580 ? -18.641 10.719 0.397 1 50 580 HIS A O 1
ATOM 4548 N N . ARG A 1 581 ? -19.812 12.312 0.458 1 46.12 581 ARG A N 1
ATOM 4549 C CA . ARG A 1 581 ? -20.156 12.875 -0.845 1 46.12 581 ARG A CA 1
ATOM 4550 C C . ARG A 1 581 ? -19.016 12.68 -1.839 1 46.12 581 ARG A C 1
ATOM 4552 O O . ARG A 1 581 ? -19.203 12.828 -3.047 1 46.12 581 ARG A O 1
ATOM 4559 N N . TYR A 1 582 ? -17.719 13.109 -1.605 1 45.53 582 TYR A N 1
ATOM 4560 C CA . TYR A 1 582 ? -16.984 14.008 -2.488 1 45.53 582 TYR A CA 1
ATOM 4561 C C . TYR A 1 582 ? -16.078 13.227 -3.422 1 45.53 582 TYR A C 1
ATOM 4563 O O . TYR A 1 582 ? -15.086 13.766 -3.924 1 45.53 582 TYR A O 1
ATOM 4571 N N . MET A 1 583 ? -16.516 11.859 -3.844 1 52.59 583 MET A N 1
ATOM 4572 C CA . MET A 1 583 ? -15.555 11.328 -4.801 1 52.59 583 MET A CA 1
ATOM 4573 C C . MET A 1 583 ? -15.547 12.156 -6.082 1 52.59 583 MET A C 1
ATOM 4575 O O . MET A 1 583 ? -16.5 12.875 -6.367 1 52.59 583 MET A O 1
ATOM 4579 N N . ASP A 1 584 ? -14.406 12.203 -6.715 1 58.12 584 ASP A N 1
ATOM 4580 C CA . ASP A 1 584 ? -14.477 12.75 -8.07 1 58.12 584 ASP A CA 1
ATOM 4581 C C . ASP A 1 584 ? -15.711 12.227 -8.805 1 58.12 584 ASP A C 1
ATOM 4583 O O . ASP A 1 584 ? -16.203 11.141 -8.508 1 58.12 584 ASP A O 1
ATOM 4587 N N . VAL A 1 585 ? -16.266 13.141 -9.398 1 62.72 585 VAL A N 1
ATOM 4588 C CA . VAL A 1 585 ? -17.531 12.891 -10.086 1 62.72 585 VAL A CA 1
ATOM 4589 C C . VAL A 1 585 ? -17.516 11.508 -10.734 1 62.72 585 VAL A C 1
ATOM 4591 O O . VAL A 1 585 ? -18.469 10.75 -10.617 1 62.72 585 VAL A O 1
ATOM 4594 N N . ASP A 1 586 ? -16.344 11.188 -11.234 1 69.81 586 ASP A N 1
ATOM 4595 C CA . ASP A 1 586 ? -16.266 9.93 -11.969 1 69.81 586 ASP A CA 1
ATOM 4596 C C . ASP A 1 586 ? -16.344 8.734 -11.016 1 69.81 586 ASP A C 1
ATOM 4598 O O . ASP A 1 586 ? -17.062 7.77 -11.273 1 69.81 586 ASP A O 1
ATOM 4602 N N . THR A 1 587 ? -15.648 8.859 -9.961 1 75.56 587 THR A N 1
ATOM 4603 C CA . THR A 1 587 ? -15.641 7.777 -8.984 1 75.56 587 THR A CA 1
ATOM 4604 C C . THR A 1 587 ? -17.016 7.621 -8.328 1 75.56 587 THR A C 1
ATOM 4606 O O . THR A 1 587 ? -17.453 6.504 -8.078 1 75.56 587 THR A O 1
ATOM 4609 N N . HIS A 1 588 ? -17.609 8.734 -8.094 1 76.75 588 HIS A N 1
ATOM 4610 C CA . HIS A 1 588 ? -18.938 8.711 -7.5 1 76.75 588 HIS A CA 1
ATOM 4611 C C . HIS A 1 588 ? -19.953 8.031 -8.422 1 76.75 588 HIS A C 1
ATOM 4613 O O . HIS A 1 588 ? -20.797 7.262 -7.965 1 76.75 588 HIS A O 1
ATOM 4619 N N . VAL A 1 589 ? -19.812 8.391 -9.656 1 81.5 589 VAL A N 1
ATOM 4620 C CA . VAL A 1 589 ? -20.75 7.84 -10.641 1 81.5 589 VAL A CA 1
ATOM 4621 C C . VAL A 1 589 ? -20.531 6.332 -10.75 1 81.5 589 VAL A C 1
ATOM 4623 O O . VAL A 1 589 ? -21.5 5.566 -10.797 1 81.5 589 VAL A O 1
ATOM 4626 N N . GLU A 1 590 ? -19.312 5.945 -10.734 1 86.56 590 GLU A N 1
ATOM 4627 C CA . GLU A 1 590 ? -19 4.52 -10.844 1 86.56 590 GLU A CA 1
ATOM 4628 C C . GLU A 1 590 ? -19.5 3.758 -9.617 1 86.56 590 GLU A C 1
ATOM 4630 O O . GLU A 1 590 ? -20.016 2.65 -9.734 1 86.56 590 GLU A O 1
ATOM 4635 N N . ALA A 1 591 ? -19.328 4.324 -8.531 1 89.12 591 ALA A N 1
ATOM 4636 C CA . ALA A 1 591 ? -19.781 3.703 -7.289 1 89.12 591 ALA A CA 1
ATOM 4637 C C . ALA A 1 591 ? -21.312 3.611 -7.242 1 89.12 591 ALA A C 1
ATOM 4639 O O . ALA A 1 591 ? -21.859 2.596 -6.812 1 89.12 591 ALA A O 1
ATOM 4640 N N . ALA A 1 592 ? -21.969 4.688 -7.668 1 90.19 592 ALA A N 1
ATOM 4641 C CA . ALA A 1 592 ? -23.438 4.707 -7.703 1 90.19 592 ALA A CA 1
ATOM 4642 C C . ALA A 1 592 ? -23.969 3.643 -8.656 1 90.19 592 ALA A C 1
ATOM 4644 O O . ALA A 1 592 ? -24.969 2.973 -8.352 1 90.19 592 ALA A O 1
ATOM 4645 N N . ARG A 1 593 ? -23.312 3.547 -9.75 1 93 593 ARG A N 1
ATOM 4646 C CA . ARG A 1 593 ? -23.703 2.531 -10.727 1 93 593 ARG A CA 1
ATOM 4647 C C . ARG A 1 593 ? -23.531 1.129 -10.156 1 93 593 ARG A C 1
ATOM 4649 O O . ARG A 1 593 ? -24.375 0.257 -10.367 1 93 593 ARG A O 1
ATOM 4656 N N . ALA A 1 594 ? -22.438 0.903 -9.516 1 95.12 594 ALA A N 1
ATOM 4657 C CA . ALA A 1 594 ? -22.188 -0.395 -8.898 1 95.12 594 ALA A CA 1
ATOM 4658 C C . ALA A 1 594 ? -23.25 -0.718 -7.852 1 95.12 594 ALA A C 1
ATOM 4660 O O . ALA A 1 594 ? -23.75 -1.841 -7.797 1 95.12 594 ALA A O 1
ATOM 4661 N N . LYS A 1 595 ? -23.578 0.253 -7 1 94.75 595 LYS A N 1
ATOM 4662 C CA . LYS A 1 595 ? -24.594 0.067 -5.973 1 94.75 595 LYS A CA 1
ATOM 4663 C C . LYS A 1 595 ? -25.953 -0.249 -6.598 1 94.75 595 LYS A C 1
ATOM 4665 O O . LYS A 1 595 ? -26.672 -1.131 -6.121 1 94.75 595 LYS A O 1
ATOM 4670 N N . ALA A 1 596 ? -26.281 0.49 -7.656 1 95.12 596 ALA A N 1
ATOM 4671 C CA . ALA A 1 596 ? -27.531 0.252 -8.359 1 95.12 596 ALA A CA 1
ATOM 4672 C C . ALA A 1 596 ? -27.562 -1.153 -8.953 1 95.12 596 ALA A C 1
ATOM 4674 O O . ALA A 1 596 ? -28.594 -1.832 -8.898 1 95.12 596 ALA A O 1
ATOM 4675 N N . ARG A 1 597 ? -26.484 -1.574 -9.5 1 94.56 597 ARG A N 1
ATOM 4676 C CA . ARG A 1 597 ? -26.391 -2.896 -10.109 1 94.56 597 ARG A CA 1
ATOM 4677 C C . ARG A 1 597 ? -26.562 -3.994 -9.062 1 94.56 597 ARG A C 1
ATOM 4679 O O . ARG A 1 597 ? -27.281 -4.969 -9.289 1 94.56 597 ARG A O 1
ATOM 4686 N N . LEU A 1 598 ? -25.891 -3.859 -7.973 1 96.19 598 LEU A N 1
ATOM 4687 C CA . LEU A 1 598 ? -25.984 -4.836 -6.895 1 96.19 598 LEU A CA 1
ATOM 4688 C C . LEU A 1 598 ? -27.422 -4.93 -6.367 1 96.19 598 LEU A C 1
ATOM 4690 O O . LEU A 1 598 ? -27.891 -6.02 -6.039 1 96.19 598 LEU A O 1
ATOM 4694 N N . LYS A 1 599 ? -28.047 -3.783 -6.266 1 95.56 599 LYS A N 1
ATOM 4695 C CA . LYS A 1 599 ? -29.438 -3.758 -5.828 1 95.56 599 LYS A CA 1
ATOM 4696 C C . LYS A 1 599 ? -30.344 -4.441 -6.844 1 95.56 599 LYS A C 1
ATOM 4698 O O . LYS A 1 599 ? -31.219 -5.242 -6.473 1 95.56 599 LYS A O 1
ATOM 4703 N N . GLU A 1 600 ? -30.141 -4.102 -8.086 1 93.31 600 GLU A N 1
ATOM 4704 C CA . GLU A 1 600 ? -30.984 -4.633 -9.156 1 93.31 600 GLU A CA 1
ATOM 4705 C C . GLU A 1 600 ? -30.828 -6.148 -9.273 1 93.31 600 GLU A C 1
ATOM 4707 O O . GLU A 1 600 ? -31.828 -6.867 -9.398 1 93.31 600 GLU A O 1
ATOM 4712 N N . ILE A 1 601 ? -29.609 -6.652 -9.156 1 92.81 601 ILE A N 1
ATOM 4713 C CA . ILE A 1 601 ? -29.344 -8.055 -9.445 1 92.81 601 ILE A CA 1
ATOM 4714 C C . ILE A 1 601 ? -29.578 -8.898 -8.195 1 92.81 601 ILE A C 1
ATOM 4716 O O . ILE A 1 601 ? -30.219 -9.945 -8.25 1 92.81 601 ILE A O 1
ATOM 4720 N N . PHE A 1 602 ? -29.047 -8.391 -7.023 1 93.94 602 PHE A N 1
ATOM 4721 C CA . PHE A 1 602 ? -29.016 -9.242 -5.836 1 93.94 602 PHE A CA 1
ATOM 4722 C C . PHE A 1 602 ? -30.016 -8.766 -4.793 1 93.94 602 PHE A C 1
ATOM 4724 O O . PHE A 1 602 ? -30.156 -9.383 -3.736 1 93.94 602 PHE A O 1
ATOM 4731 N N . HIS A 1 603 ? -30.703 -7.664 -5.016 1 93.5 603 HIS A N 1
ATOM 4732 C CA . HIS A 1 603 ? -31.594 -7.059 -4.023 1 93.5 603 HIS A CA 1
ATOM 4733 C C . HIS A 1 603 ? -30.812 -6.66 -2.77 1 93.5 603 HIS A C 1
ATOM 4735 O O . HIS A 1 603 ? -31.297 -6.871 -1.65 1 93.5 603 HIS A O 1
ATOM 4741 N N . ILE A 1 604 ? -29.625 -6.23 -3.051 1 96.25 604 ILE A N 1
ATOM 4742 C CA . ILE A 1 604 ? -28.797 -5.719 -1.965 1 96.25 604 ILE A CA 1
ATOM 4743 C C . ILE A 1 604 ? -29.125 -4.25 -1.707 1 96.25 604 ILE A C 1
ATOM 4745 O O . ILE A 1 604 ? -28.875 -3.393 -2.555 1 96.25 604 ILE A O 1
ATOM 4749 N N . ALA A 1 605 ? -29.688 -4.031 -0.537 1 96.06 605 ALA A N 1
ATOM 4750 C CA . ALA A 1 605 ? -30.016 -2.656 -0.161 1 96.06 605 ALA A CA 1
ATOM 4751 C C . ALA A 1 605 ? -28.75 -1.857 0.134 1 96.06 605 ALA A C 1
ATOM 4753 O O . ALA A 1 605 ? -28.672 -0.668 -0.184 1 96.06 605 ALA A O 1
ATOM 4754 N N . GLN A 1 606 ? -27.797 -2.561 0.757 1 95.75 606 GLN A N 1
ATOM 4755 C CA . GLN A 1 606 ? -26.562 -1.874 1.125 1 95.75 606 GLN A CA 1
ATOM 4756 C C . GLN A 1 606 ? -25.406 -2.855 1.238 1 95.75 606 GLN A C 1
ATOM 4758 O O . GLN A 1 606 ? -25.531 -3.893 1.895 1 95.75 606 GLN A O 1
ATOM 4763 N N . LEU A 1 607 ? -24.406 -2.615 0.522 1 97.31 607 LEU A N 1
ATOM 4764 C CA . LEU A 1 607 ? -23.109 -3.232 0.742 1 97.31 607 LEU A CA 1
ATOM 4765 C C . LEU A 1 607 ? -22.156 -2.262 1.435 1 97.31 607 LEU A C 1
ATOM 4767 O O . LEU A 1 607 ? -21.828 -1.208 0.884 1 97.31 607 LEU A O 1
ATOM 4771 N N . GLU A 1 608 ? -21.719 -2.574 2.607 1 96.56 608 GLU A N 1
ATOM 4772 C CA . GLU A 1 608 ? -20.891 -1.667 3.396 1 96.56 608 GLU A CA 1
ATOM 4773 C C . GLU A 1 608 ? -19.531 -2.279 3.695 1 96.56 608 GLU A C 1
ATOM 4775 O O . GLU A 1 608 ? -19.438 -3.375 4.254 1 96.56 608 GLU A O 1
ATOM 4780 N N . CYS A 1 609 ? -18.531 -1.595 3.242 1 96.06 609 CYS A N 1
ATOM 4781 C CA . CYS A 1 609 ? -17.172 -1.967 3.623 1 96.06 609 CYS A CA 1
ATOM 4782 C C . CYS A 1 609 ? -16.797 -1.362 4.969 1 96.06 609 CYS A C 1
ATOM 4784 O O . CYS A 1 609 ? -17 -0.169 5.199 1 96.06 609 CYS A O 1
ATOM 4786 N N . VAL A 1 610 ? -16.297 -2.17 5.883 1 96.06 610 VAL A N 1
ATOM 4787 C CA . VAL A 1 610 ? -15.891 -1.748 7.219 1 96.06 610 VAL A CA 1
ATOM 4788 C C . VAL A 1 610 ? -14.375 -1.871 7.359 1 96.06 610 VAL A C 1
ATOM 4790 O O . VAL A 1 610 ? -13.828 -2.971 7.273 1 96.06 610 VAL A O 1
ATOM 4793 N N . ALA A 1 611 ? -13.695 -0.768 7.531 1 93.44 611 ALA A N 1
ATOM 4794 C CA . ALA A 1 611 ? -12.242 -0.811 7.703 1 93.44 611 ALA A CA 1
ATOM 4795 C C . ALA A 1 611 ? -11.859 -1.636 8.93 1 93.44 611 ALA A C 1
ATOM 4797 O O . ALA A 1 611 ? -12.461 -1.487 10 1 93.44 611 ALA A O 1
ATOM 4798 N N . VAL A 1 612 ? -10.945 -2.545 8.789 1 96.62 612 VAL A N 1
ATOM 4799 C CA . VAL A 1 612 ? -10.508 -3.398 9.891 1 96.62 612 VAL A CA 1
ATOM 4800 C C . VAL A 1 612 ? -8.984 -3.365 10 1 96.62 612 VAL A C 1
ATOM 4802 O O . VAL A 1 612 ? -8.297 -3.037 9.031 1 96.62 612 VAL A O 1
ATOM 4805 N N . LYS A 1 613 ? -8.445 -3.709 11.188 1 94.75 613 LYS A N 1
ATOM 4806 C CA . LYS A 1 613 ? -7.004 -3.695 11.43 1 94.75 613 LYS A CA 1
ATOM 4807 C C . LYS A 1 613 ? -6.34 -4.953 10.875 1 94.75 613 LYS A C 1
ATOM 4809 O O . LYS A 1 613 ? -6.633 -6.062 11.328 1 94.75 613 LYS A O 1
ATOM 4814 N N . HIS A 1 614 ? -5.523 -4.883 9.828 1 95.62 614 HIS A N 1
ATOM 4815 C CA . HIS A 1 614 ? -4.73 -5.957 9.242 1 95.62 614 HIS A CA 1
ATOM 4816 C C . HIS A 1 614 ? -3.605 -5.398 8.375 1 95.62 614 HIS A C 1
ATOM 4818 O O . HIS A 1 614 ? -2.518 -5.105 8.875 1 95.62 614 HIS A O 1
ATOM 4824 N N . ALA A 1 615 ? -3.803 -5.02 7.238 1 92.25 615 ALA A N 1
ATOM 4825 C CA . ALA A 1 615 ? -2.916 -4.324 6.312 1 92.25 615 ALA A CA 1
ATOM 4826 C C . ALA A 1 615 ? -3.58 -3.064 5.762 1 92.25 615 ALA A C 1
ATOM 4828 O O . ALA A 1 615 ? -4.746 -2.787 6.059 1 92.25 615 ALA A O 1
ATOM 4829 N N . GLN A 1 616 ? -2.777 -2.258 5.031 1 88.88 616 GLN A N 1
ATOM 4830 C CA . GLN A 1 616 ? -3.328 -1.032 4.461 1 88.88 616 GLN A CA 1
ATOM 4831 C C . GLN A 1 616 ? -4.531 -1.332 3.568 1 88.88 616 GLN A C 1
ATOM 4833 O O . GLN A 1 616 ? -4.488 -2.252 2.75 1 88.88 616 GLN A O 1
ATOM 4838 N N . GLN A 1 617 ? -5.652 -0.628 3.771 1 92.19 617 GLN A N 1
ATOM 4839 C CA . GLN A 1 617 ? -6.887 -0.729 3 1 92.19 617 GLN A CA 1
ATOM 4840 C C . GLN A 1 617 ? -7.5 -2.119 3.125 1 92.19 617 GLN A C 1
ATOM 4842 O O . GLN A 1 617 ? -7.863 -2.736 2.121 1 92.19 617 GLN A O 1
ATOM 4847 N N . SER A 1 618 ? -7.516 -2.707 4.309 1 96.75 618 SER A N 1
ATOM 4848 C CA . SER A 1 618 ? -8.211 -3.949 4.629 1 96.75 618 SER A CA 1
ATOM 4849 C C . SER A 1 618 ? -9.641 -3.682 5.078 1 96.75 618 SER A C 1
ATOM 4851 O O . SER A 1 618 ? -9.883 -2.793 5.895 1 96.75 618 SER A O 1
ATOM 4853 N N . TYR A 1 619 ? -10.586 -4.402 4.527 1 97.88 619 TYR A N 1
ATOM 4854 C CA . TYR A 1 619 ? -12 -4.16 4.82 1 97.88 619 TYR A CA 1
ATOM 4855 C C . TYR A 1 619 ? -12.727 -5.461 5.129 1 97.88 619 TYR A C 1
ATOM 4857 O O . TYR A 1 619 ? -12.391 -6.512 4.574 1 97.88 619 TYR A O 1
ATOM 4865 N N . ALA A 1 620 ? -13.672 -5.445 6.043 1 98.62 620 ALA A N 1
ATOM 4866 C CA . ALA A 1 620 ? -14.781 -6.391 6.113 1 98.62 620 ALA A CA 1
ATOM 4867 C C . ALA A 1 620 ? -15.961 -5.922 5.262 1 98.62 620 ALA A C 1
ATOM 4869 O O . ALA A 1 620 ? -15.961 -4.793 4.762 1 98.62 620 ALA A O 1
ATOM 4870 N N . VAL A 1 621 ? -16.891 -6.789 5.023 1 98.69 621 VAL A N 1
ATOM 4871 C CA . VAL A 1 621 ? -18.047 -6.379 4.246 1 98.69 621 VAL A CA 1
ATOM 4872 C C . VAL A 1 621 ? -19.328 -6.848 4.938 1 98.69 621 VAL A C 1
ATOM 4874 O O . VAL A 1 621 ? -19.359 -7.941 5.508 1 98.69 621 VAL A O 1
ATOM 4877 N N . VAL A 1 622 ? -20.281 -6.043 5.051 1 98.56 622 VAL A N 1
ATOM 4878 C CA . VAL A 1 622 ? -21.625 -6.344 5.539 1 98.56 622 VAL A CA 1
ATOM 4879 C C . VAL A 1 622 ? -22.641 -6.121 4.422 1 98.56 622 VAL A C 1
ATOM 4881 O O . VAL A 1 622 ? -22.734 -5.02 3.871 1 98.56 622 VAL A O 1
ATOM 4884 N N . VAL A 1 623 ? -23.344 -7.082 4.062 1 98.25 623 VAL A N 1
ATOM 4885 C CA . VAL A 1 623 ? -24.359 -7.023 3.014 1 98.25 623 VAL A CA 1
ATOM 4886 C C . VAL A 1 623 ? -25.75 -7.062 3.635 1 98.25 623 VAL A C 1
ATOM 4888 O O . VAL A 1 623 ? -26.109 -8.031 4.305 1 98.25 623 VAL A O 1
ATOM 4891 N N . THR A 1 624 ? -26.453 -6.012 3.455 1 97.62 624 THR A N 1
ATOM 4892 C CA . THR A 1 624 ? -27.844 -5.945 3.891 1 97.62 624 THR A CA 1
ATOM 4893 C C . THR A 1 624 ? -28.797 -6.066 2.697 1 97.62 624 THR A C 1
ATOM 4895 O O . THR A 1 624 ? -28.75 -5.246 1.776 1 97.62 624 THR A O 1
ATOM 4898 N N . PHE A 1 625 ? -29.625 -7.039 2.734 1 96.19 625 PHE A N 1
ATOM 4899 C CA . PHE A 1 625 ? -30.562 -7.273 1.649 1 96.19 625 PHE A CA 1
ATOM 4900 C C . PHE A 1 625 ? -31.844 -6.465 1.861 1 96.19 625 PHE A C 1
ATOM 4902 O O . PHE A 1 625 ? -32.094 -5.953 2.957 1 96.19 625 PHE A O 1
ATOM 4909 N N . GLU A 1 626 ? -32.594 -6.285 0.849 1 94.25 626 GLU A N 1
ATOM 4910 C CA . GLU A 1 626 ? -33.812 -5.484 0.892 1 94.25 626 GLU A CA 1
ATOM 4911 C C . GLU A 1 626 ? -34.844 -6.074 1.866 1 94.25 626 GLU A C 1
ATOM 4913 O O . GLU A 1 626 ? -35.656 -5.348 2.445 1 94.25 626 GLU A O 1
ATOM 4918 N N . ASP A 1 627 ? -34.812 -7.387 2.098 1 91.88 627 ASP A N 1
ATOM 4919 C CA . ASP A 1 627 ? -35.75 -8.023 3.021 1 91.88 627 ASP A CA 1
ATOM 4920 C C . ASP A 1 627 ? -35.25 -7.883 4.465 1 91.88 627 ASP A C 1
ATOM 4922 O O . ASP A 1 627 ? -35.906 -8.398 5.387 1 91.88 627 ASP A O 1
ATOM 4926 N N . GLY A 1 628 ? -34.031 -7.27 4.668 1 93.12 628 GLY A N 1
ATOM 4927 C CA . GLY A 1 628 ? -33.562 -6.984 6.008 1 93.12 628 GLY A CA 1
ATOM 4928 C C . GLY A 1 628 ? -32.5 -7.957 6.477 1 93.12 628 GLY A C 1
ATOM 4929 O O . GLY A 1 628 ? -31.766 -7.684 7.441 1 93.12 628 GLY A O 1
ATOM 4930 N N . ASN A 1 629 ? -32.375 -9.172 5.824 1 95.25 629 ASN A N 1
ATOM 4931 C CA . ASN A 1 629 ? -31.312 -10.117 6.156 1 95.25 629 ASN A CA 1
ATOM 4932 C C . ASN A 1 629 ? -29.938 -9.492 5.969 1 95.25 629 ASN A C 1
ATOM 4934 O O . ASN A 1 629 ? -29.734 -8.695 5.051 1 95.25 629 ASN A O 1
ATOM 4938 N N . LYS A 1 630 ? -29.047 -9.867 6.887 1 97.31 630 LYS A N 1
ATOM 4939 C CA . LYS A 1 630 ? -27.672 -9.352 6.824 1 97.31 630 LYS A CA 1
ATOM 4940 C C . LYS A 1 630 ? -26.656 -10.492 6.816 1 97.31 630 LYS A C 1
ATOM 4942 O O . LYS A 1 630 ? -26.828 -11.484 7.527 1 97.31 630 LYS A O 1
ATOM 4947 N N . LEU A 1 631 ? -25.703 -10.383 5.996 1 98.06 631 LEU A N 1
ATOM 4948 C CA . LEU A 1 631 ? -24.562 -11.273 5.906 1 98.06 631 LEU A CA 1
ATOM 4949 C C . LEU A 1 631 ? -23.25 -10.492 6.012 1 98.06 631 LEU A C 1
ATOM 4951 O O . LEU A 1 631 ? -23.125 -9.406 5.434 1 98.06 631 LEU A O 1
ATOM 4955 N N . ALA A 1 632 ? -22.281 -10.984 6.793 1 98.75 632 ALA A N 1
ATOM 4956 C CA . ALA A 1 632 ? -21.031 -10.266 6.949 1 98.75 632 ALA A CA 1
ATOM 4957 C C . ALA A 1 632 ? -19.828 -11.195 6.746 1 98.75 632 ALA A C 1
ATOM 4959 O O . ALA A 1 632 ? -19.922 -12.398 6.996 1 98.75 632 ALA A O 1
ATOM 4960 N N . PHE A 1 633 ? -18.797 -10.703 6.25 1 98.81 633 PHE A N 1
ATOM 4961 C CA . PHE A 1 633 ? -17.5 -11.367 6.094 1 98.81 633 PHE A CA 1
ATOM 4962 C C . PHE A 1 633 ? -16.375 -10.477 6.594 1 98.81 633 PHE A C 1
ATOM 4964 O O . PHE A 1 633 ? -16.219 -9.344 6.145 1 98.81 633 PHE A O 1
ATOM 4971 N N . SER A 1 634 ? -15.508 -11.016 7.402 1 98.75 634 SER A N 1
ATOM 4972 C CA . SER A 1 634 ? -14.555 -10.195 8.148 1 98.75 634 SER A CA 1
ATOM 4973 C C . SER A 1 634 ? -13.344 -9.852 7.297 1 98.75 634 SER A C 1
ATOM 4975 O O . SER A 1 634 ? -12.609 -8.906 7.602 1 98.75 634 SER A O 1
ATOM 4977 N N . GLY A 1 635 ? -13.047 -10.641 6.176 1 98.19 635 GLY A N 1
ATOM 4978 C CA . GLY A 1 635 ? -11.68 -10.586 5.672 1 98.19 635 GLY A CA 1
ATOM 4979 C C . GLY A 1 635 ? -10.648 -10.961 6.719 1 98.19 635 GLY A C 1
ATOM 4980 O O . GLY A 1 635 ? -10.938 -11.727 7.641 1 98.19 635 GLY A O 1
ATOM 4981 N N . ASP A 1 636 ? -9.398 -10.547 6.523 1 98.31 636 ASP A N 1
ATOM 4982 C CA . ASP A 1 636 ? -8.383 -10.688 7.562 1 98.31 636 ASP A CA 1
ATOM 4983 C C . ASP A 1 636 ? -8.422 -9.508 8.531 1 98.31 636 ASP A C 1
ATOM 4985 O O . ASP A 1 636 ? -8.523 -8.352 8.109 1 98.31 636 ASP A O 1
ATOM 4989 N N . CYS A 1 637 ? -8.398 -9.766 9.797 1 98.25 637 CYS A N 1
ATOM 4990 C CA . CYS A 1 637 ? -8.531 -8.641 10.711 1 98.25 637 CYS A CA 1
ATOM 4991 C C . CYS A 1 637 ? -8.172 -9.047 12.133 1 98.25 637 CYS A C 1
ATOM 4993 O O . CYS A 1 637 ? -8.125 -10.242 12.445 1 98.25 637 CYS A O 1
ATOM 4995 N N . ARG A 1 638 ? -7.867 -8.109 12.977 1 97.69 638 ARG A N 1
ATOM 4996 C CA . ARG A 1 638 ? -7.996 -8.219 14.43 1 97.69 638 ARG A CA 1
ATOM 4997 C C . ARG A 1 638 ? -9.453 -8.07 14.859 1 97.69 638 ARG A C 1
ATOM 4999 O O . ARG A 1 638 ? -10.297 -7.656 14.07 1 97.69 638 ARG A O 1
ATOM 5006 N N . PRO A 1 639 ? -9.719 -8.492 16.109 1 97.56 639 PRO A N 1
ATOM 5007 C CA . PRO A 1 639 ? -11.102 -8.281 16.531 1 97.56 639 PRO A CA 1
ATOM 5008 C C . PRO A 1 639 ? -11.578 -6.84 16.328 1 97.56 639 PRO A C 1
ATOM 5010 O O . PRO A 1 639 ? -10.844 -5.895 16.641 1 97.56 639 PRO A O 1
ATOM 5013 N N . SER A 1 640 ? -12.695 -6.641 15.766 1 97.06 640 SER A N 1
ATOM 5014 C CA . SER A 1 640 ? -13.188 -5.316 15.398 1 97.06 640 SER A CA 1
ATOM 5015 C C . SER A 1 640 ? -14.562 -5.051 16.016 1 97.06 640 SER A C 1
ATOM 5017 O O . SER A 1 640 ? -15.539 -5.707 15.672 1 97.06 640 SER A O 1
ATOM 5019 N N . ARG A 1 641 ? -14.656 -4.094 16.891 1 94.5 641 ARG A N 1
ATOM 5020 C CA . ARG A 1 641 ? -15.922 -3.662 17.453 1 94.5 641 ARG A CA 1
ATOM 5021 C C . ARG A 1 641 ? -16.828 -3.043 16.391 1 94.5 641 ARG A C 1
ATOM 5023 O O . ARG A 1 641 ? -18.047 -3.238 16.422 1 94.5 641 ARG A O 1
ATOM 5030 N N . LYS A 1 642 ? -16.188 -2.334 15.547 1 93.56 642 LYS A N 1
ATOM 5031 C CA . LYS A 1 642 ? -16.938 -1.703 14.461 1 93.56 642 LYS A CA 1
ATOM 5032 C C . LYS A 1 642 ? -17.656 -2.746 13.609 1 93.56 642 LYS A C 1
ATOM 5034 O O . LYS A 1 642 ? -18.812 -2.555 13.227 1 93.56 642 LYS A O 1
ATOM 5039 N N . LEU A 1 643 ? -16.953 -3.789 13.25 1 97.62 643 LEU A N 1
ATOM 5040 C CA . LEU A 1 643 ? -17.562 -4.867 12.484 1 97.62 643 LEU A CA 1
ATOM 5041 C C . LEU A 1 643 ? -18.734 -5.473 13.242 1 97.62 643 LEU A C 1
ATOM 5043 O O . LEU A 1 643 ? -19.797 -5.738 12.664 1 97.62 643 LEU A O 1
ATOM 5047 N N . ALA A 1 644 ? -18.516 -5.742 14.531 1 98 644 ALA A N 1
ATOM 5048 C CA . ALA A 1 644 ? -19.578 -6.312 15.352 1 98 644 ALA A CA 1
ATOM 5049 C C . ALA A 1 644 ? -20.828 -5.418 15.336 1 98 644 ALA A C 1
ATOM 5051 O O . ALA A 1 644 ? -21.953 -5.91 15.234 1 98 644 ALA A O 1
ATOM 5052 N N . GLU A 1 645 ? -20.594 -4.145 15.43 1 96.62 645 GLU A N 1
ATOM 5053 C CA . GLU A 1 645 ? -21.688 -3.182 15.43 1 96.62 645 GLU A CA 1
ATOM 5054 C C . GLU A 1 645 ? -22.438 -3.186 14.102 1 96.62 645 GLU A C 1
ATOM 5056 O O . GLU A 1 645 ? -23.656 -3.215 14.078 1 96.62 645 GLU A O 1
ATOM 5061 N N . LYS A 1 646 ? -21.688 -3.146 13.023 1 96.81 646 LYS A N 1
ATOM 5062 C CA . LYS A 1 646 ? -22.297 -3.07 11.703 1 96.81 646 LYS A CA 1
ATOM 5063 C C . LYS A 1 646 ? -22.969 -4.391 11.328 1 96.81 646 LYS A C 1
ATOM 5065 O O . LYS A 1 646 ? -23.969 -4.402 10.617 1 96.81 646 LYS A O 1
ATOM 5070 N N . ALA A 1 647 ? -22.453 -5.5 11.789 1 98.19 647 ALA A N 1
ATOM 5071 C CA . ALA A 1 647 ? -22.969 -6.828 11.469 1 98.19 647 ALA A CA 1
ATOM 5072 C C . ALA A 1 647 ? -24.031 -7.254 12.484 1 98.19 647 ALA A C 1
ATOM 5074 O O . ALA A 1 647 ? -24.453 -8.414 12.5 1 98.19 647 ALA A O 1
ATOM 5075 N N . TYR A 1 648 ? -24.422 -6.328 13.344 1 97.94 648 TYR A N 1
ATOM 5076 C CA . TYR A 1 648 ? -25.344 -6.668 14.422 1 97.94 648 TYR A CA 1
ATOM 5077 C C . TYR A 1 648 ? -26.609 -7.328 13.867 1 97.94 648 TYR A C 1
ATOM 5079 O O . TYR A 1 648 ? -27.219 -6.812 12.938 1 97.94 648 TYR A O 1
ATOM 5087 N N . ASP A 1 649 ? -26.984 -8.5 14.359 1 96.62 649 ASP A N 1
ATOM 5088 C CA . ASP A 1 649 ? -28.188 -9.281 14.062 1 96.62 649 ASP A CA 1
ATOM 5089 C C . ASP A 1 649 ? -28.078 -9.938 12.688 1 96.62 649 ASP A C 1
ATOM 5091 O O . ASP A 1 649 ? -29.094 -10.305 12.094 1 96.62 649 ASP A O 1
ATOM 5095 N N . ALA A 1 650 ? -26.906 -10 12.086 1 97.81 650 ALA A N 1
ATOM 5096 C CA . ALA A 1 650 ? -26.719 -10.742 10.844 1 97.81 650 ALA A CA 1
ATOM 5097 C C . ALA A 1 650 ? -27.062 -12.211 11.023 1 97.81 650 ALA A C 1
ATOM 5099 O O . ALA A 1 650 ? -26.828 -12.789 12.086 1 97.81 650 ALA A O 1
ATOM 5100 N N . PHE A 1 651 ? -27.672 -12.82 9.992 1 97 651 PHE A N 1
ATOM 5101 C CA . PHE A 1 651 ? -27.984 -14.242 10.109 1 97 651 PHE A CA 1
ATOM 5102 C C . PHE A 1 651 ? -26.734 -15.086 9.961 1 97 651 PHE A C 1
ATOM 5104 O O . PHE A 1 651 ? -26.688 -16.234 10.406 1 97 651 PHE A O 1
ATOM 5111 N N . LEU A 1 652 ? -25.688 -14.516 9.297 1 97.94 652 LEU A N 1
ATOM 5112 C CA . LEU A 1 652 ? -24.438 -15.242 9.086 1 97.94 652 LEU A CA 1
ATOM 5113 C C . LEU A 1 652 ? -23.25 -14.297 9.141 1 97.94 652 LEU A C 1
ATOM 5115 O O . LEU A 1 652 ? -23.234 -13.25 8.484 1 97.94 652 LEU A O 1
ATOM 5119 N N . LEU A 1 653 ? -22.312 -14.562 9.945 1 98.5 653 LEU A N 1
ATOM 5120 C CA . LEU A 1 653 ? -21 -13.945 9.945 1 98.5 653 LEU A CA 1
ATOM 5121 C C . LEU A 1 653 ? -19.922 -14.977 9.633 1 98.5 653 LEU A C 1
ATOM 5123 O O . LEU A 1 653 ? -19.766 -15.969 10.344 1 98.5 653 LEU A O 1
ATOM 5127 N N . VAL A 1 654 ? -19.25 -14.828 8.492 1 98.75 654 VAL A N 1
ATOM 5128 C CA . VAL A 1 654 ? -18.047 -15.586 8.203 1 98.75 654 VAL A CA 1
ATOM 5129 C C . VAL A 1 654 ? -16.812 -14.836 8.719 1 98.75 654 VAL A C 1
ATOM 5131 O O . VAL A 1 654 ? -16.562 -13.703 8.305 1 98.75 654 VAL A O 1
ATOM 5134 N N . HIS A 1 655 ? -16.062 -15.336 9.633 1 98.44 655 HIS A N 1
ATOM 5135 C CA . HIS A 1 655 ? -14.984 -14.625 10.305 1 98.44 655 HIS A CA 1
ATOM 5136 C C . HIS A 1 655 ? -13.68 -15.406 10.242 1 98.44 655 HIS A C 1
ATOM 5138 O O . HIS A 1 655 ? -13.68 -16.641 10.383 1 98.44 655 HIS A O 1
ATOM 5144 N N . GLU A 1 656 ? -12.586 -14.773 10 1 98 656 GLU A N 1
ATOM 5145 C CA . GLU A 1 656 ? -11.297 -15.453 10.023 1 98 656 GLU A CA 1
ATOM 5146 C C . GLU A 1 656 ? -10.945 -15.914 11.438 1 98 656 GLU A C 1
ATOM 5148 O O . GLU A 1 656 ? -11.305 -15.25 12.414 1 98 656 GLU A O 1
ATOM 5153 N N . ALA A 1 657 ? -10.391 -16.953 11.562 1 95.69 657 ALA A N 1
ATOM 5154 C CA . ALA A 1 657 ? -9.82 -17.531 12.781 1 95.69 657 ALA A CA 1
ATOM 5155 C C . ALA A 1 657 ? -8.461 -18.172 12.5 1 95.69 657 ALA A C 1
ATOM 5157 O O . ALA A 1 657 ? -8.281 -19.375 12.703 1 95.69 657 ALA A O 1
ATOM 5158 N N . THR A 1 658 ? -7.496 -17.375 12.125 1 95.31 658 THR A N 1
ATOM 5159 C CA . THR A 1 658 ? -6.215 -17.812 11.578 1 95.31 658 THR A CA 1
ATOM 5160 C C . THR A 1 658 ? -5.426 -18.609 12.625 1 95.31 658 THR A C 1
ATOM 5162 O O . THR A 1 658 ? -4.832 -19.641 12.312 1 95.31 658 THR A O 1
ATOM 5165 N N . PHE A 1 659 ? -5.496 -18.109 13.953 1 93.69 659 PHE A N 1
ATOM 5166 C CA . PHE A 1 659 ? -4.621 -18.703 14.953 1 93.69 659 PHE A CA 1
ATOM 5167 C C . PHE A 1 659 ? -5.43 -19.359 16.062 1 93.69 659 PHE A C 1
ATOM 5169 O O . PHE A 1 659 ? -6.555 -18.938 16.344 1 93.69 659 PHE A O 1
ATOM 5176 N N . GLU A 1 660 ? -4.82 -20.344 16.609 1 90.31 660 GLU A N 1
ATOM 5177 C CA . GLU A 1 660 ? -5.355 -20.906 17.844 1 90.31 660 GLU A CA 1
ATOM 5178 C C . GLU A 1 660 ? -5.18 -19.938 19.016 1 90.31 660 GLU A C 1
ATOM 5180 O O . GLU A 1 660 ? -4.367 -19.016 18.938 1 90.31 660 GLU A O 1
ATOM 5185 N N . ASP A 1 661 ? -5.848 -20.125 20.031 1 91.19 661 ASP A N 1
ATOM 5186 C CA . ASP A 1 661 ? -5.883 -19.172 21.141 1 91.19 661 ASP A CA 1
ATOM 5187 C C . ASP A 1 661 ? -4.527 -19.094 21.844 1 91.19 661 ASP A C 1
ATOM 5189 O O . ASP A 1 661 ? -4.156 -18.047 22.375 1 91.19 661 ASP A O 1
ATOM 5193 N N . GLU A 1 662 ? -3.777 -20.156 21.781 1 89.81 662 GLU A N 1
ATOM 5194 C CA . GLU A 1 662 ? -2.467 -20.203 22.422 1 89.81 662 GLU A CA 1
ATOM 5195 C C . GLU A 1 662 ? -1.466 -19.312 21.688 1 89.81 662 GLU A C 1
ATOM 5197 O O . GLU A 1 662 ? -0.424 -18.953 22.25 1 89.81 662 GLU A O 1
ATOM 5202 N N . LEU A 1 663 ? -1.796 -18.938 20.516 1 92.81 663 LEU A N 1
ATOM 5203 C CA . LEU A 1 663 ? -0.884 -18.125 19.703 1 92.81 663 LEU A CA 1
ATOM 5204 C C . LEU A 1 663 ? -1.365 -16.688 19.609 1 92.81 663 LEU A C 1
ATOM 5206 O O . LEU A 1 663 ? -1.312 -16.078 18.547 1 92.81 663 LEU A O 1
ATOM 5210 N N . LEU A 1 664 ? -1.803 -16.141 20.656 1 93.5 664 LEU A N 1
ATOM 5211 C CA . LEU A 1 664 ? -2.344 -14.797 20.734 1 93.5 664 LEU A CA 1
ATOM 5212 C C . LEU A 1 664 ? -1.283 -13.766 20.344 1 93.5 664 LEU A C 1
ATOM 5214 O O . LEU A 1 664 ? -1.579 -12.789 19.656 1 93.5 664 LEU A O 1
ATOM 5218 N N . THR A 1 665 ? -0.083 -13.914 20.812 1 92.19 665 THR A N 1
ATOM 5219 C CA . THR A 1 665 ? 0.999 -12.984 20.516 1 92.19 665 THR A CA 1
ATOM 5220 C C . THR A 1 665 ? 1.259 -12.922 19 1 92.19 665 THR A C 1
ATOM 5222 O O . THR A 1 665 ? 1.405 -11.836 18.438 1 92.19 665 THR A O 1
ATOM 5225 N N . GLU A 1 666 ? 1.279 -14.086 18.375 1 91.44 666 GLU A N 1
ATOM 5226 C CA . GLU A 1 666 ? 1.471 -14.141 16.922 1 91.44 666 GLU A CA 1
ATOM 5227 C C . GLU A 1 666 ? 0.3 -13.5 16.188 1 91.44 666 GLU A C 1
ATOM 5229 O O . GLU A 1 666 ? 0.492 -12.828 15.18 1 91.44 666 GLU A O 1
ATOM 5234 N N . ALA A 1 667 ? -0.878 -13.836 16.703 1 95.12 667 ALA A N 1
ATOM 5235 C CA . ALA A 1 667 ? -2.082 -13.266 16.109 1 95.12 667 ALA A CA 1
ATOM 5236 C C . ALA A 1 667 ? -2.02 -11.742 16.109 1 95.12 667 ALA A C 1
ATOM 5238 O O . ALA A 1 667 ? -2.354 -11.094 15.117 1 95.12 667 ALA A O 1
ATOM 5239 N N . LYS A 1 668 ? -1.591 -11.133 17.188 1 93.38 668 LYS A N 1
ATOM 5240 C CA . LYS A 1 668 ? -1.472 -9.68 17.312 1 93.38 668 LYS A CA 1
ATOM 5241 C C . LYS A 1 668 ? -0.369 -9.148 16.406 1 93.38 668 LYS A C 1
ATOM 5243 O O . LYS A 1 668 ? -0.56 -8.148 15.711 1 93.38 668 LYS A O 1
ATOM 5248 N N . GLU A 1 669 ? 0.753 -9.836 16.422 1 89.88 669 GLU A N 1
ATOM 5249 C CA . GLU A 1 669 ? 1.902 -9.414 15.633 1 89.88 669 GLU A CA 1
ATOM 5250 C C . GLU A 1 669 ? 1.574 -9.414 14.141 1 89.88 669 GLU A C 1
ATOM 5252 O O . GLU A 1 669 ? 2.025 -8.539 13.398 1 89.88 669 GLU A O 1
ATOM 5257 N N . LYS A 1 670 ? 0.744 -10.383 13.727 1 92.56 670 LYS A N 1
ATOM 5258 C CA . LYS A 1 670 ? 0.414 -10.516 12.312 1 92.56 670 LYS A CA 1
ATOM 5259 C C . LYS A 1 670 ? -0.96 -9.93 12.008 1 92.56 670 LYS A C 1
ATOM 5261 O O . LYS A 1 670 ? -1.444 -10.016 10.875 1 92.56 670 LYS A O 1
ATOM 5266 N N . ALA A 1 671 ? -1.617 -9.383 13.039 1 95.75 671 ALA A N 1
ATOM 5267 C CA . ALA A 1 671 ? -2.898 -8.688 12.953 1 95.75 671 ALA A CA 1
ATOM 5268 C C . ALA A 1 671 ? -3.996 -9.625 12.445 1 95.75 671 ALA A C 1
ATOM 5270 O O . ALA A 1 671 ? -4.695 -9.305 11.484 1 95.75 671 ALA A O 1
ATOM 5271 N N . HIS A 1 672 ? -4.133 -10.75 13.023 1 97.88 672 HIS A N 1
ATOM 5272 C CA . HIS A 1 672 ? -5.188 -11.727 12.773 1 97.88 672 HIS A CA 1
ATOM 5273 C C . HIS A 1 672 ? -5.957 -12.047 14.047 1 97.88 672 HIS A C 1
ATOM 5275 O O . HIS A 1 672 ? -5.617 -11.539 15.125 1 97.88 672 HIS A O 1
ATOM 5281 N N . CYS A 1 673 ? -6.945 -12.867 13.977 1 97.75 673 CYS A N 1
ATOM 5282 C CA . CYS A 1 673 ? -7.75 -13.258 15.125 1 97.75 673 CYS A CA 1
ATOM 5283 C C . CYS A 1 673 ? -7.441 -14.688 15.547 1 97.75 673 CYS A C 1
ATOM 5285 O O . CYS A 1 673 ? -7.055 -15.516 14.719 1 97.75 673 CYS A O 1
ATOM 5287 N N . THR A 1 674 ? -7.598 -14.906 16.828 1 95.69 674 THR A N 1
ATOM 5288 C CA . THR A 1 674 ? -7.695 -16.266 17.328 1 95.69 674 THR A CA 1
ATOM 5289 C C . THR A 1 674 ? -9.125 -16.781 17.219 1 95.69 674 THR A C 1
ATOM 5291 O O . THR A 1 674 ? -10.047 -16.016 16.906 1 95.69 674 THR A O 1
ATOM 5294 N N . VAL A 1 675 ? -9.328 -18.031 17.469 1 93.31 675 VAL A N 1
ATOM 5295 C CA . VAL A 1 675 ? -10.648 -18.641 17.406 1 93.31 675 VAL A CA 1
ATOM 5296 C C . VAL A 1 675 ? -11.578 -17.984 18.422 1 93.31 675 VAL A C 1
ATOM 5298 O O . VAL A 1 675 ? -12.688 -17.578 18.094 1 93.31 675 VAL A O 1
ATOM 5301 N N . GLN A 1 676 ? -11.109 -17.828 19.594 1 93.44 676 GLN A N 1
ATOM 5302 C CA . GLN A 1 676 ? -11.93 -17.25 20.656 1 93.44 676 GLN A CA 1
ATOM 5303 C C . GLN A 1 676 ? -12.258 -15.789 20.375 1 93.44 676 GLN A C 1
ATOM 5305 O O . GLN A 1 676 ? -13.352 -15.32 20.703 1 93.44 676 GLN A O 1
ATOM 5310 N N . GLU A 1 677 ? -11.305 -15.062 19.875 1 96.44 677 GLU A N 1
ATOM 5311 C CA . GLU A 1 677 ? -11.555 -13.672 19.5 1 96.44 677 GLU A CA 1
ATOM 5312 C C . GLU A 1 677 ? -12.633 -13.562 18.438 1 96.44 677 GLU A C 1
ATOM 5314 O O . GLU A 1 677 ? -13.484 -12.68 18.484 1 96.44 677 GLU A O 1
ATOM 5319 N N . ALA A 1 678 ? -12.586 -14.422 17.453 1 96.75 678 ALA A N 1
ATOM 5320 C CA . ALA A 1 678 ? -13.594 -14.438 16.406 1 96.75 678 ALA A CA 1
ATOM 5321 C C . ALA A 1 678 ? -14.977 -14.727 16.984 1 96.75 678 ALA A C 1
ATOM 5323 O O . ALA A 1 678 ? -15.969 -14.094 16.594 1 96.75 678 ALA A O 1
ATOM 5324 N N . ILE A 1 679 ? -15.039 -15.703 17.891 1 95 679 ILE A N 1
ATOM 5325 C CA . ILE A 1 679 ? -16.297 -16.062 18.547 1 95 679 ILE A CA 1
ATOM 5326 C C . ILE A 1 679 ? -16.828 -14.883 19.344 1 95 679 ILE A C 1
ATOM 5328 O O . ILE A 1 679 ? -18.031 -14.617 19.328 1 95 679 ILE A O 1
ATOM 5332 N N . GLN A 1 680 ? -15.922 -14.203 20 1 95.62 680 GLN A N 1
ATOM 5333 C CA . GLN A 1 680 ? -16.328 -13.031 20.781 1 95.62 680 GLN A CA 1
ATOM 5334 C C . GLN A 1 680 ? -16.922 -11.961 19.891 1 95.62 680 GLN A C 1
ATOM 5336 O O . GLN A 1 680 ? -17.922 -11.328 20.25 1 95.62 680 GLN A O 1
ATOM 5341 N N . VAL A 1 681 ? -16.344 -11.695 18.734 1 97.69 681 VAL A N 1
ATOM 5342 C CA . VAL A 1 681 ? -16.891 -10.734 17.781 1 97.69 681 VAL A CA 1
ATOM 5343 C C . VAL A 1 681 ? -18.281 -11.18 17.344 1 97.69 681 VAL A C 1
ATOM 5345 O O . VAL A 1 681 ? -19.203 -10.367 17.219 1 97.69 681 VAL A O 1
ATOM 5348 N N . GLY A 1 682 ? -18.453 -12.469 17.047 1 96.94 682 GLY A N 1
ATOM 5349 C CA . GLY A 1 682 ? -19.75 -13.008 16.688 1 96.94 682 GLY A CA 1
ATOM 5350 C C . GLY A 1 682 ? -20.812 -12.781 17.766 1 96.94 682 GLY A C 1
ATOM 5351 O O . GLY A 1 682 ? -21.953 -12.438 17.453 1 96.94 682 GLY A O 1
ATOM 5352 N N . ARG A 1 683 ? -20.391 -12.945 19.016 1 95.56 683 ARG A N 1
ATOM 5353 C CA . ARG A 1 683 ? -21.297 -12.727 20.141 1 95.56 683 ARG A CA 1
ATOM 5354 C C . ARG A 1 683 ? -21.703 -11.258 20.234 1 95.56 683 ARG A C 1
ATOM 5356 O O . ARG A 1 683 ? -22.891 -10.945 20.406 1 95.56 683 ARG A O 1
ATOM 5363 N N . GLU A 1 684 ? -20.688 -10.445 20.109 1 96.44 684 GLU A N 1
ATOM 5364 C CA . GLU A 1 684 ? -20.938 -9.008 20.188 1 96.44 684 GLU A CA 1
ATOM 5365 C C . GLU A 1 684 ? -21.828 -8.547 19.047 1 96.44 684 GLU A C 1
ATOM 5367 O O . GLU A 1 684 ? -22.609 -7.613 19.203 1 96.44 684 GLU A O 1
ATOM 5372 N N . ALA A 1 685 ? -21.766 -9.188 17.938 1 97.69 685 ALA A N 1
ATOM 5373 C CA . ALA A 1 685 ? -22.594 -8.852 16.781 1 97.69 685 ALA A CA 1
ATOM 5374 C C . ALA A 1 685 ? -23.969 -9.508 16.859 1 97.69 685 ALA A C 1
ATOM 5376 O O . ALA A 1 685 ? -24.844 -9.242 16.047 1 97.69 685 ALA A O 1
ATOM 5377 N N . ASN A 1 686 ? -24.156 -10.352 17.875 1 96.12 686 ASN A N 1
ATOM 5378 C CA . ASN A 1 686 ? -25.422 -11.07 18.047 1 96.12 686 ASN A CA 1
ATOM 5379 C C . ASN A 1 686 ? -25.828 -11.82 16.781 1 96.12 686 ASN A C 1
ATOM 5381 O O . ASN A 1 686 ? -26.984 -11.734 16.359 1 96.12 686 ASN A O 1
ATOM 5385 N N . VAL A 1 687 ? -24.906 -12.484 16.156 1 96.31 687 VAL A N 1
ATOM 5386 C CA . VAL A 1 687 ? -25.203 -13.18 14.898 1 96.31 687 VAL A CA 1
ATOM 5387 C C . VAL A 1 687 ? -25.922 -14.5 15.195 1 96.31 687 VAL A C 1
ATOM 5389 O O . VAL A 1 687 ? -25.766 -15.062 16.281 1 96.31 687 VAL A O 1
ATOM 5392 N N . ARG A 1 688 ? -26.656 -15 14.281 1 93.44 688 ARG A N 1
ATOM 5393 C CA . ARG A 1 688 ? -27.328 -16.297 14.445 1 93.44 688 ARG A CA 1
ATOM 5394 C C . ARG A 1 688 ? -26.359 -17.438 14.203 1 93.44 688 ARG A C 1
ATOM 5396 O O . ARG A 1 688 ? -26.375 -18.453 14.922 1 93.44 688 ARG A O 1
ATOM 5403 N N . HIS A 1 689 ? -25.578 -17.328 13.156 1 94.81 689 HIS A N 1
ATOM 5404 C CA . HIS A 1 689 ? -24.609 -18.344 12.789 1 94.81 689 HIS A CA 1
ATOM 5405 C C . HIS A 1 689 ? -23.234 -17.734 12.57 1 94.81 689 HIS A C 1
ATOM 5407 O O . HIS A 1 689 ? -23.109 -16.641 11.984 1 94.81 689 HIS A O 1
ATOM 5413 N N . LEU A 1 690 ? -22.234 -18.359 13.094 1 96.06 690 LEU A N 1
ATOM 5414 C CA . LEU A 1 690 ? -20.828 -17.984 12.891 1 96.06 690 LEU A CA 1
ATOM 5415 C C . LEU A 1 690 ? -20.062 -19.094 12.195 1 96.06 690 LEU A C 1
ATOM 5417 O O . LEU A 1 690 ? -20.078 -20.25 12.656 1 96.06 690 LEU A O 1
ATOM 5421 N N . VAL A 1 691 ? -19.453 -18.828 11.062 1 96.44 691 VAL A N 1
ATOM 5422 C CA . VAL A 1 691 ? -18.609 -19.812 10.391 1 96.44 691 VAL A CA 1
ATOM 5423 C C . VAL A 1 691 ? -17.156 -19.312 10.383 1 96.44 691 VAL A C 1
ATOM 5425 O O . VAL A 1 691 ? -16.875 -18.203 9.922 1 96.44 691 VAL A O 1
ATOM 5428 N N . LEU A 1 692 ? -16.281 -20.094 10.891 1 95 692 LEU A N 1
ATOM 5429 C CA . LEU A 1 692 ? -14.859 -19.75 10.953 1 95 692 LEU A CA 1
ATOM 5430 C C . LEU A 1 692 ? -14.117 -20.234 9.719 1 95 692 LEU A C 1
ATOM 5432 O O . LEU A 1 692 ? -14.422 -21.297 9.188 1 95 692 LEU A O 1
ATOM 5436 N N . THR A 1 693 ? -13.141 -19.422 9.211 1 96.06 693 THR A N 1
ATOM 5437 C CA . THR A 1 693 ? -12.359 -19.75 8.023 1 96.06 693 THR A CA 1
ATOM 5438 C C . THR A 1 693 ? -10.945 -19.188 8.133 1 96.06 693 THR A C 1
ATOM 5440 O O . THR A 1 693 ? -10.547 -18.703 9.188 1 96.06 693 THR A O 1
ATOM 5443 N N . HIS A 1 694 ? -10.062 -19.297 7.102 1 96.75 694 HIS A N 1
ATOM 5444 C CA . HIS A 1 694 ? -8.734 -18.719 6.941 1 96.75 694 HIS A CA 1
ATOM 5445 C C . HIS A 1 694 ? -7.77 -19.25 7.996 1 96.75 694 HIS A C 1
ATOM 5447 O O . HIS A 1 694 ? -7.137 -18.469 8.711 1 96.75 694 HIS A O 1
ATOM 5453 N N . PHE A 1 695 ? -7.652 -20.5 8.094 1 93.5 695 PHE A N 1
ATOM 5454 C CA . PHE A 1 695 ? -6.902 -21.172 9.148 1 93.5 695 PHE A CA 1
ATOM 5455 C C . PHE A 1 695 ? -5.422 -21.25 8.797 1 93.5 695 PHE A C 1
ATOM 5457 O O . PHE A 1 695 ? -5.062 -21.453 7.637 1 93.5 695 PHE A O 1
ATOM 5464 N N . SER A 1 696 ? -4.664 -21.141 9.828 1 90.12 696 SER A N 1
ATOM 5465 C CA . SER A 1 696 ? -3.23 -21.344 9.641 1 90.12 696 SER A CA 1
ATOM 5466 C C . SER A 1 696 ? -2.934 -22.797 9.242 1 90.12 696 SER A C 1
ATOM 5468 O O . SER A 1 696 ? -3.557 -23.719 9.758 1 90.12 696 SER A O 1
ATOM 5470 N N . GLN A 1 697 ? -2.137 -23.016 8.391 1 78.62 697 GLN A N 1
ATOM 5471 C CA . GLN A 1 697 ? -1.898 -24.344 7.809 1 78.62 697 GLN A CA 1
ATOM 5472 C C . GLN A 1 697 ? -0.755 -25.047 8.523 1 78.62 697 GLN A C 1
ATOM 5474 O O . GLN A 1 697 ? -0.404 -26.188 8.172 1 78.62 697 GLN A O 1
ATOM 5479 N N . ARG A 1 698 ? -0.252 -24.359 9.477 1 64.81 698 ARG A N 1
ATOM 5480 C CA . ARG A 1 698 ? 0.765 -25.016 10.297 1 64.81 698 ARG A CA 1
ATOM 5481 C C . ARG A 1 698 ? 0.142 -26.078 11.211 1 64.81 698 ARG A C 1
ATOM 5483 O O . ARG A 1 698 ? 0.792 -27.062 11.57 1 64.81 698 ARG A O 1
ATOM 5490 N N . TYR A 1 699 ? -1.221 -25.781 11.625 1 57.09 699 TYR A N 1
ATOM 5491 C CA . TYR A 1 699 ? -1.839 -26.688 12.594 1 57.09 699 TYR A CA 1
ATOM 5492 C C . TYR A 1 699 ? -3.199 -27.156 12.109 1 57.09 699 TYR A C 1
ATOM 5494 O O . TYR A 1 699 ? -4.215 -26.5 12.328 1 57.09 699 TYR A O 1
ATOM 5502 N N . PRO A 1 700 ? -3.221 -28.094 11.344 1 53.16 700 PRO A N 1
ATOM 5503 C CA . PRO A 1 700 ? -4.488 -28.438 10.695 1 53.16 700 PRO A CA 1
ATOM 5504 C C . PRO A 1 700 ? -5.562 -28.875 11.695 1 53.16 700 PRO A C 1
ATOM 5506 O O . PRO A 1 700 ? -6.578 -29.453 11.297 1 53.16 700 PRO A O 1
ATOM 5509 N N . LYS A 1 701 ? -5.383 -28.547 13.055 1 54.44 701 LYS A N 1
ATOM 5510 C CA . LYS A 1 701 ? -6.41 -29.078 13.945 1 54.44 701 LYS A CA 1
ATOM 5511 C C . LYS A 1 701 ? -7.676 -28.234 13.891 1 54.44 701 LYS A C 1
ATOM 5513 O O . LYS A 1 701 ? -7.609 -27.016 13.641 1 54.44 701 LYS A O 1
ATOM 5518 N N . MET A 1 702 ? -8.781 -28.891 13.617 1 58.66 702 MET A N 1
ATOM 5519 C CA . MET A 1 702 ? -10.07 -28.219 13.586 1 58.66 702 MET A CA 1
ATOM 5520 C C . MET A 1 702 ? -10.391 -27.594 14.945 1 58.66 702 MET A C 1
ATOM 5522 O O . MET A 1 702 ? -10.203 -28.234 15.984 1 58.66 702 MET A O 1
ATOM 5526 N N . ALA A 1 703 ? -10.555 -26.297 15.039 1 55.16 703 ALA A N 1
ATOM 5527 C CA . ALA A 1 703 ? -10.992 -25.609 16.25 1 55.16 703 ALA A CA 1
ATOM 5528 C C . ALA A 1 703 ? -12.367 -26.094 16.703 1 55.16 703 ALA A C 1
ATOM 5530 O O . ALA A 1 703 ? -13.305 -26.141 15.906 1 55.16 703 ALA A O 1
ATOM 5531 N N . VAL A 1 704 ? -12.508 -26.969 17.766 1 53.94 704 VAL A N 1
ATOM 5532 C CA . VAL A 1 704 ? -13.789 -27.422 18.297 1 53.94 704 VAL A CA 1
ATOM 5533 C C . VAL A 1 704 ? -14.328 -26.391 19.281 1 53.94 704 VAL A C 1
ATOM 5535 O O . VAL A 1 704 ? -13.648 -26.031 20.25 1 53.94 704 VAL A O 1
ATOM 5538 N N . ALA A 1 705 ? -15.234 -25.594 18.766 1 54.53 705 ALA A N 1
ATOM 5539 C CA . ALA A 1 705 ? -15.852 -24.641 19.672 1 54.53 705 ALA A CA 1
ATOM 5540 C C . ALA A 1 705 ? -16.766 -25.328 20.688 1 54.53 705 ALA A C 1
ATOM 5542 O O . ALA A 1 705 ? -17.5 -26.25 20.328 1 54.53 705 ALA A O 1
ATOM 5543 N N . LYS A 1 706 ? -16.578 -25.172 21.953 1 53.28 706 LYS A N 1
ATOM 5544 C CA . LYS A 1 706 ? -17.469 -25.594 23.016 1 53.28 706 LYS A CA 1
ATOM 5545 C C . LYS A 1 706 ? -18.875 -25.031 22.812 1 53.28 706 LYS A C 1
ATOM 5547 O O . LYS A 1 706 ? -19.062 -24.062 22.078 1 53.28 706 LYS A O 1
ATOM 5552 N N . GLN A 1 707 ? -19.875 -25.719 23.328 1 55.16 707 GLN A N 1
ATOM 5553 C CA . GLN A 1 707 ? -21.281 -25.328 23.281 1 55.16 707 GLN A CA 1
ATOM 5554 C C . GLN A 1 707 ? -21.438 -23.844 23.625 1 55.16 707 GLN A C 1
ATOM 5556 O O . GLN A 1 707 ? -20.859 -23.359 24.594 1 55.16 707 GLN A O 1
ATOM 5561 N N . ASP A 1 708 ? -21.781 -22.953 22.562 1 62.53 708 ASP A N 1
ATOM 5562 C CA . ASP A 1 708 ? -22.047 -21.531 22.734 1 62.53 708 ASP A CA 1
ATOM 5563 C C . ASP A 1 708 ? -23.453 -21.188 22.266 1 62.53 708 ASP A C 1
ATOM 5565 O O . ASP A 1 708 ? -24.125 -22 21.625 1 62.53 708 ASP A O 1
ATOM 5569 N N . ARG A 1 709 ? -24.047 -20.141 22.734 1 65.25 709 ARG A N 1
ATOM 5570 C CA . ARG A 1 709 ? -25.328 -19.609 22.297 1 65.25 709 ARG A CA 1
ATOM 5571 C C . ARG A 1 709 ? -25.359 -19.422 20.781 1 65.25 709 ARG A C 1
ATOM 5573 O O . ARG A 1 709 ? -26.391 -19.609 20.141 1 65.25 709 ARG A O 1
ATOM 5580 N N . ILE A 1 710 ? -24.219 -19.078 20.266 1 75.25 710 ILE A N 1
ATOM 5581 C CA . ILE A 1 710 ? -24.109 -18.922 18.812 1 75.25 710 ILE A CA 1
ATOM 5582 C C . ILE A 1 710 ? -23.656 -20.234 18.188 1 75.25 710 ILE A C 1
ATOM 5584 O O . ILE A 1 710 ? -22.859 -20.969 18.766 1 75.25 710 ILE A O 1
ATOM 5588 N N . GLN A 1 711 ? -24.281 -20.594 17.156 1 84.69 711 GLN A N 1
ATOM 5589 C CA . GLN A 1 711 ? -23.859 -21.766 16.422 1 84.69 711 GLN A CA 1
ATOM 5590 C C . GLN A 1 711 ? -22.578 -21.516 15.648 1 84.69 711 GLN A C 1
ATOM 5592 O O . GLN A 1 711 ? -22.531 -20.656 14.766 1 84.69 711 GLN A O 1
ATOM 5597 N N . VAL A 1 712 ? -21.562 -22.188 15.984 1 90.25 712 VAL A N 1
ATOM 5598 C CA . VAL A 1 712 ? -20.25 -22 15.367 1 90.25 712 VAL A CA 1
ATOM 5599 C C . VAL A 1 712 ? -19.906 -23.188 14.492 1 90.25 712 VAL A C 1
ATOM 5601 O O . VAL A 1 712 ? -20.031 -24.344 14.922 1 90.25 712 VAL A O 1
ATOM 5604 N N . LEU A 1 713 ? -19.625 -22.922 13.297 1 91.12 713 LEU A N 1
ATOM 5605 C CA . LEU A 1 713 ? -19.125 -23.938 12.391 1 91.12 713 LEU A CA 1
ATOM 5606 C C . LEU A 1 713 ? -17.719 -23.594 11.914 1 91.12 713 LEU A C 1
ATOM 5608 O O . LEU A 1 713 ? -17.344 -22.422 11.852 1 91.12 713 LEU A O 1
ATOM 5612 N N . THR A 1 714 ? -16.938 -24.562 11.633 1 91 714 THR A N 1
ATOM 5613 C CA . THR A 1 714 ? -15.633 -24.422 11 1 91 714 THR A CA 1
ATOM 5614 C C . THR A 1 714 ? -15.703 -24.828 9.523 1 91 714 THR A C 1
ATOM 5616 O O . THR A 1 714 ? -16.078 -25.953 9.203 1 91 714 THR A O 1
ATOM 5619 N N . ALA A 1 715 ? -15.305 -23.953 8.695 1 93.69 715 ALA A N 1
ATOM 5620 C CA . ALA A 1 715 ? -15.414 -24.219 7.262 1 93.69 715 ALA A CA 1
ATOM 5621 C C . ALA A 1 715 ? -14.352 -25.203 6.797 1 93.69 715 ALA A C 1
ATOM 5623 O O . ALA A 1 715 ? -13.242 -25.234 7.348 1 93.69 715 ALA A O 1
ATOM 5624 N N . VAL A 1 716 ? -14.695 -26.016 5.859 1 92.62 716 VAL A N 1
ATOM 5625 C CA . VAL A 1 716 ? -13.82 -26.922 5.129 1 92.62 716 VAL A CA 1
ATOM 5626 C C . VAL A 1 716 ? -13.953 -26.688 3.629 1 92.62 716 VAL A C 1
ATOM 5628 O O . VAL A 1 716 ? -15 -26.219 3.16 1 92.62 716 VAL A O 1
ATOM 5631 N N . ASP A 1 717 ? -12.883 -26.938 2.953 1 96 717 ASP A N 1
ATOM 5632 C CA . ASP A 1 717 ? -12.938 -26.719 1.51 1 96 717 ASP A CA 1
ATOM 5633 C C . ASP A 1 717 ? -14.125 -27.469 0.89 1 96 717 ASP A C 1
ATOM 5635 O O . ASP A 1 717 ? -14.383 -28.625 1.222 1 96 717 ASP A O 1
ATOM 5639 N N . LEU A 1 718 ? -14.891 -26.719 0.048 1 97.69 718 LEU A N 1
ATOM 5640 C CA . LEU A 1 718 ? -15.984 -27.219 -0.779 1 97.69 718 LEU A CA 1
ATOM 5641 C C . LEU A 1 718 ? -17.234 -27.422 0.055 1 97.69 718 LEU A C 1
ATOM 5643 O O . LEU A 1 718 ? -18.234 -27.969 -0.44 1 97.69 718 LEU A O 1
ATOM 5647 N N . LEU A 1 719 ? -17.172 -27.094 1.356 1 97.19 719 LEU A N 1
ATOM 5648 C CA . LEU A 1 719 ? -18.406 -27.016 2.131 1 97.19 719 LEU A CA 1
ATOM 5649 C C . LEU A 1 719 ? -19.391 -26.047 1.483 1 97.19 719 LEU A C 1
ATOM 5651 O O . LEU A 1 719 ? -19.047 -24.891 1.228 1 97.19 719 LEU A O 1
ATOM 5655 N N . SER A 1 720 ? -20.531 -26.516 1.111 1 97.75 720 SER A N 1
ATOM 5656 C CA . SER A 1 720 ? -21.594 -25.719 0.484 1 97.75 720 SER A CA 1
ATOM 5657 C C . SER A 1 720 ? -22.859 -25.719 1.33 1 97.75 720 SER A C 1
ATOM 5659 O O . SER A 1 720 ? -23.516 -26.75 1.475 1 97.75 720 SER A O 1
ATOM 5661 N N . LEU A 1 721 ? -23.234 -24.578 1.829 1 96.31 721 LEU A N 1
ATOM 5662 C CA . LEU A 1 721 ? -24.344 -24.484 2.779 1 96.31 721 LEU A CA 1
ATOM 5663 C C . LEU A 1 721 ? -25.453 -23.594 2.227 1 96.31 721 LEU A C 1
ATOM 5665 O O . LEU A 1 721 ? -25.203 -22.469 1.782 1 96.31 721 LEU A O 1
ATOM 5669 N N . ARG A 1 722 ? -26.641 -24.125 2.26 1 95.56 722 ARG A N 1
ATOM 5670 C CA . ARG A 1 722 ? -27.781 -23.234 2.061 1 95.56 722 ARG A CA 1
ATOM 5671 C C . ARG A 1 722 ? -27.969 -22.312 3.256 1 95.56 722 ARG A C 1
ATOM 5673 O O . ARG A 1 722 ? -27.828 -22.734 4.406 1 95.56 722 ARG A O 1
ATOM 5680 N N . PHE A 1 723 ? -28.344 -21.094 2.969 1 95.81 723 PHE A N 1
ATOM 5681 C CA . PHE A 1 723 ? -28.5 -20.141 4.051 1 95.81 723 PHE A CA 1
ATOM 5682 C C . PHE A 1 723 ? -29.594 -20.578 5.02 1 95.81 723 PHE A C 1
ATOM 5684 O O . PHE A 1 723 ? -29.484 -20.359 6.227 1 95.81 723 PHE A O 1
ATOM 5691 N N . GLN A 1 724 ? -30.531 -21.25 4.547 1 94.5 724 GLN A N 1
ATOM 5692 C CA . GLN A 1 724 ? -31.672 -21.656 5.367 1 94.5 724 GLN A CA 1
ATOM 5693 C C . GLN A 1 724 ? -31.375 -22.938 6.121 1 94.5 724 GLN A C 1
ATOM 5695 O O . GLN A 1 724 ? -32.188 -23.406 6.93 1 94.5 724 GLN A O 1
ATOM 5700 N N . GLU A 1 725 ? -30.188 -23.531 5.887 1 92.56 725 GLU A N 1
ATOM 5701 C CA . GLU A 1 725 ? -29.797 -24.781 6.527 1 92.56 725 GLU A CA 1
ATOM 5702 C C . GLU A 1 725 ? -28.375 -24.688 7.09 1 92.56 725 GLU A C 1
ATOM 5704 O O . GLU A 1 725 ? -27.547 -25.562 6.848 1 92.56 725 GLU A O 1
ATOM 5709 N N . LEU A 1 726 ? -28.109 -23.688 7.836 1 91.62 726 LEU A N 1
ATOM 5710 C CA . LEU A 1 726 ? -26.766 -23.438 8.336 1 91.62 726 LEU A CA 1
ATOM 5711 C C . LEU A 1 726 ? -26.469 -24.297 9.555 1 91.62 726 LEU A C 1
ATOM 5713 O O . LEU A 1 726 ? -25.297 -24.516 9.906 1 91.62 726 LEU A O 1
ATOM 5717 N N . THR A 1 727 ? -27.484 -24.75 10.234 1 85.94 727 THR A N 1
ATOM 5718 C CA . THR A 1 727 ? -27.281 -25.656 11.359 1 85.94 727 THR A CA 1
ATOM 5719 C C . THR A 1 727 ? -27.016 -27.078 10.867 1 85.94 727 THR A C 1
ATOM 5721 O O . THR A 1 727 ? -27.891 -27.688 10.258 1 85.94 727 THR A O 1
ATOM 5724 N N . GLN A 1 728 ? -25.844 -27.531 10.992 1 85 728 GLN A N 1
ATOM 5725 C CA . GLN A 1 728 ? -25.422 -28.859 10.562 1 85 728 GLN A CA 1
ATOM 5726 C C . GLN A 1 728 ? -24.953 -29.688 11.75 1 85 728 GLN A C 1
ATOM 5728 O O . GLN A 1 728 ? -23.75 -29.719 12.055 1 85 728 GLN A O 1
ATOM 5733 N N . PRO A 1 729 ? -25.922 -30.375 12.266 1 78.12 729 PRO A N 1
ATOM 5734 C CA . PRO A 1 729 ? -25.531 -31.188 13.43 1 78.12 729 PRO A CA 1
ATOM 5735 C C . PRO A 1 729 ? -24.422 -32.188 13.109 1 78.12 729 PRO A C 1
ATOM 5737 O O . PRO A 1 729 ? -24.359 -32.719 12 1 78.12 729 PRO A O 1
ATOM 5740 N N . HIS A 1 730 ? -23.469 -32.438 13.852 1 79.69 730 HIS A N 1
ATOM 5741 C CA . HIS A 1 730 ? -22.406 -33.438 13.844 1 79.69 730 HIS A CA 1
ATOM 5742 C C . HIS A 1 730 ? -21.328 -33.094 12.828 1 79.69 730 HIS A C 1
ATOM 5744 O O . HIS A 1 730 ? -20.328 -33.812 12.711 1 79.69 730 HIS A O 1
ATOM 5750 N N . LEU A 1 731 ? -21.531 -32.094 11.977 1 81.94 731 LEU A N 1
ATOM 5751 C CA . LEU A 1 731 ? -20.562 -31.766 10.938 1 81.94 731 LEU A CA 1
ATOM 5752 C C . LEU A 1 731 ? -19.172 -31.578 11.539 1 81.94 731 LEU A C 1
ATOM 5754 O O . LEU A 1 731 ? -18.203 -32.156 11.039 1 81.94 731 LEU A O 1
ATOM 5758 N N . MET A 1 732 ? -19.062 -30.891 12.586 1 81.5 732 MET A N 1
ATOM 5759 C CA . MET A 1 732 ? -17.766 -30.578 13.195 1 81.5 732 MET A CA 1
ATOM 5760 C C . MET A 1 732 ? -17.109 -31.844 13.742 1 81.5 732 MET A C 1
ATOM 5762 O O . MET A 1 732 ? -15.906 -32.031 13.594 1 81.5 732 MET A O 1
ATOM 5766 N N . ASP A 1 733 ? -17.906 -32.656 14.312 1 79 733 ASP A N 1
ATOM 5767 C CA . ASP A 1 733 ? -17.406 -33.906 14.883 1 79 733 ASP A CA 1
ATOM 5768 C C . ASP A 1 733 ? -16.906 -34.844 13.789 1 79 733 ASP A C 1
ATOM 5770 O O . ASP A 1 733 ? -15.859 -35.469 13.945 1 79 733 ASP A O 1
ATOM 5774 N N . VAL A 1 734 ? -17.672 -34.906 12.781 1 81 734 VAL A N 1
ATOM 5775 C CA . VAL A 1 734 ? -17.312 -35.781 11.672 1 81 734 VAL A CA 1
ATOM 5776 C C . VAL A 1 734 ? -16.047 -35.281 11 1 81 734 VAL A C 1
ATOM 5778 O O . VAL A 1 734 ? -15.141 -36.062 10.703 1 81 734 VAL A O 1
ATOM 5781 N N . CYS A 1 735 ? -16 -34 10.719 1 80.88 735 CYS A N 1
ATOM 5782 C CA . CYS A 1 735 ? -14.828 -33.438 10.086 1 80.88 735 CYS A CA 1
ATOM 5783 C C . CYS A 1 735 ? -13.578 -33.656 10.922 1 80.88 735 CYS A C 1
ATOM 5785 O O . CYS A 1 735 ? -12.523 -34 10.391 1 80.88 735 CYS A O 1
ATOM 5787 N N . ALA A 1 736 ? -13.68 -33.5 12.195 1 77.31 736 ALA A N 1
ATOM 5788 C CA . ALA A 1 736 ? -12.555 -33.719 13.102 1 77.31 736 ALA A CA 1
ATOM 5789 C C . ALA A 1 736 ? -12.102 -35.188 13.039 1 77.31 736 ALA A C 1
ATOM 5791 O O . ALA A 1 736 ? -10.906 -35.469 13.055 1 77.31 736 ALA A O 1
ATOM 5792 N N . LYS A 1 737 ? -13.039 -36.062 13 1 78.56 737 LYS A N 1
ATOM 5793 C CA . LYS A 1 737 ? -12.734 -37.5 12.953 1 78.56 737 LYS A CA 1
ATOM 5794 C C . LYS A 1 737 ? -12.078 -37.875 11.633 1 78.56 737 LYS A C 1
ATOM 5796 O O . LYS A 1 737 ? -11.125 -38.656 11.617 1 78.56 737 LYS A O 1
ATOM 5801 N N . VAL A 1 738 ? -12.578 -37.344 10.578 1 81.88 738 VAL A N 1
ATOM 5802 C CA . VAL A 1 738 ? -12.086 -37.688 9.25 1 81.88 738 VAL A CA 1
ATOM 5803 C C . VAL A 1 738 ? -10.656 -37.188 9.078 1 81.88 738 VAL A C 1
ATOM 5805 O O . VAL A 1 738 ? -9.812 -37.844 8.477 1 81.88 738 VAL A O 1
ATOM 5808 N N . LEU A 1 739 ? -10.398 -36.031 9.555 1 76.19 739 LEU A N 1
ATOM 5809 C CA . LEU A 1 739 ? -9.086 -35.406 9.398 1 76.19 739 LEU A CA 1
ATOM 5810 C C . LEU A 1 739 ? -8.055 -36.094 10.281 1 76.19 739 LEU A C 1
ATOM 5812 O O . LEU A 1 739 ? -6.852 -35.969 10.031 1 76.19 739 LEU A O 1
ATOM 5816 N N . THR A 1 740 ? -8.5 -36.781 11.359 1 69.56 740 THR A N 1
ATOM 5817 C CA . THR A 1 740 ? -7.598 -37.531 12.227 1 69.56 740 THR A CA 1
ATOM 5818 C C . THR A 1 740 ? -7.398 -38.938 11.703 1 69.56 740 THR A C 1
ATOM 5820 O O . THR A 1 740 ? -6.469 -39.656 12.125 1 69.56 740 THR A O 1
ATOM 5823 N N . LEU A 1 741 ? -8.367 -39.438 11.055 1 60.41 741 LEU A N 1
ATOM 5824 C CA . LEU A 1 741 ? -8.195 -40.781 10.508 1 60.41 741 LEU A CA 1
ATOM 5825 C C . LEU A 1 741 ? -6.863 -40.906 9.781 1 60.41 741 LEU A C 1
ATOM 5827 O O . LEU A 1 741 ? -6.484 -40.031 9.016 1 60.41 741 LEU A O 1
ATOM 5831 N N . LYS A 1 742 ? -5.863 -41.312 10.461 1 51.66 742 LYS A N 1
ATOM 5832 C CA . LYS A 1 742 ? -4.473 -41.531 10.094 1 51.66 742 LYS A CA 1
ATOM 5833 C C . LYS A 1 742 ? -4.34 -41.844 8.602 1 51.66 742 LYS A C 1
ATOM 5835 O O . LYS A 1 742 ? -5 -42.75 8.094 1 51.66 742 LYS A O 1
ATOM 5840 N N . ASP A 1 743 ? -4.102 -40.906 7.828 1 47.72 743 ASP A N 1
ATOM 5841 C CA . ASP A 1 743 ? -3.496 -41.281 6.559 1 47.72 743 ASP A CA 1
ATOM 5842 C C . ASP A 1 743 ? -2.357 -42.281 6.773 1 47.72 743 ASP A C 1
ATOM 5844 O O . ASP A 1 743 ? -1.42 -42 7.523 1 47.72 743 ASP A O 1
ATOM 5848 N N . ASP A 1 744 ? -2.605 -43.438 6.863 1 41.78 744 ASP A N 1
ATOM 5849 C CA . ASP A 1 744 ? -1.55 -44.469 6.84 1 41.78 744 ASP A CA 1
ATOM 5850 C C . ASP A 1 744 ? -0.419 -44.062 5.898 1 41.78 744 ASP A C 1
ATOM 5852 O O . ASP A 1 744 ? 0.392 -44.875 5.492 1 41.78 744 ASP A O 1
ATOM 5856 N N . ASP A 1 745 ? -0.524 -43 5.281 1 42.22 745 ASP A N 1
ATOM 5857 C CA . ASP A 1 745 ? 0.642 -42.781 4.43 1 42.22 745 ASP A CA 1
ATOM 5858 C C . ASP A 1 745 ? 1.832 -42.281 5.254 1 42.22 745 ASP A C 1
ATOM 5860 O O . ASP A 1 745 ? 1.749 -41.25 5.918 1 42.22 745 ASP A O 1
ATOM 5864 N N . PRO A 1 746 ? 2.836 -43.062 5.633 1 38.91 746 PRO A N 1
ATOM 5865 C CA . PRO A 1 746 ? 4.051 -42.875 6.426 1 38.91 746 PRO A CA 1
ATOM 5866 C C . PRO A 1 746 ? 4.758 -41.562 6.098 1 38.91 746 PRO A C 1
ATOM 5868 O O . PRO A 1 746 ? 5.578 -41.094 6.883 1 38.91 746 PRO A O 1
ATOM 5871 N N . GLN A 1 747 ? 4.832 -41.094 4.93 1 36.78 747 GLN A N 1
ATOM 5872 C CA . GLN A 1 747 ? 5.766 -40.031 4.52 1 36.78 747 GLN A CA 1
ATOM 5873 C C . GLN A 1 747 ? 5.34 -38.688 5.07 1 36.78 747 GLN A C 1
ATOM 5875 O O . GLN A 1 747 ? 6.07 -37.688 4.938 1 36.78 747 GLN A O 1
ATOM 5880 N N . LEU A 1 748 ? 4.195 -38.375 5.512 1 38.69 748 LEU A N 1
ATOM 5881 C CA . LEU A 1 748 ? 3.73 -37 5.699 1 38.69 748 LEU A CA 1
ATOM 5882 C C . LEU A 1 748 ? 4.082 -36.5 7.098 1 38.69 748 LEU A C 1
ATOM 5884 O O . LEU A 1 748 ? 3.709 -35.375 7.469 1 38.69 748 LEU A O 1
ATOM 5888 N N . GLY A 1 749 ? 4.715 -37.281 7.988 1 33.31 749 GLY A N 1
ATOM 5889 C CA . GLY A 1 749 ? 4.949 -36.75 9.32 1 33.31 749 GLY A CA 1
ATOM 5890 C C . GLY A 1 749 ? 5.953 -35.625 9.344 1 33.31 749 GLY A C 1
ATOM 5891 O O . GLY A 1 749 ? 6.16 -35 10.383 1 33.31 749 GLY A O 1
ATOM 5892 N N . ALA A 1 750 ? 6.934 -35.531 8.406 1 33.5 750 ALA A N 1
ATOM 5893 C CA . ALA A 1 750 ? 8.086 -34.719 8.719 1 33.5 750 ALA A CA 1
ATOM 5894 C C . ALA A 1 750 ? 7.781 -33.219 8.477 1 33.5 750 ALA A C 1
ATOM 5896 O O . ALA A 1 750 ? 8.625 -32.375 8.734 1 33.5 750 ALA A O 1
ATOM 5897 N N . GLU A 1 751 ? 6.988 -32.719 7.707 1 30.19 751 GLU A N 1
ATOM 5898 C CA . GLU A 1 751 ? 7.141 -31.328 7.34 1 30.19 751 GLU A CA 1
ATOM 5899 C C . GLU A 1 751 ? 6.414 -30.422 8.328 1 30.19 751 GLU A C 1
ATOM 5901 O O . GLU A 1 751 ? 6.262 -29.219 8.078 1 30.19 751 GLU A O 1
ATOM 5906 N N . ALA A 1 752 ? 6.047 -30.797 9.445 1 25.44 752 ALA A N 1
ATOM 5907 C CA . ALA A 1 752 ? 5.789 -29.703 10.375 1 25.44 752 ALA A CA 1
ATOM 5908 C C . ALA A 1 752 ? 7.09 -29.125 10.914 1 25.44 752 ALA A C 1
ATOM 5910 O O . ALA A 1 752 ? 8.023 -29.859 11.242 1 25.44 752 ALA A O 1
ATOM 5911 N N . MET B 1 1 ? -18.125 29.766 32.688 1 78.12 1 MET B N 1
ATOM 5912 C CA . MET B 1 1 ? -17.922 29.375 31.281 1 78.12 1 MET B CA 1
ATOM 5913 C C . MET B 1 1 ? -16.859 30.234 30.625 1 78.12 1 MET B C 1
ATOM 5915 O O . MET B 1 1 ? -16.891 31.453 30.719 1 78.12 1 MET B O 1
ATOM 5919 N N . VAL B 1 2 ? -15.828 29.625 30.094 1 86.19 2 VAL B N 1
ATOM 5920 C CA . VAL B 1 2 ? -14.773 30.391 29.422 1 86.19 2 VAL B CA 1
ATOM 5921 C C . VAL B 1 2 ? -14.742 30.031 27.938 1 86.19 2 VAL B C 1
ATOM 5923 O O . VAL B 1 2 ? -14.719 28.844 27.578 1 86.19 2 VAL B O 1
ATOM 5926 N N . VAL B 1 3 ? -14.953 31.047 27.141 1 93.12 3 VAL B N 1
ATOM 5927 C CA . VAL B 1 3 ? -14.789 30.906 25.688 1 93.12 3 VAL B CA 1
ATOM 5928 C C . VAL B 1 3 ? -13.656 31.812 25.203 1 93.12 3 VAL B C 1
ATOM 5930 O O . VAL B 1 3 ? -13.688 33.031 25.438 1 93.12 3 VAL B O 1
ATOM 5933 N N . LEU B 1 4 ? -12.68 31.266 24.641 1 94.38 4 LEU B N 1
ATOM 5934 C CA . LEU B 1 4 ? -11.586 32.094 24.156 1 94.38 4 LEU B CA 1
ATOM 5935 C C . LEU B 1 4 ? -11.078 31.609 22.812 1 94.38 4 LEU B C 1
ATOM 5937 O O . LEU B 1 4 ? -11.25 30.438 22.469 1 94.38 4 LEU B O 1
ATOM 5941 N N . VAL B 1 5 ? -10.562 32.5 22.047 1 96.94 5 VAL B N 1
ATOM 5942 C CA . VAL B 1 5 ? -9.906 32.219 20.766 1 96.94 5 VAL B CA 1
ATOM 5943 C C . VAL B 1 5 ? -8.414 32.531 20.875 1 96.94 5 VAL B C 1
ATOM 5945 O O . VAL B 1 5 ? -8.031 33.625 21.297 1 96.94 5 VAL B O 1
ATOM 5948 N N . GLN B 1 6 ? -7.676 31.562 20.531 1 96.75 6 GLN B N 1
ATOM 5949 C CA . GLN B 1 6 ? -6.23 31.734 20.609 1 96.75 6 GLN B CA 1
ATOM 5950 C C . GLN B 1 6 ? -5.594 31.688 19.219 1 96.75 6 GLN B C 1
ATOM 5952 O O . GLN B 1 6 ? -5.855 30.766 18.453 1 96.75 6 GLN B O 1
ATOM 5957 N N . VAL B 1 7 ? -4.766 32.688 18.922 1 98.12 7 VAL B N 1
ATOM 5958 C CA . VAL B 1 7 ? -3.939 32.656 17.719 1 98.12 7 VAL B CA 1
ATOM 5959 C C . VAL B 1 7 ? -2.74 31.734 17.938 1 98.12 7 VAL B C 1
ATOM 5961 O O . VAL B 1 7 ? -1.772 32.125 18.594 1 98.12 7 VAL B O 1
ATOM 5964 N N . LEU B 1 8 ? -2.764 30.594 17.359 1 97.25 8 LEU B N 1
ATOM 5965 C CA . LEU B 1 8 ? -1.639 29.688 17.531 1 97.25 8 LEU B CA 1
ATOM 5966 C C . LEU B 1 8 ? -0.395 30.219 16.828 1 97.25 8 LEU B C 1
ATOM 5968 O O . LEU B 1 8 ? 0.702 30.188 17.391 1 97.25 8 LEU B O 1
ATOM 5972 N N . CYS B 1 9 ? -0.607 30.641 15.633 1 96.94 9 CYS B N 1
ATOM 5973 C CA . CYS B 1 9 ? 0.504 31.266 14.922 1 96.94 9 CYS B CA 1
ATOM 5974 C C . CYS B 1 9 ? 0 32.25 13.867 1 96.94 9 CYS B C 1
ATOM 5976 O O . CYS B 1 9 ? -1.154 32.156 13.445 1 96.94 9 CYS B O 1
ATOM 5978 N N . VAL B 1 10 ? 0.794 33.188 13.547 1 96.75 10 VAL B N 1
ATOM 5979 C CA . VAL B 1 10 ? 0.524 34.188 12.5 1 96.75 10 VAL B CA 1
ATOM 5980 C C . VAL B 1 10 ? 1.264 33.781 11.227 1 96.75 10 VAL B C 1
ATOM 5982 O O . VAL B 1 10 ? 1.979 32.781 11.195 1 96.75 10 VAL B O 1
ATOM 5985 N N . ASP B 1 11 ? 1.018 34.5 10.203 1 94.88 11 ASP B N 1
ATOM 5986 C CA . ASP B 1 11 ? 1.622 34.188 8.914 1 94.88 11 ASP B CA 1
ATOM 5987 C C . ASP B 1 11 ? 3.113 34.531 8.914 1 94.88 11 ASP B C 1
ATOM 5989 O O . ASP B 1 11 ? 3.518 35.594 9.367 1 94.88 11 ASP B O 1
ATOM 5993 N N . SER B 1 12 ? 3.875 33.625 8.594 1 91.38 12 SER B N 1
ATOM 5994 C CA . SER B 1 12 ? 5.305 33.719 8.328 1 91.38 12 SER B CA 1
ATOM 5995 C C . SER B 1 12 ? 5.738 32.719 7.258 1 91.38 12 SER B C 1
ATOM 5997 O O . SER B 1 12 ? 4.914 31.969 6.742 1 91.38 12 SER B O 1
ATOM 5999 N N . VAL B 1 13 ? 6.992 32.75 6.875 1 87.12 13 VAL B N 1
ATOM 6000 C CA . VAL B 1 13 ? 7.465 31.766 5.91 1 87.12 13 VAL B CA 1
ATOM 6001 C C . VAL B 1 13 ? 7.352 30.359 6.504 1 87.12 13 VAL B C 1
ATOM 6003 O O . VAL B 1 13 ? 7.023 29.406 5.801 1 87.12 13 VAL B O 1
ATOM 6006 N N . GLU B 1 14 ? 7.578 30.297 7.777 1 90.5 14 GLU B N 1
ATOM 6007 C CA . GLU B 1 14 ? 7.586 29 8.461 1 90.5 14 GLU B CA 1
ATOM 6008 C C . GLU B 1 14 ? 6.164 28.547 8.789 1 90.5 14 GLU B C 1
ATOM 6010 O O . GLU B 1 14 ? 5.879 27.344 8.781 1 90.5 14 GLU B O 1
ATOM 6015 N N . THR B 1 15 ? 5.316 29.5 9.039 1 93.62 15 THR B N 1
ATOM 6016 C CA . THR B 1 15 ? 3.998 29.125 9.539 1 93.62 15 THR B CA 1
ATOM 6017 C C . THR B 1 15 ? 2.898 29.828 8.758 1 93.62 15 THR B C 1
ATOM 6019 O O . THR B 1 15 ? 3.164 30.812 8.055 1 93.62 15 THR B O 1
ATOM 6022 N N . SER B 1 16 ? 1.708 29.266 8.859 1 95.94 16 SER B N 1
ATOM 6023 C CA . SER B 1 16 ? 0.467 29.875 8.391 1 95.94 16 SER B CA 1
ATOM 6024 C C . SER B 1 16 ? -0.536 30.031 9.523 1 95.94 16 SER B C 1
ATOM 6026 O O . SER B 1 16 ? -0.53 29.25 10.484 1 95.94 16 SER B O 1
ATOM 6028 N N . PRO B 1 17 ? -1.33 31.062 9.414 1 97.94 17 PRO B N 1
ATOM 6029 C CA . PRO B 1 17 ? -2.221 31.375 10.539 1 97.94 17 PRO B CA 1
ATOM 6030 C C . PRO B 1 17 ? -3.105 30.188 10.93 1 97.94 17 PRO B C 1
ATOM 6032 O O . PRO B 1 17 ? -3.65 29.5 10.062 1 97.94 17 PRO B O 1
ATOM 6035 N N . SER B 1 18 ? -3.193 29.953 12.141 1 98.12 18 SER B N 1
ATOM 6036 C CA . SER B 1 18 ? -4.039 28.938 12.766 1 98.12 18 SER B CA 1
ATOM 6037 C C . SER B 1 18 ? -4.629 29.438 14.078 1 98.12 18 SER B C 1
ATOM 6039 O O . SER B 1 18 ? -3.957 30.156 14.836 1 98.12 18 SER B O 1
ATOM 6041 N N . LEU B 1 19 ? -5.867 29.188 14.328 1 98.12 19 LEU B N 1
ATOM 6042 C CA . LEU B 1 19 ? -6.543 29.625 15.539 1 98.12 19 LEU B CA 1
ATOM 6043 C C . LEU B 1 19 ? -7.172 28.453 16.281 1 98.12 19 LEU B C 1
ATOM 6045 O O . LEU B 1 19 ? -7.523 27.438 15.664 1 98.12 19 LEU B O 1
ATOM 6049 N N . LEU B 1 20 ? -7.27 28.578 17.531 1 96.56 20 LEU B N 1
ATOM 6050 C CA . LEU B 1 20 ? -7.875 27.562 18.391 1 96.56 20 LEU B CA 1
ATOM 6051 C C . LEU B 1 20 ? -9.008 28.172 19.219 1 96.56 20 LEU B C 1
ATOM 6053 O O . LEU B 1 20 ? -8.805 29.156 19.922 1 96.56 20 LEU B O 1
ATOM 6057 N N . LEU B 1 21 ? -10.188 27.672 19.047 1 95.81 21 LEU B N 1
ATOM 6058 C CA . LEU B 1 21 ? -11.312 28 19.906 1 95.81 21 LEU B CA 1
ATOM 6059 C C . LEU B 1 21 ? -11.43 27.016 21.062 1 95.81 21 LEU B C 1
ATOM 6061 O O . LEU B 1 21 ? -11.43 25.797 20.844 1 95.81 21 LEU B O 1
ATOM 6065 N N . SER B 1 22 ? -11.453 27.5 22.219 1 92.44 22 SER B N 1
ATOM 6066 C CA . SER B 1 22 ? -11.594 26.656 23.406 1 92.44 22 SER B CA 1
ATOM 6067 C C . SER B 1 22 ? -12.797 27.078 24.25 1 92.44 22 SER B C 1
ATOM 6069 O O . SER B 1 22 ? -13.047 28.266 24.422 1 92.44 22 SER B O 1
ATOM 6071 N N . THR B 1 23 ? -13.555 26.094 24.641 1 89.19 23 THR B N 1
ATOM 6072 C CA . THR B 1 23 ? -14.68 26.328 25.531 1 89.19 23 THR B CA 1
ATOM 6073 C C . THR B 1 23 ? -14.539 25.5 26.812 1 89.19 23 THR B C 1
ATOM 6075 O O . THR B 1 23 ? -14.055 24.375 26.781 1 89.19 23 THR B O 1
ATOM 6078 N N . GLU B 1 24 ? -14.719 26.062 27.906 1 82.38 24 GLU B N 1
ATOM 6079 C CA . GLU B 1 24 ? -14.711 25.391 29.203 1 82.38 24 GLU B CA 1
ATOM 6080 C C . GLU B 1 24 ? -16.047 25.562 29.922 1 82.38 24 GLU B C 1
ATOM 6082 O O . GLU B 1 24 ? -16.5 26.688 30.125 1 82.38 24 GLU B O 1
ATOM 6087 N N . SER B 1 25 ? -16.688 24.391 30.031 1 75.12 25 SER B N 1
ATOM 6088 C CA . SER B 1 25 ? -17.953 24.453 30.766 1 75.12 25 SER B CA 1
ATOM 6089 C C . SER B 1 25 ? -17.938 23.531 31.969 1 75.12 25 SER B C 1
ATOM 6091 O O . SER B 1 25 ? -17.328 22.453 31.922 1 75.12 25 SER B O 1
ATOM 6093 N N . HIS B 1 26 ? -18.266 24.031 33.094 1 62.53 26 HIS B N 1
ATOM 6094 C CA . HIS B 1 26 ? -18.406 23.234 34.312 1 62.53 26 HIS B CA 1
ATOM 6095 C C . HIS B 1 26 ? -19.828 22.672 34.438 1 62.53 26 HIS B C 1
ATOM 6097 O O . HIS B 1 26 ? -20.797 23.406 34.25 1 62.53 26 HIS B O 1
ATOM 6103 N N . ARG B 1 27 ? -19.938 21.328 34.125 1 57.97 27 ARG B N 1
ATOM 6104 C CA . ARG B 1 27 ? -21.234 20.688 34.312 1 57.97 27 ARG B CA 1
ATOM 6105 C C . ARG B 1 27 ? -21.359 20.078 35.719 1 57.97 27 ARG B C 1
ATOM 6107 O O . ARG B 1 27 ? -20.469 19.359 36.156 1 57.97 27 ARG B O 1
ATOM 6114 N N . TYR B 1 28 ? -22.172 20.656 36.469 1 53.56 28 TYR B N 1
ATOM 6115 C CA . TYR B 1 28 ? -22.469 20.125 37.781 1 53.56 28 TYR B CA 1
ATOM 6116 C C . TYR B 1 28 ? -23.5 19 37.688 1 53.56 28 TYR B C 1
ATOM 6118 O O . TYR B 1 28 ? -24.594 19.203 37.188 1 53.56 28 TYR B O 1
ATOM 6126 N N . MET B 1 29 ? -23 17.781 37.531 1 52.06 29 MET B N 1
ATOM 6127 C CA . MET B 1 29 ? -23.938 16.672 37.531 1 52.06 29 MET B CA 1
ATOM 6128 C C . MET B 1 29 ? -24.188 16.188 38.969 1 52.06 29 MET B C 1
ATOM 6130 O O . MET B 1 29 ? -23.25 15.867 39.688 1 52.06 29 MET B O 1
ATOM 6134 N N . PRO B 1 30 ? -25.375 16.266 39.406 1 52.56 30 PRO B N 1
ATOM 6135 C CA . PRO B 1 30 ? -25.703 15.695 40.719 1 52.56 30 PRO B CA 1
ATOM 6136 C C . PRO B 1 30 ? -25.672 14.172 40.719 1 52.56 30 PRO B C 1
ATOM 6138 O O . PRO B 1 30 ? -26.109 13.539 39.75 1 52.56 30 PRO B O 1
ATOM 6141 N N . SER B 1 31 ? -24.688 13.625 41.156 1 51.94 31 SER B N 1
ATOM 6142 C CA . SER B 1 31 ? -24.766 12.172 41.312 1 51.94 31 SER B CA 1
ATOM 6143 C C . SER B 1 31 ? -25.312 11.805 42.688 1 51.94 31 SER B C 1
ATOM 6145 O O . SER B 1 31 ? -24.938 12.414 43.688 1 51.94 31 SER B O 1
ATOM 6147 N N . ARG B 1 32 ? -26.422 11.094 42.594 1 48.97 32 ARG B N 1
ATOM 6148 C CA . ARG B 1 32 ? -27.047 10.625 43.812 1 48.97 32 ARG B CA 1
ATOM 6149 C C . ARG B 1 32 ? -26.172 9.602 44.531 1 48.97 32 ARG B C 1
ATOM 6151 O O . ARG B 1 32 ? -25.844 8.555 43.969 1 48.97 32 ARG B O 1
ATOM 6158 N N . LEU B 1 33 ? -25.281 10.047 45.438 1 44.75 33 LEU B N 1
ATOM 6159 C CA . LEU B 1 33 ? -24.609 8.984 46.156 1 44.75 33 LEU B CA 1
ATOM 6160 C C . LEU B 1 33 ? -25.625 8.188 47 1 44.75 33 LEU B C 1
ATOM 6162 O O . LEU B 1 33 ? -25.547 6.961 47.062 1 44.75 33 LEU B O 1
ATOM 6166 N N . ASP B 1 34 ? -26.344 8.836 48.156 1 47.31 34 ASP B N 1
ATOM 6167 C CA . ASP B 1 34 ? -27.406 8.234 48.938 1 47.31 34 ASP B CA 1
ATOM 6168 C C . ASP B 1 34 ? -28.656 9.094 48.938 1 47.31 34 ASP B C 1
ATOM 6170 O O . ASP B 1 34 ? -28.672 10.18 48.344 1 47.31 34 ASP B O 1
ATOM 6174 N N . SER B 1 35 ? -29.891 8.57 49.594 1 48.22 35 SER B N 1
ATOM 6175 C CA . SER B 1 35 ? -31.219 9.156 49.656 1 48.22 35 SER B CA 1
ATOM 6176 C C . SER B 1 35 ? -31.141 10.648 50 1 48.22 35 SER B C 1
ATOM 6178 O O . SER B 1 35 ? -32.125 11.375 49.812 1 48.22 35 SER B O 1
ATOM 6180 N N . THR B 1 36 ? -30.141 11.086 50.781 1 49.62 36 THR B N 1
ATOM 6181 C CA . THR B 1 36 ? -30.219 12.422 51.344 1 49.62 36 THR B CA 1
ATOM 6182 C C . THR B 1 36 ? -29.141 13.32 50.781 1 49.62 36 THR B C 1
ATOM 6184 O O . THR B 1 36 ? -29.125 14.531 51.031 1 49.62 36 THR B O 1
ATOM 6187 N N . GLN B 1 37 ? -28 12.758 50.281 1 44.78 37 GLN B N 1
ATOM 6188 C CA . GLN B 1 37 ? -26.891 13.648 49.938 1 44.78 37 GLN B CA 1
ATOM 6189 C C . GLN B 1 37 ? -26.594 13.602 48.438 1 44.78 37 GLN B C 1
ATOM 6191 O O . GLN B 1 37 ? -26.5 12.523 47.844 1 44.78 37 GLN B O 1
ATOM 6196 N N . TYR B 1 38 ? -26.891 14.688 47.656 1 44.47 38 TYR B N 1
ATOM 6197 C CA . TYR B 1 38 ? -26.516 14.844 46.25 1 44.47 38 TYR B CA 1
ATOM 6198 C C . TYR B 1 38 ? -25.062 15.305 46.125 1 44.47 38 TYR B C 1
ATOM 6200 O O . TYR B 1 38 ? -24.609 16.141 46.875 1 44.47 38 TYR B O 1
ATOM 6208 N N . HIS B 1 39 ? -24.188 14.445 45.719 1 50.12 39 HIS B N 1
ATOM 6209 C CA . HIS B 1 39 ? -22.844 14.914 45.375 1 50.12 39 HIS B CA 1
ATOM 6210 C C . HIS B 1 39 ? -22.844 15.523 43.969 1 50.12 39 HIS B C 1
ATOM 6212 O O . HIS B 1 39 ? -23.391 14.938 43.031 1 50.12 39 HIS B O 1
ATOM 6218 N N . ILE B 1 40 ? -22.625 16.781 43.844 1 46.88 40 ILE B N 1
ATOM 6219 C CA . ILE B 1 40 ? -22.5 17.484 42.562 1 46.88 40 ILE B CA 1
ATOM 6220 C C . ILE B 1 40 ? -21.094 17.297 42.031 1 46.88 40 ILE B C 1
ATOM 6222 O O . ILE B 1 40 ? -20.109 17.703 42.656 1 46.88 40 ILE B O 1
ATOM 6226 N N . SER B 1 41 ? -20.938 16.359 41.188 1 53.09 41 SER B N 1
ATOM 6227 C CA . SER B 1 41 ? -19.641 16.219 40.531 1 53.09 41 SER B CA 1
ATOM 6228 C C . SER B 1 41 ? -19.484 17.281 39.438 1 53.09 41 SER B C 1
ATOM 6230 O O . SER B 1 41 ? -20.422 17.562 38.688 1 53.09 41 SER B O 1
ATOM 6232 N N . ASN B 1 42 ? -18.516 18.172 39.625 1 52.62 42 ASN B N 1
ATOM 6233 C CA . ASN B 1 42 ? -18.109 19.172 38.656 1 52.62 42 ASN B CA 1
ATOM 6234 C C . ASN B 1 42 ? -17.25 18.578 37.562 1 52.62 42 ASN B C 1
ATOM 6236 O O . ASN B 1 42 ? -16.141 18.094 37.844 1 52.62 42 ASN B O 1
ATOM 6240 N N . SER B 1 43 ? -17.984 18.188 36.5 1 62.81 43 SER B N 1
ATOM 6241 C CA . SER B 1 43 ? -17.172 17.688 35.406 1 62.81 43 SER B CA 1
ATOM 6242 C C . SER B 1 43 ? -16.859 18.797 34.406 1 62.81 43 SER B C 1
ATOM 6244 O O . SER B 1 43 ? -17.75 19.547 34 1 62.81 43 SER B O 1
ATOM 6246 N N . CYS B 1 44 ? -15.617 19.266 34.375 1 61.28 44 CYS B N 1
ATOM 6247 C CA . CYS B 1 44 ? -15.133 20.25 33.406 1 61.28 44 CYS B CA 1
ATOM 6248 C C . CYS B 1 44 ? -15.055 19.656 32 1 61.28 44 CYS B C 1
ATOM 6250 O O . CYS B 1 44 ? -14.383 18.656 31.797 1 61.28 44 CYS B O 1
ATOM 6252 N N . VAL B 1 45 ? -16.062 20.156 31.156 1 69.81 45 VAL B N 1
ATOM 6253 C CA . VAL B 1 45 ? -16.031 19.719 29.766 1 69.81 45 VAL B CA 1
ATOM 6254 C C . VAL B 1 45 ? -15.25 20.719 28.922 1 69.81 45 VAL B C 1
ATOM 6256 O O . VAL B 1 45 ? -15.578 21.906 28.906 1 69.81 45 VAL B O 1
ATOM 6259 N N . LEU B 1 46 ? -14.102 20.328 28.453 1 75.62 46 LEU B N 1
ATOM 6260 C CA . LEU B 1 46 ? -13.266 21.141 27.578 1 75.62 46 LEU B CA 1
ATOM 6261 C C . LEU B 1 46 ? -13.43 20.719 26.125 1 75.62 46 LEU B C 1
ATOM 6263 O O . LEU B 1 46 ? -13.477 19.531 25.828 1 75.62 46 LEU B O 1
ATOM 6267 N N . SER B 1 47 ? -13.828 21.688 25.234 1 84.81 47 SER B N 1
ATOM 6268 C CA . SER B 1 47 ? -13.875 21.438 23.812 1 84.81 47 SER B CA 1
ATOM 6269 C C . SER B 1 47 ? -12.922 22.344 23.047 1 84.81 47 SER B C 1
ATOM 6271 O O . SER B 1 47 ? -12.734 23.5 23.422 1 84.81 47 SER B O 1
ATOM 6273 N N . SER B 1 48 ? -12.266 21.812 22.141 1 89.56 48 SER B N 1
ATOM 6274 C CA . SER B 1 48 ? -11.336 22.578 21.328 1 89.56 48 SER B CA 1
ATOM 6275 C C . SER B 1 48 ? -11.617 22.406 19.844 1 89.56 48 SER B C 1
ATOM 6277 O O . SER B 1 48 ? -11.992 21.328 19.391 1 89.56 48 SER B O 1
ATOM 6279 N N . PHE B 1 49 ? -11.484 23.516 19.125 1 93.62 49 PHE B N 1
ATOM 6280 C CA . PHE B 1 49 ? -11.688 23.594 17.672 1 93.62 49 PHE B CA 1
ATOM 6281 C C . PHE B 1 49 ? -10.523 24.297 17 1 93.62 49 PHE B C 1
ATOM 6283 O O . PHE B 1 49 ? -10.086 25.344 17.438 1 93.62 49 PHE B O 1
ATOM 6290 N N . LEU B 1 50 ? -10.086 23.672 15.945 1 96.81 50 LEU B N 1
ATOM 6291 C CA . LEU B 1 50 ? -8.992 24.297 15.211 1 96.81 50 LEU B CA 1
ATOM 6292 C C . LEU B 1 50 ? -9.484 24.938 13.922 1 96.81 50 LEU B C 1
ATOM 6294 O O . LEU B 1 50 ? -10.328 24.359 13.227 1 96.81 50 LEU B O 1
ATOM 6298 N N . PHE B 1 51 ? -9.016 26.125 13.688 1 98.25 51 PHE B N 1
ATOM 6299 C CA . PHE B 1 51 ? -9.227 26.766 12.398 1 98.25 51 PHE B CA 1
ATOM 6300 C C . PHE B 1 51 ? -7.941 26.797 11.586 1 98.25 51 PHE B C 1
ATOM 6302 O O . PHE B 1 51 ? -6.984 27.484 11.953 1 98.25 51 PHE B O 1
ATOM 6309 N N . ASN B 1 52 ? -7.883 26.031 10.539 1 98.38 52 ASN B N 1
ATOM 6310 C CA . ASN B 1 52 ? -6.715 25.812 9.688 1 98.38 52 ASN B CA 1
ATOM 6311 C C . ASN B 1 52 ? -5.605 25.094 10.445 1 98.38 52 ASN B C 1
ATOM 6313 O O . ASN B 1 52 ? -5.418 25.297 11.641 1 98.38 52 ASN B O 1
ATOM 6317 N N . VAL B 1 53 ? -4.961 24.219 9.773 1 97.88 53 VAL B N 1
ATOM 6318 C CA . VAL B 1 53 ? -3.838 23.453 10.305 1 97.88 53 VAL B CA 1
ATOM 6319 C C . VAL B 1 53 ? -2.723 23.391 9.258 1 97.88 53 VAL B C 1
ATOM 6321 O O . VAL B 1 53 ? -2.621 22.422 8.508 1 97.88 53 VAL B O 1
ATOM 6324 N N . GLY B 1 54 ? -1.884 24.391 9.297 1 96.75 54 GLY B N 1
ATOM 6325 C CA . GLY B 1 54 ? -0.724 24.375 8.422 1 96.75 54 GLY B CA 1
ATOM 6326 C C . GLY B 1 54 ? 0.407 23.516 8.945 1 96.75 54 GLY B C 1
ATOM 6327 O O . GLY B 1 54 ? 0.275 22.875 9.992 1 96.75 54 GLY B O 1
ATOM 6328 N N . ASP B 1 55 ? 1.507 23.516 8.266 1 96.25 55 ASP B N 1
ATOM 6329 C CA . ASP B 1 55 ? 2.688 22.766 8.68 1 96.25 55 ASP B CA 1
ATOM 6330 C C . ASP B 1 55 ? 3.16 23.203 10.062 1 96.25 55 ASP B C 1
ATOM 6332 O O . ASP B 1 55 ? 3.148 24.391 10.375 1 96.25 55 ASP B O 1
ATOM 6336 N N . GLY B 1 56 ? 3.492 22.297 10.898 1 95 56 GLY B N 1
ATOM 6337 C CA . GLY B 1 56 ? 4.18 22.609 12.141 1 95 56 GLY B CA 1
ATOM 6338 C C . GLY B 1 56 ? 3.234 22.859 13.297 1 95 56 GLY B C 1
ATOM 6339 O O . GLY B 1 56 ? 3.668 22.969 14.445 1 95 56 GLY B O 1
ATOM 6340 N N . ILE B 1 57 ? 1.929 22.891 13.039 1 95.69 57 ILE B N 1
ATOM 6341 C CA . ILE B 1 57 ? 0.977 23.203 14.102 1 95.69 57 ILE B CA 1
ATOM 6342 C C . ILE B 1 57 ? 0.99 22.094 15.156 1 95.69 57 ILE B C 1
ATOM 6344 O O . ILE B 1 57 ? 0.887 22.375 16.344 1 95.69 57 ILE B O 1
ATOM 6348 N N . GLN B 1 58 ? 1.057 20.875 14.688 1 93.94 58 GLN B N 1
ATOM 6349 C CA . GLN B 1 58 ? 1.157 19.766 15.617 1 93.94 58 GLN B CA 1
ATOM 6350 C C . GLN B 1 58 ? 2.352 19.938 16.547 1 93.94 58 GLN B C 1
ATOM 6352 O O . GLN B 1 58 ? 2.229 19.75 17.766 1 93.94 58 GLN B O 1
ATOM 6357 N N . ARG B 1 59 ? 3.445 20.266 15.969 1 94.06 59 ARG B N 1
ATOM 6358 C CA . ARG B 1 59 ? 4.676 20.469 16.719 1 94.06 59 ARG B CA 1
ATOM 6359 C C . ARG B 1 59 ? 4.539 21.625 17.688 1 94.06 59 ARG B C 1
ATOM 6361 O O . ARG B 1 59 ? 4.988 21.547 18.844 1 94.06 59 ARG B O 1
ATOM 6368 N N . LEU B 1 60 ? 3.959 22.703 17.234 1 95.81 60 LEU B N 1
ATOM 6369 C CA . LEU B 1 60 ? 3.701 23.875 18.062 1 95.81 60 LEU B CA 1
ATOM 6370 C C . LEU B 1 60 ? 2.836 23.516 19.266 1 95.81 60 LEU B C 1
ATOM 6372 O O . LEU B 1 60 ? 3.146 23.891 20.391 1 95.81 60 LEU B O 1
ATOM 6376 N N . CYS B 1 61 ? 1.752 22.766 19.016 1 93.81 61 CYS B N 1
ATOM 6377 C CA . CYS B 1 61 ? 0.831 22.375 20.078 1 93.81 61 CYS B CA 1
ATOM 6378 C C . CYS B 1 61 ? 1.531 21.516 21.125 1 93.81 61 CYS B C 1
ATOM 6380 O O . CYS B 1 61 ? 1.297 21.672 22.328 1 93.81 61 CYS B O 1
ATOM 6382 N N . MET B 1 62 ? 2.396 20.688 20.656 1 89.94 62 MET B N 1
ATOM 6383 C CA . MET B 1 62 ? 3.123 19.812 21.562 1 89.94 62 MET B CA 1
ATOM 6384 C C . MET B 1 62 ? 4.105 20.609 22.422 1 89.94 62 MET B C 1
ATOM 6386 O O . MET B 1 62 ? 4.176 20.406 23.641 1 89.94 62 MET B O 1
ATOM 6390 N N . GLU B 1 63 ? 4.82 21.484 21.812 1 92.62 63 GLU B N 1
ATOM 6391 C CA . GLU B 1 63 ? 5.848 22.234 22.531 1 92.62 63 GLU B CA 1
ATOM 6392 C C . GLU B 1 63 ? 5.227 23.188 23.531 1 92.62 63 GLU B C 1
ATOM 6394 O O . GLU B 1 63 ? 5.766 23.391 24.625 1 92.62 63 GLU B O 1
ATOM 6399 N N . HIS B 1 64 ? 4.113 23.797 23.172 1 93.44 64 HIS B N 1
ATOM 6400 C CA . HIS B 1 64 ? 3.547 24.844 24.016 1 93.44 64 HIS B CA 1
ATOM 6401 C C . HIS B 1 64 ? 2.346 24.328 24.812 1 93.44 64 HIS B C 1
ATOM 6403 O O . HIS B 1 64 ? 1.551 25.125 25.328 1 93.44 64 HIS B O 1
ATOM 6409 N N . HIS B 1 65 ? 2.057 23.016 24.781 1 88.38 65 HIS B N 1
ATOM 6410 C CA . HIS B 1 65 ? 1.11 22.297 25.641 1 88.38 65 HIS B CA 1
ATOM 6411 C C . HIS B 1 65 ? -0.323 22.734 25.344 1 88.38 65 HIS B C 1
ATOM 6413 O O . HIS B 1 65 ? -1.096 22.984 26.281 1 88.38 65 HIS B O 1
ATOM 6419 N N . VAL B 1 66 ? -0.489 23 24.125 1 87.56 66 VAL B N 1
ATOM 6420 C CA . VAL B 1 66 ? -1.874 23.188 23.703 1 87.56 66 VAL B CA 1
ATOM 6421 C C . VAL B 1 66 ? -2.607 21.844 23.719 1 87.56 66 VAL B C 1
ATOM 6423 O O . VAL B 1 66 ? -2.16 20.875 23.094 1 87.56 66 VAL B O 1
ATOM 6426 N N . ARG B 1 67 ? -3.607 21.688 24.469 1 77.38 67 ARG B N 1
ATOM 6427 C CA . ARG B 1 67 ? -4.301 20.422 24.688 1 77.38 67 ARG B CA 1
ATOM 6428 C C . ARG B 1 67 ? -5.105 20.016 23.453 1 77.38 67 ARG B C 1
ATOM 6430 O O . ARG B 1 67 ? -6.164 20.594 23.188 1 77.38 67 ARG B O 1
ATOM 6437 N N . LEU B 1 68 ? -4.609 19.062 22.797 1 75.81 68 LEU B N 1
ATOM 6438 C CA . LEU B 1 68 ? -5.262 18.562 21.594 1 75.81 68 LEU B CA 1
ATOM 6439 C C . LEU B 1 68 ? -6.207 17.406 21.906 1 75.81 68 LEU B C 1
ATOM 6441 O O . LEU B 1 68 ? -6.969 16.969 21.047 1 75.81 68 LEU B O 1
ATOM 6445 N N . ALA B 1 69 ? -6.164 16.922 23.125 1 68.25 69 ALA B N 1
ATOM 6446 C CA . ALA B 1 69 ? -6.898 15.719 23.516 1 68.25 69 ALA B CA 1
ATOM 6447 C C . ALA B 1 69 ? -8.398 15.906 23.312 1 68.25 69 ALA B C 1
ATOM 6449 O O . ALA B 1 69 ? -9.133 14.93 23.156 1 68.25 69 ALA B O 1
ATOM 6450 N N . LYS B 1 70 ? -8.797 17.109 23.234 1 76.88 70 LYS B N 1
ATOM 6451 C CA . LYS B 1 70 ? -10.234 17.281 23.109 1 76.88 70 LYS B CA 1
ATOM 6452 C C . LYS B 1 70 ? -10.609 17.859 21.75 1 76.88 70 LYS B C 1
ATOM 6454 O O . LYS B 1 70 ? -11.719 18.375 21.562 1 76.88 70 LYS B O 1
ATOM 6459 N N . LEU B 1 71 ? -9.688 17.844 20.938 1 87.38 71 LEU B N 1
ATOM 6460 C CA . LEU B 1 71 ? -9.945 18.359 19.594 1 87.38 71 LEU B CA 1
ATOM 6461 C C . LEU B 1 71 ? -10.953 17.5 18.859 1 87.38 71 LEU B C 1
ATOM 6463 O O . LEU B 1 71 ? -10.742 16.281 18.703 1 87.38 71 LEU B O 1
ATOM 6467 N N . LYS B 1 72 ? -12.062 18.078 18.391 1 86.38 72 LYS B N 1
ATOM 6468 C CA . LYS B 1 72 ? -13.109 17.312 17.734 1 86.38 72 LYS B CA 1
ATOM 6469 C C . LYS B 1 72 ? -13.336 17.797 16.312 1 86.38 72 LYS B C 1
ATOM 6471 O O . LYS B 1 72 ? -13.781 17.031 15.445 1 86.38 72 LYS B O 1
ATOM 6476 N N . HIS B 1 73 ? -13.07 19.125 16.156 1 94.5 73 HIS B N 1
ATOM 6477 C CA . HIS B 1 73 ? -13.406 19.703 14.859 1 94.5 73 HIS B CA 1
ATOM 6478 C C . HIS B 1 73 ? -12.242 20.531 14.312 1 94.5 73 HIS B C 1
ATOM 6480 O O . HIS B 1 73 ? -11.508 21.172 15.07 1 94.5 73 HIS B O 1
ATOM 6486 N N . ILE B 1 74 ? -12.07 20.438 13.062 1 97 74 ILE B N 1
ATOM 6487 C CA . ILE B 1 74 ? -11.148 21.281 12.312 1 97 74 ILE B CA 1
ATOM 6488 C C . ILE B 1 74 ? -11.914 22.047 11.234 1 97 74 ILE B C 1
ATOM 6490 O O . ILE B 1 74 ? -12.68 21.453 10.469 1 97 74 ILE B O 1
ATOM 6494 N N . PHE B 1 75 ? -11.781 23.328 11.219 1 98.25 75 PHE B N 1
ATOM 6495 C CA . PHE B 1 75 ? -12.445 24.188 10.25 1 98.25 75 PHE B CA 1
ATOM 6496 C C . PHE B 1 75 ? -11.43 24.781 9.273 1 98.25 75 PHE B C 1
ATOM 6498 O O . PHE B 1 75 ? -10.594 25.594 9.664 1 98.25 75 PHE B O 1
ATOM 6505 N N . LEU B 1 76 ? -11.508 24.438 8 1 98.31 76 LEU B N 1
ATOM 6506 C CA . LEU B 1 76 ? -10.586 24.922 6.988 1 98.31 76 LEU B CA 1
ATOM 6507 C C . LEU B 1 76 ? -11.18 26.109 6.238 1 98.31 76 LEU B C 1
ATOM 6509 O O . LEU B 1 76 ? -12.336 26.062 5.812 1 98.31 76 LEU B O 1
ATOM 6513 N N . THR B 1 77 ? -10.414 27.141 6.078 1 98 77 THR B N 1
ATOM 6514 C CA . THR B 1 77 ? -10.898 28.312 5.344 1 98 77 THR B CA 1
ATOM 6515 C C . THR B 1 77 ? -10.672 28.141 3.846 1 98 77 THR B C 1
ATOM 6517 O O . THR B 1 77 ? -11.391 28.719 3.033 1 98 77 THR B O 1
ATOM 6520 N N . GLU B 1 78 ? -9.609 27.484 3.512 1 96.44 78 GLU B N 1
ATOM 6521 C CA . GLU B 1 78 ? -9.227 27.188 2.135 1 96.44 78 GLU B CA 1
ATOM 6522 C C . GLU B 1 78 ? -8.656 25.781 2.016 1 96.44 78 GLU B C 1
ATOM 6524 O O . GLU B 1 78 ? -8.266 25.172 3.02 1 96.44 78 GLU B O 1
ATOM 6529 N N . LEU B 1 79 ? -8.641 25.266 0.754 1 95.56 79 LEU B N 1
ATOM 6530 C CA . LEU B 1 79 ? -7.941 24.016 0.491 1 95.56 79 LEU B CA 1
ATOM 6531 C C . LEU B 1 79 ? -6.594 24.281 -0.169 1 95.56 79 LEU B C 1
ATOM 6533 O O . LEU B 1 79 ? -6.418 24.016 -1.363 1 95.56 79 LEU B O 1
ATOM 6537 N N . ARG B 1 80 ? -5.676 24.766 0.628 1 95.75 80 ARG B N 1
ATOM 6538 C CA . ARG B 1 80 ? -4.297 25.062 0.26 1 95.75 80 ARG B CA 1
ATOM 6539 C C . ARG B 1 80 ? -3.322 24.469 1.27 1 95.75 80 ARG B C 1
ATOM 6541 O O . ARG B 1 80 ? -3.688 24.219 2.42 1 95.75 80 ARG B O 1
ATOM 6548 N N . SER B 1 81 ? -2.119 24.234 0.8 1 95.75 81 SER B N 1
ATOM 6549 C CA . SER B 1 81 ? -1.13 23.625 1.686 1 95.75 81 SER B CA 1
ATOM 6550 C C . SER B 1 81 ? -0.939 24.453 2.951 1 95.75 81 SER B C 1
ATOM 6552 O O . SER B 1 81 ? -0.668 23.906 4.023 1 95.75 81 SER B O 1
ATOM 6554 N N . SER B 1 82 ? -1.154 25.75 2.92 1 95.5 82 SER B N 1
ATOM 6555 C CA . SER B 1 82 ? -0.979 26.641 4.062 1 95.5 82 SER B CA 1
ATOM 6556 C C . SER B 1 82 ? -2.051 26.391 5.121 1 95.5 82 SER B C 1
ATOM 6558 O O . SER B 1 82 ? -1.827 26.641 6.305 1 95.5 82 SER B O 1
ATOM 6560 N N . THR B 1 83 ? -3.221 25.922 4.754 1 97.62 83 THR B N 1
ATOM 6561 C CA . THR B 1 83 ? -4.328 25.781 5.688 1 97.62 83 THR B CA 1
ATOM 6562 C C . THR B 1 83 ? -4.5 24.328 6.113 1 97.62 83 THR B C 1
ATOM 6564 O O . THR B 1 83 ? -5.129 24.031 7.133 1 97.62 83 THR B O 1
ATOM 6567 N N . LEU B 1 84 ? -3.928 23.406 5.309 1 97.94 84 LEU B N 1
ATOM 6568 C CA . LEU B 1 84 ? -4.273 22.016 5.578 1 97.94 84 LEU B CA 1
ATOM 6569 C C . LEU B 1 84 ? -3.027 21.125 5.566 1 97.94 84 LEU B C 1
ATOM 6571 O O . LEU B 1 84 ? -3.113 19.922 5.793 1 97.94 84 LEU B O 1
ATOM 6575 N N . GLY B 1 85 ? -1.878 21.672 5.32 1 96.88 85 GLY B N 1
ATOM 6576 C CA . GLY B 1 85 ? -0.668 20.875 5.199 1 96.88 85 GLY B CA 1
ATOM 6577 C C . GLY B 1 85 ? -0.37 20.047 6.441 1 96.88 85 GLY B C 1
ATOM 6578 O O . GLY B 1 85 ? 0.265 19 6.355 1 96.88 85 GLY B O 1
ATOM 6579 N N . GLY B 1 86 ? -0.813 20.516 7.598 1 97.44 86 GLY B N 1
ATOM 6580 C CA . GLY B 1 86 ? -0.539 19.859 8.859 1 97.44 86 GLY B CA 1
ATOM 6581 C C . GLY B 1 86 ? -1.674 18.969 9.32 1 97.44 86 GLY B C 1
ATOM 6582 O O . GLY B 1 86 ? -1.572 18.312 10.359 1 97.44 86 GLY B O 1
ATOM 6583 N N . VAL B 1 87 ? -2.787 18.828 8.539 1 97.44 87 VAL B N 1
ATOM 6584 C CA . VAL B 1 87 ? -3.967 18.078 8.953 1 97.44 87 VAL B CA 1
ATOM 6585 C C . VAL B 1 87 ? -3.615 16.594 9.086 1 97.44 87 VAL B C 1
ATOM 6587 O O . VAL B 1 87 ? -3.945 15.961 10.086 1 97.44 87 VAL B O 1
ATOM 6590 N N . PRO B 1 88 ? -2.896 16 8.047 1 96.81 88 PRO B N 1
ATOM 6591 C CA . PRO B 1 88 ? -2.582 14.578 8.188 1 96.81 88 PRO B CA 1
ATOM 6592 C C . PRO B 1 88 ? -1.752 14.273 9.43 1 96.81 88 PRO B C 1
ATOM 6594 O O . PRO B 1 88 ? -2.07 13.344 10.18 1 96.81 88 PRO B O 1
ATOM 6597 N N . GLY B 1 89 ? -0.664 15.078 9.648 1 95.31 89 GLY B N 1
ATOM 6598 C CA . GLY B 1 89 ? 0.149 14.883 10.836 1 95.31 89 GLY B CA 1
ATOM 6599 C C . GLY B 1 89 ? -0.636 15.031 12.125 1 95.31 89 GLY B C 1
ATOM 6600 O O . GLY B 1 89 ? -0.457 14.25 13.062 1 95.31 89 GLY B O 1
ATOM 6601 N N . MET B 1 90 ? -1.501 16 12.172 1 94.75 90 MET B N 1
ATOM 6602 C CA . MET B 1 90 ? -2.35 16.234 13.336 1 94.75 90 MET B CA 1
ATOM 6603 C C . MET B 1 90 ? -3.273 15.055 13.594 1 94.75 90 MET B C 1
ATOM 6605 O O . MET B 1 90 ? -3.4 14.594 14.727 1 94.75 90 MET B O 1
ATOM 6609 N N . CYS B 1 91 ? -3.906 14.531 12.562 1 93.75 91 CYS B N 1
ATOM 6610 C CA . CYS B 1 91 ? -4.836 13.414 12.68 1 93.75 91 CYS B CA 1
ATOM 6611 C C . CYS B 1 91 ? -4.121 12.156 13.156 1 93.75 91 CYS B C 1
ATOM 6613 O O . CYS B 1 91 ? -4.668 11.391 13.953 1 93.75 91 CYS B O 1
ATOM 6615 N N . LEU B 1 92 ? -2.949 11.945 12.609 1 93.19 92 LEU B N 1
ATOM 6616 C CA . LEU B 1 92 ? -2.17 10.789 13.039 1 93.19 92 LEU B CA 1
ATOM 6617 C C . LEU B 1 92 ? -1.87 10.867 14.531 1 93.19 92 LEU B C 1
ATOM 6619 O O . LEU B 1 92 ? -1.975 9.867 15.242 1 93.19 92 LEU B O 1
ATOM 6623 N N . THR B 1 93 ? -1.484 12.047 15.023 1 90.62 93 THR B N 1
ATOM 6624 C CA . THR B 1 93 ? -1.179 12.25 16.438 1 90.62 93 THR B CA 1
ATOM 6625 C C . THR B 1 93 ? -2.422 12.039 17.297 1 90.62 93 THR B C 1
ATOM 6627 O O . THR B 1 93 ? -2.365 11.352 18.312 1 90.62 93 THR B O 1
ATOM 6630 N N . ILE B 1 94 ? -3.553 12.594 16.891 1 90.25 94 ILE B N 1
ATOM 6631 C CA . ILE B 1 94 ? -4.801 12.469 17.641 1 90.25 94 ILE B CA 1
ATOM 6632 C C . ILE B 1 94 ? -5.23 11 17.672 1 90.25 94 ILE B C 1
ATOM 6634 O O . ILE B 1 94 ? -5.684 10.508 18.703 1 90.25 94 ILE B O 1
ATOM 6638 N N . SER B 1 95 ? -5.145 10.32 16.547 1 88.75 95 SER B N 1
ATOM 6639 C CA . SER B 1 95 ? -5.508 8.906 16.469 1 88.75 95 SER B CA 1
ATOM 6640 C C . SER B 1 95 ? -4.695 8.07 17.453 1 88.75 95 SER B C 1
ATOM 6642 O O . SER B 1 95 ? -5.215 7.125 18.047 1 88.75 95 SER B O 1
ATOM 6644 N N . ASP B 1 96 ? -3.455 8.398 17.656 1 85.38 96 ASP B N 1
ATOM 6645 C CA . ASP B 1 96 ? -2.551 7.652 18.516 1 85.38 96 ASP B CA 1
ATOM 6646 C C . ASP B 1 96 ? -2.926 7.84 19.984 1 85.38 96 ASP B C 1
ATOM 6648 O O . ASP B 1 96 ? -2.52 7.047 20.844 1 85.38 96 ASP B O 1
ATOM 6652 N N . THR B 1 97 ? -3.66 8.891 20.281 1 82.38 97 THR B N 1
ATOM 6653 C CA . THR B 1 97 ? -4.094 9.109 21.656 1 82.38 97 THR B CA 1
ATOM 6654 C C . THR B 1 97 ? -5.297 8.234 22 1 82.38 97 THR B C 1
ATOM 6656 O O . THR B 1 97 ? -5.703 8.141 23.156 1 82.38 97 THR B O 1
ATOM 6659 N N . GLY B 1 98 ? -5.906 7.562 21.016 1 80.25 98 GLY B N 1
ATOM 6660 C CA . GLY B 1 98 ? -7.035 6.672 21.234 1 80.25 98 GLY B CA 1
ATOM 6661 C C . GLY B 1 98 ? -8.375 7.332 20.984 1 80.25 98 GLY B C 1
ATOM 6662 O O . GLY B 1 98 ? -9.422 6.711 21.172 1 80.25 98 GLY B O 1
ATOM 6663 N N . LYS B 1 99 ? -8.312 8.516 20.5 1 83.75 99 LYS B N 1
ATOM 6664 C CA . LYS B 1 99 ? -9.562 9.203 20.203 1 83.75 99 LYS B CA 1
ATOM 6665 C C . LYS B 1 99 ? -10.305 8.531 19.062 1 83.75 99 LYS B C 1
ATOM 6667 O O . LYS B 1 99 ? -9.688 7.891 18.203 1 83.75 99 LYS B O 1
ATOM 6672 N N . GLU B 1 100 ? -11.555 8.82 19.047 1 83 100 GLU B N 1
ATOM 6673 C CA . GLU B 1 100 ? -12.414 8.094 18.125 1 83 100 GLU B CA 1
ATOM 6674 C C . GLU B 1 100 ? -12.359 8.711 16.719 1 83 100 GLU B C 1
ATOM 6676 O O . GLU B 1 100 ? -12.547 8.008 15.727 1 83 100 GLU B O 1
ATOM 6681 N N . GLY B 1 101 ? -12.25 10.062 16.75 1 88.69 101 GLY B N 1
ATOM 6682 C CA . GLY B 1 101 ? -12.227 10.648 15.414 1 88.69 101 GLY B CA 1
ATOM 6683 C C . GLY B 1 101 ? -12.188 12.164 15.422 1 88.69 101 GLY B C 1
ATOM 6684 O O . GLY B 1 101 ? -12.094 12.781 16.484 1 88.69 101 GLY B O 1
ATOM 6685 N N . VAL B 1 102 ? -12.125 12.781 14.25 1 91.88 102 VAL B N 1
ATOM 6686 C CA . VAL B 1 102 ? -12.148 14.227 14.047 1 91.88 102 VAL B CA 1
ATOM 6687 C C . VAL B 1 102 ? -13.055 14.562 12.867 1 91.88 102 VAL B C 1
ATOM 6689 O O . VAL B 1 102 ? -13.141 13.797 11.898 1 91.88 102 VAL B O 1
ATOM 6692 N N . HIS B 1 103 ? -13.805 15.656 13 1 93.62 103 HIS B N 1
ATOM 6693 C CA . HIS B 1 103 ? -14.664 16.156 11.938 1 93.62 103 HIS B CA 1
ATOM 6694 C C . HIS B 1 103 ? -14.055 17.391 11.281 1 93.62 103 HIS B C 1
ATOM 6696 O O . HIS B 1 103 ? -13.836 18.406 11.938 1 93.62 103 HIS B O 1
ATOM 6702 N N . VAL B 1 104 ? -13.828 17.328 9.969 1 95.75 104 VAL B N 1
ATOM 6703 C CA . VAL B 1 104 ? -13.195 18.422 9.242 1 95.75 104 VAL B CA 1
ATOM 6704 C C . VAL B 1 104 ? -14.234 19.156 8.398 1 95.75 104 VAL B C 1
ATOM 6706 O O . VAL B 1 104 ? -14.922 18.547 7.582 1 95.75 104 VAL B O 1
ATOM 6709 N N . HIS B 1 105 ? -14.367 20.438 8.656 1 96.06 105 HIS B N 1
ATOM 6710 C CA . HIS B 1 105 ? -15.227 21.312 7.867 1 96.06 105 HIS B CA 1
ATOM 6711 C C . HIS B 1 105 ? -14.406 22.188 6.926 1 96.06 105 HIS B C 1
ATOM 6713 O O . HIS B 1 105 ? -13.312 22.625 7.277 1 96.06 105 HIS B O 1
ATOM 6719 N N . GLY B 1 106 ? -14.922 22.422 5.734 1 96.12 106 GLY B N 1
ATOM 6720 C CA . GLY B 1 106 ? -14.164 23.266 4.82 1 96.12 106 GLY B CA 1
ATOM 6721 C C . GLY B 1 106 ? -14.883 23.531 3.512 1 96.12 106 GLY B C 1
ATOM 6722 O O . GLY B 1 106 ? -16.078 23.266 3.396 1 96.12 106 GLY B O 1
ATOM 6723 N N . PRO B 1 107 ? -14.18 24.172 2.566 1 94.31 107 PRO B N 1
ATOM 6724 C CA . PRO B 1 107 ? -14.758 24.422 1.243 1 94.31 107 PRO B CA 1
ATOM 6725 C C . PRO B 1 107 ? -15.133 23.141 0.503 1 94.31 107 PRO B C 1
ATOM 6727 O O . PRO B 1 107 ? -14.812 22.047 0.959 1 94.31 107 PRO B O 1
ATOM 6730 N N . PRO B 1 108 ? -15.812 23.344 -0.614 1 89.94 108 PRO B N 1
ATOM 6731 C CA . PRO B 1 108 ? -16.109 22.156 -1.427 1 89.94 108 PRO B CA 1
ATOM 6732 C C . PRO B 1 108 ? -14.852 21.359 -1.772 1 89.94 108 PRO B C 1
ATOM 6734 O O . PRO B 1 108 ? -13.797 21.953 -2.045 1 89.94 108 PRO B O 1
ATOM 6737 N N . GLN B 1 109 ? -14.922 20.016 -1.714 1 90.12 109 GLN B N 1
ATOM 6738 C CA . GLN B 1 109 ? -13.867 19.062 -2.033 1 90.12 109 GLN B CA 1
ATOM 6739 C C . GLN B 1 109 ? -13.031 18.734 -0.798 1 90.12 109 GLN B C 1
ATOM 6741 O O . GLN B 1 109 ? -11.984 18.094 -0.903 1 90.12 109 GLN B O 1
ATOM 6746 N N . THR B 1 110 ? -13.469 19.234 0.386 1 93.38 110 THR B N 1
ATOM 6747 C CA . THR B 1 110 ? -12.82 18.828 1.628 1 93.38 110 THR B CA 1
ATOM 6748 C C . THR B 1 110 ? -12.867 17.312 1.787 1 93.38 110 THR B C 1
ATOM 6750 O O . THR B 1 110 ? -11.891 16.703 2.219 1 93.38 110 THR B O 1
ATOM 6753 N N . ASN B 1 111 ? -13.93 16.75 1.4 1 88.69 111 ASN B N 1
ATOM 6754 C CA . ASN B 1 111 ? -14.062 15.297 1.445 1 88.69 111 ASN B CA 1
ATOM 6755 C C . ASN B 1 111 ? -13.086 14.609 0.5 1 88.69 111 ASN B C 1
ATOM 6757 O O . ASN B 1 111 ? -12.516 13.57 0.836 1 88.69 111 ASN B O 1
ATOM 6761 N N . ASN B 1 112 ? -12.922 15.102 -0.734 1 87.69 112 ASN B N 1
ATOM 6762 C CA . ASN B 1 112 ? -11.969 14.57 -1.694 1 87.69 112 ASN B CA 1
ATOM 6763 C C . ASN B 1 112 ? -10.547 14.602 -1.145 1 87.69 112 ASN B C 1
ATOM 6765 O O . ASN B 1 112 ? -9.773 13.664 -1.354 1 87.69 112 ASN B O 1
ATOM 6769 N N . TYR B 1 113 ? -10.281 15.711 -0.51 1 93.38 113 TYR B N 1
ATOM 6770 C CA . TYR B 1 113 ? -8.977 15.844 0.126 1 93.38 113 TYR B CA 1
ATOM 6771 C C . TYR B 1 113 ? -8.758 14.75 1.161 1 93.38 113 TYR B C 1
ATOM 6773 O O . TYR B 1 113 ? -7.723 14.078 1.156 1 93.38 113 TYR B O 1
ATOM 6781 N N . LEU B 1 114 ? -9.672 14.516 2.059 1 92 114 LEU B N 1
ATOM 6782 C CA . LEU B 1 114 ? -9.531 13.508 3.105 1 92 114 LEU B CA 1
ATOM 6783 C C . LEU B 1 114 ? -9.43 12.109 2.508 1 92 114 LEU B C 1
ATOM 6785 O O . LEU B 1 114 ? -8.688 11.266 3.012 1 92 114 LEU B O 1
ATOM 6789 N N . GLN B 1 115 ? -10.164 11.844 1.442 1 87.12 115 GLN B N 1
ATOM 6790 C CA . GLN B 1 115 ? -10.109 10.555 0.767 1 87.12 115 GLN B CA 1
ATOM 6791 C C . GLN B 1 115 ? -8.727 10.312 0.156 1 87.12 115 GLN B C 1
ATOM 6793 O O . GLN B 1 115 ? -8.25 9.18 0.113 1 87.12 115 GLN B O 1
ATOM 6798 N N . ALA B 1 116 ? -8.172 11.367 -0.385 1 91.25 116 ALA B N 1
ATOM 6799 C CA . ALA B 1 116 ? -6.84 11.25 -0.977 1 91.25 116 ALA B CA 1
ATOM 6800 C C . ALA B 1 116 ? -5.816 10.789 0.057 1 91.25 116 ALA B C 1
ATOM 6802 O O . ALA B 1 116 ? -4.828 10.133 -0.285 1 91.25 116 ALA B O 1
ATOM 6803 N N . MET B 1 117 ? -6.07 11.031 1.359 1 92.94 117 MET B N 1
ATOM 6804 C CA . MET B 1 117 ? -5.148 10.672 2.432 1 92.94 117 MET B CA 1
ATOM 6805 C C . MET B 1 117 ? -5.082 9.156 2.605 1 92.94 117 MET B C 1
ATOM 6807 O O . MET B 1 117 ? -4.172 8.648 3.26 1 92.94 117 MET B O 1
ATOM 6811 N N . ARG B 1 118 ? -5.98 8.344 1.962 1 88.75 118 ARG B N 1
ATOM 6812 C CA . ARG B 1 118 ? -6.07 6.902 2.166 1 88.75 118 ARG B CA 1
ATOM 6813 C C . ARG B 1 118 ? -4.809 6.199 1.679 1 88.75 118 ARG B C 1
ATOM 6815 O O . ARG B 1 118 ? -4.531 5.062 2.072 1 88.75 118 ARG B O 1
ATOM 6822 N N . HIS B 1 119 ? -4.074 6.883 0.839 1 91.19 119 HIS B N 1
ATOM 6823 C CA . HIS B 1 119 ? -2.896 6.27 0.232 1 91.19 119 HIS B CA 1
ATOM 6824 C C . HIS B 1 119 ? -1.769 6.117 1.249 1 91.19 119 HIS B C 1
ATOM 6826 O O . HIS B 1 119 ? -0.813 5.375 1.016 1 91.19 119 HIS B O 1
ATOM 6832 N N . PHE B 1 120 ? -1.855 6.844 2.402 1 92.5 120 PHE B N 1
ATOM 6833 C CA . PHE B 1 120 ? -0.807 6.699 3.404 1 92.5 120 PHE B CA 1
ATOM 6834 C C . PHE B 1 120 ? -1.396 6.703 4.809 1 92.5 120 PHE B C 1
ATOM 6836 O O . PHE B 1 120 ? -0.691 6.438 5.785 1 92.5 120 PHE B O 1
ATOM 6843 N N . PHE B 1 121 ? -2.664 7.102 4.926 1 90.75 121 PHE B N 1
ATOM 6844 C CA . PHE B 1 121 ? -3.361 7.168 6.203 1 90.75 121 PHE B CA 1
ATOM 6845 C C . PHE B 1 121 ? -4.414 6.07 6.305 1 90.75 121 PHE B C 1
ATOM 6847 O O . PHE B 1 121 ? -5.402 6.082 5.566 1 90.75 121 PHE B O 1
ATOM 6854 N N . PHE B 1 122 ? -4.262 5.117 7.137 1 87.06 122 PHE B N 1
ATOM 6855 C CA . PHE B 1 122 ? -5.23 4.047 7.344 1 87.06 122 PHE B CA 1
ATOM 6856 C C . PHE B 1 122 ? -5.309 3.668 8.82 1 87.06 122 PHE B C 1
ATOM 6858 O O . PHE B 1 122 ? -4.449 2.941 9.328 1 87.06 122 PHE B O 1
ATOM 6865 N N . ARG B 1 123 ? -6.297 4.18 9.469 1 87.88 123 ARG B N 1
ATOM 6866 C CA . ARG B 1 123 ? -6.594 3.945 10.883 1 87.88 123 ARG B CA 1
ATOM 6867 C C . ARG B 1 123 ? -8.039 3.514 11.078 1 87.88 123 ARG B C 1
ATOM 6869 O O . ARG B 1 123 ? -8.914 4.348 11.32 1 87.88 123 ARG B O 1
ATOM 6876 N N . PRO B 1 124 ? -8.312 2.23 11.07 1 84 124 PRO B N 1
ATOM 6877 C CA . PRO B 1 124 ? -9.688 1.723 11.078 1 84 124 PRO B CA 1
ATOM 6878 C C . PRO B 1 124 ? -10.484 2.201 12.289 1 84 124 PRO B C 1
ATOM 6880 O O . PRO B 1 124 ? -11.703 2.352 12.203 1 84 124 PRO B O 1
ATOM 6883 N N . ASP B 1 125 ? -9.844 2.449 13.414 1 83.19 125 ASP B N 1
ATOM 6884 C CA . ASP B 1 125 ? -10.547 2.818 14.641 1 83.19 125 ASP B CA 1
ATOM 6885 C C . ASP B 1 125 ? -10.688 4.332 14.758 1 83.19 125 ASP B C 1
ATOM 6887 O O . ASP B 1 125 ? -11.211 4.84 15.75 1 83.19 125 ASP B O 1
ATOM 6891 N N . PHE B 1 126 ? -10.188 5.086 13.812 1 87.44 126 PHE B N 1
ATOM 6892 C CA . PHE B 1 126 ? -10.227 6.543 13.805 1 87.44 126 PHE B CA 1
ATOM 6893 C C . PHE B 1 126 ? -11.141 7.055 12.695 1 87.44 126 PHE B C 1
ATOM 6895 O O . PHE B 1 126 ? -10.852 6.852 11.508 1 87.44 126 PHE B O 1
ATOM 6902 N N . GLN B 1 127 ? -12.203 7.73 13.078 1 84.12 127 GLN B N 1
ATOM 6903 C CA . GLN B 1 127 ? -13.18 8.211 12.102 1 84.12 127 GLN B CA 1
ATOM 6904 C C . GLN B 1 127 ? -12.82 9.602 11.594 1 84.12 127 GLN B C 1
ATOM 6906 O O . GLN B 1 127 ? -12.766 10.555 12.375 1 84.12 127 GLN B O 1
ATOM 6911 N N . LEU B 1 128 ? -12.5 9.711 10.398 1 86.75 128 LEU B N 1
ATOM 6912 C CA . LEU B 1 128 ? -12.273 10.992 9.734 1 86.75 128 LEU B CA 1
ATOM 6913 C C . LEU B 1 128 ? -13.484 11.391 8.906 1 86.75 128 LEU B C 1
ATOM 6915 O O . LEU B 1 128 ? -13.711 10.844 7.82 1 86.75 128 LEU B O 1
ATOM 6919 N N . GLN B 1 129 ? -14.227 12.406 9.375 1 87.19 129 GLN B N 1
ATOM 6920 C CA . GLN B 1 129 ? -15.43 12.867 8.688 1 87.19 129 GLN B CA 1
ATOM 6921 C C . GLN B 1 129 ? -15.203 14.234 8.047 1 87.19 129 GLN B C 1
ATOM 6923 O O . GLN B 1 129 ? -14.406 15.031 8.531 1 87.19 129 GLN B O 1
ATOM 6928 N N . ALA B 1 130 ? -15.859 14.453 6.91 1 90.56 130 ALA B N 1
ATOM 6929 C CA . ALA B 1 130 ? -15.766 15.734 6.215 1 90.56 130 ALA B CA 1
ATOM 6930 C C . ALA B 1 130 ? -17.141 16.344 5.992 1 90.56 130 ALA B C 1
ATOM 6932 O O . ALA B 1 130 ? -18.109 15.625 5.742 1 90.56 130 ALA B O 1
ATOM 6933 N N . SER B 1 131 ? -17.281 17.625 6.207 1 90.69 131 SER B N 1
ATOM 6934 C CA . SER B 1 131 ? -18.453 18.406 5.82 1 90.69 131 SER B CA 1
ATOM 6935 C C . SER B 1 131 ? -18.062 19.578 4.91 1 90.69 131 SER B C 1
ATOM 6937 O O . SER B 1 131 ? -17.328 20.484 5.328 1 90.69 131 SER B O 1
ATOM 6939 N N . ASP B 1 132 ? -18.562 19.562 3.707 1 89.19 132 ASP B N 1
ATOM 6940 C CA . ASP B 1 132 ? -18.312 20.641 2.764 1 89.19 132 ASP B CA 1
ATOM 6941 C C . ASP B 1 132 ? -19.266 21.812 3 1 89.19 132 ASP B C 1
ATOM 6943 O O . ASP B 1 132 ? -20.453 21.609 3.246 1 89.19 132 ASP B O 1
ATOM 6947 N N . VAL B 1 133 ? -18.688 22.953 3.055 1 88.81 133 VAL B N 1
ATOM 6948 C CA . VAL B 1 133 ? -19.5 24.172 3.061 1 88.81 133 VAL B CA 1
ATOM 6949 C C . VAL B 1 133 ? -19.844 24.578 1.628 1 88.81 133 VAL B C 1
ATOM 6951 O O . VAL B 1 133 ? -18.938 24.844 0.826 1 88.81 133 VAL B O 1
ATOM 6954 N N . HIS B 1 134 ? -21.062 24.484 1.272 1 81.25 134 HIS B N 1
ATOM 6955 C CA . HIS B 1 134 ? -21.453 24.734 -0.11 1 81.25 134 HIS B CA 1
ATOM 6956 C C . HIS B 1 134 ? -21.656 26.219 -0.377 1 81.25 134 HIS B C 1
ATOM 6958 O O . HIS B 1 134 ? -22.141 26.953 0.495 1 81.25 134 HIS B O 1
ATOM 6964 N N . TYR B 1 135 ? -21.172 26.531 -1.551 1 71.81 135 TYR B N 1
ATOM 6965 C CA . TYR B 1 135 ? -21.391 27.906 -2.008 1 71.81 135 TYR B CA 1
ATOM 6966 C C . TYR B 1 135 ? -22.812 28.094 -2.516 1 71.81 135 TYR B C 1
ATOM 6968 O O . TYR B 1 135 ? -23.297 27.281 -3.309 1 71.81 135 TYR B O 1
ATOM 6976 N N . ASP B 1 136 ? -23.719 28.781 -1.921 1 63.78 136 ASP B N 1
ATOM 6977 C CA . ASP B 1 136 ? -25.031 29.125 -2.439 1 63.78 136 ASP B CA 1
ATOM 6978 C C . ASP B 1 136 ? -25.125 30.594 -2.803 1 63.78 136 ASP B C 1
ATOM 6980 O O . ASP B 1 136 ? -24.656 31.453 -2.055 1 63.78 136 ASP B O 1
ATOM 6984 N N . LYS B 1 137 ? -25.422 30.906 -4.117 1 55.62 137 LYS B N 1
ATOM 6985 C CA . LYS B 1 137 ? -25.594 32.281 -4.555 1 55.62 137 LYS B CA 1
ATOM 6986 C C . LYS B 1 137 ? -26.375 33.094 -3.527 1 55.62 137 LYS B C 1
ATOM 6988 O O . LYS B 1 137 ? -26.109 34.281 -3.34 1 55.62 137 LYS B O 1
ATOM 6993 N N . LYS B 1 138 ? -27.422 32.406 -3.074 1 54.84 138 LYS B N 1
ATOM 6994 C CA . LYS B 1 138 ? -28.156 33.125 -2.045 1 54.84 138 LYS B CA 1
ATOM 6995 C C . LYS B 1 138 ? -27.516 32.938 -0.67 1 54.84 138 LYS B C 1
ATOM 6997 O O . LYS B 1 138 ? -27.531 31.812 -0.132 1 54.84 138 LYS B O 1
ATOM 7002 N N . THR B 1 139 ? -26.25 33.125 -0.537 1 57.59 139 THR B N 1
ATOM 7003 C CA . THR B 1 139 ? -25.125 33.031 0.393 1 57.59 139 THR B CA 1
ATOM 7004 C C . THR B 1 139 ? -25.625 33.031 1.836 1 57.59 139 THR B C 1
ATOM 7006 O O . THR B 1 139 ? -25.641 34.062 2.504 1 57.59 139 THR B O 1
ATOM 7009 N N . MET B 1 140 ? -26.5 32.031 2.043 1 64.94 140 MET B N 1
ATOM 7010 C CA . MET B 1 140 ? -26.953 31.938 3.428 1 64.94 140 MET B CA 1
ATOM 7011 C C . MET B 1 140 ? -25.875 31.312 4.309 1 64.94 140 MET B C 1
ATOM 7013 O O . MET B 1 140 ? -25.047 30.547 3.832 1 64.94 140 MET B O 1
ATOM 7017 N N . ILE B 1 141 ? -25.672 31.891 5.465 1 76.81 141 ILE B N 1
ATOM 7018 C CA . ILE B 1 141 ? -24.828 31.406 6.551 1 76.81 141 ILE B CA 1
ATOM 7019 C C . ILE B 1 141 ? -25.219 29.984 6.941 1 76.81 141 ILE B C 1
ATOM 7021 O O . ILE B 1 141 ? -26.406 29.672 7.023 1 76.81 141 ILE B O 1
ATOM 7025 N N . GLN B 1 142 ? -24.297 29.078 6.871 1 84.25 142 GLN B N 1
ATOM 7026 C CA . GLN B 1 142 ? -24.516 27.672 7.195 1 84.25 142 GLN B CA 1
ATOM 7027 C C . GLN B 1 142 ? -24.016 27.344 8.602 1 84.25 142 GLN B C 1
ATOM 7029 O O . GLN B 1 142 ? -22.906 27.703 8.969 1 84.25 142 GLN B O 1
ATOM 7034 N N . SER B 1 143 ? -24.828 26.75 9.438 1 88.88 143 SER B N 1
ATOM 7035 C CA . SER B 1 143 ? -24.391 26.281 10.75 1 88.88 143 SER B CA 1
ATOM 7036 C C . SER B 1 143 ? -23.562 25.016 10.633 1 88.88 143 SER B C 1
ATOM 7038 O O . SER B 1 143 ? -24 24.031 10.062 1 88.88 143 SER B O 1
ATOM 7040 N N . CYS B 1 144 ? -22.391 25.078 11.117 1 91.12 144 CYS B N 1
ATOM 7041 C CA . CYS B 1 144 ? -21.469 23.953 11.016 1 91.12 144 CYS B CA 1
ATOM 7042 C C . CYS B 1 144 ? -21.422 23.172 12.32 1 91.12 144 CYS B C 1
ATOM 7044 O O . CYS B 1 144 ? -21.109 21.984 12.32 1 91.12 144 CYS B O 1
ATOM 7046 N N . PHE B 1 145 ? -21.562 23.875 13.383 1 92.19 145 PHE B N 1
ATOM 7047 C CA . PHE B 1 145 ? -21.438 23.234 14.688 1 92.19 145 PHE B CA 1
ATOM 7048 C C . PHE B 1 145 ? -22.188 24.031 15.758 1 92.19 145 PHE B C 1
ATOM 7050 O O . PHE B 1 145 ? -22.281 25.25 15.672 1 92.19 145 PHE B O 1
ATOM 7057 N N . GLU B 1 146 ? -22.719 23.281 16.75 1 91.62 146 GLU B N 1
ATOM 7058 C CA . GLU B 1 146 ? -23.391 23.938 17.875 1 91.62 146 GLU B CA 1
ATOM 7059 C C . GLU B 1 146 ? -23.219 23.125 19.156 1 91.62 146 GLU B C 1
ATOM 7061 O O . GLU B 1 146 ? -23.328 21.891 19.141 1 91.62 146 GLU B O 1
ATOM 7066 N N . ASP B 1 147 ? -22.828 23.75 20.156 1 86.44 147 ASP B N 1
ATOM 7067 C CA . ASP B 1 147 ? -22.859 23.172 21.484 1 86.44 147 ASP B CA 1
ATOM 7068 C C . ASP B 1 147 ? -23.453 24.172 22.5 1 86.44 147 ASP B C 1
ATOM 7070 O O . ASP B 1 147 ? -23.969 25.219 22.109 1 86.44 147 ASP B O 1
ATOM 7074 N N . PRO B 1 148 ? -23.531 23.875 23.766 1 83.62 148 PRO B N 1
ATOM 7075 C CA . PRO B 1 148 ? -24.188 24.781 24.719 1 83.62 148 PRO B CA 1
ATOM 7076 C C . PRO B 1 148 ? -23.453 26.109 24.891 1 83.62 148 PRO B C 1
ATOM 7078 O O . PRO B 1 148 ? -24.031 27.078 25.391 1 83.62 148 PRO B O 1
ATOM 7081 N N . GLU B 1 149 ? -22.219 26.172 24.438 1 87.56 149 GLU B N 1
ATOM 7082 C CA . GLU B 1 149 ? -21.422 27.375 24.688 1 87.56 149 GLU B CA 1
ATOM 7083 C C . GLU B 1 149 ? -21.297 28.219 23.422 1 87.56 149 GLU B C 1
ATOM 7085 O O . GLU B 1 149 ? -21.219 29.438 23.5 1 87.56 149 GLU B O 1
ATOM 7090 N N . VAL B 1 150 ? -21.188 27.516 22.266 1 93.19 150 VAL B N 1
ATOM 7091 C CA . VAL B 1 150 ? -20.922 28.281 21.062 1 93.19 150 VAL B CA 1
ATOM 7092 C C . VAL B 1 150 ? -21.641 27.656 19.859 1 93.19 150 VAL B C 1
ATOM 7094 O O . VAL B 1 150 ? -22.047 26.484 19.922 1 93.19 150 VAL B O 1
ATOM 7097 N N . GLN B 1 151 ? -21.859 28.453 18.891 1 94.56 151 GLN B N 1
ATOM 7098 C CA . GLN B 1 151 ? -22.297 28.031 17.562 1 94.56 151 GLN B CA 1
ATOM 7099 C C . GLN B 1 151 ? -21.344 28.562 16.484 1 94.56 151 GLN B C 1
ATOM 7101 O O . GLN B 1 151 ? -20.922 29.719 16.547 1 94.56 151 GLN B O 1
ATOM 7106 N N . VAL B 1 152 ? -20.938 27.703 15.586 1 95.94 152 VAL B N 1
ATOM 7107 C CA . VAL B 1 152 ? -20.031 28.094 14.516 1 95.94 152 VAL B CA 1
ATOM 7108 C C . VAL B 1 152 ? -20.766 28.094 13.18 1 95.94 152 VAL B C 1
ATOM 7110 O O . VAL B 1 152 ? -21.391 27.094 12.805 1 95.94 152 VAL B O 1
ATOM 7113 N N . PHE B 1 153 ? -20.719 29.234 12.531 1 95.25 153 PHE B N 1
ATOM 7114 C CA . PHE B 1 153 ? -21.328 29.375 11.211 1 95.25 153 PHE B CA 1
ATOM 7115 C C . PHE B 1 153 ? -20.25 29.531 10.141 1 95.25 153 PHE B C 1
ATOM 7117 O O . PHE B 1 153 ? -19.109 29.891 10.445 1 95.25 153 PHE B O 1
ATOM 7124 N N . ALA B 1 154 ? -20.609 29.156 8.922 1 95.12 154 ALA B N 1
ATOM 7125 C CA . ALA B 1 154 ? -19.672 29.281 7.797 1 95.12 154 ALA B CA 1
ATOM 7126 C C . ALA B 1 154 ? -20.328 30.016 6.629 1 95.12 154 ALA B C 1
ATOM 7128 O O . ALA B 1 154 ? -21.516 29.844 6.367 1 95.12 154 ALA B O 1
ATOM 7129 N N . VAL B 1 155 ? -19.562 30.859 5.996 1 92.81 155 VAL B N 1
ATOM 7130 C CA . VAL B 1 155 ? -19.969 31.531 4.766 1 92.81 155 VAL B CA 1
ATOM 7131 C C . VAL B 1 155 ? -18.922 31.281 3.678 1 92.81 155 VAL B C 1
ATOM 7133 O O . VAL B 1 155 ? -17.766 31.719 3.803 1 92.81 155 VAL B O 1
ATOM 7136 N N . ALA B 1 156 ? -19.312 30.625 2.646 1 91.81 156 ALA B N 1
ATOM 7137 C CA . ALA B 1 156 ? -18.406 30.328 1.541 1 91.81 156 ALA B CA 1
ATOM 7138 C C . ALA B 1 156 ? -18.484 31.406 0.459 1 91.81 156 ALA B C 1
ATOM 7140 O O . ALA B 1 156 ? -19.578 31.875 0.135 1 91.81 156 ALA B O 1
ATOM 7141 N N . THR B 1 157 ? -17.344 31.891 0.024 1 89.25 157 THR B N 1
ATOM 7142 C CA . THR B 1 157 ? -17.266 32.844 -1.065 1 89.25 157 THR B CA 1
ATOM 7143 C C . THR B 1 157 ? -16.406 32.312 -2.203 1 89.25 157 THR B C 1
ATOM 7145 O O . THR B 1 157 ? -15.406 31.641 -1.965 1 89.25 157 THR B O 1
ATOM 7148 N N . ARG B 1 158 ? -16.844 32.531 -3.404 1 86.75 158 ARG B N 1
ATOM 7149 C CA . ARG B 1 158 ? -16.141 32.031 -4.578 1 86.75 158 ARG B CA 1
ATOM 7150 C C . ARG B 1 158 ? -15.578 33.188 -5.406 1 86.75 158 ARG B C 1
ATOM 7152 O O . ARG B 1 158 ? -16.234 34.219 -5.562 1 86.75 158 ARG B O 1
ATOM 7159 N N . GLN B 1 159 ? -14.406 33.031 -5.859 1 79.25 159 GLN B N 1
ATOM 7160 C CA . GLN B 1 159 ? -13.828 33.969 -6.801 1 79.25 159 GLN B CA 1
ATOM 7161 C C . GLN B 1 159 ? -14.664 34.062 -8.07 1 79.25 159 GLN B C 1
ATOM 7163 O O . GLN B 1 159 ? -15.109 33.062 -8.609 1 79.25 159 GLN B O 1
ATOM 7168 N N . PRO B 1 160 ? -15.086 35.344 -8.359 1 68.31 160 PRO B N 1
ATOM 7169 C CA . PRO B 1 160 ? -15.898 35.469 -9.57 1 68.31 160 PRO B CA 1
ATOM 7170 C C . PRO B 1 160 ? -15.148 35.062 -10.836 1 68.31 160 PRO B C 1
ATOM 7172 O O . PRO B 1 160 ? -13.914 35.031 -10.844 1 68.31 160 PRO B O 1
ATOM 7175 N N . PHE B 1 161 ? -15.859 34.594 -11.844 1 57.19 161 PHE B N 1
ATOM 7176 C CA . PHE B 1 161 ? -15.273 34.312 -13.141 1 57.19 161 PHE B CA 1
ATOM 7177 C C . PHE B 1 161 ? -14.641 35.562 -13.75 1 57.19 161 PHE B C 1
ATOM 7179 O O . PHE B 1 161 ? -15.227 36.625 -13.703 1 57.19 161 PHE B O 1
ATOM 7186 N N . LEU B 1 162 ? -13.398 35.688 -13.844 1 47.12 162 LEU B N 1
ATOM 7187 C CA . LEU B 1 162 ? -12.938 36.75 -14.75 1 47.12 162 LEU B CA 1
ATOM 7188 C C . LEU B 1 162 ? -13.461 36.5 -16.172 1 47.12 162 LEU B C 1
ATOM 7190 O O . LEU B 1 162 ? -13.273 35.406 -16.719 1 47.12 162 LEU B O 1
ATOM 7194 N N . GLY B 1 163 ? -14.594 37 -16.578 1 38.25 163 GLY B N 1
ATOM 7195 C CA . GLY B 1 163 ? -15.172 36.969 -17.906 1 38.25 163 GLY B CA 1
ATOM 7196 C C . GLY B 1 163 ? -14.148 37.188 -19 1 38.25 163 GLY B C 1
ATOM 7197 O O . GLY B 1 163 ? -13.797 38.312 -19.328 1 38.25 163 GLY B O 1
ATOM 7198 N N . VAL B 1 164 ? -13.07 36.688 -19.266 1 36.12 164 VAL B N 1
ATOM 7199 C CA . VAL B 1 164 ? -12.695 36.875 -20.656 1 36.12 164 VAL B CA 1
ATOM 7200 C C . VAL B 1 164 ? -13.742 36.219 -21.562 1 36.12 164 VAL B C 1
ATOM 7202 O O . VAL B 1 164 ? -13.984 35.031 -21.484 1 36.12 164 VAL B O 1
ATOM 7205 N N . LYS B 1 165 ? -14.727 37.031 -22 1 34.94 165 LYS B N 1
ATOM 7206 C CA . LYS B 1 165 ? -15.586 36.75 -23.156 1 34.94 165 LYS B CA 1
ATOM 7207 C C . LYS B 1 165 ? -14.789 36.094 -24.281 1 34.94 165 LYS B C 1
ATOM 7209 O O . LYS B 1 165 ? -14.227 36.812 -25.125 1 34.94 165 LYS B O 1
ATOM 7214 N N . ARG B 1 166 ? -13.93 35.188 -24.328 1 32.53 166 ARG B N 1
ATOM 7215 C CA . ARG B 1 166 ? -13.742 34.719 -25.703 1 32.53 166 ARG B CA 1
ATOM 7216 C C . ARG B 1 166 ? -15.031 34.156 -26.266 1 32.53 166 ARG B C 1
ATOM 7218 O O . ARG B 1 166 ? -15.68 33.312 -25.609 1 32.53 166 ARG B O 1
ATOM 7225 N N . LYS B 1 167 ? -15.672 34.781 -27.281 1 32.34 167 LYS B N 1
ATOM 7226 C CA . LYS B 1 167 ? -16.609 34.375 -28.328 1 32.34 167 LYS B CA 1
ATOM 7227 C C . LYS B 1 167 ? -16.359 32.938 -28.766 1 32.34 167 LYS B C 1
ATOM 7229 O O . LYS B 1 167 ? -15.695 32.688 -29.781 1 32.34 167 LYS B O 1
ATOM 7234 N N . LEU B 1 168 ? -15.781 31.969 -28 1 29.25 168 LEU B N 1
ATOM 7235 C CA . LEU B 1 168 ? -15.805 30.688 -28.703 1 29.25 168 LEU B CA 1
ATOM 7236 C C . LEU B 1 168 ? -17.234 30.281 -29.047 1 29.25 168 LEU B C 1
ATOM 7238 O O . LEU B 1 168 ? -18.156 30.5 -28.25 1 29.25 168 LEU B O 1
ATOM 7242 N N . SER B 1 169 ? -17.609 30 -30.359 1 27.64 169 SER B N 1
ATOM 7243 C CA . SER B 1 169 ? -18.719 29.375 -31.078 1 27.64 169 SER B CA 1
ATOM 7244 C C . SER B 1 169 ? -19.438 28.344 -30.203 1 27.64 169 SER B C 1
ATOM 7246 O O . SER B 1 169 ? -18.859 27.844 -29.25 1 27.64 169 SER B O 1
ATOM 7248 N N . ASP B 1 170 ? -20.812 27.984 -30.469 1 30.3 170 ASP B N 1
ATOM 7249 C CA . ASP B 1 170 ? -21.969 27.188 -30.062 1 30.3 170 ASP B CA 1
ATOM 7250 C C . ASP B 1 170 ? -21.547 25.797 -29.578 1 30.3 170 ASP B C 1
ATOM 7252 O O . ASP B 1 170 ? -22.281 25.156 -28.828 1 30.3 170 ASP B O 1
ATOM 7256 N N . ASN B 1 171 ? -20.672 25.062 -30.391 1 29.2 171 ASN B N 1
ATOM 7257 C CA . ASN B 1 171 ? -20.688 23.609 -30.266 1 29.2 171 ASN B CA 1
ATOM 7258 C C . ASN B 1 171 ? -20.125 23.156 -28.922 1 29.2 171 ASN B C 1
ATOM 7260 O O . ASN B 1 171 ? -20.375 22.016 -28.484 1 29.2 171 ASN B O 1
ATOM 7264 N N . LEU B 1 172 ? -18.797 23.5 -28.516 1 28.2 172 LEU B N 1
ATOM 7265 C CA . LEU B 1 172 ? -18.172 22.703 -27.469 1 28.2 172 LEU B CA 1
ATOM 7266 C C . LEU B 1 172 ? -18.625 23.156 -26.094 1 28.2 172 LEU B C 1
ATOM 7268 O O . LEU B 1 172 ? -18 24.031 -25.484 1 28.2 172 LEU B O 1
ATOM 7272 N N . HIS B 1 173 ? -19.828 23.641 -25.766 1 31.69 173 HIS B N 1
ATOM 7273 C CA . HIS B 1 173 ? -20.516 23.953 -24.516 1 31.69 173 HIS B CA 1
ATOM 7274 C C . HIS B 1 173 ? -20.172 22.938 -23.438 1 31.69 173 HIS B C 1
ATOM 7276 O O . HIS B 1 173 ? -20.312 23.219 -22.25 1 31.69 173 HIS B O 1
ATOM 7282 N N . SER B 1 174 ? -20.219 21.656 -23.797 1 31.94 174 SER B N 1
ATOM 7283 C CA . SER B 1 174 ? -20.406 20.625 -22.797 1 31.94 174 SER B CA 1
ATOM 7284 C C . SER B 1 174 ? -19.234 20.578 -21.828 1 31.94 174 SER B C 1
ATOM 7286 O O . SER B 1 174 ? -19.406 20.219 -20.656 1 31.94 174 SER B O 1
ATOM 7288 N N . SER B 1 175 ? -17.984 20.516 -22.359 1 32.22 175 SER B N 1
ATOM 7289 C CA . SER B 1 175 ? -16.906 20 -21.516 1 32.22 175 SER B CA 1
ATOM 7290 C C . SER B 1 175 ? -16.438 21.047 -20.516 1 32.22 175 SER B C 1
ATOM 7292 O O . SER B 1 175 ? -15.617 20.75 -19.641 1 32.22 175 SER B O 1
ATOM 7294 N N . ILE B 1 176 ? -16.5 22.344 -20.766 1 33.41 176 ILE B N 1
ATOM 7295 C CA . ILE B 1 176 ? -15.805 23.391 -20.016 1 33.41 176 ILE B CA 1
ATOM 7296 C C . ILE B 1 176 ? -16.484 23.594 -18.672 1 33.41 176 ILE B C 1
ATOM 7298 O O . ILE B 1 176 ? -16.047 24.422 -17.859 1 33.41 176 ILE B O 1
ATOM 7302 N N . ASP B 1 177 ? -17.75 23.438 -18.578 1 34.78 177 ASP B N 1
ATOM 7303 C CA . ASP B 1 177 ? -18.312 23.641 -17.234 1 34.78 177 ASP B CA 1
ATOM 7304 C C . ASP B 1 177 ? -17.5 22.891 -16.188 1 34.78 177 ASP B C 1
ATOM 7306 O O . ASP B 1 177 ? -17.703 23.078 -14.984 1 34.78 177 ASP B O 1
ATOM 7310 N N . GLN B 1 178 ? -16.828 21.828 -16.5 1 36.59 178 GLN B N 1
ATOM 7311 C CA . GLN B 1 178 ? -16.094 20.969 -15.57 1 36.59 178 GLN B CA 1
ATOM 7312 C C . GLN B 1 178 ? -14.906 21.719 -14.961 1 36.59 178 GLN B C 1
ATOM 7314 O O . GLN B 1 178 ? -14.398 21.328 -13.898 1 36.59 178 GLN B O 1
ATOM 7319 N N . VAL B 1 179 ? -14.047 22.453 -15.742 1 37.53 179 VAL B N 1
ATOM 7320 C CA . VAL B 1 179 ? -12.766 22.969 -15.273 1 37.53 179 VAL B CA 1
ATOM 7321 C C . VAL B 1 179 ? -13 24.078 -14.258 1 37.53 179 VAL B C 1
ATOM 7323 O O . VAL B 1 179 ? -12.055 24.766 -13.844 1 37.53 179 VAL B O 1
ATOM 7326 N N . GLU B 1 180 ? -14.078 24.703 -14.133 1 41.19 180 GLU B N 1
ATOM 7327 C CA . GLU B 1 180 ? -14.195 25.922 -13.32 1 41.19 180 GLU B CA 1
ATOM 7328 C C . GLU B 1 180 ? -13.852 25.641 -11.859 1 41.19 180 GLU B C 1
ATOM 7330 O O . GLU B 1 180 ? -14.75 25.531 -11.016 1 41.19 180 GLU B O 1
ATOM 7335 N N . CYS B 1 181 ? -13.07 24.812 -11.461 1 49.56 181 CYS B N 1
ATOM 7336 C CA . CYS B 1 181 ? -12.789 24.672 -10.039 1 49.56 181 CYS B CA 1
ATOM 7337 C C . CYS B 1 181 ? -12.266 25.984 -9.453 1 49.56 181 CYS B C 1
ATOM 7339 O O . CYS B 1 181 ? -11.062 26.234 -9.461 1 49.56 181 CYS B O 1
ATOM 7341 N N . ARG B 1 182 ? -13.086 27.109 -9.367 1 64.44 182 ARG B N 1
ATOM 7342 C CA . ARG B 1 182 ? -12.828 28.422 -8.766 1 64.44 182 ARG B CA 1
ATOM 7343 C C . ARG B 1 182 ? -12.5 28.281 -7.285 1 64.44 182 ARG B C 1
ATOM 7345 O O . ARG B 1 182 ? -12.992 27.359 -6.617 1 64.44 182 ARG B O 1
ATOM 7352 N N . HIS B 1 183 ? -11.453 29.062 -6.887 1 85.81 183 HIS B N 1
ATOM 7353 C CA . HIS B 1 183 ? -10.953 29.047 -5.516 1 85.81 183 HIS B CA 1
ATOM 7354 C C . HIS B 1 183 ? -12.031 29.5 -4.531 1 85.81 183 HIS B C 1
ATOM 7356 O O . HIS B 1 183 ? -12.562 30.609 -4.664 1 85.81 183 HIS B O 1
ATOM 7362 N N . VAL B 1 184 ? -12.516 28.641 -3.684 1 91.38 184 VAL B N 1
ATOM 7363 C CA . VAL B 1 184 ? -13.531 28.938 -2.678 1 91.38 184 VAL B CA 1
ATOM 7364 C C . VAL B 1 184 ? -12.859 29.188 -1.327 1 91.38 184 VAL B C 1
ATOM 7366 O O . VAL B 1 184 ? -11.922 28.484 -0.955 1 91.38 184 VAL B O 1
ATOM 7369 N N . SER B 1 185 ? -13.25 30.266 -0.719 1 94.06 185 SER B N 1
ATOM 7370 C CA . SER B 1 185 ? -12.797 30.578 0.632 1 94.06 185 SER B CA 1
ATOM 7371 C C . SER B 1 185 ? -13.969 30.609 1.614 1 94.06 185 SER B C 1
ATOM 7373 O O . SER B 1 185 ? -15.078 31 1.255 1 94.06 185 SER B O 1
ATOM 7375 N N . VAL B 1 186 ? -13.758 30.141 2.811 1 96.38 186 VAL B N 1
ATOM 7376 C CA . VAL B 1 186 ? -14.82 30.078 3.814 1 96.38 186 VAL B CA 1
ATOM 7377 C C . VAL B 1 186 ? -14.477 31 4.984 1 96.38 186 VAL B C 1
ATOM 7379 O O . VAL B 1 186 ? -13.375 30.938 5.535 1 96.38 186 VAL B O 1
ATOM 7382 N N . THR B 1 187 ? -15.359 31.891 5.32 1 96.75 187 THR B N 1
ATOM 7383 C CA . THR B 1 187 ? -15.297 32.719 6.523 1 96.75 187 THR B CA 1
ATOM 7384 C C . THR B 1 187 ? -16.156 32.094 7.637 1 96.75 187 THR B C 1
ATOM 7386 O O . THR B 1 187 ? -17.25 31.609 7.383 1 96.75 187 THR B O 1
ATOM 7389 N N . TYR B 1 188 ? -15.641 32.125 8.812 1 97.69 188 TYR B N 1
ATOM 7390 C CA . TYR B 1 188 ? -16.359 31.5 9.922 1 97.69 188 TYR B CA 1
ATOM 7391 C C . TYR B 1 188 ? -16.781 32.562 10.938 1 97.69 188 TYR B C 1
ATOM 7393 O O . TYR B 1 188 ? -16.078 33.531 11.172 1 97.69 188 TYR B O 1
ATOM 7401 N N . VAL B 1 189 ? -17.969 32.344 11.508 1 97.06 189 VAL B N 1
ATOM 7402 C CA . VAL B 1 189 ? -18.5 33.188 12.586 1 97.06 189 VAL B CA 1
ATOM 7403 C C . VAL B 1 189 ? -18.734 32.344 13.828 1 97.06 189 VAL B C 1
ATOM 7405 O O . VAL B 1 189 ? -19.422 31.312 13.766 1 97.06 189 VAL B O 1
ATOM 7408 N N . ILE B 1 190 ? -18.156 32.688 14.891 1 97.12 190 ILE B N 1
ATOM 7409 C CA . ILE B 1 190 ? -18.375 32.031 16.172 1 97.12 190 ILE B CA 1
ATOM 7410 C C . ILE B 1 190 ? -19.297 32.875 17.047 1 97.12 190 ILE B C 1
ATOM 7412 O O . ILE B 1 190 ? -19.016 34.031 17.344 1 97.12 190 ILE B O 1
ATOM 7416 N N . GLU B 1 191 ? -20.375 32.344 17.422 1 95.62 191 GLU B N 1
ATOM 7417 C CA . GLU B 1 191 ? -21.328 33.031 18.297 1 95.62 191 GLU B CA 1
ATOM 7418 C C . GLU B 1 191 ? -21.375 32.375 19.672 1 95.62 191 GLU B C 1
ATOM 7420 O O . GLU B 1 191 ? -21.547 31.156 19.781 1 95.62 191 GLU B O 1
ATOM 7425 N N . THR B 1 192 ? -21.156 33.156 20.672 1 93.81 192 THR B N 1
ATOM 7426 C CA . THR B 1 192 ? -21.375 32.656 22.016 1 93.81 192 THR B CA 1
ATOM 7427 C C . THR B 1 192 ? -22.875 32.562 22.328 1 93.81 192 THR B C 1
ATOM 7429 O O . THR B 1 192 ? -23.688 33.25 21.719 1 93.81 192 THR B O 1
ATOM 7432 N N . LYS B 1 193 ? -23.219 31.719 23.203 1 89.38 193 LYS B N 1
ATOM 7433 C CA . LYS B 1 193 ? -24.609 31.672 23.688 1 89.38 193 LYS B CA 1
ATOM 7434 C C . LYS B 1 193 ? -24.828 32.719 24.766 1 89.38 193 LYS B C 1
ATOM 7436 O O . LYS B 1 193 ? -23.891 33.125 25.453 1 89.38 193 LYS B O 1
ATOM 7441 N N . PRO B 1 194 ? -26.109 33.156 24.781 1 86.31 194 PRO B N 1
ATOM 7442 C CA . PRO B 1 194 ? -26.375 34.062 25.891 1 86.31 194 PRO B CA 1
ATOM 7443 C C . PRO B 1 194 ? -26.062 33.469 27.25 1 86.31 194 PRO B C 1
ATOM 7445 O O . PRO B 1 194 ? -26.328 32.281 27.484 1 86.31 194 PRO B O 1
ATOM 7448 N N . GLN B 1 195 ? -25.5 34.25 28.078 1 78.69 195 GLN B N 1
ATOM 7449 C CA . GLN B 1 195 ? -25.156 33.75 29.406 1 78.69 195 GLN B CA 1
ATOM 7450 C C . GLN B 1 195 ? -26.125 34.281 30.453 1 78.69 195 GLN B C 1
ATOM 7452 O O . GLN B 1 195 ? -26.422 35.5 30.484 1 78.69 195 GLN B O 1
ATOM 7457 N N . ARG B 1 196 ? -26.516 33.375 31.219 1 75.5 196 ARG B N 1
ATOM 7458 C CA . ARG B 1 196 ? -27.438 33.75 32.281 1 75.5 196 ARG B CA 1
ATOM 7459 C C . ARG B 1 196 ? -26.734 34.594 33.344 1 75.5 196 ARG B C 1
ATOM 7461 O O . ARG B 1 196 ? -25.562 34.344 33.656 1 75.5 196 ARG B O 1
ATOM 7468 N N . GLY B 1 197 ? -27.406 35.5 33.812 1 75.19 197 GLY B N 1
ATOM 7469 C CA . GLY B 1 197 ? -26.844 36.344 34.844 1 75.19 197 GLY B CA 1
ATOM 7470 C C . GLY B 1 197 ? -26.5 35.594 36.125 1 75.19 197 GLY B C 1
ATOM 7471 O O . GLY B 1 197 ? -27.016 34.5 36.344 1 75.19 197 GLY B O 1
ATOM 7472 N N . LYS B 1 198 ? -25.609 36.094 36.844 1 75.5 198 LYS B N 1
ATOM 7473 C CA . LYS B 1 198 ? -25.203 35.5 38.125 1 75.5 198 LYS B CA 1
ATOM 7474 C C . LYS B 1 198 ? -26.359 35.5 39.125 1 75.5 198 LYS B C 1
ATOM 7476 O O . LYS B 1 198 ? -27.094 36.5 39.188 1 75.5 198 LYS B O 1
ATOM 7481 N N . PHE B 1 199 ? -26.547 34.438 39.781 1 80.12 199 PHE B N 1
ATOM 7482 C CA . PHE B 1 199 ? -27.547 34.312 40.812 1 80.12 199 PHE B CA 1
ATOM 7483 C C . PHE B 1 199 ? -27.047 34.938 42.125 1 80.12 199 PHE B C 1
ATOM 7485 O O . PHE B 1 199 ? -26 34.562 42.656 1 80.12 199 PHE B O 1
ATOM 7492 N N . LEU B 1 200 ? -27.641 35.875 42.5 1 84.94 200 LEU B N 1
ATOM 7493 C CA . LEU B 1 200 ? -27.297 36.562 43.719 1 84.94 200 LEU B CA 1
ATOM 7494 C C . LEU B 1 200 ? -27.906 35.844 44.938 1 84.94 200 LEU B C 1
ATOM 7496 O O . LEU B 1 200 ? -29.016 36.156 45.344 1 84.94 200 LEU B O 1
ATOM 7500 N N . VAL B 1 201 ? -27.125 35.031 45.438 1 83.06 201 VAL B N 1
ATOM 7501 C CA . VAL B 1 201 ? -27.578 34.156 46.531 1 83.06 201 VAL B CA 1
ATOM 7502 C C . VAL B 1 201 ? -28 35.031 47.75 1 83.06 201 VAL B C 1
ATOM 7504 O O . 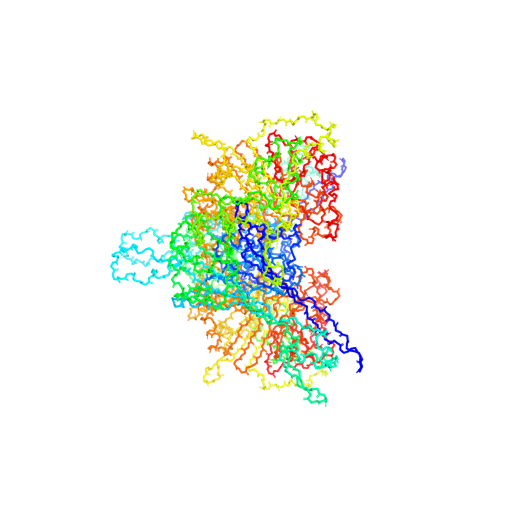VAL B 1 201 ? -29.047 34.781 48.344 1 83.06 201 VAL B O 1
ATOM 7507 N N . GLU B 1 202 ? -27.219 36.062 48.062 1 87.44 202 GLU B N 1
ATOM 7508 C CA . GLU B 1 202 ? -27.484 36.906 49.219 1 87.44 202 GLU B CA 1
ATOM 7509 C C . GLU B 1 202 ? -28.812 37.625 49.094 1 87.44 202 GLU B C 1
ATOM 7511 O O . GLU B 1 202 ? -29.562 37.781 50.062 1 87.44 202 GLU B O 1
ATOM 7516 N N . LYS B 1 203 ? -29.016 37.969 47.906 1 88.69 203 LYS B N 1
ATOM 7517 C CA . LYS B 1 203 ? -30.266 38.688 47.656 1 88.69 203 LYS B CA 1
ATOM 7518 C C . LYS B 1 203 ? -31.469 37.75 47.781 1 88.69 203 LYS B C 1
ATOM 7520 O O . LYS B 1 203 ? -32.5 38.125 48.312 1 88.69 203 LYS B O 1
ATOM 7525 N N . ALA B 1 204 ? -31.312 36.625 47.375 1 89.75 204 ALA B N 1
ATOM 7526 C CA . ALA B 1 204 ? -32.406 35.625 47.469 1 89.75 204 ALA B CA 1
ATOM 7527 C C . ALA B 1 204 ? -32.688 35.281 48.906 1 89.75 204 ALA B C 1
ATOM 7529 O O . ALA B 1 204 ? -33.875 35.188 49.312 1 89.75 204 ALA B O 1
ATOM 7530 N N . LEU B 1 205 ? -31.641 35.156 49.625 1 88.88 205 LEU B N 1
ATOM 7531 C CA . LEU B 1 205 ? -31.781 34.844 51.031 1 88.88 205 LEU B CA 1
ATOM 7532 C C . LEU B 1 205 ? -32.469 36 51.75 1 88.88 205 LEU B C 1
ATOM 7534 O O . LEU B 1 205 ? -33.281 35.812 52.625 1 88.88 205 LEU B O 1
ATOM 7538 N N . ALA B 1 206 ? -32.031 37.156 51.375 1 90.12 206 ALA B N 1
ATOM 7539 C CA . ALA B 1 206 ? -32.594 38.344 52 1 90.12 206 ALA B CA 1
ATOM 7540 C C . ALA B 1 206 ? -34.094 38.469 51.719 1 90.12 206 ALA B C 1
ATOM 7542 O O . ALA B 1 206 ? -34.812 39.094 52.5 1 90.12 206 ALA B O 1
ATOM 7543 N N . LEU B 1 207 ? -34.438 37.844 50.625 1 90.88 207 LEU B N 1
ATOM 7544 C CA . LEU B 1 207 ? -35.844 37.906 50.219 1 90.88 207 LEU B CA 1
ATOM 7545 C C . LEU B 1 207 ? -36.625 36.75 50.812 1 90.88 207 LEU B C 1
ATOM 7547 O O . LEU B 1 207 ? -37.844 36.594 50.531 1 90.88 207 LEU B O 1
ATOM 7551 N N . GLY B 1 208 ? -35.906 35.906 51.562 1 87.44 208 GLY B N 1
ATOM 7552 C CA . GLY B 1 208 ? -36.562 34.844 52.312 1 87.44 208 GLY B CA 1
ATOM 7553 C C . GLY B 1 208 ? -36.688 33.531 51.531 1 87.44 208 GLY B C 1
ATOM 7554 O O . GLY B 1 208 ? -37.438 32.656 51.906 1 87.44 208 GLY B O 1
ATOM 7555 N N . VAL B 1 209 ? -36 33.5 50.438 1 88.62 209 VAL B N 1
ATOM 7556 C CA . VAL B 1 209 ? -36.062 32.281 49.625 1 88.62 209 VAL B CA 1
ATOM 7557 C C . VAL B 1 209 ? -35.188 31.203 50.25 1 88.62 209 VAL B C 1
ATOM 7559 O O . VAL B 1 209 ? -34 31.406 50.438 1 88.62 209 VAL B O 1
ATOM 7562 N N . PRO B 1 210 ? -35.781 30.125 50.594 1 85.69 210 PRO B N 1
ATOM 7563 C CA . PRO B 1 210 ? -34.969 29.047 51.156 1 85.69 210 PRO B CA 1
ATOM 7564 C C . PRO B 1 210 ? -34.031 28.406 50.125 1 85.69 210 PRO B C 1
ATOM 7566 O O . PRO B 1 210 ? -34.406 28.312 48.938 1 85.69 210 PRO B O 1
ATOM 7569 N N . ARG B 1 211 ? -32.875 28 50.594 1 83.06 211 ARG B N 1
ATOM 7570 C CA . ARG B 1 211 ? -31.938 27.297 49.719 1 83.06 211 ARG B CA 1
ATOM 7571 C C . ARG B 1 211 ? -32.531 26 49.188 1 83.06 211 ARG B C 1
ATOM 7573 O O . ARG B 1 211 ? -33.344 25.375 49.875 1 83.06 211 ARG B O 1
ATOM 7580 N N . GLY B 1 212 ? -32.219 25.578 47.906 1 79.81 212 GLY B N 1
ATOM 7581 C CA . GLY B 1 212 ? -32.719 24.344 47.312 1 79.81 212 GLY B CA 1
ATOM 7582 C C . GLY B 1 212 ? -33.375 24.547 45.938 1 79.81 212 GLY B C 1
ATOM 7583 O O . GLY B 1 212 ? -32.812 25.219 45.094 1 79.81 212 GLY B O 1
ATOM 7584 N N . LYS B 1 213 ? -34.531 23.938 45.875 1 81.38 213 LYS B N 1
ATOM 7585 C CA . LYS B 1 213 ? -35.25 23.891 44.594 1 81.38 213 LYS B CA 1
ATOM 7586 C C . LYS B 1 213 ? -35.656 25.281 44.156 1 81.38 213 LYS B C 1
ATOM 7588 O O . LYS B 1 213 ? -35.594 25.594 42.969 1 81.38 213 LYS B O 1
ATOM 7593 N N . LEU B 1 214 ? -36 26.094 45.125 1 85.25 214 LEU B N 1
ATOM 7594 C CA . LEU B 1 214 ? -36.5 27.422 44.781 1 85.25 214 LEU B CA 1
ATOM 7595 C C . LEU B 1 214 ? -35.375 28.281 44.219 1 85.25 214 LEU B C 1
ATOM 7597 O O . LEU B 1 214 ? -35.562 29.078 43.312 1 85.25 214 LEU B O 1
ATOM 7601 N N . PHE B 1 215 ? -34.156 28.109 44.75 1 82.19 215 PHE B N 1
ATOM 7602 C CA . PHE B 1 215 ? -32.969 28.781 44.188 1 82.19 215 PHE B CA 1
ATOM 7603 C C . PHE B 1 215 ? -32.75 28.422 42.75 1 82.19 215 PHE B C 1
ATOM 7605 O O . PHE B 1 215 ? -32.469 29.281 41.906 1 82.19 215 PHE B O 1
ATOM 7612 N N . GLY B 1 216 ? -32.938 27.188 42.438 1 80.62 216 GLY B N 1
ATOM 7613 C CA . GLY B 1 216 ? -32.781 26.703 41.062 1 80.62 216 GLY B CA 1
ATOM 7614 C C . GLY B 1 216 ? -33.75 27.328 40.094 1 80.62 216 GLY B C 1
ATOM 7615 O O . GLY B 1 216 ? -33.375 27.719 38.969 1 80.62 216 GLY B O 1
ATOM 7616 N N . GLN B 1 217 ? -34.906 27.375 40.594 1 82.25 217 GLN B N 1
ATOM 7617 C CA . GLN B 1 217 ? -35.938 27.953 39.75 1 82.25 217 GLN B CA 1
ATOM 7618 C C . GLN B 1 217 ? -35.688 29.438 39.469 1 82.25 217 GLN B C 1
ATOM 7620 O O . GLN B 1 217 ? -35.844 29.891 38.344 1 82.25 217 GLN B O 1
ATOM 7625 N N . LEU B 1 218 ? -35.375 30.109 40.531 1 84.06 218 LEU B N 1
ATOM 7626 C CA . LEU B 1 218 ? -35.031 31.516 40.375 1 84.06 218 LEU B CA 1
ATOM 7627 C C . LEU B 1 218 ? -33.875 31.672 39.375 1 84.06 218 LEU B C 1
ATOM 7629 O O . LEU B 1 218 ? -33.875 32.562 38.531 1 84.06 218 LEU B O 1
ATOM 7633 N N . HIS B 1 219 ? -32.969 30.766 39.469 1 79.06 219 HIS B N 1
ATOM 7634 C CA . HIS B 1 219 ? -31.781 30.797 38.625 1 79.06 219 HIS B CA 1
ATOM 7635 C C . HIS B 1 219 ? -32.156 30.531 37.156 1 79.06 219 HIS B C 1
ATOM 7637 O O . HIS B 1 219 ? -31.531 31.078 36.25 1 79.06 219 HIS B O 1
ATOM 7643 N N . GLN B 1 220 ? -33.219 29.797 36.969 1 76.19 220 GLN B N 1
ATOM 7644 C CA . GLN B 1 220 ? -33.656 29.453 35.625 1 76.19 220 GLN B CA 1
ATOM 7645 C C . GLN B 1 220 ? -34.594 30.516 35.062 1 76.19 220 GLN B C 1
ATOM 7647 O O . GLN B 1 220 ? -35.156 30.359 33.969 1 76.19 220 GLN B O 1
ATOM 7652 N N . GLY B 1 221 ? -34.75 31.547 35.75 1 77 221 GLY B N 1
ATOM 7653 C CA . GLY B 1 221 ? -35.562 32.656 35.25 1 77 221 GLY B CA 1
ATOM 7654 C C . GLY B 1 221 ? -37 32.594 35.688 1 77 221 GLY B C 1
ATOM 7655 O O . GLY B 1 221 ? -37.844 33.375 35.219 1 77 221 GLY B O 1
ATOM 7656 N N . LYS B 1 222 ? -37.25 31.625 36.594 1 85.38 222 LYS B N 1
ATOM 7657 C CA . LYS B 1 222 ? -38.625 31.453 37.031 1 85.38 222 LYS B CA 1
ATOM 7658 C C . LYS B 1 222 ? -38.875 32.156 38.344 1 85.38 222 LYS B C 1
ATOM 7660 O O . LYS B 1 222 ? -38.062 32.125 39.25 1 85.38 222 LYS B O 1
ATOM 7665 N N . ASP B 1 223 ? -40 32.781 38.438 1 89.62 223 ASP B N 1
ATOM 7666 C CA . ASP B 1 223 ? -40.406 33.406 39.688 1 89.62 223 ASP B CA 1
ATOM 7667 C C . ASP B 1 223 ? -40.906 32.344 40.688 1 89.62 223 ASP B C 1
ATOM 7669 O O . ASP B 1 223 ? -41.406 31.297 40.281 1 89.62 223 ASP B O 1
ATOM 7673 N N . VAL B 1 224 ? -40.625 32.625 41.875 1 91.31 224 VAL B N 1
ATOM 7674 C CA . VAL B 1 224 ? -41.031 31.641 42.875 1 91.31 224 VAL B CA 1
ATOM 7675 C C . VAL B 1 224 ? -41.938 32.312 43.906 1 91.31 224 VAL B C 1
ATOM 7677 O O . VAL B 1 224 ? -41.812 33.5 44.188 1 91.31 224 VAL B O 1
ATOM 7680 N N . THR B 1 225 ? -42.969 31.578 44.375 1 90.88 225 THR B N 1
ATOM 7681 C CA . THR B 1 225 ? -43.875 32.031 45.438 1 90.88 225 THR B CA 1
ATOM 7682 C C . THR B 1 225 ? -43.531 31.344 46.75 1 90.88 225 THR B C 1
ATOM 7684 O O . THR B 1 225 ? -43.5 30.125 46.844 1 90.88 225 THR B O 1
ATOM 7687 N N . LEU B 1 226 ? -43.281 32.188 47.719 1 88.62 226 LEU B N 1
ATOM 7688 C CA . LEU B 1 226 ? -42.906 31.688 49.031 1 88.62 226 LEU B CA 1
ATOM 7689 C C . LEU B 1 226 ? -44.156 31.25 49.812 1 88.62 226 LEU B C 1
ATOM 7691 O O . LEU B 1 226 ? -45.281 31.562 49.406 1 88.62 226 LEU B O 1
ATOM 7695 N N . ASP B 1 227 ? -43.938 30.547 50.906 1 85.38 227 ASP B N 1
ATOM 7696 C CA . ASP B 1 227 ? -45.031 30.078 51.75 1 85.38 227 ASP B CA 1
ATOM 7697 C C . ASP B 1 227 ? -45.844 31.266 52.312 1 85.38 227 ASP B C 1
ATOM 7699 O O . ASP B 1 227 ? -47.031 31.141 52.562 1 85.38 227 ASP B O 1
ATOM 7703 N N . SER B 1 228 ? -45.219 32.344 52.5 1 86.06 228 SER B N 1
ATOM 7704 C CA . SER B 1 228 ? -45.812 33.562 53.031 1 86.06 228 SER B CA 1
ATOM 7705 C C . SER B 1 228 ? -46.719 34.219 52 1 86.06 228 SER B C 1
ATOM 7707 O O . SER B 1 228 ? -47.469 35.125 52.344 1 86.06 228 SER B O 1
ATOM 7709 N N . GLY B 1 229 ? -46.625 33.719 50.719 1 86.62 229 GLY B N 1
ATOM 7710 C CA . GLY B 1 229 ? -47.438 34.312 49.656 1 86.62 229 GLY B CA 1
ATOM 7711 C C . GLY B 1 229 ? -46.688 35.312 48.812 1 86.62 229 GLY B C 1
ATOM 7712 O O . GLY B 1 229 ? -47.188 35.781 47.781 1 86.62 229 GLY B O 1
ATOM 7713 N N . VAL B 1 230 ? -45.562 35.625 49.406 1 89.06 230 VAL B N 1
ATOM 7714 C CA . VAL B 1 230 ? -44.781 36.625 48.719 1 89.06 230 VAL B CA 1
ATOM 7715 C C . VAL B 1 230 ? -44.156 36.031 47.438 1 89.06 230 VAL B C 1
ATOM 7717 O O . VAL B 1 230 ? -43.594 34.938 47.469 1 89.06 230 VAL B O 1
ATOM 7720 N N . VAL B 1 231 ? -44.281 36.688 46.281 1 91.69 231 VAL B N 1
ATOM 7721 C CA . VAL B 1 231 ? -43.719 36.25 45 1 91.69 231 VAL B CA 1
ATOM 7722 C C . VAL B 1 231 ? -42.344 36.906 44.844 1 91.69 231 VAL B C 1
ATOM 7724 O O . VAL B 1 231 ? -42.219 38.125 44.875 1 91.69 231 VAL B O 1
ATOM 7727 N N . VAL B 1 232 ? -41.312 36.125 44.844 1 91.31 232 VAL B N 1
ATOM 7728 C CA . VAL B 1 232 ? -39.969 36.625 44.562 1 91.31 232 VAL B CA 1
ATOM 7729 C C . VAL B 1 232 ? -39.656 36.438 43.094 1 91.31 232 VAL B C 1
ATOM 7731 O O . VAL B 1 232 ? -39.719 35.312 42.562 1 91.31 232 VAL B O 1
ATOM 7734 N N . LYS B 1 233 ? -39.344 37.469 42.344 1 90.25 233 LYS B N 1
ATOM 7735 C CA . LYS B 1 233 ? -39.031 37.438 40.938 1 90.25 233 LYS B CA 1
ATOM 7736 C C . LYS B 1 233 ? -37.562 37.031 40.719 1 90.25 233 LYS B C 1
ATOM 7738 O O . LYS B 1 233 ? -36.688 37.469 41.438 1 90.25 233 LYS B O 1
ATOM 7743 N N . SER B 1 234 ? -37.344 36.281 39.656 1 88.5 234 SER B N 1
ATOM 7744 C CA . SER B 1 234 ? -36 35.906 39.312 1 88.5 234 SER B CA 1
ATOM 7745 C C . SER B 1 234 ? -35.125 37.125 39.031 1 88.5 234 SER B C 1
ATOM 7747 O O . SER B 1 234 ? -33.969 37.188 39.375 1 88.5 234 SER B O 1
ATOM 7749 N N . SER B 1 235 ? -35.781 38.125 38.5 1 85.5 235 SER B N 1
ATOM 7750 C CA . SER B 1 235 ? -35.094 39.344 38.125 1 85.5 235 SER B CA 1
ATOM 7751 C C . SER B 1 235 ? -34.531 40.062 39.344 1 85.5 235 SER B C 1
ATOM 7753 O O . SER B 1 235 ? -33.594 40.875 39.219 1 85.5 235 SER B O 1
ATOM 7755 N N . ASP B 1 236 ? -35.062 39.688 40.438 1 85.25 236 ASP B N 1
ATOM 7756 C CA . ASP B 1 236 ? -34.625 40.344 41.656 1 85.25 236 ASP B CA 1
ATOM 7757 C C . ASP B 1 236 ? -33.344 39.688 42.219 1 85.25 236 ASP B C 1
ATOM 7759 O O . ASP B 1 236 ? -32.625 40.281 43 1 85.25 236 ASP B O 1
ATOM 7763 N N . CYS B 1 237 ? -33.188 38.562 41.75 1 87.06 237 CYS B N 1
ATOM 7764 C CA . CYS B 1 237 ? -32.094 37.781 42.344 1 87.06 237 CYS B CA 1
ATOM 7765 C C . CYS B 1 237 ? -31.078 37.375 41.281 1 87.06 237 CYS B C 1
ATOM 7767 O O . CYS B 1 237 ? -30.062 36.75 41.625 1 87.06 237 CYS B O 1
ATOM 7769 N N . VAL B 1 238 ? -31.359 37.531 40.094 1 83.94 238 VAL B N 1
ATOM 7770 C CA . VAL B 1 238 ? -30.453 37.156 39.031 1 83.94 238 VAL B CA 1
ATOM 7771 C C . VAL B 1 238 ? -30.062 38.375 38.219 1 83.94 238 VAL B C 1
ATOM 7773 O O . VAL B 1 238 ? -30.938 39.156 37.781 1 83.94 238 VAL B O 1
ATOM 7776 N N . LEU B 1 239 ? -28.797 38.531 38.062 1 79.19 239 LEU B N 1
ATOM 7777 C CA . LEU B 1 239 ? -28.328 39.656 37.25 1 79.19 239 LEU B CA 1
ATOM 7778 C C . LEU B 1 239 ? -28.75 39.469 35.781 1 79.19 239 LEU B C 1
ATOM 7780 O O . LEU B 1 239 ? -29.047 38.344 35.375 1 79.19 239 LEU B O 1
ATOM 7784 N N . PRO B 1 240 ? -28.906 40.594 35.125 1 78 240 PRO B N 1
ATOM 7785 C CA . PRO B 1 240 ? -29.312 40.469 33.719 1 78 240 PRO B CA 1
ATOM 7786 C C . PRO B 1 240 ? -28.406 39.562 32.906 1 78 240 PRO B C 1
ATOM 7788 O O . PRO B 1 240 ? -27.188 39.5 33.156 1 78 240 PRO B O 1
ATOM 7791 N N . SER B 1 241 ? -29.078 38.812 32.031 1 80.62 241 SER B N 1
ATOM 7792 C CA . SER B 1 241 ? -28.328 37.938 31.141 1 80.62 241 SER B CA 1
ATOM 7793 C C . SER B 1 241 ? -27.438 38.75 30.188 1 80.62 241 SER B C 1
ATOM 7795 O O . SER B 1 241 ? -27.781 39.875 29.844 1 80.62 241 SER B O 1
ATOM 7797 N N . MET B 1 242 ? -26.328 38.281 29.969 1 82.56 242 MET B N 1
ATOM 7798 C CA . MET B 1 242 ? -25.438 38.875 28.984 1 82.56 242 MET B CA 1
ATOM 7799 C C . MET B 1 242 ? -25.75 38.375 27.578 1 82.56 242 MET B C 1
ATOM 7801 O O . MET B 1 242 ? -25.906 37.188 27.375 1 82.56 242 MET B O 1
ATOM 7805 N N . PRO B 1 243 ? -25.891 39.312 26.656 1 86.88 243 PRO B N 1
ATOM 7806 C CA . PRO B 1 243 ? -26.234 38.906 25.297 1 86.88 243 PRO B CA 1
ATOM 7807 C C . PRO B 1 243 ? -25.109 38.125 24.609 1 86.88 243 PRO B C 1
ATOM 7809 O O . PRO B 1 243 ? -23.969 38.188 25.047 1 86.88 243 PRO B O 1
ATOM 7812 N N . ALA B 1 244 ? -25.484 37.469 23.562 1 91.5 244 ALA B N 1
ATOM 7813 C CA . ALA B 1 244 ? -24.531 36.75 22.719 1 91.5 244 ALA B CA 1
ATOM 7814 C C . ALA B 1 244 ? -23.625 37.719 21.984 1 91.5 244 ALA B C 1
ATOM 7816 O O . ALA B 1 244 ? -24.031 38.812 21.656 1 91.5 244 ALA B O 1
ATOM 7817 N N . ILE B 1 245 ? -22.422 37.312 21.828 1 94.19 245 ILE B N 1
ATOM 7818 C CA . ILE B 1 245 ? -21.469 38.094 21.031 1 94.19 245 ILE B CA 1
ATOM 7819 C C . ILE B 1 245 ? -20.875 37.219 19.938 1 94.19 245 ILE B C 1
ATOM 7821 O O . ILE B 1 245 ? -21.016 36 19.969 1 94.19 245 ILE B O 1
ATOM 7825 N N . ALA B 1 246 ? -20.203 37.906 19 1 96.06 246 ALA B N 1
ATOM 7826 C CA . ALA B 1 246 ? -19.672 37.156 17.875 1 96.06 246 ALA B CA 1
ATOM 7827 C C . ALA B 1 246 ? -18.203 37.469 17.641 1 96.06 246 ALA B C 1
ATOM 7829 O O . ALA B 1 246 ? -17.719 38.562 18 1 96.06 246 ALA B O 1
ATOM 7830 N N . CYS B 1 247 ? -17.5 36.5 17.156 1 96.75 247 CYS B N 1
ATOM 7831 C CA . CYS B 1 247 ? -16.125 36.562 16.656 1 96.75 247 CYS B CA 1
ATOM 7832 C C . CYS B 1 247 ? -16.062 36.094 15.211 1 96.75 247 CYS B C 1
ATOM 7834 O O . CYS B 1 247 ? -16.672 35.062 14.859 1 96.75 247 CYS B O 1
ATOM 7836 N N . LEU B 1 248 ? -15.352 36.844 14.383 1 97.75 248 LEU B N 1
ATOM 7837 C CA . LEU B 1 248 ? -15.258 36.438 12.984 1 97.75 248 LEU B CA 1
ATOM 7838 C C . LEU B 1 248 ? -13.82 36.031 12.633 1 97.75 248 LEU B C 1
ATOM 7840 O O . LEU B 1 248 ? -12.875 36.688 13.078 1 97.75 248 LEU B O 1
ATOM 7844 N N . ILE B 1 249 ? -13.68 35.031 11.922 1 98.44 249 ILE B N 1
ATOM 7845 C CA . ILE B 1 249 ? -12.453 34.656 11.211 1 98.44 249 ILE B CA 1
ATOM 7846 C C . ILE B 1 249 ? -12.664 34.844 9.711 1 98.44 249 ILE B C 1
ATOM 7848 O O . ILE B 1 249 ? -13.18 33.938 9.039 1 98.44 249 ILE B O 1
ATOM 7852 N N . VAL B 1 250 ? -12.188 35.969 9.203 1 98 250 VAL B N 1
ATOM 7853 C CA . VAL B 1 250 ? -12.5 36.375 7.832 1 98 250 VAL B CA 1
ATOM 7854 C C . VAL B 1 250 ? -11.383 35.906 6.895 1 98 250 VAL B C 1
ATOM 7856 O O . VAL B 1 250 ? -10.234 36.312 7.051 1 98 250 VAL B O 1
ATOM 7859 N N . SER B 1 251 ? -11.727 35.125 5.977 1 97.12 251 SER B N 1
ATOM 7860 C CA . SER B 1 251 ? -10.781 34.688 4.953 1 97.12 251 SER B CA 1
ATOM 7861 C C . SER B 1 251 ? -11.062 35.375 3.613 1 97.12 251 SER B C 1
ATOM 7863 O O . SER B 1 251 ? -12.117 35.156 3.02 1 97.12 251 SER B O 1
ATOM 7865 N N . CYS B 1 252 ? -10.211 36.188 3.197 1 96.31 252 CYS B N 1
ATOM 7866 C CA . CYS B 1 252 ? -10.25 36.844 1.899 1 96.31 252 CYS B CA 1
ATOM 7867 C C . CYS B 1 252 ? -8.883 36.812 1.228 1 96.31 252 CYS B C 1
ATOM 7869 O O . CYS B 1 252 ? -8.156 37.812 1.24 1 96.31 252 CYS B O 1
ATOM 7871 N N . PRO B 1 253 ? -8.594 35.781 0.548 1 93 253 PRO B N 1
ATOM 7872 C CA . PRO B 1 253 ? -7.23 35.5 0.078 1 93 253 PRO B CA 1
ATOM 7873 C C . PRO B 1 253 ? -6.781 36.5 -1.005 1 93 253 PRO B C 1
ATOM 7875 O O . PRO B 1 253 ? -5.59 36.812 -1.103 1 93 253 PRO B O 1
ATOM 7878 N N . THR B 1 254 ? -7.742 36.938 -1.859 1 91.88 254 THR B N 1
ATOM 7879 C CA . THR B 1 254 ? -7.355 37.844 -2.953 1 91.88 254 THR B CA 1
ATOM 7880 C C . THR B 1 254 ? -8.383 38.969 -3.131 1 91.88 254 THR B C 1
ATOM 7882 O O . THR B 1 254 ? -9.484 38.875 -2.582 1 91.88 254 THR B O 1
ATOM 7885 N N . LEU B 1 255 ? -7.977 39.906 -3.93 1 92.44 255 LEU B N 1
ATOM 7886 C CA . LEU B 1 255 ? -8.867 41.031 -4.25 1 92.44 255 LEU B CA 1
ATOM 7887 C C . LEU B 1 255 ? -10.109 40.531 -4.977 1 92.44 255 LEU B C 1
ATOM 7889 O O . LEU B 1 255 ? -11.188 41.094 -4.828 1 92.44 255 LEU B O 1
ATOM 7893 N N . ALA B 1 256 ? -9.922 39.469 -5.652 1 88.56 256 ALA B N 1
ATOM 7894 C CA . ALA B 1 256 ? -11.016 38.906 -6.438 1 88.56 256 ALA B CA 1
ATOM 7895 C C . ALA B 1 256 ? -12.133 38.375 -5.539 1 88.56 256 ALA B C 1
ATOM 7897 O O . ALA B 1 256 ? -13.281 38.25 -5.969 1 88.56 256 ALA B O 1
ATOM 7898 N N . HIS B 1 257 ? -11.859 38.125 -4.27 1 91.44 257 HIS B N 1
ATOM 7899 C CA . HIS B 1 257 ? -12.844 37.562 -3.348 1 91.44 257 HIS B CA 1
ATOM 7900 C C . HIS B 1 257 ? -13.633 38.656 -2.643 1 91.44 257 HIS B C 1
ATOM 7902 O O . HIS B 1 257 ? -14.641 38.375 -1.994 1 91.44 257 HIS B O 1
ATOM 7908 N N . VAL B 1 258 ? -13.195 39.875 -2.734 1 93.75 258 VAL B N 1
ATOM 7909 C CA . VAL B 1 258 ? -13.719 40.969 -1.927 1 93.75 258 VAL B CA 1
ATOM 7910 C C . VAL B 1 258 ? -15.188 41.219 -2.275 1 93.75 258 VAL B C 1
ATOM 7912 O O . VAL B 1 258 ? -16.031 41.312 -1.384 1 93.75 258 VAL B O 1
ATOM 7915 N N . ASP B 1 259 ? -15.5 41.25 -3.57 1 90.62 259 ASP B N 1
ATOM 7916 C CA . ASP B 1 259 ? -16.859 41.531 -4.004 1 90.62 259 ASP B CA 1
ATOM 7917 C C . ASP B 1 259 ? -17.844 40.5 -3.471 1 90.62 259 ASP B C 1
ATOM 7919 O O . ASP B 1 259 ? -18.906 40.844 -2.957 1 90.62 259 ASP B O 1
ATOM 7923 N N . ALA B 1 260 ? -17.422 39.281 -3.625 1 88.5 260 ALA B N 1
ATOM 7924 C CA . ALA B 1 260 ? -18.297 38.188 -3.158 1 88.5 260 ALA B CA 1
ATOM 7925 C C . ALA B 1 260 ? -18.469 38.25 -1.643 1 88.5 260 ALA B C 1
ATOM 7927 O O . ALA B 1 260 ? -19.547 37.969 -1.124 1 88.5 260 ALA B O 1
ATOM 7928 N N . LEU B 1 261 ? -17.484 38.594 -0.93 1 91.88 261 LEU B N 1
ATOM 7929 C CA . LEU B 1 261 ? -17.469 38.625 0.528 1 91.88 261 LEU B CA 1
ATOM 7930 C C . LEU B 1 261 ? -18.391 39.719 1.054 1 91.88 261 LEU B C 1
ATOM 7932 O O . LEU B 1 261 ? -19.172 39.5 1.98 1 91.88 261 LEU B O 1
ATOM 7936 N N . ILE B 1 262 ? -18.391 40.875 0.445 1 91 262 ILE B N 1
ATOM 7937 C CA . ILE B 1 262 ? -19.062 42.031 1.011 1 91 262 ILE B CA 1
ATOM 7938 C C . ILE B 1 262 ? -20.531 42.031 0.592 1 91 262 ILE B C 1
ATOM 7940 O O . ILE B 1 262 ? -21.359 42.719 1.202 1 91 262 ILE B O 1
ATOM 7944 N N . THR B 1 263 ? -20.859 41.312 -0.444 1 87 263 THR B N 1
ATOM 7945 C CA . THR B 1 263 ? -22.234 41.312 -0.958 1 87 263 THR B CA 1
ATOM 7946 C C . THR B 1 263 ? -23.047 40.156 -0.358 1 87 263 THR B C 1
ATOM 7948 O O . THR B 1 263 ? -24.266 40.125 -0.527 1 87 263 THR B O 1
ATOM 7951 N N . THR B 1 264 ? -22.359 39.344 0.328 1 85.38 264 THR B N 1
ATOM 7952 C CA . THR B 1 264 ? -23.078 38.219 0.909 1 85.38 264 THR B CA 1
ATOM 7953 C C . THR B 1 264 ? -23.984 38.688 2.049 1 85.38 264 THR B C 1
ATOM 7955 O O . THR B 1 264 ? -23.625 39.562 2.818 1 85.38 264 THR B O 1
ATOM 7958 N N . THR B 1 265 ? -25.203 38.062 2.158 1 85 265 THR B N 1
ATOM 7959 C CA . THR B 1 265 ? -26.172 38.406 3.188 1 85 265 THR B CA 1
ATOM 7960 C C . THR B 1 265 ? -25.906 37.656 4.477 1 85 265 THR B C 1
ATOM 7962 O O . THR B 1 265 ? -26.547 37.906 5.5 1 85 265 THR B O 1
ATOM 7965 N N . GLY B 1 266 ? -25.031 36.812 4.441 1 85.69 266 GLY B N 1
ATOM 7966 C CA . GLY B 1 266 ? -24.719 35.969 5.574 1 85.69 266 GLY B CA 1
ATOM 7967 C C . GLY B 1 266 ? -24.25 36.719 6.793 1 85.69 266 GLY B C 1
ATOM 7968 O O . GLY B 1 266 ? -24.391 36.281 7.926 1 85.69 266 GLY B O 1
ATOM 7969 N N . PHE B 1 267 ? -23.766 38 6.609 1 91 267 PHE B N 1
ATOM 7970 C CA . PHE B 1 267 ? -23.188 38.75 7.707 1 91 267 PHE B CA 1
ATOM 7971 C C . PHE B 1 267 ? -24.141 39.812 8.195 1 91 267 PHE B C 1
ATOM 7973 O O . PHE B 1 267 ? -23.812 40.594 9.102 1 91 267 PHE B O 1
ATOM 7980 N N . ASP B 1 268 ? -25.328 39.875 7.723 1 89.06 268 ASP B N 1
ATOM 7981 C CA . ASP B 1 268 ? -26.266 40.938 8.008 1 89.06 268 ASP B CA 1
ATOM 7982 C C . ASP B 1 268 ? -26.594 41.031 9.5 1 89.06 268 ASP B C 1
ATOM 7984 O O . ASP B 1 268 ? -26.75 42.094 10.047 1 89.06 268 ASP B O 1
ATOM 7988 N N . ARG B 1 269 ? -26.656 39.906 10.125 1 89.88 269 ARG B N 1
ATOM 7989 C CA . ARG B 1 269 ? -27 39.844 11.539 1 89.88 269 ARG B CA 1
ATOM 7990 C C . ARG B 1 269 ? -25.891 40.469 12.391 1 89.88 269 ARG B C 1
ATOM 7992 O O . ARG B 1 269 ? -26.125 40.875 13.531 1 89.88 269 ARG B O 1
ATOM 7999 N N . TYR B 1 270 ? -24.766 40.688 11.82 1 94.12 270 TYR B N 1
ATOM 8000 C CA . TYR B 1 270 ? -23.594 41.125 12.578 1 94.12 270 TYR B CA 1
ATOM 8001 C C . TYR B 1 270 ? -23.219 42.562 12.211 1 94.12 270 TYR B C 1
ATOM 8003 O O . TYR B 1 270 ? -22.25 43.125 12.758 1 94.12 270 TYR B O 1
ATOM 8011 N N . ARG B 1 271 ? -23.875 43.094 11.305 1 91.62 271 ARG B N 1
ATOM 8012 C CA . ARG B 1 271 ? -23.547 44.406 10.797 1 91.62 271 ARG B CA 1
ATOM 8013 C C . ARG B 1 271 ? -24.578 45.438 11.227 1 91.62 271 ARG B C 1
ATOM 8015 O O . ARG B 1 271 ? -25.75 45.094 11.414 1 91.62 271 ARG B O 1
ATOM 8022 N N . ALA B 1 272 ? -24.094 46.594 11.398 1 86.31 272 ALA B N 1
ATOM 8023 C CA . ALA B 1 272 ? -25.016 47.719 11.562 1 86.31 272 ALA B CA 1
ATOM 8024 C C . ALA B 1 272 ? -25.5 48.219 10.211 1 86.31 272 ALA B C 1
ATOM 8026 O O . ALA B 1 272 ? -24.688 48.594 9.352 1 86.31 272 ALA B O 1
ATOM 8027 N N . VAL B 1 273 ? -26.75 48.062 10.008 1 76.5 273 VAL B N 1
ATOM 8028 C CA . VAL B 1 273 ? -27.312 48.5 8.75 1 76.5 273 VAL B CA 1
ATOM 8029 C C . VAL B 1 273 ? -28.375 49.562 9.016 1 76.5 273 VAL B C 1
ATOM 8031 O O . VAL B 1 273 ? -29.266 49.375 9.852 1 76.5 273 VAL B O 1
ATOM 8034 N N . ASP B 1 274 ? -28.328 50.719 8.188 1 73.38 274 ASP B N 1
ATOM 8035 C CA . ASP B 1 274 ? -29.297 51.812 8.188 1 73.38 274 ASP B CA 1
ATOM 8036 C C . ASP B 1 274 ? -29.562 52.312 9.609 1 73.38 274 ASP B C 1
ATOM 8038 O O . ASP B 1 274 ? -30.719 52.375 10.039 1 73.38 274 ASP B O 1
ATOM 8042 N N . ASP B 1 275 ? -28.547 52.469 10.477 1 72.81 275 ASP B N 1
ATOM 8043 C CA . ASP B 1 275 ? -28.578 53.062 11.812 1 72.81 275 ASP B CA 1
ATOM 8044 C C . ASP B 1 275 ? -29.172 52.094 12.828 1 72.81 275 ASP B C 1
ATOM 8046 O O . ASP B 1 275 ? -29.5 52.469 13.953 1 72.81 275 ASP B O 1
ATOM 8050 N N . LYS B 1 276 ? -29.453 50.875 12.414 1 83.25 276 LYS B N 1
ATOM 8051 C CA . LYS B 1 276 ? -29.844 49.844 13.359 1 83.25 276 LYS B CA 1
ATOM 8052 C C . LYS B 1 276 ? -28.625 49.031 13.836 1 83.25 276 LYS B C 1
ATOM 8054 O O . LYS B 1 276 ? -27.734 48.719 13.039 1 83.25 276 LYS B O 1
ATOM 8059 N N . PRO B 1 277 ? -28.641 48.844 15.094 1 85.5 277 PRO B N 1
ATOM 8060 C CA . PRO B 1 277 ? -27.5 48.094 15.625 1 85.5 277 PRO B CA 1
ATOM 8061 C C . PRO B 1 277 ? -27.516 46.625 15.18 1 85.5 277 PRO B C 1
ATOM 8063 O O . PRO B 1 277 ? -28.562 46.094 14.789 1 85.5 277 PRO B O 1
ATOM 8066 N N . ALA B 1 278 ? -26.344 46.031 15.141 1 91.31 278 ALA B N 1
ATOM 8067 C CA . ALA B 1 278 ? -26.234 44.594 14.797 1 91.31 278 ALA B CA 1
ATOM 8068 C C . ALA B 1 278 ? -27.047 43.75 15.766 1 91.31 278 ALA B C 1
ATOM 8070 O O . ALA B 1 278 ? -27.156 44.062 16.953 1 91.31 278 ALA B O 1
ATOM 8071 N N . GLN B 1 279 ? -27.688 42.75 15.312 1 90.81 279 GLN B N 1
ATOM 8072 C CA . GLN B 1 279 ? -28.422 41.812 16.156 1 90.81 279 GLN B CA 1
ATOM 8073 C C . GLN B 1 279 ? -27.469 41.094 17.141 1 90.81 279 GLN B C 1
ATOM 8075 O O . GLN B 1 279 ? -27.844 40.875 18.297 1 90.81 279 GLN B O 1
ATOM 8080 N N . VAL B 1 280 ? -26.359 40.719 16.688 1 94 280 VAL B N 1
ATOM 8081 C CA . VAL B 1 280 ? -25.281 40.156 17.5 1 94 280 VAL B CA 1
ATOM 8082 C C . VAL B 1 280 ? -24.016 40.969 17.328 1 94 280 VAL B C 1
ATOM 8084 O O . VAL B 1 280 ? -23.406 40.969 16.266 1 94 280 VAL B O 1
ATOM 8087 N N . PRO B 1 281 ? -23.609 41.625 18.344 1 93.31 281 PRO B N 1
ATOM 8088 C CA . PRO B 1 281 ? -22.438 42.5 18.203 1 93.31 281 PRO B CA 1
ATOM 8089 C C . PRO B 1 281 ? -21.141 41.688 18 1 93.31 281 PRO B C 1
ATOM 8091 O O . PRO B 1 281 ? -20.969 40.656 18.625 1 93.31 281 PRO B O 1
ATOM 8094 N N . VAL B 1 282 ? -20.297 42.219 17.141 1 95.5 282 VAL B N 1
ATOM 8095 C CA . VAL B 1 282 ? -18.984 41.62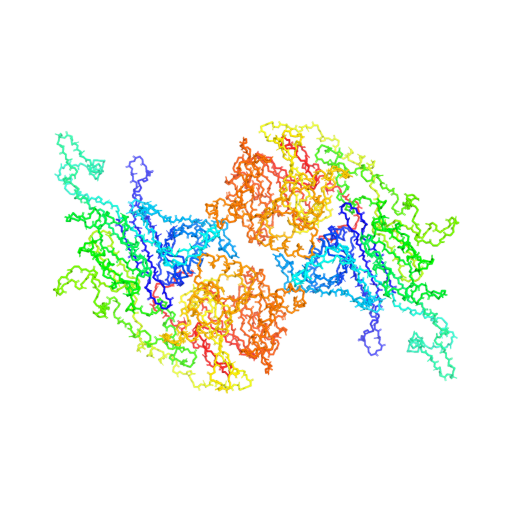5 16.891 1 95.5 282 VAL B CA 1
ATOM 8096 C C . VAL B 1 282 ? -17.938 42.25 17.797 1 95.5 282 VAL B C 1
ATOM 8098 O O . VAL B 1 282 ? -17.828 43.5 17.875 1 95.5 282 VAL B O 1
ATOM 8101 N N . HIS B 1 283 ? -17.172 41.438 18.5 1 95.06 283 HIS B N 1
ATOM 8102 C CA . HIS B 1 283 ? -16.188 41.969 19.438 1 95.06 283 HIS B CA 1
ATOM 8103 C C . HIS B 1 283 ? -14.773 41.875 18.875 1 95.06 283 HIS B C 1
ATOM 8105 O O . HIS B 1 283 ? -13.898 42.656 19.234 1 95.06 283 HIS B O 1
ATOM 8111 N N . VAL B 1 284 ? -14.539 40.906 18.062 1 96.81 284 VAL B N 1
ATOM 8112 C CA . VAL B 1 284 ? -13.211 40.75 17.484 1 96.81 284 VAL B CA 1
ATOM 8113 C C . VAL B 1 284 ? -13.32 40.156 16.078 1 96.81 284 VAL B C 1
ATOM 8115 O O . VAL B 1 284 ? -14.156 39.281 15.844 1 96.81 284 VAL B O 1
ATOM 8118 N N . VAL B 1 285 ? -12.523 40.625 15.156 1 97.56 285 VAL B N 1
ATOM 8119 C CA . VAL B 1 285 ? -12.406 40.125 13.797 1 97.56 285 VAL B CA 1
ATOM 8120 C C . VAL B 1 285 ? -10.961 39.719 13.516 1 97.56 285 VAL B C 1
ATOM 8122 O O . VAL B 1 285 ? -10.062 40.562 13.602 1 97.56 285 VAL B O 1
ATOM 8125 N N . PHE B 1 286 ? -10.719 38.5 13.266 1 98.38 286 PHE B N 1
ATOM 8126 C CA . PHE B 1 286 ? -9.422 38.031 12.797 1 98.38 286 PHE B CA 1
ATOM 8127 C C . PHE B 1 286 ? -9.359 38.031 11.273 1 98.38 286 PHE B C 1
ATOM 8129 O O . PHE B 1 286 ? -10.133 37.312 10.617 1 98.38 286 PHE B O 1
ATOM 8136 N N . HIS B 1 287 ? -8.43 38.75 10.719 1 98 287 HIS B N 1
ATOM 8137 C CA . HIS B 1 287 ? -8.352 38.938 9.273 1 98 287 HIS B CA 1
ATOM 8138 C C . HIS B 1 287 ? -7.289 38 8.672 1 98 287 HIS B C 1
ATOM 8140 O O . HIS B 1 287 ? -6.094 38.188 8.938 1 98 287 HIS B O 1
ATOM 8146 N N . LEU B 1 288 ? -7.695 37.125 7.875 1 98.25 288 LEU B N 1
ATOM 8147 C CA . LEU B 1 288 ? -6.801 36.344 7.008 1 98.25 288 LEU B CA 1
ATOM 8148 C C . LEU B 1 288 ? -6.742 36.969 5.613 1 98.25 288 LEU B C 1
ATOM 8150 O O . LEU B 1 288 ? -7.211 36.375 4.645 1 98.25 288 LEU B O 1
ATOM 8154 N N . ALA B 1 289 ? -6.164 38.062 5.535 1 96.19 289 ALA B N 1
ATOM 8155 C CA . ALA B 1 289 ? -6.055 38.875 4.316 1 96.19 289 ALA B CA 1
ATOM 8156 C C . ALA B 1 289 ? -4.715 39.594 4.262 1 96.19 289 ALA B C 1
ATOM 8158 O O . ALA B 1 289 ? -4.199 40.031 5.289 1 96.19 289 ALA B O 1
ATOM 8159 N N . ARG B 1 290 ? -4.234 39.688 3.109 1 93.25 290 ARG B N 1
ATOM 8160 C CA . ARG B 1 290 ? -2.975 40.406 2.914 1 93.25 290 ARG B CA 1
ATOM 8161 C C . ARG B 1 290 ? -3.207 41.906 2.754 1 93.25 290 ARG B C 1
ATOM 8163 O O . ARG B 1 290 ? -4.352 42.375 2.744 1 93.25 290 ARG B O 1
ATOM 8170 N N . ILE B 1 291 ? -2.166 42.594 2.625 1 92.62 291 ILE B N 1
ATOM 8171 C CA . ILE B 1 291 ? -2.186 44.031 2.689 1 92.62 291 ILE B CA 1
ATOM 8172 C C . ILE B 1 291 ? -3.002 44.594 1.526 1 92.62 291 ILE B C 1
ATOM 8174 O O . ILE B 1 291 ? -3.682 45.625 1.668 1 92.62 291 ILE B O 1
ATOM 8178 N N . ASP B 1 292 ? -2.922 44.031 0.366 1 91.94 292 ASP B N 1
ATOM 8179 C CA . ASP B 1 292 ? -3.65 44.531 -0.8 1 91.94 292 ASP B CA 1
ATOM 8180 C C . ASP B 1 292 ? -5.16 44.469 -0.562 1 91.94 292 ASP B C 1
ATOM 8182 O O . ASP B 1 292 ? -5.887 45.375 -0.983 1 91.94 292 ASP B O 1
ATOM 8186 N N . VAL B 1 293 ? -5.617 43.438 0.117 1 94.56 293 VAL B N 1
ATOM 8187 C CA . VAL B 1 293 ? -7.035 43.312 0.441 1 94.56 293 VAL B CA 1
ATOM 8188 C C . VAL B 1 293 ? -7.398 44.25 1.586 1 94.56 293 VAL B C 1
ATOM 8190 O O . VAL B 1 293 ? -8.438 44.906 1.545 1 94.56 293 VAL B O 1
ATOM 8193 N N . LEU B 1 294 ? -6.559 44.312 2.559 1 94.5 294 LEU B N 1
ATOM 8194 C CA . LEU B 1 294 ? -6.816 45.125 3.738 1 94.5 294 LEU B CA 1
ATOM 8195 C C . LEU B 1 294 ? -6.938 46.625 3.361 1 94.5 294 LEU B C 1
ATOM 8197 O O . LEU B 1 294 ? -7.668 47.375 4.012 1 94.5 294 LEU B O 1
ATOM 8201 N N . GLN B 1 295 ? -6.309 46.938 2.281 1 92.69 295 GLN B N 1
ATOM 8202 C CA . GLN B 1 295 ? -6.293 48.344 1.842 1 92.69 295 GLN B CA 1
ATOM 8203 C C . GLN B 1 295 ? -7.473 48.625 0.918 1 92.69 295 GLN B C 1
ATOM 8205 O O . GLN B 1 295 ? -7.77 49.781 0.636 1 92.69 295 GLN B O 1
ATOM 8210 N N . GLU B 1 296 ? -7.996 47.656 0.403 1 93.5 296 GLU B N 1
ATOM 8211 C CA . GLU B 1 296 ? -9.141 47.844 -0.484 1 93.5 296 GLU B CA 1
ATOM 8212 C C . GLU B 1 296 ? -10.266 48.594 0.221 1 93.5 296 GLU B C 1
ATOM 8214 O O . GLU B 1 296 ? -10.797 48.125 1.232 1 93.5 296 GLU B O 1
ATOM 8219 N N . PRO B 1 297 ? -10.758 49.719 -0.303 1 93.31 297 PRO B N 1
ATOM 8220 C CA . PRO B 1 297 ? -11.742 50.562 0.386 1 93.31 297 PRO B CA 1
ATOM 8221 C C . PRO B 1 297 ? -13.055 49.812 0.644 1 93.31 297 PRO B C 1
ATOM 8223 O O . PRO B 1 297 ? -13.68 50 1.69 1 93.31 297 PRO B O 1
ATOM 8226 N N . ARG B 1 298 ? -13.516 49.062 -0.308 1 93.31 298 ARG B N 1
ATOM 8227 C CA . ARG B 1 298 ? -14.766 48.344 -0.134 1 93.31 298 ARG B CA 1
ATOM 8228 C C . ARG B 1 298 ? -14.664 47.344 1.022 1 93.31 298 ARG B C 1
ATOM 8230 O O . ARG B 1 298 ? -15.633 47.156 1.758 1 93.31 298 ARG B O 1
ATOM 8237 N N . TYR B 1 299 ? -13.5 46.688 1.105 1 95.94 299 TYR B N 1
ATOM 8238 C CA . TYR B 1 299 ? -13.25 45.781 2.205 1 95.94 299 TYR B CA 1
ATOM 8239 C C . TYR B 1 299 ? -13.242 46.5 3.543 1 95.94 299 TYR B C 1
ATOM 8241 O O . TYR B 1 299 ? -13.852 46.031 4.512 1 95.94 299 TYR B O 1
ATOM 8249 N N . ALA B 1 300 ? -12.562 47.625 3.551 1 93.62 300 ALA B N 1
ATOM 8250 C CA . ALA B 1 300 ? -12.461 48.438 4.762 1 93.62 300 ALA B CA 1
ATOM 8251 C C . ALA B 1 300 ? -13.836 48.906 5.223 1 93.62 300 ALA B C 1
ATOM 8253 O O . ALA B 1 300 ? -14.148 48.875 6.414 1 93.62 300 ALA B O 1
ATOM 8254 N N . ALA B 1 301 ? -14.578 49.406 4.297 1 92.25 301 ALA B N 1
ATOM 8255 C CA . ALA B 1 301 ? -15.922 49.875 4.617 1 92.25 301 ALA B CA 1
ATOM 8256 C C . ALA B 1 301 ? -16.781 48.75 5.195 1 92.25 301 ALA B C 1
ATOM 8258 O O . ALA B 1 301 ? -17.547 48.969 6.129 1 92.25 301 ALA B O 1
ATOM 8259 N N . TRP B 1 302 ? -16.672 47.625 4.578 1 93.56 302 TRP B N 1
ATOM 8260 C CA . TRP B 1 302 ? -17.391 46.469 5.043 1 93.56 302 TRP B CA 1
ATOM 8261 C C . TRP B 1 302 ? -17 46.094 6.469 1 93.56 302 TRP B C 1
ATOM 8263 O O . TRP B 1 302 ? -17.844 45.781 7.305 1 93.56 302 TRP B O 1
ATOM 8273 N N . THR B 1 303 ? -15.742 46.125 6.758 1 93.75 303 THR B N 1
ATOM 8274 C CA . THR B 1 303 ? -15.234 45.812 8.086 1 93.75 303 THR B CA 1
ATOM 8275 C C . THR B 1 303 ? -15.734 46.812 9.117 1 93.75 303 THR B C 1
ATOM 8277 O O . THR B 1 303 ? -16.031 46.438 10.258 1 93.75 303 THR B O 1
ATOM 8280 N N . ARG B 1 304 ? -15.891 48.062 8.766 1 90.62 304 ARG B N 1
ATOM 8281 C CA . ARG B 1 304 ? -16.375 49.125 9.672 1 90.62 304 ARG B CA 1
ATOM 8282 C C . ARG B 1 304 ? -17.828 48.875 10.055 1 90.62 304 ARG B C 1
ATOM 8284 O O . ARG B 1 304 ? -18.266 49.312 11.117 1 90.62 304 ARG B O 1
ATOM 8291 N N . SER B 1 305 ? -18.484 48.188 9.258 1 91.25 305 SER B N 1
ATOM 8292 C CA . SER B 1 305 ? -19.906 47.938 9.484 1 91.25 305 SER B CA 1
ATOM 8293 C C . SER B 1 305 ? -20.125 47 10.672 1 91.25 305 SER B C 1
ATOM 8295 O O . SER B 1 305 ? -21.234 46.906 11.18 1 91.25 305 SER B O 1
ATOM 8297 N N . PHE B 1 306 ? -19.109 46.375 11.195 1 93.06 306 PHE B N 1
ATOM 8298 C CA . PHE B 1 306 ? -19.234 45.469 12.344 1 93.06 306 PHE B CA 1
ATOM 8299 C C . PHE B 1 306 ? -19.266 46.25 13.648 1 93.06 306 PHE B C 1
ATOM 8301 O O . PHE B 1 306 ? -19.5 45.688 14.719 1 93.06 306 PHE B O 1
ATOM 8308 N N . GLY B 1 307 ? -19.031 47.531 13.586 1 87.31 307 GLY B N 1
ATOM 8309 C CA . GLY B 1 307 ? -19.188 48.406 14.75 1 87.31 307 GLY B CA 1
ATOM 8310 C C . GLY B 1 307 ? -17.875 48.938 15.273 1 87.31 307 GLY B C 1
ATOM 8311 O O . GLY B 1 307 ? -16.828 48.312 15.078 1 87.31 307 GLY B O 1
ATOM 8312 N N . ALA B 1 308 ? -17.938 49.969 16.047 1 83.75 308 ALA B N 1
ATOM 8313 C CA . ALA B 1 308 ? -16.766 50.688 16.531 1 83.75 308 ALA B CA 1
ATOM 8314 C C . ALA B 1 308 ? -16.109 49.938 17.703 1 83.75 308 ALA B C 1
ATOM 8316 O O . ALA B 1 308 ? -14.93 50.125 17.984 1 83.75 308 ALA B O 1
ATOM 8317 N N . GLN B 1 309 ? -16.781 49.125 18.266 1 84.44 309 GLN B N 1
ATOM 8318 C CA . GLN B 1 309 ? -16.266 48.406 19.422 1 84.44 309 GLN B CA 1
ATOM 8319 C C . GLN B 1 309 ? -15.492 47.156 19 1 84.44 309 GLN B C 1
ATOM 8321 O O . GLN B 1 309 ? -14.812 46.531 19.812 1 84.44 309 GLN B O 1
ATOM 8326 N N . SER B 1 310 ? -15.586 46.781 17.734 1 91.69 310 SER B N 1
ATOM 8327 C CA . SER B 1 310 ? -14.93 45.594 17.234 1 91.69 310 SER B CA 1
ATOM 8328 C C . SER B 1 310 ? -13.422 45.781 17.141 1 91.69 310 SER B C 1
ATOM 8330 O O . SER B 1 310 ? -12.953 46.812 16.641 1 91.69 310 SER B O 1
ATOM 8332 N N . ARG B 1 311 ? -12.688 44.844 17.703 1 94 311 ARG B N 1
ATOM 8333 C CA . ARG B 1 311 ? -11.242 44.812 17.531 1 94 311 ARG B CA 1
ATOM 8334 C C . ARG B 1 311 ? -10.852 44.031 16.281 1 94 311 ARG B C 1
ATOM 8336 O O . ARG B 1 311 ? -11.523 43.062 15.922 1 94 311 ARG B O 1
ATOM 8343 N N . HIS B 1 312 ? -9.859 44.5 15.586 1 95.75 312 HIS B N 1
ATOM 8344 C CA . HIS B 1 312 ? -9.406 43.844 14.352 1 95.75 312 HIS B CA 1
ATOM 8345 C C . HIS B 1 312 ? -7.977 43.344 14.492 1 95.75 312 HIS B C 1
ATOM 8347 O O . HIS B 1 312 ? -7.062 44.125 14.773 1 95.75 312 HIS B O 1
ATOM 8353 N N . VAL B 1 313 ? -7.758 42.094 14.336 1 97 313 VAL B N 1
ATOM 8354 C CA . VAL B 1 313 ? -6.453 41.438 14.453 1 97 313 VAL B CA 1
ATOM 8355 C C . VAL B 1 313 ? -5.969 41 13.078 1 97 313 VAL B C 1
ATOM 8357 O O . VAL B 1 313 ? -6.605 40.156 12.422 1 97 313 VAL B O 1
ATOM 8360 N N . LEU B 1 314 ? -4.863 41.531 12.609 1 96.75 314 LEU B N 1
ATOM 8361 C CA . LEU B 1 314 ? -4.293 41.188 11.312 1 96.75 314 LEU B CA 1
ATOM 8362 C C . LEU B 1 314 ? -3.348 40 11.422 1 96.75 314 LEU B C 1
ATOM 8364 O O . LEU B 1 314 ? -2.301 40.094 12.07 1 96.75 314 LEU B O 1
ATOM 8368 N N . LEU B 1 315 ? -3.631 38.938 10.727 1 97.69 315 LEU B N 1
ATOM 8369 C CA . LEU B 1 315 ? -2.861 37.719 10.93 1 97.69 315 LEU B CA 1
ATOM 8370 C C . LEU B 1 315 ? -1.913 37.469 9.758 1 97.69 315 LEU B C 1
ATOM 8372 O O . LEU B 1 315 ? -0.983 36.688 9.859 1 97.69 315 LEU B O 1
ATOM 8376 N N . CYS B 1 316 ? -2.154 38.125 8.617 1 95.88 316 CYS B N 1
ATOM 8377 C CA . CYS B 1 316 ? -1.358 37.875 7.422 1 95.88 316 CYS B CA 1
ATOM 8378 C C . CYS B 1 316 ? -0.602 39.125 7.004 1 95.88 316 CYS B C 1
ATOM 8380 O O . CYS B 1 316 ? -0.177 39.25 5.852 1 95.88 316 CYS B O 1
ATOM 8382 N N . HIS B 1 317 ? -0.599 40.125 7.875 1 92.06 317 HIS B N 1
ATOM 8383 C CA . HIS B 1 317 ? 0.132 41.344 7.582 1 92.06 317 HIS B CA 1
ATOM 8384 C C . HIS B 1 317 ? 1.638 41.094 7.582 1 92.06 317 HIS B C 1
ATOM 8386 O O . HIS B 1 317 ? 2.15 40.344 8.414 1 92.06 317 HIS B O 1
ATOM 8392 N N . ASP B 1 318 ? 2.367 41.75 6.77 1 88.94 318 ASP B N 1
ATOM 8393 C CA . ASP B 1 318 ? 3.803 41.531 6.602 1 88.94 318 ASP B CA 1
ATOM 8394 C C . ASP B 1 318 ? 4.57 41.969 7.852 1 88.94 318 ASP B C 1
ATOM 8396 O O . ASP B 1 318 ? 5.707 41.531 8.062 1 88.94 318 ASP B O 1
ATOM 8400 N N . ALA B 1 319 ? 3.91 42.812 8.656 1 90.44 319 ALA B N 1
ATOM 8401 C CA . ALA B 1 319 ? 4.574 43.344 9.844 1 90.44 319 ALA B CA 1
ATOM 8402 C C . ALA B 1 319 ? 4.41 42.375 11.023 1 90.44 319 ALA B C 1
ATOM 8404 O O . ALA B 1 319 ? 4.988 42.594 12.094 1 90.44 319 ALA B O 1
ATOM 8405 N N . CYS B 1 320 ? 3.688 41.312 10.867 1 92.5 320 CYS B N 1
ATOM 8406 C CA . CYS B 1 320 ? 3.564 40.312 11.93 1 92.5 320 CYS B CA 1
ATOM 8407 C C . CYS B 1 320 ? 4.926 39.75 12.281 1 92.5 320 CYS B C 1
ATOM 8409 O O . CYS B 1 320 ? 5.852 39.781 11.477 1 92.5 320 CYS B O 1
ATOM 8411 N N . ALA B 1 321 ? 4.996 39.188 13.5 1 90.69 321 ALA B N 1
ATOM 8412 C CA . ALA B 1 321 ? 6.242 38.594 13.977 1 90.69 321 ALA B CA 1
ATOM 8413 C C . ALA B 1 321 ? 6.68 37.438 13.078 1 90.69 321 ALA B C 1
ATOM 8415 O O . ALA B 1 321 ? 5.852 36.656 12.609 1 90.69 321 ALA B O 1
ATOM 8416 N N . GLN B 1 322 ? 8.023 37.312 12.906 1 88.5 322 GLN B N 1
ATOM 8417 C CA . GLN B 1 322 ? 8.547 36.344 11.953 1 88.5 322 GLN B CA 1
ATOM 8418 C C . GLN B 1 322 ? 9.352 35.25 12.664 1 88.5 322 GLN B C 1
ATOM 8420 O O . GLN B 1 322 ? 9.656 34.219 12.07 1 88.5 322 GLN B O 1
ATOM 8425 N N . LYS B 1 323 ? 9.695 35.5 13.93 1 87.19 323 LYS B N 1
ATOM 8426 C CA . LYS B 1 323 ? 10.484 34.5 14.656 1 87.19 323 LYS B CA 1
ATOM 8427 C C . LYS B 1 323 ? 9.766 33.156 14.695 1 87.19 323 LYS B C 1
ATOM 8429 O O . LYS B 1 323 ? 8.531 33.094 14.648 1 87.19 323 LYS B O 1
ATOM 8434 N N . THR B 1 324 ? 10.594 32.094 14.789 1 91.88 324 THR B N 1
ATOM 8435 C CA . THR B 1 324 ? 10.023 30.766 14.797 1 91.88 324 THR B CA 1
ATOM 8436 C C . THR B 1 324 ? 9.234 30.516 16.078 1 91.88 324 THR B C 1
ATOM 8438 O O . THR B 1 324 ? 9.586 31.031 17.141 1 91.88 324 THR B O 1
ATOM 8441 N N . VAL B 1 325 ? 8.195 29.719 15.922 1 94.69 325 VAL B N 1
ATOM 8442 C CA . VAL B 1 325 ? 7.355 29.344 17.062 1 94.69 325 VAL B CA 1
ATOM 8443 C C . VAL B 1 325 ? 7.965 28.156 17.797 1 94.69 325 VAL B C 1
ATOM 8445 O O . VAL B 1 325 ? 7.578 27.859 18.922 1 94.69 325 VAL B O 1
ATOM 8448 N N . HIS B 1 326 ? 8.938 27.484 17.234 1 95.38 326 HIS B N 1
ATOM 8449 C CA . HIS B 1 326 ? 9.656 26.391 17.875 1 95.38 326 HIS B CA 1
ATOM 8450 C C . HIS B 1 326 ? 10.836 26.906 18.688 1 95.38 326 HIS B C 1
ATOM 8452 O O . HIS B 1 326 ? 11.977 26.875 18.234 1 95.38 326 HIS B O 1
ATOM 8458 N N . ARG B 1 327 ? 10.531 27.219 19.906 1 94.75 327 ARG B N 1
ATOM 8459 C CA . ARG B 1 327 ? 11.43 28.031 20.719 1 94.75 327 ARG B CA 1
ATOM 8460 C C . ARG B 1 327 ? 12.609 27.203 21.219 1 94.75 327 ARG B C 1
ATOM 8462 O O . ARG B 1 327 ? 13.742 27.688 21.266 1 94.75 327 ARG B O 1
ATOM 8469 N N . ALA B 1 328 ? 12.375 25.969 21.625 1 92.62 328 ALA B N 1
ATOM 8470 C CA . ALA B 1 328 ? 13.453 25.109 22.094 1 92.62 328 ALA B CA 1
ATOM 8471 C C . ALA B 1 328 ? 14.469 24.844 20.984 1 92.62 328 ALA B C 1
ATOM 8473 O O . ALA B 1 328 ? 15.68 24.875 21.234 1 92.62 328 ALA B O 1
ATOM 8474 N N . SER B 1 329 ? 13.969 24.562 19.891 1 94.12 329 SER B N 1
ATOM 8475 C CA . SER B 1 329 ? 14.828 24.344 18.734 1 94.12 329 SER B CA 1
ATOM 8476 C C . SER B 1 329 ? 15.609 25.594 18.359 1 94.12 329 SER B C 1
ATOM 8478 O O . SER B 1 329 ? 16.781 25.516 17.984 1 94.12 329 SER B O 1
ATOM 8480 N N . ALA B 1 330 ? 14.945 26.766 18.422 1 95.31 330 ALA B N 1
ATOM 8481 C CA . ALA B 1 330 ? 15.602 28.047 18.141 1 95.31 330 ALA B CA 1
ATOM 8482 C C . ALA B 1 330 ? 16.75 28.297 19.125 1 95.31 330 ALA B C 1
ATOM 8484 O O . ALA B 1 330 ? 17.812 28.766 18.719 1 95.31 330 ALA B O 1
ATOM 8485 N N . LYS B 1 331 ? 16.531 28.062 20.375 1 94.38 331 LYS B N 1
ATOM 8486 C CA . LYS B 1 331 ? 17.562 28.234 21.375 1 94.38 331 LYS B CA 1
ATOM 8487 C C . LYS B 1 331 ? 18.75 27.297 21.125 1 94.38 331 LYS B C 1
ATOM 8489 O O . LYS B 1 331 ? 19.906 27.703 21.203 1 94.38 331 LYS B O 1
ATOM 8494 N N . LEU B 1 332 ? 18.422 26.047 20.875 1 92.75 332 LEU B N 1
ATOM 8495 C CA . LEU B 1 332 ? 19.453 25.078 20.578 1 92.75 332 LEU B CA 1
ATOM 8496 C C . LEU B 1 332 ? 20.297 25.516 19.391 1 92.75 332 LEU B C 1
ATOM 8498 O O . LEU B 1 332 ? 21.531 25.422 19.406 1 92.75 332 LEU B O 1
ATOM 8502 N N . GLN B 1 333 ? 19.641 25.969 18.328 1 95 333 GLN B N 1
ATOM 8503 C CA . GLN B 1 333 ? 20.328 26.484 17.141 1 95 333 GLN B CA 1
ATOM 8504 C C . GLN B 1 333 ? 21.281 27.609 17.516 1 95 333 GLN B C 1
ATOM 8506 O O . GLN B 1 333 ? 22.422 27.641 17.047 1 95 333 GLN B O 1
ATOM 8511 N N . ALA B 1 334 ? 20.797 28.531 18.312 1 95.75 334 ALA B N 1
ATOM 8512 C CA . ALA B 1 334 ? 21.609 29.672 18.734 1 95.75 334 ALA B CA 1
ATOM 8513 C C . ALA B 1 334 ? 22.828 29.188 19.531 1 95.75 334 ALA B C 1
ATOM 8515 O O . ALA B 1 334 ? 23.938 29.688 19.328 1 95.75 334 ALA B O 1
ATOM 8516 N N . GLN B 1 335 ? 22.625 28.281 20.422 1 93.69 335 GLN B N 1
ATOM 8517 C CA . GLN B 1 335 ? 23.688 27.734 21.25 1 93.69 335 GLN B CA 1
ATOM 8518 C C . GLN B 1 335 ? 24.75 27.047 20.391 1 93.69 335 GLN B C 1
ATOM 8520 O O . GLN B 1 335 ? 25.953 27.297 20.578 1 93.69 335 GLN B O 1
ATOM 8525 N N . LEU B 1 336 ? 24.312 26.219 19.5 1 93.12 336 LEU B N 1
ATOM 8526 C CA . LEU B 1 336 ? 25.25 25.469 18.672 1 93.12 336 LEU B CA 1
ATOM 8527 C C . LEU B 1 336 ? 25.969 26.375 17.688 1 93.12 336 LEU B C 1
ATOM 8529 O O . LEU B 1 336 ? 27.125 26.125 17.328 1 93.12 336 LEU B O 1
ATOM 8533 N N . HIS B 1 337 ? 25.281 27.438 17.203 1 94.31 337 HIS B N 1
ATOM 8534 C CA . HIS B 1 337 ? 25.922 28.406 16.328 1 94.31 337 HIS B CA 1
ATOM 8535 C C . HIS B 1 337 ? 27.078 29.125 17.031 1 94.31 337 HIS B C 1
ATOM 8537 O O . HIS B 1 337 ? 28.062 29.5 16.391 1 94.31 337 HIS B O 1
ATOM 8543 N N . VAL B 1 338 ? 26.953 29.391 18.297 1 92.69 338 VAL B N 1
ATOM 8544 C CA . VAL B 1 338 ? 28 30.047 19.062 1 92.69 338 VAL B CA 1
ATOM 8545 C C . VAL B 1 338 ? 29.281 29.234 19 1 92.69 338 VAL B C 1
ATOM 8547 O O . VAL B 1 338 ? 30.375 29.781 18.859 1 92.69 338 VAL B O 1
ATOM 8550 N N . VAL B 1 339 ? 29.141 27.953 19.109 1 89.69 339 VAL B N 1
ATOM 8551 C CA . VAL B 1 339 ? 30.297 27.078 19.172 1 89.69 339 VAL B CA 1
ATOM 8552 C C . VAL B 1 339 ? 30.734 26.703 17.766 1 89.69 339 VAL B C 1
ATOM 8554 O O . VAL B 1 339 ? 31.938 26.578 17.484 1 89.69 339 VAL B O 1
ATOM 8557 N N . PHE B 1 340 ? 29.797 26.406 16.891 1 90.88 340 PHE B N 1
ATOM 8558 C CA . PHE B 1 340 ? 30.078 25.969 15.531 1 90.88 340 PHE B CA 1
ATOM 8559 C C . PHE B 1 340 ? 29.422 26.891 14.508 1 90.88 340 PHE B C 1
ATOM 8561 O O . PHE B 1 340 ? 28.547 26.469 13.758 1 90.88 340 PHE B O 1
ATOM 8568 N N . PRO B 1 341 ? 29.844 28.062 14.273 1 92.06 341 PRO B N 1
ATOM 8569 C CA . PRO B 1 341 ? 29.188 29.047 13.422 1 92.06 341 PRO B CA 1
ATOM 8570 C C . PRO B 1 341 ? 29.219 28.688 11.938 1 92.06 341 PRO B C 1
ATOM 8572 O O . PRO B 1 341 ? 28.422 29.203 11.148 1 92.06 341 PRO B O 1
ATOM 8575 N N . THR B 1 342 ? 30.109 27.75 11.531 1 91.44 342 THR B N 1
ATOM 8576 C CA . THR B 1 342 ? 30.234 27.422 10.117 1 91.44 342 THR B CA 1
ATOM 8577 C C . THR B 1 342 ? 29.297 26.281 9.727 1 91.44 342 THR B C 1
ATOM 8579 O O . THR B 1 342 ? 29.016 26.078 8.547 1 91.44 342 THR B O 1
ATOM 8582 N N . ILE B 1 343 ? 28.828 25.562 10.734 1 95 343 ILE B N 1
ATOM 8583 C CA . ILE B 1 343 ? 28.047 24.391 10.352 1 95 343 ILE B CA 1
ATOM 8584 C C . ILE B 1 343 ? 26.641 24.484 10.922 1 95 343 ILE B C 1
ATOM 8586 O O . ILE B 1 343 ? 25.781 23.656 10.633 1 95 343 ILE B O 1
ATOM 8590 N N . PHE B 1 344 ? 26.375 25.5 11.758 1 96.12 344 PHE B N 1
ATOM 8591 C CA . PHE B 1 344 ? 25.016 25.812 12.195 1 96.12 344 PHE B CA 1
ATOM 8592 C C . PHE B 1 344 ? 24.672 27.25 11.836 1 96.12 344 PHE B C 1
ATOM 8594 O O . PHE B 1 344 ? 25.359 28.188 12.234 1 96.12 344 PHE B O 1
ATOM 8601 N N . PRO B 1 345 ? 23.547 27.453 11.133 1 97.12 345 PRO B N 1
ATOM 8602 C CA . PRO B 1 345 ? 23.188 28.812 10.742 1 97.12 345 PRO B CA 1
ATOM 8603 C C . PRO B 1 345 ? 22.734 29.672 11.922 1 97.12 345 PRO B C 1
ATOM 8605 O O . PRO B 1 345 ? 22.172 29.156 12.891 1 97.12 345 PRO B O 1
ATOM 8608 N N . SER B 1 346 ? 22.922 30.938 11.789 1 95.69 346 SER B N 1
ATOM 8609 C CA . SER B 1 346 ? 22.469 31.875 12.812 1 95.69 346 SER B CA 1
ATOM 8610 C C . SER B 1 346 ? 20.984 32.188 12.664 1 95.69 346 SER B C 1
ATOM 8612 O O . SER B 1 346 ? 20.469 32.281 11.547 1 95.69 346 SER B O 1
ATOM 8614 N N . ASN B 1 347 ? 20.344 32.375 13.773 1 94.69 347 ASN B N 1
ATOM 8615 C CA . ASN B 1 347 ? 18.969 32.844 13.734 1 94.69 347 ASN B CA 1
ATOM 8616 C C . ASN B 1 347 ? 18.828 34.219 14.43 1 94.69 347 ASN B C 1
ATOM 8618 O O . ASN B 1 347 ? 17.719 34.656 14.734 1 94.69 347 ASN B O 1
ATOM 8622 N N . GLU B 1 348 ? 19.906 34.844 14.695 1 94.38 348 GLU B N 1
ATOM 8623 C CA . GLU B 1 348 ? 19.922 36.062 15.484 1 94.38 348 GLU B CA 1
ATOM 8624 C C . GLU B 1 348 ? 19.312 37.219 14.711 1 94.38 348 GLU B C 1
ATOM 8626 O O . GLU B 1 348 ? 18.406 37.906 15.203 1 94.38 348 GLU B O 1
ATOM 8631 N N . ALA B 1 349 ? 19.781 37.469 13.523 1 91 349 ALA B N 1
ATOM 8632 C CA . ALA B 1 349 ? 19.297 38.594 12.734 1 91 349 ALA B CA 1
ATOM 8633 C C . ALA B 1 349 ? 17.797 38.469 12.469 1 91 349 ALA B C 1
ATOM 8635 O O . ALA B 1 349 ? 17.078 39.5 12.508 1 91 349 ALA B O 1
ATOM 8636 N N . HIS B 1 350 ? 17.375 37.344 12.164 1 89.56 350 HIS B N 1
ATOM 8637 C CA . HIS B 1 350 ? 15.969 37.094 11.891 1 89.56 350 HIS B CA 1
ATOM 8638 C C . HIS B 1 350 ? 15.117 37.344 13.125 1 89.56 350 HIS B C 1
ATOM 8640 O O . HIS B 1 350 ? 14.055 37.969 13.039 1 89.56 350 HIS B O 1
ATOM 8646 N N . GLU B 1 351 ? 15.562 36.906 14.203 1 90 351 GLU B N 1
ATOM 8647 C CA . GLU B 1 351 ? 14.836 37.031 15.461 1 90 351 GLU B CA 1
ATOM 8648 C C . GLU B 1 351 ? 14.773 38.5 15.906 1 90 351 GLU B C 1
ATOM 8650 O O . GLU B 1 351 ? 13.797 38.938 16.516 1 90 351 GLU B O 1
ATOM 8655 N N . LEU B 1 352 ? 15.781 39.219 15.664 1 89 352 LEU B N 1
ATOM 8656 C CA . LEU B 1 352 ? 15.906 40.562 16.156 1 89 352 LEU B CA 1
ATOM 8657 C C . LEU B 1 352 ? 15.016 41.531 15.352 1 89 352 LEU B C 1
ATOM 8659 O O . LEU B 1 352 ? 14.773 42.656 15.766 1 89 352 LEU B O 1
ATOM 8663 N N . GLN B 1 353 ? 14.469 41.031 14.266 1 86.5 353 GLN B N 1
ATOM 8664 C CA . GLN B 1 353 ? 13.508 41.812 13.508 1 86.5 353 GLN B CA 1
ATOM 8665 C C . GLN B 1 353 ? 12.219 42 14.305 1 86.5 353 GLN B C 1
ATOM 8667 O O . GLN B 1 353 ? 11.461 42.969 14.047 1 86.5 353 GLN B O 1
ATOM 8672 N N . ASP B 1 354 ? 12.016 41.156 15.25 1 90.06 354 ASP B N 1
ATOM 8673 C CA . ASP B 1 354 ? 10.812 41.219 16.062 1 90.06 354 ASP B CA 1
ATOM 8674 C C . ASP B 1 354 ? 11.047 42.031 17.328 1 90.06 354 ASP B C 1
ATOM 8676 O O . ASP B 1 354 ? 12.195 42.219 17.75 1 90.06 354 ASP B O 1
ATOM 8680 N N . SER B 1 355 ? 9.969 42.531 17.891 1 89.06 355 SER B N 1
ATOM 8681 C CA . SER B 1 355 ? 10.07 43.281 19.125 1 89.06 355 SER B CA 1
ATOM 8682 C C . SER B 1 355 ? 10.492 42.406 20.297 1 89.06 355 SER B C 1
ATOM 8684 O O . SER B 1 355 ? 10.227 41.219 20.297 1 89.06 355 SER B O 1
ATOM 8686 N N . LYS B 1 356 ? 11.125 43.031 21.203 1 87 356 LYS B N 1
ATOM 8687 C CA . LYS B 1 356 ? 11.57 42.312 22.406 1 87 356 LYS B CA 1
ATOM 8688 C C . LYS B 1 356 ? 10.375 41.812 23.203 1 87 356 LYS B C 1
ATOM 8690 O O . LYS B 1 356 ? 10.359 40.656 23.656 1 87 356 LYS B O 1
ATOM 8695 N N . THR B 1 357 ? 9.445 42.75 23.344 1 90.38 357 THR B N 1
ATOM 8696 C CA . THR B 1 357 ? 8.219 42.406 24.047 1 90.38 357 THR B CA 1
ATOM 8697 C C . THR B 1 357 ? 7.152 41.906 23.078 1 90.38 357 THR B C 1
ATOM 8699 O O . THR B 1 357 ? 6.836 42.594 22.094 1 90.38 357 THR B O 1
ATOM 8702 N N . PRO B 1 358 ? 6.668 40.75 23.344 1 91.62 358 PRO B N 1
ATOM 8703 C CA . PRO B 1 358 ? 5.629 40.219 22.438 1 91.62 358 PRO B CA 1
ATOM 8704 C C . PRO B 1 358 ? 4.398 41.125 22.391 1 91.62 358 PRO B C 1
ATOM 8706 O O . PRO B 1 358 ? 4.059 41.781 23.391 1 91.62 358 PRO B O 1
ATOM 8709 N N . PHE B 1 359 ? 3.699 41.188 21.281 1 93.25 359 PHE B N 1
ATOM 8710 C CA . PHE B 1 359 ? 2.439 41.875 21.078 1 93.25 359 PHE B CA 1
ATOM 8711 C C . PHE B 1 359 ? 2.602 43.375 21.344 1 93.25 359 PHE B C 1
ATOM 8713 O O . PHE B 1 359 ? 1.748 44 21.969 1 93.25 359 PHE B O 1
ATOM 8720 N N . SER B 1 360 ? 3.744 43.938 21.062 1 90.88 360 SER B N 1
ATOM 8721 C CA . SER B 1 360 ? 4.008 45.344 21.281 1 90.88 360 SER B CA 1
ATOM 8722 C C . SER B 1 360 ? 4.164 46.094 19.969 1 90.88 360 SER B C 1
ATOM 8724 O O . SER B 1 360 ? 4.18 47.344 19.953 1 90.88 360 SER B O 1
ATOM 8726 N N . ARG B 1 361 ? 4.223 45.375 18.906 1 88.44 361 ARG B N 1
ATOM 8727 C CA . ARG B 1 361 ? 4.41 46 17.609 1 88.44 361 ARG B CA 1
ATOM 8728 C C . ARG B 1 361 ? 3.148 46.719 17.172 1 88.44 361 ARG B C 1
ATOM 8730 O O . ARG B 1 361 ? 2.039 46.219 17.328 1 88.44 361 ARG B O 1
ATOM 8737 N N . LEU B 1 362 ? 3.33 47.812 16.578 1 87.75 362 LEU B N 1
ATOM 8738 C CA . LEU B 1 362 ? 2.211 48.594 16.062 1 87.75 362 LEU B CA 1
ATOM 8739 C C . LEU B 1 362 ? 2.002 48.344 14.578 1 87.75 362 LEU B C 1
ATOM 8741 O O . LEU B 1 362 ? 2.945 48 13.859 1 87.75 362 LEU B O 1
ATOM 8745 N N . VAL B 1 363 ? 0.787 48.5 14.141 1 89.06 363 VAL B N 1
ATOM 8746 C CA . VAL B 1 363 ? 0.481 48.438 12.719 1 89.06 363 VAL B CA 1
ATOM 8747 C C . VAL B 1 363 ? 1.155 49.625 12 1 89.06 363 VAL B C 1
ATOM 8749 O O . VAL B 1 363 ? 0.999 50.781 12.398 1 89.06 363 VAL B O 1
ATOM 8752 N N . PRO B 1 364 ? 1.919 49.312 10.945 1 86.19 364 PRO B N 1
ATOM 8753 C CA . PRO B 1 364 ? 2.557 50.406 10.219 1 86.19 364 PRO B CA 1
ATOM 8754 C C . PRO B 1 364 ? 1.551 51.438 9.703 1 86.19 364 PRO B C 1
ATOM 8756 O O . PRO B 1 364 ? 0.458 51.062 9.266 1 86.19 364 PRO B O 1
ATOM 8759 N N . GLN B 1 365 ? 1.893 52.656 9.797 1 73.69 365 GLN B N 1
ATOM 8760 C CA . GLN B 1 365 ? 1.006 53.781 9.438 1 73.69 365 GLN B CA 1
ATOM 8761 C C . GLN B 1 365 ? 0.864 53.875 7.922 1 73.69 365 GLN B C 1
ATOM 8763 O O . GLN B 1 365 ? -0.121 54.438 7.426 1 73.69 365 GLN B O 1
ATOM 8768 N N . THR B 1 366 ? 1.861 53.469 7.215 1 68.94 366 THR B N 1
ATOM 8769 C CA . THR B 1 366 ? 1.83 53.5 5.758 1 68.94 366 THR B CA 1
ATOM 8770 C C . THR B 1 366 ? 1.925 52.125 5.168 1 68.94 366 THR B C 1
ATOM 8772 O O . THR B 1 366 ? 2.926 51.406 5.363 1 68.94 366 THR B O 1
ATOM 8775 N N . PRO B 1 367 ? 0.847 51.844 4.547 1 67.44 367 PRO B N 1
ATOM 8776 C CA . PRO B 1 367 ? -0.368 52.594 4.227 1 67.44 367 PRO B CA 1
ATOM 8777 C C . PRO B 1 367 ? -1.386 52.594 5.363 1 67.44 367 PRO B C 1
ATOM 8779 O O . PRO B 1 367 ? -1.38 51.688 6.199 1 67.44 367 PRO B O 1
ATOM 8782 N N . VAL B 1 368 ? -2.16 53.594 5.254 1 72.25 368 VAL B N 1
ATOM 8783 C CA . VAL B 1 368 ? -3.207 53.719 6.266 1 72.25 368 VAL B CA 1
ATOM 8784 C C . VAL B 1 368 ? -4.309 52.688 5.996 1 72.25 368 VAL B C 1
ATOM 8786 O O . VAL B 1 368 ? -4.777 52.562 4.859 1 72.25 368 VAL B O 1
ATOM 8789 N N . LEU B 1 369 ? -4.52 51.812 7.012 1 83.62 369 LEU B N 1
ATOM 8790 C CA . LEU B 1 369 ? -5.637 50.875 6.938 1 83.62 369 LEU B CA 1
ATOM 8791 C C . LEU B 1 369 ? -6.898 51.5 7.531 1 83.62 369 LEU B C 1
ATOM 8793 O O . LEU B 1 369 ? -6.887 51.969 8.664 1 83.62 369 LEU B O 1
ATOM 8797 N N . GLU B 1 370 ? -7.98 51.656 6.816 1 81.94 370 GLU B N 1
ATOM 8798 C CA . GLU B 1 370 ? -9.211 52.312 7.254 1 81.94 370 GLU B CA 1
ATOM 8799 C C . GLU B 1 370 ? -10.25 51.281 7.699 1 81.94 370 GLU B C 1
ATOM 8801 O O . GLU B 1 370 ? -11.406 51.344 7.277 1 81.94 370 GLU B O 1
ATOM 8806 N N . LEU B 1 371 ? -9.781 50.406 8.516 1 85.56 371 LEU B N 1
ATOM 8807 C CA . LEU B 1 371 ? -10.664 49.344 8.914 1 85.56 371 LEU B CA 1
ATOM 8808 C C . LEU B 1 371 ? -11.609 49.781 10.023 1 85.56 371 LEU B C 1
ATOM 8810 O O . LEU B 1 371 ? -12.578 49.094 10.344 1 85.56 371 LEU B O 1
ATOM 8814 N N . THR B 1 372 ? -11.367 50.938 10.727 1 79.25 372 THR B N 1
ATOM 8815 C CA . THR B 1 372 ? -12.203 51.469 11.797 1 79.25 372 THR B CA 1
ATOM 8816 C C . THR B 1 372 ? -12.641 52.906 11.484 1 79.25 372 THR B C 1
ATOM 8818 O O . THR B 1 372 ? -12.086 53.531 10.578 1 79.25 372 THR B O 1
ATOM 8821 N N . ASN B 1 373 ? -13.797 53.375 12.047 1 65.5 373 ASN B N 1
ATOM 8822 C CA . ASN B 1 373 ? -14.336 54.688 11.805 1 65.5 373 ASN B CA 1
ATOM 8823 C C . ASN B 1 373 ? -13.539 55.75 12.555 1 65.5 373 ASN B C 1
ATOM 8825 O O . ASN B 1 373 ? -13.906 56.938 12.547 1 65.5 373 ASN B O 1
ATOM 8829 N N . SER B 1 374 ? -12.602 55.531 13.336 1 54.34 374 SER B N 1
ATOM 8830 C CA . SER B 1 374 ? -12.086 56.5 14.281 1 54.34 374 SER B CA 1
ATOM 8831 C C . SER B 1 374 ? -11.562 57.75 13.555 1 54.34 374 SER B C 1
ATOM 8833 O O . SER B 1 374 ? -10.875 57.625 12.539 1 54.34 374 SER B O 1
ATOM 8835 N N . SER B 1 375 ? -12.227 58.938 13.742 1 46.97 375 SER B N 1
ATOM 8836 C CA . SER B 1 375 ? -11.625 60.25 13.68 1 46.97 375 SER B CA 1
ATOM 8837 C C . SER B 1 375 ? -10.227 60.25 14.305 1 46.97 375 SER B C 1
ATOM 8839 O O . SER B 1 375 ? -9.898 59.375 15.109 1 46.97 375 SER B O 1
ATOM 8841 N N . ARG B 1 376 ? -9.281 61.188 14.016 1 46.5 376 ARG B N 1
ATOM 8842 C CA . ARG B 1 376 ? -7.879 61.438 14.312 1 46.5 376 ARG B CA 1
ATOM 8843 C C . ARG B 1 376 ? -7.598 61.25 15.805 1 46.5 376 ARG B C 1
ATOM 8845 O O . ARG B 1 376 ? -6.523 61.625 16.281 1 46.5 376 ARG B O 1
ATOM 8852 N N . ASP B 1 377 ? -8.633 61.125 16.594 1 42.34 377 ASP B N 1
ATOM 8853 C CA . ASP B 1 377 ? -8.148 61.25 17.969 1 42.34 377 ASP B CA 1
ATOM 8854 C C . ASP B 1 377 ? -7.449 59.938 18.406 1 42.34 377 ASP B C 1
ATOM 8856 O O . ASP B 1 377 ? -7.742 58.875 17.875 1 42.34 377 ASP B O 1
ATOM 8860 N N . ASP B 1 378 ? -6.344 60 19.25 1 45.06 378 ASP B N 1
ATOM 8861 C CA . ASP B 1 378 ? -5.258 59.188 19.797 1 45.06 378 ASP B CA 1
ATOM 8862 C C . ASP B 1 378 ? -5.77 57.844 20.266 1 45.06 378 ASP B C 1
ATOM 8864 O O . ASP B 1 378 ? -5.004 56.875 20.344 1 45.06 378 ASP B O 1
ATOM 8868 N N . THR B 1 379 ? -6.945 57.781 20.812 1 44.16 379 THR B N 1
ATOM 8869 C CA . THR B 1 379 ? -7.316 56.594 21.578 1 44.16 379 THR B CA 1
ATOM 8870 C C . THR B 1 379 ? -7.645 55.406 20.656 1 44.16 379 THR B C 1
ATOM 8872 O O . THR B 1 379 ? -7.645 54.25 21.094 1 44.16 379 THR B O 1
ATOM 8875 N N . GLU B 1 380 ? -8.156 55.594 19.469 1 46.25 380 GLU B N 1
ATOM 8876 C CA . GLU B 1 380 ? -8.766 54.594 18.594 1 46.25 380 GLU B CA 1
ATOM 8877 C C . GLU B 1 380 ? -7.703 53.812 17.812 1 46.25 380 GLU B C 1
ATOM 8879 O O . GLU B 1 380 ? -8.023 52.875 17.094 1 46.25 380 GLU B O 1
ATOM 8884 N N . ALA B 1 381 ? -6.613 54.375 17.531 1 48.72 381 ALA B N 1
ATOM 8885 C CA . ALA B 1 381 ? -5.469 53.594 17.047 1 48.72 381 ALA B CA 1
ATOM 8886 C C . ALA B 1 381 ? -5.406 52.219 17.719 1 48.72 381 ALA B C 1
ATOM 8888 O O . ALA B 1 381 ? -4.828 51.281 17.172 1 48.72 381 ALA B O 1
ATOM 8889 N N . ALA B 1 382 ? -6.188 52.062 18.75 1 58.69 382 ALA B N 1
ATOM 8890 C CA . ALA B 1 382 ? -6.16 50.938 19.688 1 58.69 382 ALA B CA 1
ATOM 8891 C C . ALA B 1 382 ? -7.059 49.812 19.203 1 58.69 382 ALA B C 1
ATOM 8893 O O . ALA B 1 382 ? -7.004 48.688 19.734 1 58.69 382 ALA B O 1
ATOM 8894 N N . MET B 1 383 ? -7.699 49.906 17.906 1 83.62 383 MET B N 1
ATOM 8895 C CA . MET B 1 383 ? -8.688 48.875 17.594 1 83.62 383 MET B CA 1
ATOM 8896 C C . MET B 1 383 ? -8.148 47.875 16.562 1 83.62 383 MET B C 1
ATOM 8898 O O . MET B 1 383 ? -8.68 46.781 16.406 1 83.62 383 MET B O 1
ATOM 8902 N N . VAL B 1 384 ? -7.117 48.281 15.797 1 92.12 384 VAL B N 1
ATOM 8903 C CA . VAL B 1 384 ? -6.469 47.406 14.844 1 92.12 384 VAL B CA 1
ATOM 8904 C C . VAL B 1 384 ? -5.09 47 15.359 1 92.12 384 VAL B C 1
ATOM 8906 O O . VAL B 1 384 ? -4.25 47.844 15.633 1 92.12 384 VAL B O 1
ATOM 8909 N N . VAL B 1 385 ? -4.852 45.75 15.5 1 94.12 385 VAL B N 1
ATOM 8910 C CA . VAL B 1 385 ? -3.586 45.312 16.062 1 94.12 385 VAL B CA 1
ATOM 8911 C C . VAL B 1 385 ? -3 44.219 15.164 1 94.12 385 VAL B C 1
ATOM 8913 O O . VAL B 1 385 ? -3.725 43.562 14.398 1 94.12 385 VAL B O 1
ATOM 8916 N N . LEU B 1 386 ? -1.692 44.062 15.203 1 94.75 386 LEU B N 1
ATOM 8917 C CA . LEU B 1 386 ? -1.03 42.938 14.57 1 94.75 386 LEU B CA 1
ATOM 8918 C C . LEU B 1 386 ? -1.201 41.656 15.414 1 94.75 386 LEU B C 1
ATOM 8920 O O . LEU B 1 386 ? -1.124 41.719 16.641 1 94.75 386 LEU B O 1
ATOM 8924 N N . GLY B 1 387 ? -1.545 40.625 14.742 1 95.5 387 GLY B N 1
ATOM 8925 C CA . GLY B 1 387 ? -1.587 39.344 15.461 1 95.5 387 GLY B CA 1
ATOM 8926 C C . GLY B 1 387 ? -0.239 38.938 16.016 1 95.5 387 GLY B C 1
ATOM 8927 O O . GLY B 1 387 ? 0.802 39.406 15.547 1 95.5 387 GLY B O 1
ATOM 8928 N N . GLU B 1 388 ? -0.278 38.094 17.016 1 95.88 388 GLU B N 1
ATOM 8929 C CA . GLU B 1 388 ? 0.893 37.5 17.641 1 95.88 388 GLU B CA 1
ATOM 8930 C C . GLU B 1 388 ? 0.651 36.031 17.969 1 95.88 388 GLU B C 1
ATOM 8932 O O . GLU B 1 388 ? -0.449 35.625 18.375 1 95.88 388 GLU B O 1
ATOM 8937 N N . SER B 1 389 ? 1.7 35.188 17.703 1 96.62 389 SER B N 1
ATOM 8938 C CA . SER B 1 389 ? 1.547 33.781 18.016 1 96.62 389 SER B CA 1
ATOM 8939 C C . SER B 1 389 ? 1.252 33.562 19.5 1 96.62 389 SER B C 1
ATOM 8941 O O . SER B 1 389 ? 1.896 34.156 20.359 1 96.62 389 SER B O 1
ATOM 8943 N N . MET B 1 390 ? 0.274 32.781 19.75 1 97.06 390 MET B N 1
ATOM 8944 C CA . MET B 1 390 ? -0.163 32.344 21.094 1 97.06 390 MET B CA 1
ATOM 8945 C C . MET B 1 390 ? -0.992 33.438 21.75 1 97.06 390 MET B C 1
ATOM 8947 O O . MET B 1 390 ? -1.25 33.406 22.953 1 97.06 390 MET B O 1
ATOM 8951 N N . LEU B 1 391 ? -1.35 34.5 21.031 1 97.19 391 LEU B N 1
ATOM 8952 C CA . LEU B 1 391 ? -2.227 35.531 21.531 1 97.19 391 LEU B CA 1
ATOM 8953 C C . LEU B 1 391 ? -3.635 35 21.781 1 97.19 391 LEU B C 1
ATOM 8955 O O . LEU B 1 391 ? -4.191 34.312 20.922 1 97.19 391 LEU B O 1
ATOM 8959 N N . LYS B 1 392 ? -4.227 35.375 22.938 1 96.69 392 LYS B N 1
ATOM 8960 C CA . LYS B 1 392 ? -5.586 34.938 23.25 1 96.69 392 LYS B CA 1
ATOM 8961 C C . LYS B 1 392 ? -6.543 36.125 23.266 1 96.69 392 LYS B C 1
ATOM 8963 O O . LYS B 1 392 ? -6.137 37.25 23.547 1 96.69 392 LYS B O 1
ATOM 8968 N N . PHE B 1 393 ? -7.684 35.938 22.859 1 97.38 393 PHE B N 1
ATOM 8969 C CA . PHE B 1 393 ? -8.797 36.844 23.047 1 97.38 393 PHE B CA 1
ATOM 8970 C C . PHE B 1 393 ? -9.938 36.156 23.797 1 97.38 393 PHE B C 1
ATOM 8972 O O . PHE B 1 393 ? -10.547 35.219 23.281 1 97.38 393 PHE B O 1
ATOM 8979 N N . ILE B 1 394 ? -10.211 36.625 24.953 1 96 394 ILE B N 1
ATOM 8980 C CA . ILE B 1 394 ? -11.258 36.031 25.781 1 96 394 ILE B CA 1
ATOM 8981 C C . ILE B 1 394 ? -12.609 36.625 25.391 1 96 394 ILE B C 1
ATOM 8983 O O . ILE B 1 394 ? -12.789 37.844 25.422 1 96 394 ILE B O 1
ATOM 8987 N N . LEU B 1 395 ? -13.508 35.812 25 1 94.69 395 LEU B N 1
ATOM 8988 C CA . LEU B 1 395 ? -14.852 36.25 24.625 1 94.69 395 LEU B CA 1
ATOM 8989 C C . LEU B 1 395 ? -15.781 36.25 25.844 1 94.69 395 LEU B C 1
ATOM 8991 O O . LEU B 1 395 ? -16.609 37.156 26 1 94.69 395 LEU B O 1
ATOM 8995 N N . SER B 1 396 ? -15.719 35.219 26.578 1 90.06 396 SER B N 1
ATOM 8996 C CA . SER B 1 396 ? -16.5 35.031 27.797 1 90.06 396 SER B CA 1
ATOM 8997 C C . SER B 1 396 ? -15.641 34.469 28.922 1 90.06 396 SER B C 1
ATOM 8999 O O . SER B 1 396 ? -14.758 33.625 28.672 1 90.06 396 SER B O 1
ATOM 9001 N N . PRO B 1 397 ? -15.773 34.938 30.125 1 87.44 397 PRO B N 1
ATOM 9002 C CA . PRO B 1 397 ? -16.781 35.844 30.672 1 87.44 397 PRO B CA 1
ATOM 9003 C C . PRO B 1 397 ? -16.5 37.312 30.312 1 87.44 397 PRO B C 1
ATOM 9005 O O . PRO B 1 397 ? -15.359 37.656 29.984 1 87.44 397 PRO B O 1
ATOM 9008 N N . VAL B 1 398 ? -17.438 38.125 30.516 1 86.12 398 VAL B N 1
ATOM 9009 C CA . VAL B 1 398 ? -17.391 39.531 30.141 1 86.12 398 VAL B CA 1
ATOM 9010 C C . VAL B 1 398 ? -16.312 40.25 30.953 1 86.12 398 VAL B C 1
ATOM 9012 O O . VAL B 1 398 ? -15.625 41.125 30.438 1 86.12 398 VAL B O 1
ATOM 9015 N N . ALA B 1 399 ? -16.188 39.812 32.188 1 83.88 399 ALA B N 1
ATOM 9016 C CA . ALA B 1 399 ? -15.242 40.438 33.094 1 83.88 399 ALA B CA 1
ATOM 9017 C C . ALA B 1 399 ? -13.805 40.281 32.594 1 83.88 399 ALA B C 1
ATOM 9019 O O . ALA B 1 399 ? -12.953 41.125 32.906 1 83.88 399 ALA B O 1
ATOM 9020 N N . ARG B 1 400 ? -13.547 39.344 31.859 1 90.38 400 ARG B N 1
ATOM 9021 C CA . ARG B 1 400 ? -12.188 39.062 31.422 1 90.38 400 ARG B CA 1
ATOM 9022 C C . ARG B 1 400 ? -12.047 39.25 29.906 1 90.38 400 ARG B C 1
ATOM 9024 O O . ARG B 1 400 ? -11.023 38.906 29.328 1 90.38 400 ARG B O 1
ATOM 9031 N N . ARG B 1 401 ? -13.031 39.812 29.344 1 92.31 401 ARG B N 1
ATOM 9032 C CA . ARG B 1 401 ? -13.047 39.969 27.891 1 92.31 401 ARG B CA 1
ATOM 9033 C C . ARG B 1 401 ? -11.914 40.844 27.406 1 92.31 401 ARG B C 1
ATOM 9035 O O . ARG B 1 401 ? -11.703 41.938 27.953 1 92.31 401 ARG B O 1
ATOM 9042 N N . GLY B 1 402 ? -11.156 40.344 26.406 1 94.06 402 GLY B N 1
ATOM 9043 C CA . GLY B 1 402 ? -10.062 41.125 25.859 1 94.06 402 GLY B CA 1
ATOM 9044 C C . GLY B 1 402 ? -8.852 40.281 25.5 1 94.06 402 GLY B C 1
ATOM 9045 O O . GLY B 1 402 ? -8.945 39.062 25.422 1 94.06 402 GLY B O 1
ATOM 9046 N N . PHE B 1 403 ? -7.801 41.062 25.203 1 95.94 403 PHE B N 1
ATOM 9047 C CA . PHE B 1 403 ? -6.578 40.375 24.781 1 95.94 403 PHE B CA 1
ATOM 9048 C C . PHE B 1 403 ? -5.801 39.875 25.984 1 95.94 403 PHE B C 1
ATOM 9050 O O . PHE B 1 403 ? -5.773 40.5 27.047 1 95.94 403 PHE B O 1
ATOM 9057 N N . ASP B 1 404 ? -5.277 38.719 25.906 1 96.19 404 ASP B N 1
ATOM 9058 C CA . ASP B 1 404 ? -4.336 38.094 26.844 1 96.19 404 ASP B CA 1
ATOM 9059 C C . ASP B 1 404 ? -3.062 37.656 26.141 1 96.19 404 ASP B C 1
ATOM 9061 O O . ASP B 1 404 ? -3.068 36.656 25.422 1 96.19 404 ASP B O 1
ATOM 9065 N N . ALA B 1 405 ? -1.978 38.375 26.281 1 96.06 405 ALA B N 1
ATOM 9066 C CA . ALA B 1 405 ? -0.719 38.094 25.594 1 96.06 405 ALA B CA 1
ATOM 9067 C C . ALA B 1 405 ? 0.248 37.344 26.5 1 96.06 405 ALA B C 1
ATOM 9069 O O . ALA B 1 405 ? 1.446 37.25 26.219 1 96.06 405 ALA B O 1
ATOM 9070 N N . SER B 1 406 ? -0.226 36.781 27.594 1 94.81 406 SER B N 1
ATOM 9071 C CA . SER B 1 406 ? 0.623 36.156 28.609 1 94.81 406 SER B CA 1
ATOM 9072 C C . SER B 1 406 ? 1.328 34.938 28.047 1 94.81 406 SER B C 1
ATOM 9074 O O . SER B 1 406 ? 2.408 34.562 28.516 1 94.81 406 SER B O 1
ATOM 9076 N N . SER B 1 407 ? 0.723 34.281 27.047 1 94.69 407 SER B N 1
ATOM 9077 C CA . SER B 1 407 ? 1.293 33.062 26.484 1 94.69 407 SER B CA 1
ATOM 9078 C C . SER B 1 407 ? 2.152 33.375 25.266 1 94.69 407 SER B C 1
ATOM 9080 O O . SER B 1 407 ? 2.732 32.469 24.672 1 94.69 407 SER B O 1
ATOM 9082 N N . CYS B 1 408 ? 2.182 34.625 24.812 1 96.56 408 CYS B N 1
ATOM 9083 C CA . CYS B 1 408 ? 2.953 35 23.625 1 96.56 408 CYS B CA 1
ATOM 9084 C C . CYS B 1 408 ? 4.441 34.75 23.844 1 96.56 408 CYS B C 1
ATOM 9086 O O . CYS B 1 408 ? 4.918 34.781 24.984 1 96.56 408 CYS B O 1
ATOM 9088 N N . LEU B 1 409 ? 5.215 34.531 22.875 1 94.19 409 LEU B N 1
ATOM 9089 C CA . LEU B 1 409 ? 6.582 34.031 22.938 1 94.19 409 LEU B CA 1
ATOM 9090 C C . LEU B 1 409 ? 7.586 35.156 22.891 1 94.19 409 LEU B C 1
ATOM 9092 O O . LEU B 1 409 ? 7.645 35.906 21.906 1 94.19 409 LEU B O 1
ATOM 9096 N N . PRO B 1 410 ? 8.375 35.281 23.844 1 92.5 410 PRO B N 1
ATOM 9097 C CA . PRO B 1 410 ? 9.383 36.344 23.828 1 92.5 410 PRO B CA 1
ATOM 9098 C C . PRO B 1 410 ? 10.562 36.031 22.906 1 92.5 410 PRO B C 1
ATOM 9100 O O . PRO B 1 410 ? 10.789 34.844 22.578 1 92.5 410 PRO B O 1
ATOM 9103 N N . ARG B 1 411 ? 11.289 37.031 22.562 1 92.69 411 ARG B N 1
ATOM 9104 C CA . ARG B 1 411 ? 12.516 36.844 21.797 1 92.69 411 ARG B CA 1
ATOM 9105 C C . ARG B 1 411 ? 13.594 36.156 22.641 1 92.69 411 ARG B C 1
ATOM 9107 O O . ARG B 1 411 ? 13.625 36.344 23.859 1 92.69 411 ARG B O 1
ATOM 9114 N N . LEU B 1 412 ? 14.492 35.5 22 1 93.62 412 LEU B N 1
ATOM 9115 C CA . LEU B 1 412 ? 15.641 34.906 22.688 1 93.62 412 LEU B CA 1
ATOM 9116 C C . LEU B 1 412 ? 16.609 36 23.141 1 93.62 412 LEU B C 1
ATOM 9118 O O . LEU B 1 412 ? 16.734 37.031 22.5 1 93.62 412 LEU B O 1
ATOM 9122 N N . ASP B 1 413 ? 17.219 35.75 24.234 1 92.94 413 ASP B N 1
ATOM 9123 C CA . ASP B 1 413 ? 18.297 36.594 24.719 1 92.94 413 ASP B CA 1
ATOM 9124 C C . ASP B 1 413 ? 19.656 36.094 24.25 1 92.94 413 ASP B C 1
ATOM 9126 O O . ASP B 1 413 ? 20.312 35.344 24.953 1 92.94 413 ASP B O 1
ATOM 9130 N N . PHE B 1 414 ? 20.094 36.625 23.109 1 94.62 414 PHE B N 1
ATOM 9131 C CA . PHE B 1 414 ? 21.312 36.125 22.469 1 94.62 414 PHE B CA 1
ATOM 9132 C C . PHE B 1 414 ? 22.531 36.438 23.312 1 94.62 414 PHE B C 1
ATOM 9134 O O . PHE B 1 414 ? 23.531 35.719 23.281 1 94.62 414 PHE B O 1
ATOM 9141 N N . LYS B 1 415 ? 22.531 37.562 24.031 1 94.31 415 LYS B N 1
ATOM 9142 C CA . LYS B 1 415 ? 23.641 37.906 24.938 1 94.31 415 LYS B CA 1
ATOM 9143 C C . LYS B 1 415 ? 23.797 36.875 26.031 1 94.31 415 LYS B C 1
ATOM 9145 O O . LYS B 1 415 ? 24.906 36.406 26.297 1 94.31 415 LYS B O 1
ATOM 9150 N N . GLU B 1 416 ? 22.734 36.562 26.578 1 93.88 416 GLU B N 1
ATOM 9151 C CA . GLU B 1 416 ? 22.75 35.531 27.625 1 93.88 416 GLU B CA 1
ATOM 9152 C C . GLU B 1 416 ? 23.203 34.188 27.062 1 93.88 416 GLU B C 1
ATOM 9154 O O . GLU B 1 416 ? 23.938 33.438 27.734 1 93.88 416 GLU B O 1
ATOM 9159 N N . ILE B 1 417 ? 22.75 33.844 25.891 1 94 417 ILE B N 1
ATOM 9160 C CA . ILE B 1 417 ? 23.094 32.562 25.25 1 94 417 ILE B CA 1
ATOM 9161 C C . ILE B 1 417 ? 24.594 32.5 25 1 94 417 ILE B C 1
ATOM 9163 O O . ILE B 1 417 ? 25.25 31.5 25.297 1 94 417 ILE B O 1
ATOM 9167 N N . ARG B 1 418 ? 25.156 33.562 24.484 1 93.88 418 ARG B N 1
ATOM 9168 C CA . ARG B 1 418 ? 26.594 33.594 24.219 1 93.88 418 ARG B CA 1
ATOM 9169 C C . ARG B 1 418 ? 27.391 33.469 25.516 1 93.88 418 ARG B C 1
ATOM 9171 O O . ARG B 1 418 ? 28.391 32.75 25.562 1 93.88 418 ARG B O 1
ATOM 9178 N N . GLN B 1 419 ? 26.984 34.094 26.562 1 92.5 419 GLN B N 1
ATOM 9179 C CA . GLN B 1 419 ? 27.672 34.062 27.844 1 92.5 419 GLN B CA 1
ATOM 9180 C C . GLN B 1 419 ? 27.641 32.656 28.453 1 92.5 419 GLN B C 1
ATOM 9182 O O . GLN B 1 419 ? 28.656 32.156 28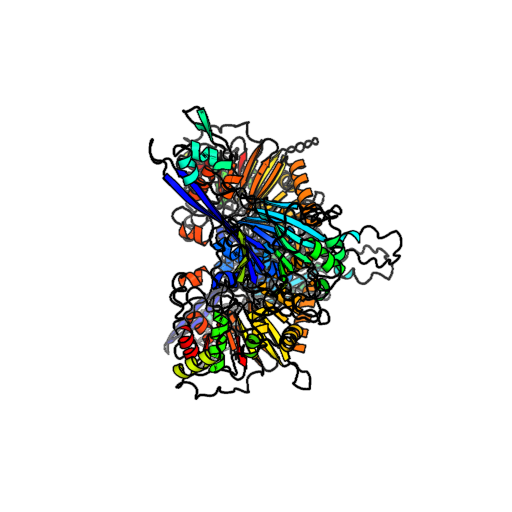.938 1 92.5 419 GLN B O 1
ATOM 9187 N N . THR B 1 420 ? 26.516 32.125 28.406 1 89.31 420 THR B N 1
ATOM 9188 C CA . THR B 1 420 ? 26.344 30.797 28.969 1 89.31 420 THR B CA 1
ATOM 9189 C C . THR B 1 420 ? 27.172 29.766 28.203 1 89.31 420 THR B C 1
ATOM 9191 O O . THR B 1 420 ? 27.781 28.891 28.797 1 89.31 420 THR B O 1
ATOM 9194 N N . MET B 1 421 ? 27.188 29.875 26.906 1 89.88 421 MET B N 1
ATOM 9195 C CA . MET B 1 421 ? 27.922 28.922 26.062 1 89.88 421 MET B CA 1
ATOM 9196 C C . MET B 1 421 ? 29.422 29.109 26.234 1 89.88 421 MET B C 1
ATOM 9198 O O . MET B 1 421 ? 30.172 28.125 26.234 1 89.88 421 MET B O 1
ATOM 9202 N N . LYS B 1 422 ? 29.828 30.281 26.312 1 86 422 LYS B N 1
ATOM 9203 C CA . LYS B 1 422 ? 31.25 30.562 26.516 1 86 422 LYS B CA 1
ATOM 9204 C C . LYS B 1 422 ? 31.719 29.984 27.844 1 86 422 LYS B C 1
ATOM 9206 O O . LYS B 1 422 ? 32.844 29.453 27.938 1 86 422 LYS B O 1
ATOM 9211 N N . ALA B 1 423 ? 30.938 30.078 28.766 1 83.31 423 ALA B N 1
ATOM 9212 C CA . ALA B 1 423 ? 31.281 29.578 30.094 1 83.31 423 ALA B CA 1
ATOM 9213 C C . ALA B 1 423 ? 31.312 28.047 30.125 1 83.31 423 ALA B C 1
ATOM 9215 O O . ALA B 1 423 ? 32.125 27.438 30.844 1 83.31 423 ALA B O 1
ATOM 9216 N N . SER B 1 424 ? 30.547 27.469 29.375 1 80.19 424 SER B N 1
ATOM 9217 C CA . SER B 1 424 ? 30.344 26.031 29.453 1 80.19 424 SER B CA 1
ATOM 9218 C C . SER B 1 424 ? 31.312 25.281 28.531 1 80.19 424 SER B C 1
ATOM 9220 O O . SER B 1 424 ? 31.625 24.109 28.766 1 80.19 424 SER B O 1
ATOM 9222 N N . ILE B 1 425 ? 31.797 25.828 27.406 1 76.25 425 ILE B N 1
ATOM 9223 C CA . ILE B 1 425 ? 32.5 25.062 26.391 1 76.25 425 ILE B CA 1
ATOM 9224 C C . ILE B 1 425 ? 33.938 25.562 26.266 1 76.25 425 ILE B C 1
ATOM 9226 O O . ILE B 1 425 ? 34.688 25.156 25.375 1 76.25 425 ILE B O 1
ATOM 9230 N N . GLU B 1 426 ? 34.625 26.469 27 1 63.03 426 GLU B N 1
ATOM 9231 C CA . GLU B 1 426 ? 35.938 27.094 26.906 1 63.03 426 GLU B CA 1
ATOM 9232 C C . GLU B 1 426 ? 37 26.078 26.484 1 63.03 426 GLU B C 1
ATOM 9234 O O . GLU B 1 426 ? 37.938 26.438 25.75 1 63.03 426 GLU B O 1
ATOM 9239 N N . SER B 1 427 ? 36.906 24.859 26.766 1 59.25 427 SER B N 1
ATOM 9240 C CA . SER B 1 427 ? 38.062 23.984 26.594 1 59.25 427 SER B CA 1
ATOM 9241 C C . SER B 1 427 ? 38.031 23.297 25.234 1 59.25 427 SER B C 1
ATOM 9243 O O . SER B 1 427 ? 39 22.656 24.844 1 59.25 427 SER B O 1
ATOM 9245 N N . LEU B 1 428 ? 37.031 23.312 24.453 1 56.97 428 LEU B N 1
ATOM 9246 C CA . LEU B 1 428 ? 36.906 22.266 23.453 1 56.97 428 LEU B CA 1
ATOM 9247 C C . LEU B 1 428 ? 37.344 22.766 22.078 1 56.97 428 LEU B C 1
ATOM 9249 O O . LEU B 1 428 ? 37.469 21.984 21.125 1 56.97 428 LEU B O 1
ATOM 9253 N N . THR B 1 429 ? 37.531 24.047 21.797 1 55.88 429 THR B N 1
ATOM 9254 C CA . THR B 1 429 ? 37.312 24.469 20.422 1 55.88 429 THR B CA 1
ATOM 9255 C C . THR B 1 429 ? 38.625 24.422 19.641 1 55.88 429 THR B C 1
ATOM 9257 O O . THR B 1 429 ? 38.688 24.875 18.484 1 55.88 429 THR B O 1
ATOM 9260 N N . ASP B 1 430 ? 39.719 23.922 20.062 1 58.69 430 ASP B N 1
ATOM 9261 C CA . ASP B 1 430 ? 40.875 24.281 19.266 1 58.69 430 ASP B CA 1
ATOM 9262 C C . ASP B 1 430 ? 40.969 23.422 18.016 1 58.69 430 ASP B C 1
ATOM 9264 O O . ASP B 1 430 ? 41.906 23.594 17.219 1 58.69 430 ASP B O 1
ATOM 9268 N N . LYS B 1 431 ? 40.344 22.391 17.75 1 64.75 431 LYS B N 1
ATOM 9269 C CA . LYS B 1 431 ? 40.656 21.594 16.578 1 64.75 431 LYS B CA 1
ATOM 9270 C C . LYS B 1 431 ? 39.812 21.984 15.383 1 64.75 431 LYS B C 1
ATOM 9272 O O . LYS B 1 431 ? 38.562 22.109 15.508 1 64.75 431 LYS B O 1
ATOM 9277 N N . VAL B 1 432 ? 40.469 22.344 14.297 1 66.69 432 VAL B N 1
ATOM 9278 C CA . VAL B 1 432 ? 39.844 22.781 13.039 1 66.69 432 VAL B CA 1
ATOM 9279 C C . VAL B 1 432 ? 39.469 21.562 12.203 1 66.69 432 VAL B C 1
ATOM 9281 O O . VAL B 1 432 ? 40.156 20.547 12.219 1 66.69 432 VAL B O 1
ATOM 9284 N N . PRO B 1 433 ? 38.281 21.656 11.516 1 74.44 433 PRO B N 1
ATOM 9285 C CA . PRO B 1 433 ? 37.906 20.578 10.609 1 74.44 433 PRO B CA 1
ATOM 9286 C C . PRO B 1 433 ? 38.969 20.297 9.547 1 74.44 433 PRO B C 1
ATOM 9288 O O . PRO B 1 433 ? 39.656 21.219 9.102 1 74.44 433 PRO B O 1
ATOM 9291 N N . GLN B 1 434 ? 39.156 19.031 9.32 1 78.25 434 GLN B N 1
ATOM 9292 C CA . GLN B 1 434 ? 40.094 18.625 8.281 1 78.25 434 GLN B CA 1
ATOM 9293 C C . GLN B 1 434 ? 39.406 18.531 6.922 1 78.25 434 GLN B C 1
ATOM 9295 O O . GLN B 1 434 ? 38.344 17.922 6.801 1 78.25 434 GLN B O 1
ATOM 9300 N N . GLU B 1 435 ? 39.969 19.234 5.949 1 86.62 435 GLU B N 1
ATOM 9301 C CA . GLU B 1 435 ? 39.406 19.234 4.605 1 86.62 435 GLU B CA 1
ATOM 9302 C C . GLU B 1 435 ? 39.938 18.078 3.775 1 86.62 435 GLU B C 1
ATOM 9304 O O . GLU B 1 435 ? 41.125 17.766 3.846 1 86.62 435 GLU B O 1
ATOM 9309 N N . ASP B 1 436 ? 39.062 17.359 3.129 1 89.5 436 ASP B N 1
ATOM 9310 C CA . ASP B 1 436 ? 39.438 16.312 2.174 1 89.5 436 ASP B CA 1
ATOM 9311 C C . ASP B 1 436 ? 39.031 16.719 0.752 1 89.5 436 ASP B C 1
ATOM 9313 O O . ASP B 1 436 ? 37.906 16.484 0.33 1 89.5 436 ASP B O 1
ATOM 9317 N N . PRO B 1 437 ? 39.938 17.172 0.002 1 89.81 437 PRO B N 1
ATOM 9318 C CA . PRO B 1 437 ? 39.656 17.719 -1.324 1 89.81 437 PRO B CA 1
ATOM 9319 C C . PRO B 1 437 ? 39.281 16.625 -2.334 1 89.81 437 PRO B C 1
ATOM 9321 O O . PRO B 1 437 ? 38.812 16.938 -3.432 1 89.81 437 PRO B O 1
ATOM 9324 N N . THR B 1 438 ? 39.469 15.352 -1.946 1 90.19 438 THR B N 1
ATOM 9325 C CA . THR B 1 438 ? 39.156 14.258 -2.863 1 90.19 438 THR B CA 1
ATOM 9326 C C . THR B 1 438 ? 37.656 14.031 -2.943 1 90.19 438 THR B C 1
ATOM 9328 O O . THR B 1 438 ? 37.156 13.367 -3.859 1 90.19 438 THR B O 1
ATOM 9331 N N . ILE B 1 439 ? 37.031 14.633 -2.037 1 92.38 439 ILE B N 1
ATOM 9332 C CA . ILE B 1 439 ? 35.562 14.461 -1.979 1 92.38 439 ILE B CA 1
ATOM 9333 C C . ILE B 1 439 ? 34.875 15.578 -2.756 1 92.38 439 ILE B C 1
ATOM 9335 O O . ILE B 1 439 ? 35.406 16.703 -2.824 1 92.38 439 ILE B O 1
ATOM 9339 N N . LEU B 1 440 ? 33.75 15.281 -3.334 1 90.44 440 LEU B N 1
ATOM 9340 C CA . LEU B 1 440 ? 32.906 16.219 -4.09 1 90.44 440 LEU B CA 1
ATOM 9341 C C . LEU B 1 440 ? 32.656 17.484 -3.287 1 90.44 440 LEU B C 1
ATOM 9343 O O . LEU B 1 440 ? 32.406 17.422 -2.08 1 90.44 440 LEU B O 1
ATOM 9347 N N . ASN B 1 441 ? 32.719 18.688 -3.979 1 89.81 441 ASN B N 1
ATOM 9348 C CA . ASN B 1 441 ? 32.438 19.953 -3.318 1 89.81 441 ASN B CA 1
ATOM 9349 C C . ASN B 1 441 ? 30.922 20.188 -3.18 1 89.81 441 ASN B C 1
ATOM 9351 O O . ASN B 1 441 ? 30.312 20.844 -4.023 1 89.81 441 ASN B O 1
ATOM 9355 N N . GLY B 1 442 ? 30.328 19.688 -2.232 1 93.88 442 GLY B N 1
ATOM 9356 C CA . GLY B 1 442 ? 28.922 19.828 -1.941 1 93.88 442 GLY B CA 1
ATOM 9357 C C . GLY B 1 442 ? 28.625 19.969 -0.461 1 93.88 442 GLY B C 1
ATOM 9358 O O . GLY B 1 442 ? 29.531 20.156 0.345 1 93.88 442 GLY B O 1
ATOM 9359 N N . ARG B 1 443 ? 27.344 20.031 -0.236 1 96.69 443 ARG B N 1
ATOM 9360 C CA . ARG B 1 443 ? 26.922 20.25 1.143 1 96.69 443 ARG B CA 1
ATOM 9361 C C . ARG B 1 443 ? 25.625 19.5 1.437 1 96.69 443 ARG B C 1
ATOM 9363 O O . ARG B 1 443 ? 24.75 19.391 0.568 1 96.69 443 ARG B O 1
ATOM 9370 N N . ILE B 1 444 ? 25.547 18.984 2.641 1 98.25 444 ILE B N 1
ATOM 9371 C CA . ILE B 1 444 ? 24.297 18.391 3.105 1 98.25 444 ILE B CA 1
ATOM 9372 C C . ILE B 1 444 ? 23.797 19.125 4.34 1 98.25 444 ILE B C 1
ATOM 9374 O O . ILE B 1 444 ? 24.578 19.438 5.246 1 98.25 444 ILE B O 1
ATOM 9378 N N . THR B 1 445 ? 22.547 19.5 4.352 1 98.69 445 THR B N 1
ATOM 9379 C CA . THR B 1 445 ? 21.906 20.141 5.488 1 98.69 445 THR B CA 1
ATOM 9380 C C . THR B 1 445 ? 20.734 19.297 6.004 1 98.69 445 THR B C 1
ATOM 9382 O O . THR B 1 445 ? 19.828 18.953 5.242 1 98.69 445 THR B O 1
ATOM 9385 N N . PHE B 1 446 ? 20.75 19 7.297 1 98.62 446 PHE B N 1
ATOM 9386 C CA . PHE B 1 446 ? 19.703 18.188 7.922 1 98.62 446 PHE B CA 1
ATOM 9387 C C . PHE B 1 446 ? 18.562 19.078 8.414 1 98.62 446 PHE B C 1
ATOM 9389 O O . PHE B 1 446 ? 18.703 19.797 9.406 1 98.62 446 PHE B O 1
ATOM 9396 N N . LEU B 1 447 ? 17.453 18.984 7.777 1 98.62 447 LEU B N 1
ATOM 9397 C CA . LEU B 1 447 ? 16.297 19.812 8.117 1 98.62 447 LEU B CA 1
ATOM 9398 C C . LEU B 1 447 ? 15.484 19.172 9.242 1 98.62 447 LEU B C 1
ATOM 9400 O O . LEU B 1 447 ? 14.742 19.875 9.945 1 98.62 447 LEU B O 1
ATOM 9404 N N . GLY B 1 448 ? 15.539 17.953 9.383 1 97.88 448 GLY B N 1
ATOM 9405 C CA . GLY B 1 448 ? 14.906 17.188 10.438 1 97.88 448 GLY B CA 1
ATOM 9406 C C . GLY B 1 448 ? 15.57 15.836 10.664 1 97.88 448 GLY B C 1
ATOM 9407 O O . GLY B 1 448 ? 15.992 15.18 9.719 1 97.88 448 GLY B O 1
ATOM 9408 N N . THR B 1 449 ? 15.602 15.398 11.93 1 96.56 449 THR B N 1
ATOM 9409 C CA . THR B 1 449 ? 16.359 14.195 12.258 1 96.56 449 THR B CA 1
ATOM 9410 C C . THR B 1 449 ? 15.547 13.281 13.18 1 96.56 449 THR B C 1
ATOM 9412 O O . THR B 1 449 ? 16.078 12.305 13.719 1 96.56 449 THR B O 1
ATOM 9415 N N . GLY B 1 450 ? 14.273 13.68 13.383 1 94.94 450 GLY B N 1
ATOM 9416 C CA . GLY B 1 450 ? 13.391 12.867 14.203 1 94.94 450 GLY B CA 1
ATOM 9417 C C . GLY B 1 450 ? 12.539 11.906 13.398 1 94.94 450 GLY B C 1
ATOM 9418 O O . GLY B 1 450 ? 12.289 12.141 12.211 1 94.94 450 GLY B O 1
ATOM 9419 N N . CYS B 1 451 ? 12.07 10.852 14.102 1 93.81 451 CYS B N 1
ATOM 9420 C CA . CYS B 1 451 ? 11.234 9.875 13.422 1 93.81 451 CYS B CA 1
ATOM 9421 C C . CYS B 1 451 ? 9.758 10.086 13.758 1 93.81 451 CYS B C 1
ATOM 9423 O O . CYS B 1 451 ? 9.438 10.617 14.82 1 93.81 451 CYS B O 1
ATOM 9425 N N . ALA B 1 452 ? 8.859 9.703 12.922 1 90.62 452 ALA B N 1
ATOM 9426 C CA . ALA B 1 452 ? 7.422 9.484 13.078 1 90.62 452 ALA B CA 1
ATOM 9427 C C . ALA B 1 452 ? 6.703 10.797 13.383 1 90.62 452 ALA B C 1
ATOM 9429 O O . ALA B 1 452 ? 5.805 11.203 12.648 1 90.62 452 ALA B O 1
ATOM 9430 N N . ILE B 1 453 ? 7.066 11.5 14.516 1 91 453 ILE B N 1
ATOM 9431 C CA . ILE B 1 453 ? 6.418 12.727 14.977 1 91 453 ILE B CA 1
ATOM 9432 C C . ILE B 1 453 ? 7.48 13.758 15.359 1 91 453 ILE B C 1
ATOM 9434 O O . ILE B 1 453 ? 8.5 13.414 15.961 1 91 453 ILE B O 1
ATOM 9438 N N . PRO B 1 454 ? 7.227 14.984 14.945 1 91.19 454 PRO B N 1
ATOM 9439 C CA . PRO B 1 454 ? 8.188 16 15.383 1 91.19 454 PRO B CA 1
ATOM 9440 C C . PRO B 1 454 ? 8.18 16.203 16.891 1 91.19 454 PRO B C 1
ATOM 9442 O O . PRO B 1 454 ? 7.184 15.898 17.562 1 91.19 454 PRO B O 1
ATOM 9445 N N . SER B 1 455 ? 9.305 16.703 17.391 1 90.19 455 SER B N 1
ATOM 9446 C CA . SER B 1 455 ? 9.445 16.938 18.828 1 90.19 455 SER B CA 1
ATOM 9447 C C . SER B 1 455 ? 9.922 18.359 19.094 1 90.19 455 SER B C 1
ATOM 9449 O O . SER B 1 455 ? 10.031 19.172 18.172 1 90.19 455 SER B O 1
ATOM 9451 N N . ARG B 1 456 ? 10.18 18.547 20.312 1 88.44 456 ARG B N 1
ATOM 9452 C CA . ARG B 1 456 ? 10.594 19.859 20.797 1 88.44 456 ARG B CA 1
ATOM 9453 C C . ARG B 1 456 ? 11.898 20.297 20.141 1 88.44 456 ARG B C 1
ATOM 9455 O O . ARG B 1 456 ? 12.078 21.484 19.828 1 88.44 456 ARG B O 1
ATOM 9462 N N . TYR B 1 457 ? 12.75 19.359 19.844 1 89.56 457 TYR B N 1
ATOM 9463 C CA . TYR B 1 457 ? 14.078 19.734 19.359 1 89.56 457 TYR B CA 1
ATOM 9464 C C . TYR B 1 457 ? 14.273 19.297 17.922 1 89.56 457 TYR B C 1
ATOM 9466 O O . TYR B 1 457 ? 15.125 19.844 17.203 1 89.56 457 TYR B O 1
ATOM 9474 N N . ARG B 1 458 ? 13.508 18.312 17.531 1 93.44 458 ARG B N 1
ATOM 9475 C CA . ARG B 1 458 ? 13.773 17.734 16.219 1 93.44 458 ARG B CA 1
ATOM 9476 C C . ARG B 1 458 ? 12.523 17.766 15.344 1 93.44 458 ARG B C 1
ATOM 9478 O O . ARG B 1 458 ? 11.422 17.484 15.812 1 93.44 458 ARG B O 1
ATOM 9485 N N . ASN B 1 459 ? 12.672 18.203 14.148 1 96.5 459 ASN B N 1
ATOM 9486 C CA . ASN B 1 459 ? 11.656 18 13.117 1 96.5 459 ASN B CA 1
ATOM 9487 C C . ASN B 1 459 ? 11.734 16.609 12.516 1 96.5 459 ASN B C 1
ATOM 9489 O O . ASN B 1 459 ? 12.609 15.812 12.875 1 96.5 459 ASN B O 1
ATOM 9493 N N . VAL B 1 460 ? 10.789 16.266 11.703 1 97.5 460 VAL B N 1
ATOM 9494 C CA . VAL B 1 460 ? 10.805 14.969 11.039 1 97.5 460 VAL B CA 1
ATOM 9495 C C . VAL B 1 460 ? 11.734 15.016 9.828 1 97.5 460 VAL B C 1
ATOM 9497 O O . VAL B 1 460 ? 12.188 16.094 9.43 1 97.5 460 VAL B O 1
ATOM 9500 N N . THR B 1 461 ? 11.93 13.961 9.188 1 97.75 461 THR B N 1
ATOM 9501 C CA . THR B 1 461 ? 13.055 13.695 8.297 1 97.75 461 THR B CA 1
ATOM 9502 C C . THR B 1 461 ? 13.008 14.609 7.078 1 97.75 461 THR B C 1
ATOM 9504 O O . THR B 1 461 ? 11.961 14.773 6.453 1 97.75 461 THR B O 1
ATOM 9507 N N . GLY B 1 462 ? 14.102 15.188 6.73 1 98.44 462 GLY B N 1
ATOM 9508 C CA . GLY B 1 462 ? 14.367 15.984 5.547 1 98.44 462 GLY B CA 1
ATOM 9509 C C . GLY B 1 462 ? 15.828 16.391 5.418 1 98.44 462 GLY B C 1
ATOM 9510 O O . GLY B 1 462 ? 16.469 16.719 6.41 1 98.44 462 GLY B O 1
ATOM 9511 N N . MET B 1 463 ? 16.406 16.297 4.215 1 98.81 463 MET B N 1
ATOM 9512 C CA . MET B 1 463 ? 17.797 16.672 3.969 1 98.81 463 MET B CA 1
ATOM 9513 C C . MET B 1 463 ? 17.922 17.406 2.637 1 98.81 463 MET B C 1
ATOM 9515 O O . MET B 1 463 ? 17.406 16.953 1.616 1 98.81 463 MET B O 1
ATOM 9519 N N . TYR B 1 464 ? 18.547 18.484 2.652 1 98.81 464 TYR B N 1
ATOM 9520 C CA . TYR B 1 464 ? 18.797 19.297 1.46 1 98.81 464 TYR B CA 1
ATOM 9521 C C . TYR B 1 464 ? 20.266 19.25 1.057 1 98.81 464 TYR B C 1
ATOM 9523 O O . TYR B 1 464 ? 21.141 19.625 1.84 1 98.81 464 TYR B O 1
ATOM 9531 N N . LEU B 1 465 ? 20.531 18.766 -0.115 1 98.44 465 LEU B N 1
ATOM 9532 C CA . LEU B 1 465 ? 21.891 18.734 -0.662 1 98.44 465 LEU B CA 1
ATOM 9533 C C . LEU B 1 465 ? 22.109 19.891 -1.64 1 98.44 465 LEU B C 1
ATOM 9535 O O . LEU B 1 465 ? 21.25 20.172 -2.475 1 98.44 465 LEU B O 1
ATOM 9539 N N . GLU B 1 466 ? 23.078 20.594 -1.479 1 96.88 466 GLU B N 1
ATOM 9540 C CA . GLU B 1 466 ? 23.578 21.547 -2.477 1 96.88 466 GLU B CA 1
ATOM 9541 C C . GLU B 1 466 ? 24.75 20.953 -3.26 1 96.88 466 GLU B C 1
ATOM 9543 O O . GLU B 1 466 ? 25.812 20.703 -2.695 1 96.88 466 GLU B O 1
ATOM 9548 N N . LEU B 1 467 ? 24.516 20.75 -4.539 1 95.75 467 LEU B N 1
ATOM 9549 C CA . LEU B 1 467 ? 25.5 20.078 -5.387 1 95.75 467 LEU B CA 1
ATOM 9550 C C . LEU B 1 467 ? 25.969 21 -6.512 1 95.75 467 LEU B C 1
ATOM 9552 O O . LEU B 1 467 ? 25.203 21.844 -6.988 1 95.75 467 LEU B O 1
ATOM 9556 N N . PRO B 1 468 ? 27.234 20.859 -6.855 1 90.12 468 PRO B N 1
ATOM 9557 C CA . PRO B 1 468 ? 27.766 21.719 -7.922 1 90.12 468 PRO B CA 1
ATOM 9558 C C . PRO B 1 468 ? 27.172 21.391 -9.289 1 90.12 468 PRO B C 1
ATOM 9560 O O . PRO B 1 468 ? 26.844 20.234 -9.57 1 90.12 468 PRO B O 1
ATOM 9563 N N . THR B 1 469 ? 26.922 22.453 -10.078 1 86.38 469 THR B N 1
ATOM 9564 C CA . THR B 1 469 ? 26.453 22.281 -11.445 1 86.38 469 THR B CA 1
ATOM 9565 C C . THR B 1 469 ? 27.516 22.734 -12.445 1 86.38 469 THR B C 1
ATOM 9567 O O . THR B 1 469 ? 28.484 23.391 -12.07 1 86.38 469 THR B O 1
ATOM 9570 N N . ASP B 1 470 ? 27.734 22.125 -13.727 1 67.12 470 ASP B N 1
ATOM 9571 C CA . ASP B 1 470 ? 28.672 22.625 -14.727 1 67.12 470 ASP B CA 1
ATOM 9572 C C . ASP B 1 470 ? 28.125 23.891 -15.391 1 67.12 470 ASP B C 1
ATOM 9574 O O . ASP B 1 470 ? 28.625 24.312 -16.438 1 67.12 470 ASP B O 1
ATOM 9578 N N . ALA B 1 471 ? 26.938 24.25 -15.078 1 54.25 471 ALA B N 1
ATOM 9579 C CA . ALA B 1 471 ? 26.312 25.297 -15.875 1 54.25 471 ALA B CA 1
ATOM 9580 C C . ALA B 1 471 ? 27.234 26.531 -15.961 1 54.25 471 ALA B C 1
ATOM 9582 O O . ALA B 1 471 ? 27.906 26.875 -14.992 1 54.25 471 ALA B O 1
ATOM 9583 N N . SER B 1 472 ? 27.531 26.844 -17.344 1 45.34 472 SER B N 1
ATOM 9584 C CA . SER B 1 472 ? 28.234 28.047 -17.75 1 45.34 472 SER B CA 1
ATOM 9585 C C . SER B 1 472 ? 27.688 29.281 -17.062 1 45.34 472 SER B C 1
ATOM 9587 O O . SER B 1 472 ? 28.312 30.344 -17.062 1 45.34 472 SER B O 1
ATOM 9589 N N . ASP B 1 473 ? 26.312 29.219 -16.938 1 42.25 473 ASP B N 1
ATOM 9590 C CA . ASP B 1 473 ? 25.609 30.469 -16.609 1 42.25 473 ASP B CA 1
ATOM 9591 C C . ASP B 1 473 ? 25.938 30.922 -15.195 1 42.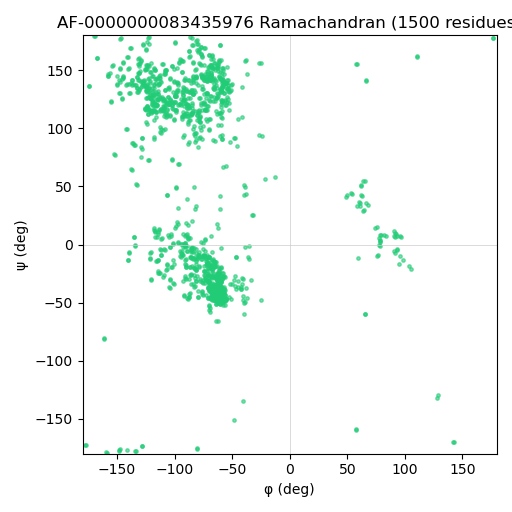25 473 ASP B C 1
ATOM 9593 O O . ASP B 1 473 ? 25.438 31.969 -14.75 1 42.25 473 ASP B O 1
ATOM 9597 N N . GLY B 1 474 ? 26.75 30.422 -14.5 1 47.22 474 GLY B N 1
ATOM 9598 C CA . GLY B 1 474 ? 27.172 31 -13.234 1 47.22 474 GLY B CA 1
ATOM 9599 C C . GLY B 1 474 ? 26.422 30.438 -12.039 1 47.22 474 GLY B C 1
ATOM 9600 O O . GLY B 1 474 ? 26.625 30.875 -10.906 1 47.22 474 GLY B O 1
ATOM 9601 N N . SER B 1 475 ? 25.203 29.734 -12.281 1 55.78 475 SER B N 1
ATOM 9602 C CA . SER B 1 475 ? 24.547 29.297 -11.047 1 55.78 475 SER B CA 1
ATOM 9603 C C . SER B 1 475 ? 25.234 28.078 -10.461 1 55.78 475 SER B C 1
ATOM 9605 O O . SER B 1 475 ? 25.391 27.047 -11.141 1 55.78 475 SER B O 1
ATOM 9607 N N . ARG B 1 476 ? 26.141 28.203 -9.438 1 74.44 476 ARG B N 1
ATOM 9608 C CA . ARG B 1 476 ? 27.188 27.312 -8.961 1 74.44 476 ARG B CA 1
ATOM 9609 C C . ARG B 1 476 ? 26.594 26.125 -8.203 1 74.44 476 ARG B C 1
ATOM 9611 O O . ARG B 1 476 ? 27.281 25.125 -7.965 1 74.44 476 ARG B O 1
ATOM 9618 N N . TRP B 1 477 ? 25.328 26.141 -7.902 1 89.81 477 TRP B N 1
ATOM 9619 C CA . TRP B 1 477 ? 24.875 25.016 -7.105 1 89.81 477 TRP B CA 1
ATOM 9620 C C . TRP B 1 477 ? 23.406 24.703 -7.402 1 89.81 477 TRP B C 1
ATOM 9622 O O . TRP B 1 477 ? 22.656 25.562 -7.832 1 89.81 477 TRP B O 1
ATOM 9632 N N . ALA B 1 478 ? 22.906 23.5 -7.406 1 94.44 478 ALA B N 1
ATOM 9633 C CA . ALA B 1 478 ? 21.531 23.031 -7.473 1 94.44 478 ALA B CA 1
ATOM 9634 C C . ALA B 1 478 ? 21.203 22.109 -6.301 1 94.44 478 ALA B C 1
ATOM 9636 O O . ALA B 1 478 ? 22.094 21.562 -5.668 1 94.44 478 ALA B O 1
ATOM 9637 N N . GLY B 1 479 ? 19.906 22.109 -6.039 1 97.19 479 GLY B N 1
ATOM 9638 C CA . GLY B 1 479 ? 19.5 21.375 -4.855 1 97.19 479 GLY B CA 1
ATOM 9639 C C . GLY B 1 479 ? 18.938 20 -5.176 1 97.19 479 GLY B C 1
ATOM 9640 O O . GLY B 1 479 ? 18.297 19.812 -6.211 1 97.19 479 GLY B O 1
ATOM 9641 N N . LEU B 1 480 ? 19.25 19.016 -4.371 1 98.25 480 LEU B N 1
ATOM 9642 C CA . LEU B 1 480 ? 18.641 17.688 -4.293 1 98.25 480 LEU B CA 1
ATOM 9643 C C . LEU B 1 480 ? 18.156 17.391 -2.877 1 98.25 480 LEU B C 1
ATOM 9645 O O . LEU B 1 480 ? 18.922 17.562 -1.914 1 98.25 480 LEU B O 1
ATOM 9649 N N . MET B 1 481 ? 16.922 17.031 -2.771 1 98.69 481 MET B N 1
ATOM 9650 C CA . MET B 1 481 ? 16.375 16.781 -1.439 1 98.69 481 MET B CA 1
ATOM 9651 C C . MET B 1 481 ? 16.141 15.297 -1.224 1 98.69 481 MET B C 1
ATOM 9653 O O . MET B 1 481 ? 15.648 14.609 -2.121 1 98.69 481 MET B O 1
ATOM 9657 N N . LEU B 1 482 ? 16.562 14.758 -0.104 1 98.81 482 LEU B N 1
ATOM 9658 C CA . LEU B 1 482 ? 16.281 13.398 0.338 1 98.81 482 LEU B CA 1
ATOM 9659 C C . LEU B 1 482 ? 15.219 13.391 1.437 1 98.81 482 LEU B C 1
ATOM 9661 O O . LEU B 1 482 ? 15.477 13.844 2.555 1 98.81 482 LEU B O 1
ATOM 9665 N N . ASP B 1 483 ? 14.008 12.867 1.104 1 98.81 483 ASP B N 1
ATOM 9666 C CA . ASP B 1 483 ? 12.82 12.93 1.942 1 98.81 483 ASP B CA 1
ATOM 9667 C C . ASP B 1 483 ? 12.445 14.375 2.268 1 98.81 483 ASP B C 1
ATOM 9669 O O . ASP B 1 483 ? 13.289 15.266 2.172 1 98.81 483 ASP B O 1
ATOM 9673 N N . CYS B 1 484 ? 11.281 14.625 2.547 1 98.62 484 CYS B N 1
ATOM 9674 C CA . CYS B 1 484 ? 10.742 15.953 2.801 1 98.62 484 CYS B CA 1
ATOM 9675 C C . CYS B 1 484 ? 9.539 15.883 3.738 1 98.62 484 CYS B C 1
ATOM 9677 O O . CYS B 1 484 ? 8.398 16.031 3.301 1 98.62 484 CYS B O 1
ATOM 9679 N N . GLY B 1 485 ? 9.82 15.719 5.027 1 98.25 485 GLY B N 1
ATOM 9680 C CA . GLY B 1 485 ? 8.75 15.648 6.012 1 98.25 485 GLY B CA 1
ATOM 9681 C C . GLY B 1 485 ? 8.109 16.984 6.301 1 98.25 485 GLY B C 1
ATOM 9682 O O . GLY B 1 485 ? 8.602 18.031 5.855 1 98.25 485 GLY B O 1
ATOM 9683 N N . GLU B 1 486 ? 7.012 16.953 6.992 1 97.81 486 GLU B N 1
ATOM 9684 C CA . GLU B 1 486 ? 6.305 18.172 7.391 1 97.81 486 GLU B CA 1
ATOM 9685 C C . GLU B 1 486 ? 7.234 19.141 8.125 1 97.81 486 GLU B C 1
ATOM 9687 O O . GLU B 1 486 ? 8.031 18.719 8.969 1 97.81 486 GLU B O 1
ATOM 9692 N N . GLY B 1 487 ? 7.188 20.438 7.77 1 97.25 487 GLY B N 1
ATOM 9693 C CA . GLY B 1 487 ? 8.008 21.438 8.438 1 97.25 487 GLY B CA 1
ATOM 9694 C C . GLY B 1 487 ? 9.328 21.688 7.742 1 97.25 487 GLY B C 1
ATOM 9695 O O . GLY B 1 487 ? 10.062 22.609 8.109 1 97.25 487 GLY B O 1
ATOM 9696 N N . SER B 1 488 ? 9.648 20.953 6.684 1 98.12 488 SER B N 1
ATOM 9697 C CA . SER B 1 488 ? 10.922 21.078 5.992 1 98.12 488 SER B CA 1
ATOM 9698 C C . SER B 1 488 ? 11.094 22.469 5.395 1 98.12 488 SER B C 1
ATOM 9700 O O . SER B 1 488 ? 12.203 23.016 5.367 1 98.12 488 SER B O 1
ATOM 9702 N N . VAL B 1 489 ? 10.047 23.062 4.934 1 97.38 489 VAL B N 1
ATOM 9703 C CA . VAL B 1 489 ? 10.117 24.391 4.348 1 97.38 489 VAL B CA 1
ATOM 9704 C C . VAL B 1 489 ? 10.516 25.406 5.418 1 97.38 489 VAL B C 1
ATOM 9706 O O . VAL B 1 489 ? 11.359 26.281 5.172 1 97.38 489 VAL B O 1
ATOM 9709 N N . GLY B 1 490 ? 9.875 25.281 6.586 1 96.38 490 GLY B N 1
ATOM 9710 C CA . GLY B 1 490 ? 10.273 26.141 7.688 1 96.38 490 GLY B CA 1
ATOM 9711 C C . GLY B 1 490 ? 11.727 25.984 8.078 1 96.38 490 GLY B C 1
ATOM 9712 O O . GLY B 1 490 ? 12.422 26.969 8.352 1 96.38 490 GLY B O 1
ATOM 9713 N N . GLN B 1 491 ? 12.172 24.766 8.086 1 97.56 491 GLN B N 1
ATOM 9714 C CA . GLN B 1 491 ? 13.562 24.469 8.414 1 97.56 491 GLN B CA 1
ATOM 9715 C C . GLN B 1 491 ? 14.516 25.047 7.367 1 97.56 491 GLN B C 1
ATOM 9717 O O . GLN B 1 491 ? 15.594 25.547 7.699 1 97.56 491 GLN B O 1
ATOM 9722 N N . LEU B 1 492 ? 14.117 24.984 6.141 1 97.88 492 LEU B N 1
ATOM 9723 C CA . LEU B 1 492 ? 14.93 25.547 5.062 1 97.88 492 LEU B CA 1
ATOM 9724 C C . LEU B 1 492 ? 15.055 27.047 5.211 1 97.88 492 LEU B C 1
ATOM 9726 O O . LEU B 1 492 ? 16.109 27.625 4.926 1 97.88 492 LEU B O 1
ATOM 9730 N N . TYR B 1 493 ? 14.016 27.703 5.609 1 96.75 493 TYR B N 1
ATOM 9731 C CA . TYR B 1 493 ? 14.047 29.141 5.852 1 96.75 493 TYR B CA 1
ATOM 9732 C C . TYR B 1 493 ? 15.016 29.469 6.98 1 96.75 493 TYR B C 1
ATOM 9734 O O . TYR B 1 493 ? 15.742 30.469 6.906 1 96.75 493 TYR B O 1
ATOM 9742 N N . ARG B 1 494 ? 15 28.656 8 1 96.56 494 ARG B N 1
ATOM 9743 C CA . ARG B 1 494 ? 15.93 28.844 9.109 1 96.56 494 ARG B CA 1
ATOM 9744 C C . ARG B 1 494 ? 17.375 28.625 8.648 1 96.56 494 ARG B C 1
ATOM 9746 O O . ARG B 1 494 ? 18.281 29.328 9.086 1 96.56 494 ARG B O 1
ATOM 9753 N N . TYR B 1 495 ? 17.531 27.672 7.816 1 97.5 495 TYR B N 1
ATOM 9754 C CA . TYR B 1 495 ? 18.828 27.438 7.219 1 97.5 495 TYR B CA 1
ATOM 9755 C C . TYR B 1 495 ? 19.297 28.672 6.434 1 97.5 495 TYR B C 1
ATOM 9757 O O . TYR B 1 495 ? 20.484 29 6.438 1 97.5 495 TYR B O 1
ATOM 9765 N N . ALA B 1 496 ? 18.359 29.344 5.777 1 96.75 496 ALA B N 1
ATOM 9766 C CA . ALA B 1 496 ? 18.641 30.578 5.043 1 96.75 496 ALA B CA 1
ATOM 9767 C C . ALA B 1 496 ? 18.828 31.75 5.992 1 96.75 496 ALA B C 1
ATOM 9769 O O . ALA B 1 496 ? 18.938 32.906 5.555 1 96.75 496 ALA B O 1
ATOM 9770 N N . GLN B 1 497 ? 18.75 31.516 7.297 1 95.69 497 GLN B N 1
ATOM 9771 C CA . GLN B 1 497 ? 18.984 32.5 8.344 1 95.69 497 GLN B CA 1
ATOM 9772 C C . GLN B 1 497 ? 17.953 33.625 8.289 1 95.69 497 GLN B C 1
ATOM 9774 O O . GLN B 1 497 ? 18.281 34.781 8.5 1 95.69 497 GLN B O 1
ATOM 9779 N N . GLY B 1 498 ? 16.781 33.25 7.789 1 92.44 498 GLY B N 1
ATOM 9780 C CA . GLY B 1 498 ? 15.68 34.219 7.75 1 92.44 498 GLY B CA 1
ATOM 9781 C C . GLY B 1 498 ? 15.734 35.125 6.547 1 92.44 498 GLY B C 1
ATOM 9782 O O . GLY B 1 498 ? 14.969 36.094 6.465 1 92.44 498 GLY B O 1
ATOM 9783 N N . ASN B 1 499 ? 16.609 34.875 5.641 1 94.12 499 ASN B N 1
ATOM 9784 C CA . ASN B 1 499 ? 16.719 35.656 4.414 1 94.12 499 ASN B CA 1
ATOM 9785 C C . ASN B 1 499 ? 15.773 35.156 3.334 1 94.12 499 ASN B C 1
ATOM 9787 O O . ASN B 1 499 ? 16.016 34.094 2.752 1 94.12 499 ASN B O 1
ATOM 9791 N N . LYS B 1 500 ? 14.781 35.906 2.998 1 93.06 500 LYS B N 1
ATOM 9792 C CA . LYS B 1 500 ? 13.734 35.5 2.072 1 93.06 500 LYS B CA 1
ATOM 9793 C C . LYS B 1 500 ? 14.297 35.25 0.673 1 93.06 500 LYS B C 1
ATOM 9795 O O . LYS B 1 500 ? 13.844 34.344 -0.036 1 93.06 500 LYS B O 1
ATOM 9800 N N . GLN B 1 501 ? 15.211 36.094 0.273 1 94.31 501 GLN B N 1
ATOM 9801 C CA . GLN B 1 501 ? 15.805 35.938 -1.05 1 94.31 501 GLN B CA 1
ATOM 9802 C C . GLN B 1 501 ? 16.594 34.625 -1.153 1 94.31 501 GLN B C 1
ATOM 9804 O O . GLN B 1 501 ? 16.469 33.906 -2.131 1 94.31 501 GLN B O 1
ATOM 9809 N N . ARG B 1 502 ? 17.422 34.406 -0.133 1 95.44 502 ARG B N 1
ATOM 9810 C CA . ARG B 1 502 ? 18.188 33.156 -0.118 1 95.44 502 ARG B CA 1
ATOM 9811 C C . ARG B 1 502 ? 17.281 31.953 -0.064 1 95.44 502 ARG B C 1
ATOM 9813 O O . ARG B 1 502 ? 17.516 30.953 -0.739 1 95.44 502 ARG B O 1
ATOM 9820 N N . PHE B 1 503 ? 16.312 32.125 0.727 1 96.19 503 PHE B N 1
ATOM 9821 C CA . PHE B 1 503 ? 15.328 31.047 0.834 1 96.19 503 PHE B CA 1
ATOM 9822 C C . PHE B 1 503 ? 14.719 30.734 -0.527 1 96.19 503 PHE B C 1
ATOM 9824 O O . PHE B 1 503 ? 14.648 29.578 -0.933 1 96.19 503 PHE B O 1
ATOM 9831 N N . GLN B 1 504 ? 14.242 31.734 -1.194 1 95.69 504 GLN B N 1
ATOM 9832 C CA . GLN B 1 504 ? 13.609 31.531 -2.494 1 95.69 504 GLN B CA 1
ATOM 9833 C C . GLN B 1 504 ? 14.586 30.922 -3.494 1 95.69 504 GLN B C 1
ATOM 9835 O O . GLN B 1 504 ? 14.188 30.109 -4.332 1 95.69 504 GLN B O 1
ATOM 9840 N N . GLN B 1 505 ? 15.812 31.328 -3.363 1 94.62 505 GLN B N 1
ATOM 9841 C CA . GLN B 1 505 ? 16.844 30.75 -4.219 1 94.62 505 GLN B CA 1
ATOM 9842 C C . GLN B 1 505 ? 16.984 29.25 -3.965 1 94.62 505 GLN B C 1
ATOM 9844 O O . GLN B 1 505 ? 17.094 28.453 -4.906 1 94.62 505 GLN B O 1
ATOM 9849 N N . LEU B 1 506 ? 17 28.891 -2.703 1 96.69 506 LEU B N 1
ATOM 9850 C CA . LEU B 1 506 ? 17.109 27.484 -2.344 1 96.69 506 LEU B CA 1
ATOM 9851 C C . LEU B 1 506 ? 15.938 26.688 -2.906 1 96.69 506 LEU B C 1
ATOM 9853 O O . LEU B 1 506 ? 16.109 25.594 -3.438 1 96.69 506 LEU B O 1
ATOM 9857 N N . ILE B 1 507 ? 14.773 27.219 -2.836 1 96.88 507 ILE B N 1
ATOM 9858 C CA . ILE B 1 507 ? 13.555 26.578 -3.299 1 96.88 507 ILE B CA 1
ATOM 9859 C C . ILE B 1 507 ? 13.586 26.453 -4.82 1 96.88 507 ILE B C 1
ATOM 9861 O O . ILE B 1 507 ? 13.312 25.375 -5.367 1 96.88 507 ILE B O 1
ATOM 9865 N N . ASP B 1 508 ? 13.922 27.516 -5.492 1 93.94 508 ASP B N 1
ATOM 9866 C CA . ASP B 1 508 ? 13.844 27.562 -6.949 1 93.94 508 ASP B CA 1
ATOM 9867 C C . ASP B 1 508 ? 14.969 26.75 -7.586 1 93.94 508 ASP B C 1
ATOM 9869 O O . ASP B 1 508 ? 14.82 26.234 -8.695 1 93.94 508 ASP B O 1
ATOM 9873 N N . ARG B 1 509 ? 16.062 26.594 -6.887 1 94.19 509 ARG B N 1
ATOM 9874 C CA . ARG B 1 509 ? 17.203 25.859 -7.418 1 94.19 509 ARG B CA 1
ATOM 9875 C C . ARG B 1 509 ? 17.047 24.359 -7.164 1 94.19 509 ARG B C 1
ATOM 9877 O O . ARG B 1 509 ? 17.812 23.547 -7.703 1 94.19 509 ARG B O 1
ATOM 9884 N N . LEU B 1 510 ? 16.125 24.016 -6.371 1 97.25 510 LEU B N 1
ATOM 9885 C CA . LEU B 1 510 ? 15.867 22.594 -6.133 1 97.25 510 LEU B CA 1
ATOM 9886 C C . LEU B 1 510 ? 15.414 21.906 -7.414 1 97.25 510 LEU B C 1
ATOM 9888 O O . LEU B 1 510 ? 14.445 22.328 -8.047 1 97.25 510 LEU B O 1
ATOM 9892 N N . GLN B 1 511 ? 16.094 20.812 -7.801 1 96.62 511 GLN B N 1
ATOM 9893 C CA . GLN B 1 511 ? 15.828 20.156 -9.078 1 96.62 511 GLN B CA 1
ATOM 9894 C C . GLN B 1 511 ? 15.148 18.812 -8.883 1 96.62 511 GLN B C 1
ATOM 9896 O O . GLN B 1 511 ? 14.453 18.328 -9.781 1 96.62 511 GLN B O 1
ATOM 9901 N N . CYS B 1 512 ? 15.398 18.234 -7.742 1 98.19 512 CYS B N 1
ATOM 9902 C CA . CYS B 1 512 ? 14.875 16.891 -7.516 1 98.19 512 CYS B CA 1
ATOM 9903 C C . CYS B 1 512 ? 14.602 16.656 -6.031 1 98.19 512 CYS B C 1
ATOM 9905 O O . CYS B 1 512 ? 15.375 17.109 -5.18 1 98.19 512 CYS B O 1
ATOM 9907 N N . VAL B 1 513 ? 13.5 16.047 -5.715 1 98.75 513 VAL B N 1
ATOM 9908 C CA . VAL B 1 513 ? 13.211 15.508 -4.391 1 98.75 513 VAL B CA 1
ATOM 9909 C C . VAL B 1 513 ? 13.016 13.992 -4.484 1 98.75 513 VAL B C 1
ATOM 9911 O O . VAL B 1 513 ? 12.195 13.516 -5.27 1 98.75 513 VAL B O 1
ATOM 9914 N N . TRP B 1 514 ? 13.805 13.25 -3.814 1 98.81 514 TRP B N 1
ATOM 9915 C CA . TRP B 1 514 ? 13.68 11.805 -3.725 1 98.81 514 TRP B CA 1
ATOM 9916 C C . TRP B 1 514 ? 13.031 11.391 -2.406 1 98.81 514 TRP B C 1
ATOM 9918 O O . TRP B 1 514 ? 13.5 11.773 -1.331 1 98.81 514 TRP B O 1
ATOM 9928 N N . ILE B 1 515 ? 11.906 10.672 -2.445 1 98.88 515 ILE B N 1
ATOM 9929 C CA . ILE B 1 515 ? 11.195 10.203 -1.263 1 98.88 515 ILE B CA 1
ATOM 9930 C C . ILE B 1 515 ? 11.422 8.703 -1.083 1 98.88 515 ILE B C 1
ATOM 9932 O O . ILE B 1 515 ? 11.094 7.906 -1.968 1 98.88 515 ILE B O 1
ATOM 9936 N N . SER B 1 516 ? 11.867 8.289 0.09 1 98.69 516 SER B N 1
ATOM 9937 C CA . SER B 1 516 ? 12.305 6.926 0.354 1 98.69 516 SER B CA 1
ATOM 9938 C C . SER B 1 516 ? 11.125 5.957 0.377 1 98.69 516 SER B C 1
ATOM 9940 O O . SER B 1 516 ? 11.219 4.844 -0.143 1 98.69 516 SER B O 1
ATOM 9942 N N . HIS B 1 517 ? 10.078 6.344 1.057 1 97.88 517 HIS B N 1
ATOM 9943 C CA . HIS B 1 517 ? 8.867 5.531 1.179 1 97.88 517 HIS B CA 1
ATOM 9944 C C . HIS B 1 517 ? 7.664 6.383 1.56 1 97.88 517 HIS B C 1
ATOM 9946 O O . HIS B 1 517 ? 7.781 7.602 1.699 1 97.88 517 HIS B O 1
ATOM 9952 N N . ASN B 1 518 ? 6.535 5.766 1.711 1 95.94 518 ASN B N 1
ATOM 9953 C CA . ASN B 1 518 ? 5.289 6.531 1.693 1 95.94 518 ASN B CA 1
ATOM 9954 C C . ASN B 1 518 ? 4.812 6.859 3.105 1 95.94 518 ASN B C 1
ATOM 9956 O O . ASN B 1 518 ? 3.648 7.207 3.307 1 95.94 518 ASN B O 1
ATOM 9960 N N . HIS B 1 519 ? 5.602 6.789 4.133 1 97 519 HIS B N 1
ATOM 9961 C CA . HIS B 1 519 ? 5.203 7.242 5.461 1 97 519 HIS B CA 1
ATOM 9962 C C . HIS B 1 519 ? 5.113 8.766 5.52 1 97 519 HIS B C 1
ATOM 9964 O O . HIS B 1 519 ? 5.902 9.461 4.879 1 97 519 HIS B O 1
ATOM 9970 N N . ALA B 1 520 ? 4.262 9.242 6.316 1 96.69 520 ALA B N 1
ATOM 9971 C CA . ALA B 1 520 ? 3.883 10.648 6.387 1 96.69 520 ALA B CA 1
ATOM 9972 C C . ALA B 1 520 ? 5.082 11.523 6.758 1 96.69 520 ALA B C 1
ATOM 9974 O O . ALA B 1 520 ? 5.25 12.617 6.215 1 96.69 520 ALA B O 1
ATOM 9975 N N . ASP B 1 521 ? 5.906 11.086 7.691 1 97.25 521 ASP B N 1
ATOM 9976 C CA . ASP B 1 521 ? 7 11.906 8.203 1 97.25 521 ASP B CA 1
ATOM 9977 C C . ASP B 1 521 ? 8.133 12.023 7.184 1 97.25 521 ASP B C 1
ATOM 9979 O O . ASP B 1 521 ? 9.125 12.703 7.43 1 97.25 521 ASP B O 1
ATOM 9983 N N . HIS B 1 522 ? 7.949 11.477 6.004 1 98.56 522 HIS B N 1
ATOM 9984 C CA . HIS B 1 522 ? 8.992 11.555 4.988 1 98.56 522 HIS B CA 1
ATOM 9985 C C . HIS B 1 522 ? 8.539 12.391 3.795 1 98.56 522 HIS B C 1
ATOM 9987 O O . HIS B 1 522 ? 9.352 12.773 2.951 1 98.56 522 HIS B O 1
ATOM 9993 N N . HIS B 1 523 ? 7.211 12.711 3.666 1 98.38 523 HIS B N 1
ATOM 9994 C CA . HIS B 1 523 ? 6.844 13.328 2.398 1 98.38 523 HIS B CA 1
ATOM 9995 C C . HIS B 1 523 ? 5.836 14.453 2.607 1 98.38 523 HIS B C 1
ATOM 9997 O O . HIS B 1 523 ? 5.586 15.25 1.696 1 98.38 523 HIS B O 1
ATOM 10003 N N . LEU B 1 524 ? 5.285 14.695 3.764 1 97.88 524 LEU B N 1
ATOM 10004 C CA . LEU B 1 524 ? 4.152 15.594 3.943 1 97.88 524 LEU B CA 1
ATOM 10005 C C . LEU B 1 524 ? 4.578 17.047 3.766 1 97.88 524 LEU B C 1
ATOM 10007 O O . LEU B 1 524 ? 3.73 17.938 3.621 1 97.88 524 LEU B O 1
ATOM 10011 N N . GLY B 1 525 ? 5.84 17.344 3.779 1 97.88 525 GLY B N 1
ATOM 10012 C CA . GLY B 1 525 ? 6.32 18.703 3.521 1 97.88 525 GLY B CA 1
ATOM 10013 C C . GLY B 1 525 ? 6.332 19.047 2.047 1 97.88 525 GLY B C 1
ATOM 10014 O O . GLY B 1 525 ? 6.484 20.219 1.688 1 97.88 525 GLY B O 1
ATOM 10015 N N . LEU B 1 526 ? 6.121 18.078 1.183 1 97.62 526 LEU B N 1
ATOM 10016 C CA . LEU B 1 526 ? 6.238 18.25 -0.261 1 97.62 526 LEU B CA 1
ATOM 10017 C C . LEU B 1 526 ? 5.219 19.266 -0.769 1 97.62 526 LEU B C 1
ATOM 10019 O O . LEU B 1 526 ? 5.508 20.047 -1.685 1 97.62 526 LEU B O 1
ATOM 10023 N N . LEU B 1 527 ? 4.004 19.281 -0.208 1 96.81 527 LEU B N 1
ATOM 10024 C CA . LEU B 1 527 ? 2.955 20.172 -0.69 1 96.81 527 LEU B CA 1
ATOM 10025 C C . LEU B 1 527 ? 3.357 21.625 -0.518 1 96.81 527 LEU B C 1
ATOM 10027 O O . LEU B 1 527 ? 3.256 22.422 -1.457 1 96.81 527 LEU B O 1
ATOM 10031 N N . ARG B 1 528 ? 3.785 21.906 0.684 1 96.44 528 ARG B N 1
ATOM 10032 C CA . ARG B 1 528 ? 4.199 23.266 0.958 1 96.44 528 ARG B CA 1
ATOM 10033 C C . ARG B 1 528 ? 5.418 23.656 0.125 1 96.44 528 ARG B C 1
ATOM 10035 O O . ARG B 1 528 ? 5.535 24.797 -0.332 1 96.44 528 ARG B O 1
ATOM 10042 N N . LEU B 1 529 ? 6.324 22.719 -0.016 1 97.44 529 LEU B N 1
ATOM 10043 C CA . LEU B 1 529 ? 7.508 22.953 -0.835 1 97.44 529 LEU B CA 1
ATOM 10044 C C . LEU B 1 529 ? 7.117 23.312 -2.264 1 97.44 529 LEU B C 1
ATOM 10046 O O . LEU B 1 529 ? 7.633 24.297 -2.82 1 97.44 529 LEU B O 1
ATOM 10050 N N . LEU B 1 530 ? 6.234 22.562 -2.859 1 96.69 530 LEU B N 1
ATOM 10051 C CA . LEU B 1 530 ? 5.773 22.812 -4.219 1 96.69 530 LEU B CA 1
ATOM 10052 C C . LEU B 1 530 ? 5.051 24.156 -4.312 1 96.69 530 LEU B C 1
ATOM 10054 O O . LEU B 1 530 ? 5.211 24.891 -5.293 1 96.69 530 LEU B O 1
ATOM 10058 N N . ASP B 1 531 ? 4.281 24.469 -3.287 1 93.38 531 ASP B N 1
ATOM 10059 C CA . ASP B 1 531 ? 3.529 25.719 -3.244 1 93.38 531 ASP B CA 1
ATOM 10060 C C . ASP B 1 531 ? 4.469 26.922 -3.234 1 93.38 531 ASP B C 1
ATOM 10062 O O . ASP B 1 531 ? 4.137 27.984 -3.766 1 93.38 531 ASP B O 1
ATOM 10066 N N . CYS B 1 532 ? 5.625 26.781 -2.672 1 93.88 532 CYS B N 1
ATOM 10067 C CA . CYS B 1 532 ? 6.57 27.875 -2.514 1 93.88 532 CYS B CA 1
ATOM 10068 C C . CYS B 1 532 ? 7.367 28.094 -3.795 1 93.88 532 CYS B C 1
ATOM 10070 O O . CYS B 1 532 ? 8.008 29.141 -3.961 1 93.88 532 CYS B O 1
ATOM 10072 N N . ARG B 1 533 ? 7.297 27.203 -4.699 1 94.38 533 ARG B N 1
ATOM 10073 C CA . ARG B 1 533 ? 8.062 27.344 -5.934 1 94.38 533 ARG B CA 1
ATOM 10074 C C . ARG B 1 533 ? 7.43 28.391 -6.848 1 94.38 533 ARG B C 1
ATOM 10076 O O . ARG B 1 533 ? 6.203 28.484 -6.941 1 94.38 533 ARG B O 1
ATOM 10083 N N . THR B 1 534 ? 8.211 29.094 -7.488 1 88.44 534 THR B N 1
ATOM 10084 C CA . THR B 1 534 ? 7.723 30.078 -8.445 1 88.44 534 THR B CA 1
ATOM 10085 C C . THR B 1 534 ? 7.211 29.391 -9.711 1 88.44 534 THR B C 1
ATOM 10087 O O . THR B 1 534 ? 7.758 28.375 -10.141 1 88.44 534 THR B O 1
ATOM 10090 N N . PRO B 1 535 ? 6.168 29.844 -10.297 1 81.75 535 PRO B N 1
ATOM 10091 C CA . PRO B 1 535 ? 5.582 29.219 -11.484 1 81.75 535 PRO B CA 1
ATOM 10092 C C . PRO B 1 535 ? 6.508 29.281 -12.695 1 81.75 535 PRO B C 1
ATOM 10094 O O . PRO B 1 535 ? 6.336 28.516 -13.648 1 81.75 535 PRO B O 1
ATOM 10097 N N . LEU B 1 536 ? 7.508 30.062 -12.68 1 79.25 536 LEU B N 1
ATOM 10098 C CA . LEU B 1 536 ? 8.336 30.297 -13.859 1 79.25 536 LEU B CA 1
ATOM 10099 C C . LEU B 1 536 ? 9.477 29.281 -13.93 1 79.25 536 LEU B C 1
ATOM 10101 O O . LEU B 1 536 ? 10.148 29.172 -14.961 1 79.25 536 LEU B O 1
ATOM 10105 N N . VAL B 1 537 ? 9.594 28.5 -12.953 1 87.44 537 VAL B N 1
ATOM 10106 C CA . VAL B 1 537 ? 10.703 27.547 -12.953 1 87.44 537 VAL B CA 1
ATOM 10107 C C . VAL B 1 537 ? 10.219 26.203 -13.477 1 87.44 537 VAL B C 1
ATOM 10109 O O . VAL B 1 537 ? 9.016 25.922 -13.477 1 87.44 537 VAL B O 1
ATOM 10112 N N . GLU B 1 538 ? 11.172 25.391 -13.984 1 91.56 538 GLU B N 1
ATOM 10113 C CA . GLU B 1 538 ? 10.859 24.062 -14.469 1 91.56 538 GLU B CA 1
ATOM 10114 C C . GLU B 1 538 ? 10.234 23.203 -13.375 1 91.56 538 GLU B C 1
ATOM 10116 O O . GLU B 1 538 ? 10.57 23.344 -12.195 1 91.56 538 GLU B O 1
ATOM 10121 N N . PRO B 1 539 ? 9.359 22.328 -13.797 1 95.5 539 PRO B N 1
ATOM 10122 C CA . PRO B 1 539 ? 8.742 21.453 -12.805 1 95.5 539 PRO B CA 1
ATOM 10123 C C . PRO B 1 539 ? 9.766 20.641 -12.016 1 95.5 539 PRO B C 1
ATOM 10125 O O . PRO B 1 539 ? 10.766 20.172 -12.578 1 95.5 539 PRO B O 1
ATOM 10128 N N . LEU B 1 540 ? 9.523 20.516 -10.75 1 97.38 540 LEU B N 1
ATOM 10129 C CA . LEU B 1 540 ? 10.375 19.75 -9.844 1 97.38 540 LEU B CA 1
ATOM 10130 C C . LEU B 1 540 ? 10.297 18.266 -10.148 1 97.38 540 LEU B C 1
ATOM 10132 O O . LEU B 1 540 ? 9.203 17.719 -10.312 1 97.38 540 LEU B O 1
ATOM 10136 N N . LEU B 1 541 ? 11.445 17.594 -10.336 1 97.88 541 LEU B N 1
ATOM 10137 C CA . LEU B 1 541 ? 11.469 16.141 -10.453 1 97.88 541 LEU B CA 1
ATOM 10138 C C . LEU B 1 541 ? 11.242 15.469 -9.102 1 97.88 541 LEU B C 1
ATOM 10140 O O . LEU B 1 541 ? 12.047 15.648 -8.18 1 97.88 541 LEU B O 1
ATOM 10144 N N . VAL B 1 542 ? 10.156 14.734 -8.953 1 98.38 542 VAL B N 1
ATOM 10145 C CA . VAL B 1 542 ? 9.867 13.992 -7.727 1 98.38 542 VAL B CA 1
ATOM 10146 C C . VAL B 1 542 ? 10.008 12.492 -7.98 1 98.38 542 VAL B C 1
ATOM 10148 O O . VAL B 1 542 ? 9.352 11.945 -8.859 1 98.38 542 VAL B O 1
ATOM 10151 N N . LEU B 1 543 ? 10.93 11.859 -7.328 1 98.19 543 LEU B N 1
ATOM 10152 C CA . LEU B 1 543 ? 11.078 10.406 -7.324 1 98.19 543 LEU B CA 1
ATOM 10153 C C . LEU B 1 543 ? 10.461 9.805 -6.07 1 98.19 543 LEU B C 1
ATOM 10155 O O . LEU B 1 543 ? 10.703 10.281 -4.961 1 98.19 543 LEU B O 1
ATOM 10159 N N . GLY B 1 544 ? 9.594 8.836 -6.195 1 97.56 544 GLY B N 1
ATOM 10160 C CA . GLY B 1 544 ? 8.945 8.266 -5.027 1 97.56 544 GLY B CA 1
ATOM 10161 C C . GLY B 1 544 ? 8.172 7 -5.34 1 97.56 544 GLY B C 1
ATOM 10162 O O . GLY B 1 544 ? 8.172 6.523 -6.477 1 97.56 544 GLY B O 1
ATOM 10163 N N . PRO B 1 545 ? 7.551 6.387 -4.34 1 95.5 545 PRO B N 1
ATOM 10164 C CA . PRO B 1 545 ? 6.746 5.18 -4.539 1 95.5 545 PRO B CA 1
ATOM 10165 C C . PRO B 1 545 ? 5.379 5.473 -5.148 1 95.5 545 PRO B C 1
ATOM 10167 O O . PRO B 1 545 ? 4.941 6.625 -5.168 1 95.5 545 PRO B O 1
ATOM 10170 N N . SER B 1 546 ? 4.672 4.473 -5.551 1 91.38 546 SER B N 1
ATOM 10171 C CA . SER B 1 546 ? 3.418 4.594 -6.289 1 91.38 546 SER B CA 1
ATOM 10172 C C . SER B 1 546 ? 2.346 5.273 -5.445 1 91.38 546 SER B C 1
ATOM 10174 O O . SER B 1 546 ? 1.608 6.129 -5.941 1 91.38 546 SER B O 1
ATOM 10176 N N . PRO B 1 547 ? 2.193 4.883 -4.156 1 93.44 547 PRO B N 1
ATOM 10177 C CA . PRO B 1 547 ? 1.145 5.535 -3.367 1 93.44 547 PRO B CA 1
ATOM 10178 C C . PRO B 1 547 ? 1.337 7.047 -3.268 1 93.44 547 PRO B C 1
ATOM 10180 O O . PRO B 1 547 ? 0.357 7.797 -3.203 1 93.44 547 PRO B O 1
ATOM 10183 N N . LEU B 1 548 ? 2.592 7.512 -3.262 1 96.75 548 LEU B N 1
ATOM 10184 C CA . LEU B 1 548 ? 2.863 8.945 -3.227 1 96.75 548 LEU B CA 1
ATOM 10185 C C . LEU B 1 548 ? 2.381 9.617 -4.504 1 96.75 548 LEU B C 1
ATOM 10187 O O . LEU B 1 548 ? 1.847 10.727 -4.461 1 96.75 548 LEU B O 1
ATOM 10191 N N . ARG B 1 549 ? 2.615 8.961 -5.621 1 94.62 549 ARG B N 1
ATOM 10192 C CA . ARG B 1 549 ? 2.133 9.5 -6.887 1 94.62 549 ARG B CA 1
ATOM 10193 C C . ARG B 1 549 ? 0.625 9.719 -6.852 1 94.62 549 ARG B C 1
ATOM 10195 O O . ARG B 1 549 ? 0.138 10.781 -7.246 1 94.62 549 ARG B O 1
ATOM 10202 N N . LEU B 1 550 ? -0.094 8.695 -6.387 1 92.62 550 LEU B N 1
ATOM 10203 C CA . LEU B 1 550 ? -1.551 8.766 -6.328 1 92.62 550 LEU B CA 1
ATOM 10204 C C . LEU B 1 550 ? -2.006 9.875 -5.391 1 92.62 550 LEU B C 1
ATOM 10206 O O . LEU B 1 550 ? -2.936 10.617 -5.711 1 92.62 550 LEU B O 1
ATOM 10210 N N . TRP B 1 551 ? -1.344 10.023 -4.277 1 95 551 TRP B N 1
ATOM 10211 C CA . TRP B 1 551 ? -1.639 11.078 -3.311 1 95 551 TRP B CA 1
ATOM 10212 C C . TRP B 1 551 ? -1.465 12.461 -3.936 1 95 551 TRP B C 1
ATOM 10214 O O . TRP B 1 551 ? -2.359 13.305 -3.85 1 95 551 TRP B O 1
ATOM 10224 N N . LEU B 1 552 ? -0.32 12.688 -4.559 1 96.31 552 LEU B N 1
ATOM 10225 C CA . LEU B 1 552 ? -0.021 13.984 -5.148 1 96.31 552 LEU B CA 1
ATOM 10226 C C . LEU B 1 552 ? -1.001 14.312 -6.27 1 96.31 552 LEU B C 1
ATOM 10228 O O . LEU B 1 552 ? -1.477 15.445 -6.375 1 96.31 552 LEU B O 1
ATOM 10232 N N . ASP B 1 553 ? -1.33 13.289 -7.059 1 92.88 553 ASP B N 1
ATOM 10233 C CA . ASP B 1 553 ? -2.244 13.5 -8.18 1 92.88 553 ASP B CA 1
ATOM 10234 C C . ASP B 1 553 ? -3.641 13.867 -7.684 1 92.88 553 ASP B C 1
ATOM 10236 O O . ASP B 1 553 ? -4.262 14.797 -8.203 1 92.88 553 ASP B O 1
ATOM 10240 N N . GLU B 1 554 ? -4.172 13.125 -6.715 1 91.88 554 GLU B N 1
ATOM 10241 C CA . GLU B 1 554 ? -5.5 13.398 -6.18 1 91.88 554 GLU B CA 1
ATOM 10242 C C . GLU B 1 554 ? -5.531 14.742 -5.445 1 91.88 554 GLU B C 1
ATOM 10244 O O . GLU B 1 554 ? -6.527 15.461 -5.512 1 91.88 554 GLU B O 1
ATOM 10249 N N . TYR B 1 555 ? -4.461 15.086 -4.746 1 94.94 555 TYR B N 1
ATOM 10250 C CA . TYR B 1 555 ? -4.41 16.391 -4.094 1 94.94 555 TYR B CA 1
ATOM 10251 C C . TYR B 1 555 ? -4.398 17.516 -5.125 1 94.94 555 TYR B C 1
ATOM 10253 O O . TYR B 1 555 ? -5.035 18.547 -4.926 1 94.94 555 TYR B O 1
ATOM 10261 N N . ALA B 1 556 ? -3.654 17.344 -6.191 1 93.12 556 ALA B N 1
ATOM 10262 C CA . ALA B 1 556 ? -3.539 18.359 -7.23 1 93.12 556 ALA B CA 1
ATOM 10263 C C . ALA B 1 556 ? -4.895 18.641 -7.867 1 93.12 556 ALA B C 1
ATOM 10265 O O . ALA B 1 556 ? -5.129 19.75 -8.375 1 93.12 556 ALA B O 1
ATOM 10266 N N . ASP B 1 557 ? -5.797 17.672 -7.801 1 89.25 557 ASP B N 1
ATOM 10267 C CA . ASP B 1 557 ? -7.152 17.859 -8.305 1 89.25 557 ASP B CA 1
ATOM 10268 C C . ASP B 1 557 ? -7.938 18.812 -7.406 1 89.25 557 ASP B C 1
ATOM 10270 O O . ASP B 1 557 ? -8.859 19.5 -7.867 1 89.25 557 ASP B O 1
ATOM 10274 N N . VAL B 1 558 ? -7.547 18.875 -6.121 1 90.06 558 VAL B N 1
ATOM 10275 C CA . VAL B 1 558 ? -8.219 19.703 -5.121 1 90.06 558 VAL B CA 1
ATOM 10276 C C . VAL B 1 558 ? -7.551 21.062 -5.055 1 90.06 558 VAL B C 1
ATOM 10278 O O . VAL B 1 558 ? -8.234 22.094 -5.023 1 90.06 558 VAL B O 1
ATOM 10281 N N . ASP B 1 559 ? -6.254 21.078 -5.051 1 92.69 559 ASP B N 1
ATOM 10282 C CA . ASP B 1 559 ? -5.434 22.297 -4.996 1 92.69 559 ASP B CA 1
ATOM 10283 C C . ASP B 1 559 ? -4.68 22.5 -6.305 1 92.69 559 ASP B C 1
ATOM 10285 O O . ASP B 1 559 ? -3.566 22 -6.477 1 92.69 559 ASP B O 1
ATOM 10289 N N . THR B 1 560 ? -5.137 23.25 -7.152 1 87.12 560 THR B N 1
ATOM 10290 C CA . THR B 1 560 ? -4.625 23.406 -8.516 1 87.12 560 THR B CA 1
ATOM 10291 C C . THR B 1 560 ? -3.332 24.203 -8.516 1 87.12 560 THR B C 1
ATOM 10293 O O . THR B 1 560 ? -2.656 24.297 -9.547 1 87.12 560 THR B O 1
ATOM 10296 N N . THR B 1 561 ? -2.992 24.797 -7.348 1 88 561 THR B N 1
ATOM 10297 C CA . THR B 1 561 ? -1.792 25.625 -7.293 1 88 561 THR B CA 1
ATOM 10298 C C . THR B 1 561 ? -0.542 24.781 -7.52 1 88 561 THR B C 1
ATOM 10300 O O . THR B 1 561 ? 0.515 25.312 -7.875 1 88 561 THR B O 1
ATOM 10303 N N . ILE B 1 562 ? -0.613 23.484 -7.367 1 91 562 ILE B N 1
ATOM 10304 C CA . ILE B 1 562 ? 0.596 22.672 -7.504 1 91 562 ILE B CA 1
ATOM 10305 C C . ILE B 1 562 ? 0.584 21.953 -8.852 1 91 562 ILE B C 1
ATOM 10307 O O . ILE B 1 562 ? 1.525 21.234 -9.18 1 91 562 ILE B O 1
ATOM 10311 N N . ASN B 1 563 ? -0.468 22.141 -9.594 1 88.12 563 ASN B N 1
ATOM 10312 C CA . ASN B 1 563 ? -0.531 21.516 -10.914 1 88.12 563 ASN B CA 1
ATOM 10313 C C . ASN B 1 563 ? 0.611 21.984 -11.805 1 88.12 563 ASN B C 1
ATOM 10315 O O . ASN B 1 563 ? 0.886 23.188 -11.891 1 88.12 563 ASN B O 1
ATOM 10319 N N . GLY B 1 564 ? 1.229 21.094 -12.445 1 90.31 564 GLY B N 1
ATOM 10320 C CA . GLY B 1 564 ? 2.295 21.422 -13.375 1 90.31 564 GLY B CA 1
ATOM 10321 C C . GLY B 1 564 ? 3.605 21.766 -12.688 1 90.31 564 GLY B C 1
ATOM 10322 O O . GLY B 1 564 ? 4.605 22.047 -13.352 1 90.31 564 GLY B O 1
ATOM 10323 N N . LYS B 1 565 ? 3.674 21.75 -11.422 1 94.56 565 LYS B N 1
ATOM 10324 C CA . LYS B 1 565 ? 4.871 22.172 -10.703 1 94.56 565 LYS B CA 1
ATOM 10325 C C . LYS B 1 565 ? 5.785 20.984 -10.422 1 94.56 565 LYS B C 1
ATOM 10327 O O . LYS B 1 565 ? 6.883 21.141 -9.883 1 94.56 565 LYS B O 1
ATOM 10332 N N . TYR B 1 566 ? 5.367 19.766 -10.812 1 96.62 566 TYR B N 1
ATOM 10333 C CA . TYR B 1 566 ? 6.234 18.609 -10.609 1 96.62 566 TYR B CA 1
ATOM 10334 C C . TYR B 1 566 ? 6.039 17.578 -11.711 1 96.62 566 TYR B C 1
ATOM 10336 O O . TYR B 1 566 ? 5.012 17.578 -12.391 1 96.62 566 TYR B O 1
ATOM 10344 N N . THR B 1 567 ? 7.031 16.828 -12 1 95.81 567 THR B N 1
ATOM 10345 C CA . THR B 1 567 ? 6.996 15.578 -12.742 1 95.81 567 THR B CA 1
ATOM 10346 C C . THR B 1 567 ? 7.348 14.406 -11.828 1 95.81 567 THR B C 1
ATOM 10348 O O . THR B 1 567 ? 8.219 14.523 -10.961 1 95.81 567 THR B O 1
ATOM 10351 N N . PHE B 1 568 ? 6.637 13.297 -12.031 1 96.19 568 PHE B N 1
ATOM 10352 C CA . PHE B 1 568 ? 6.816 12.188 -11.109 1 96.19 568 PHE B CA 1
ATOM 10353 C C . PHE B 1 568 ? 7.402 10.977 -11.82 1 96.19 568 PHE B C 1
ATOM 10355 O O . PHE B 1 568 ? 6.988 10.641 -12.93 1 96.19 568 PHE B O 1
ATOM 10362 N N . VAL B 1 569 ? 8.43 10.383 -11.258 1 95.88 569 VAL B N 1
ATOM 10363 C CA . VAL B 1 569 ? 8.984 9.117 -11.727 1 95.88 569 VAL B CA 1
ATOM 10364 C C . VAL B 1 569 ? 9.078 8.133 -10.562 1 95.88 569 VAL B C 1
ATOM 10366 O O . VAL B 1 569 ? 9.43 8.508 -9.445 1 95.88 569 VAL B O 1
ATOM 10369 N N . GLU B 1 570 ? 8.773 6.898 -10.773 1 92.62 570 GLU B N 1
ATOM 10370 C CA . GLU B 1 570 ? 8.711 5.867 -9.742 1 92.62 570 GLU B CA 1
ATOM 10371 C C . GLU B 1 570 ? 10.102 5.426 -9.305 1 92.62 570 GLU B C 1
ATOM 10373 O O . GLU B 1 570 ? 11 5.289 -10.141 1 92.62 570 GLU B O 1
ATOM 10378 N N . ASN B 1 571 ? 10.258 5.121 -7.98 1 94.06 571 ASN B N 1
ATOM 10379 C CA . ASN B 1 571 ? 11.531 4.668 -7.438 1 94.06 571 ASN B CA 1
ATOM 10380 C C . ASN B 1 571 ? 11.992 3.369 -8.094 1 94.06 571 ASN B C 1
ATOM 10382 O O . ASN B 1 571 ? 13.188 3.158 -8.297 1 94.06 571 ASN B O 1
ATOM 10386 N N . TYR B 1 572 ? 11.031 2.471 -8.367 1 87.44 572 TYR B N 1
ATOM 10387 C CA . TYR B 1 572 ? 11.398 1.147 -8.859 1 87.44 572 TYR B CA 1
ATOM 10388 C C . TYR B 1 572 ? 12.125 1.243 -10.195 1 87.44 572 TYR B C 1
ATOM 10390 O O . TYR B 1 572 ? 12.883 0.34 -10.562 1 87.44 572 TYR B O 1
ATOM 10398 N N . CYS B 1 573 ? 11.961 2.369 -10.977 1 88.94 573 CYS B N 1
ATOM 10399 C CA . CYS B 1 573 ? 12.641 2.598 -12.25 1 88.94 573 CYS B CA 1
ATOM 10400 C C . CYS B 1 573 ? 14.141 2.758 -12.047 1 88.94 573 CYS B C 1
ATOM 10402 O O . CYS B 1 573 ? 14.922 2.656 -13 1 88.94 573 CYS B O 1
ATOM 10404 N N . PHE B 1 574 ? 14.523 2.963 -10.789 1 92.31 574 PHE B N 1
ATOM 10405 C CA . PHE B 1 574 ? 15.93 3.186 -10.469 1 92.31 574 PHE B CA 1
ATOM 10406 C C . PHE B 1 574 ? 16.5 2.006 -9.695 1 92.31 574 PHE B C 1
ATOM 10408 O O . PHE B 1 574 ? 17.609 2.088 -9.156 1 92.31 574 PHE B O 1
ATOM 10415 N N . ASP B 1 575 ? 15.734 0.975 -9.539 1 86.62 575 ASP B N 1
ATOM 10416 C CA . ASP B 1 575 ? 16.188 -0.269 -8.93 1 86.62 575 ASP B CA 1
ATOM 10417 C C . ASP B 1 575 ? 16.812 -1.192 -9.969 1 86.62 575 ASP B C 1
ATOM 10419 O O . ASP B 1 575 ? 16.125 -1.718 -10.844 1 86.62 575 ASP B O 1
ATOM 10423 N N . GLN B 1 576 ? 18.094 -1.348 -9.953 1 76.25 576 GLN B N 1
ATOM 10424 C CA . GLN B 1 576 ? 18.812 -2.129 -10.953 1 76.25 576 GLN B CA 1
ATOM 10425 C C . GLN B 1 576 ? 18.406 -3.596 -10.914 1 76.25 576 GLN B C 1
ATOM 10427 O O . GLN B 1 576 ? 18.516 -4.305 -11.914 1 76.25 576 GLN B O 1
ATOM 10432 N N . ALA B 1 577 ? 18.125 -3.924 -9.695 1 64.19 577 ALA B N 1
ATOM 10433 C CA . ALA B 1 577 ? 17.672 -5.309 -9.594 1 64.19 577 ALA B CA 1
ATOM 10434 C C . ALA B 1 577 ? 16.359 -5.52 -10.336 1 64.19 577 ALA B C 1
ATOM 10436 O O . ALA B 1 577 ? 16.078 -6.625 -10.797 1 64.19 577 ALA B O 1
ATOM 10437 N N . ALA B 1 578 ? 15.617 -4.352 -10.359 1 56.69 578 ALA B N 1
ATOM 10438 C CA . ALA B 1 578 ? 14.32 -4.395 -11.039 1 56.69 578 ALA B CA 1
ATOM 10439 C C . ALA B 1 578 ? 14.461 -4.016 -12.508 1 56.69 578 ALA B C 1
ATOM 10441 O O . ALA B 1 578 ? 13.547 -4.258 -13.305 1 56.69 578 ALA B O 1
ATOM 10442 N N . SER B 1 579 ? 15.547 -3.137 -12.898 1 50.91 579 SER B N 1
ATOM 10443 C CA . SER B 1 579 ? 15.656 -2.26 -14.055 1 50.91 579 SER B CA 1
ATOM 10444 C C . SER B 1 579 ? 15.836 -3.062 -15.344 1 50.91 579 SER B C 1
ATOM 10446 O O . SER B 1 579 ? 15.914 -2.49 -16.438 1 50.91 579 SER B O 1
ATOM 10448 N N . HIS B 1 580 ? 16.344 -4.234 -15.234 1 50.16 580 HIS B N 1
ATOM 10449 C CA . HIS B 1 580 ? 16.75 -4.406 -16.625 1 50.16 580 HIS B CA 1
ATOM 10450 C C . HIS B 1 580 ? 15.688 -3.852 -17.578 1 50.16 580 HIS B C 1
ATOM 10452 O O . HIS B 1 580 ? 15.969 -3.617 -18.75 1 50.16 580 HIS B O 1
ATOM 10458 N N . ARG B 1 581 ? 14.477 -4.184 -17.719 1 47.03 581 ARG B N 1
ATOM 10459 C CA . ARG B 1 581 ? 13.734 -3.809 -18.922 1 47.03 581 ARG B CA 1
ATOM 10460 C C . ARG B 1 581 ? 12.406 -3.15 -18.562 1 47.03 581 ARG B C 1
ATOM 10462 O O . ARG B 1 581 ? 11.477 -3.824 -18.141 1 47.03 581 ARG B O 1
ATOM 10469 N N . TYR B 1 582 ? 12.555 -1.799 -18.094 1 47.75 582 TYR B N 1
ATOM 10470 C CA . TYR B 1 582 ? 11.383 -0.983 -17.797 1 47.75 582 TYR B CA 1
ATOM 10471 C C . TYR B 1 582 ? 10.258 -1.255 -18.797 1 47.75 582 TYR B C 1
ATOM 10473 O O . TYR B 1 582 ? 10.508 -1.703 -19.906 1 47.75 582 TYR B O 1
ATOM 10481 N N . MET B 1 583 ? 8.977 -1.141 -18.234 1 51.53 583 MET B N 1
ATOM 10482 C CA . MET B 1 583 ? 7.59 -1.294 -18.672 1 51.53 583 MET B CA 1
ATOM 10483 C C . MET B 1 583 ? 7.391 -0.699 -20.062 1 51.53 583 MET B C 1
ATOM 10485 O O . MET B 1 583 ? 8.359 -0.315 -20.719 1 51.53 583 MET B O 1
ATOM 10489 N N . ASP B 1 584 ? 6.305 -0.001 -20 1 56.5 584 ASP B N 1
ATOM 10490 C CA . ASP B 1 584 ? 5.629 0.758 -21.047 1 56.5 584 ASP B CA 1
ATOM 10491 C C . ASP B 1 584 ? 6.512 1.891 -21.562 1 56.5 584 ASP B C 1
ATOM 10493 O O . ASP B 1 584 ? 7.309 2.455 -20.812 1 56.5 584 ASP B O 1
ATOM 10497 N N . VAL B 1 585 ? 6.586 1.85 -22.625 1 61.81 585 VAL B N 1
ATOM 10498 C CA . VAL B 1 585 ? 7.395 2.801 -23.375 1 61.81 585 VAL B CA 1
ATOM 10499 C C . VAL B 1 585 ? 7.379 4.16 -22.688 1 61.81 585 VAL B C 1
ATOM 10501 O O . VAL B 1 585 ? 8.422 4.805 -22.547 1 61.81 585 VAL B O 1
ATOM 10504 N N . ASP B 1 586 ? 6.262 4.453 -22.016 1 69.44 586 ASP B N 1
ATOM 10505 C CA . ASP B 1 586 ? 6.145 5.793 -21.453 1 69.44 586 ASP B CA 1
ATOM 10506 C C . ASP B 1 586 ? 6.93 5.906 -20.141 1 69.44 586 ASP B C 1
ATOM 10508 O O . ASP B 1 586 ? 7.641 6.891 -19.922 1 69.44 586 ASP B O 1
ATOM 10512 N N . THR B 1 587 ? 6.867 4.895 -19.359 1 75.06 587 THR B N 1
ATOM 10513 C CA . THR B 1 587 ? 7.582 4.91 -18.094 1 75.06 587 THR B CA 1
ATOM 10514 C C . THR B 1 587 ? 9.086 4.875 -18.312 1 75.06 587 THR B C 1
ATOM 10516 O O . THR B 1 587 ? 9.844 5.535 -17.594 1 75.06 587 THR B O 1
ATOM 10519 N N . HIS B 1 588 ? 9.453 4.117 -19.281 1 76.56 588 HIS B N 1
ATOM 10520 C CA . HIS B 1 588 ? 10.875 4.027 -19.625 1 76.56 588 HIS B CA 1
ATOM 10521 C C . HIS B 1 588 ? 11.414 5.371 -20.094 1 76.56 588 HIS B C 1
ATOM 10523 O O . HIS B 1 588 ? 12.523 5.758 -19.734 1 76.56 588 HIS B O 1
ATOM 10529 N N . VAL B 1 589 ? 10.586 5.977 -20.859 1 81.69 589 VAL B N 1
ATOM 10530 C CA . VAL B 1 589 ? 11.008 7.262 -21.422 1 81.69 589 VAL B CA 1
ATOM 10531 C C . VAL B 1 589 ? 11.125 8.297 -20.297 1 81.69 589 VAL B C 1
ATOM 10533 O O . VAL B 1 589 ? 12.086 9.062 -20.25 1 81.69 589 VAL B O 1
ATOM 10536 N N . GLU B 1 590 ? 10.18 8.242 -19.406 1 86.62 590 GLU B N 1
ATOM 10537 C CA . GLU B 1 590 ? 10.203 9.188 -18.297 1 86.62 590 GLU B CA 1
ATOM 10538 C C . GLU B 1 590 ? 11.398 8.938 -17.391 1 86.62 590 GLU B C 1
ATOM 10540 O O . GLU B 1 590 ? 12.031 9.875 -16.906 1 86.62 590 GLU B O 1
ATOM 10545 N N . ALA B 1 591 ? 11.664 7.738 -17.156 1 89.31 591 ALA B N 1
ATOM 10546 C CA . ALA B 1 591 ? 12.797 7.375 -16.312 1 89.31 591 ALA B CA 1
ATOM 10547 C C . ALA B 1 591 ? 14.117 7.762 -16.969 1 89.31 591 ALA B C 1
ATOM 10549 O O . ALA B 1 591 ? 15.031 8.258 -16.312 1 89.31 591 ALA B O 1
ATOM 10550 N N . ALA B 1 592 ? 14.211 7.508 -18.281 1 90.31 592 ALA B N 1
ATOM 10551 C CA . ALA B 1 592 ? 15.414 7.863 -19.031 1 90.31 592 ALA B CA 1
ATOM 10552 C C . ALA B 1 592 ? 15.641 9.375 -19.016 1 90.31 592 ALA B C 1
ATOM 10554 O O . ALA B 1 592 ? 16.781 9.836 -18.875 1 90.31 592 ALA B O 1
ATOM 10555 N N . ARG B 1 593 ? 14.578 10.062 -19.172 1 93.12 593 ARG B N 1
ATOM 10556 C CA . ARG B 1 593 ? 14.656 11.516 -19.141 1 93.12 593 ARG B CA 1
ATOM 10557 C C . ARG B 1 593 ? 15.125 12 -17.766 1 93.12 593 ARG B C 1
ATOM 10559 O O . ARG B 1 593 ? 15.93 12.93 -17.672 1 93.12 593 ARG B O 1
ATOM 10566 N N . ALA B 1 594 ? 14.562 11.438 -16.75 1 95.25 594 ALA B N 1
ATOM 10567 C CA . ALA B 1 594 ? 14.961 11.797 -15.391 1 95.25 594 ALA B CA 1
ATOM 10568 C C . ALA B 1 594 ? 16.453 11.523 -15.156 1 95.25 594 ALA B C 1
ATOM 10570 O O . ALA B 1 594 ? 17.156 12.352 -14.586 1 95.25 594 ALA B O 1
ATOM 10571 N N . LYS B 1 595 ? 16.922 10.352 -15.578 1 94.62 595 LYS B N 1
ATOM 10572 C CA . LYS B 1 595 ? 18.312 9.984 -15.438 1 94.62 595 LYS B CA 1
ATOM 10573 C C . LYS B 1 595 ? 19.219 10.953 -16.188 1 94.62 595 LYS B C 1
ATOM 10575 O O . LYS B 1 595 ? 20.266 11.367 -15.68 1 94.62 595 LYS B O 1
ATOM 10580 N N . ALA B 1 596 ? 18.797 11.289 -17.406 1 95.12 596 ALA B N 1
ATOM 10581 C CA . ALA B 1 596 ? 19.562 12.25 -18.219 1 95.12 596 ALA B CA 1
ATOM 10582 C C . ALA B 1 596 ? 19.625 13.609 -17.531 1 95.12 596 ALA B C 1
ATOM 10584 O O . ALA B 1 596 ? 20.672 14.258 -17.531 1 95.12 596 ALA B O 1
ATOM 10585 N N . ARG B 1 597 ? 18.547 14.016 -16.969 1 94.44 597 ARG B N 1
ATOM 10586 C CA . ARG B 1 597 ? 18.469 15.305 -16.281 1 94.44 597 ARG B CA 1
ATOM 10587 C C . ARG B 1 597 ? 19.391 15.328 -15.062 1 94.44 597 ARG B C 1
ATOM 10589 O O . ARG B 1 597 ? 20.109 16.312 -14.836 1 94.44 597 ARG B O 1
ATOM 10596 N N . LEU B 1 598 ? 19.344 14.32 -14.289 1 96.19 598 LEU B N 1
ATOM 10597 C CA . LEU B 1 598 ? 20.172 14.219 -13.102 1 96.19 598 LEU B CA 1
ATOM 10598 C C . LEU B 1 598 ? 21.656 14.242 -13.469 1 96.19 598 LEU B C 1
ATOM 10600 O O . LEU B 1 598 ? 22.469 14.844 -12.766 1 96.19 598 LEU B O 1
ATOM 10604 N N . LYS B 1 599 ? 21.969 13.555 -14.547 1 95.44 599 LYS B N 1
ATOM 10605 C CA . LYS B 1 599 ? 23.344 13.547 -15.039 1 95.44 599 LYS B CA 1
ATOM 10606 C C . LYS B 1 599 ? 23.766 14.938 -15.508 1 95.44 599 LYS B C 1
ATOM 10608 O O . LYS B 1 599 ? 24.859 15.406 -15.18 1 95.44 599 LYS B O 1
ATOM 10613 N N . GLU B 1 600 ? 22.906 15.555 -16.266 1 92.94 600 GLU B N 1
ATOM 10614 C CA . GLU B 1 600 ? 23.203 16.859 -16.844 1 92.94 600 GLU B CA 1
ATOM 10615 C C . GLU B 1 600 ? 23.375 17.922 -15.742 1 92.94 600 GLU B C 1
ATOM 10617 O O . GLU B 1 600 ? 24.312 18.719 -15.781 1 92.94 600 GLU B O 1
ATOM 10622 N N . ILE B 1 601 ? 22.516 17.875 -14.727 1 92.81 601 ILE B N 1
ATOM 10623 C CA . ILE B 1 601 ? 22.484 18.953 -13.742 1 92.81 601 ILE B CA 1
ATOM 10624 C C . ILE B 1 601 ? 23.484 18.672 -12.633 1 92.81 601 ILE B C 1
ATOM 10626 O O . ILE B 1 601 ? 24.25 19.562 -12.242 1 92.81 601 ILE B O 1
ATOM 10630 N N . PHE B 1 602 ? 23.5 17.391 -12.141 1 94 602 PHE B N 1
ATOM 10631 C CA . PHE B 1 602 ? 24.25 17.094 -10.922 1 94 602 PHE B CA 1
ATOM 10632 C C . PHE B 1 602 ? 25.5 16.281 -11.227 1 94 602 PHE B C 1
ATOM 10634 O O . PHE B 1 602 ? 26.281 15.969 -10.336 1 94 602 PHE B O 1
ATOM 10641 N N . HIS B 1 603 ? 25.719 15.867 -12.469 1 93.38 603 HIS B N 1
ATOM 10642 C CA . HIS B 1 603 ? 26.812 14.969 -12.844 1 93.38 603 HIS B CA 1
ATOM 10643 C C . HIS B 1 603 ? 26.688 13.633 -12.117 1 93.38 603 HIS B C 1
ATOM 10645 O O . HIS B 1 603 ? 27.688 13.086 -11.641 1 93.38 603 HIS B O 1
ATOM 10651 N N . ILE B 1 604 ? 25.453 13.266 -11.977 1 96.25 604 ILE B N 1
ATOM 10652 C CA . ILE B 1 604 ? 25.172 11.953 -11.391 1 96.25 604 ILE B CA 1
ATOM 10653 C C . ILE B 1 604 ? 25.234 10.883 -12.469 1 96.25 604 ILE B C 1
ATOM 10655 O O . ILE B 1 604 ? 24.406 10.852 -13.383 1 96.25 604 ILE B O 1
ATOM 10659 N N . ALA B 1 605 ? 26.234 10.039 -12.312 1 96.06 605 ALA B N 1
ATOM 10660 C CA . ALA B 1 605 ? 26.359 8.938 -13.266 1 96.06 605 ALA B CA 1
ATOM 10661 C C . ALA B 1 605 ? 25.266 7.895 -13.062 1 96.06 605 ALA B C 1
ATOM 10663 O O . ALA B 1 605 ? 24.766 7.312 -14.031 1 96.06 605 ALA B O 1
ATOM 10664 N N . GLN B 1 606 ? 24.938 7.695 -11.789 1 95.81 606 GLN B N 1
ATOM 10665 C CA . GLN B 1 606 ? 23.938 6.688 -11.484 1 95.81 606 GLN B CA 1
ATOM 10666 C C . GLN B 1 606 ? 23.25 6.98 -10.156 1 95.81 606 GLN B C 1
ATOM 10668 O O . GLN B 1 606 ? 23.906 7.223 -9.148 1 95.81 606 GLN B O 1
ATOM 10673 N N . LEU B 1 607 ? 22 7.102 -10.188 1 97.38 607 LEU B N 1
ATOM 10674 C CA . LEU B 1 607 ? 21.156 7.047 -9 1 97.38 607 LEU B CA 1
ATOM 10675 C C . LEU B 1 607 ? 20.484 5.691 -8.875 1 97.38 607 LEU B C 1
ATOM 10677 O O . LEU B 1 607 ? 19.688 5.309 -9.734 1 97.38 607 LEU B O 1
ATOM 10681 N N . GLU B 1 608 ? 20.766 4.965 -7.852 1 96.56 608 GLU B N 1
ATOM 10682 C CA . GLU B 1 608 ? 20.25 3.607 -7.695 1 96.56 608 GLU B CA 1
ATOM 10683 C C . GLU B 1 608 ? 19.406 3.48 -6.434 1 96.56 608 GLU B C 1
ATOM 10685 O O . GLU B 1 608 ? 19.859 3.791 -5.332 1 96.56 608 GLU B O 1
ATOM 10690 N N . CYS B 1 609 ? 18.172 3.105 -6.656 1 96.12 609 CYS B N 1
ATOM 10691 C CA . CYS B 1 609 ? 17.312 2.762 -5.531 1 96.12 609 CYS B CA 1
ATOM 10692 C C . CYS B 1 609 ? 17.516 1.313 -5.105 1 96.12 609 CYS B C 1
ATOM 10694 O O . CYS B 1 609 ? 17.531 0.411 -5.945 1 96.12 609 CYS B O 1
ATOM 10696 N N . VAL B 1 610 ? 17.734 1.081 -3.826 1 96.06 610 VAL B N 1
ATOM 10697 C CA . VAL B 1 610 ? 17.953 -0.247 -3.26 1 96.06 610 VAL B CA 1
ATOM 10698 C C . VAL B 1 610 ? 16.781 -0.62 -2.359 1 96.06 610 VAL B C 1
ATOM 10700 O O . VAL B 1 610 ? 16.531 0.046 -1.353 1 96.06 610 VAL B O 1
ATOM 10703 N N . ALA B 1 611 ? 16.047 -1.64 -2.717 1 93.44 611 ALA B N 1
ATOM 10704 C CA . ALA B 1 611 ? 14.922 -2.076 -1.883 1 93.44 611 ALA B CA 1
ATOM 10705 C C . ALA B 1 611 ? 15.406 -2.488 -0.495 1 93.44 611 ALA B C 1
ATOM 10707 O O . ALA B 1 611 ? 16.391 -3.205 -0.363 1 93.44 611 ALA B O 1
ATOM 10708 N N . VAL B 1 612 ? 14.773 -1.991 0.544 1 96.62 612 VAL B N 1
ATOM 10709 C CA . VAL B 1 612 ? 15.156 -2.312 1.916 1 96.62 612 VAL B CA 1
ATOM 10710 C C . VAL B 1 612 ? 13.922 -2.768 2.699 1 96.62 612 VAL B C 1
ATOM 10712 O O . VAL B 1 612 ? 12.789 -2.467 2.316 1 96.62 612 VAL B O 1
ATOM 10715 N N . LYS B 1 613 ? 14.148 -3.51 3.814 1 94.75 613 LYS B N 1
ATOM 10716 C CA . LYS B 1 613 ? 13.055 -4.027 4.641 1 94.75 613 LYS B CA 1
ATOM 10717 C C . LYS B 1 613 ? 12.523 -2.951 5.586 1 94.75 613 LYS B C 1
ATOM 10719 O O . LYS B 1 613 ? 13.25 -2.471 6.457 1 94.75 613 LYS B O 1
ATOM 10724 N N . HIS B 1 614 ? 11.305 -2.451 5.418 1 95.62 614 HIS B N 1
ATOM 10725 C CA . HIS B 1 614 ? 10.602 -1.506 6.277 1 95.62 614 HIS B CA 1
ATOM 10726 C C . HIS B 1 614 ? 9.102 -1.525 6.008 1 95.62 614 HIS B C 1
ATOM 10728 O O . HIS B 1 614 ? 8.375 -2.35 6.57 1 95.62 614 HIS B O 1
ATOM 10734 N N . ALA B 1 615 ? 8.617 -0.922 5.086 1 92.31 615 ALA B N 1
ATOM 10735 C CA . ALA B 1 615 ? 7.25 -0.945 4.566 1 92.31 615 ALA B CA 1
ATOM 10736 C C . ALA B 1 615 ? 7.238 -1.23 3.066 1 92.31 615 ALA B C 1
ATOM 10738 O O . ALA B 1 615 ? 8.297 -1.367 2.447 1 92.31 615 ALA B O 1
ATOM 10739 N N . GLN B 1 616 ? 6.023 -1.434 2.52 1 89 616 GLN B N 1
ATOM 10740 C CA . GLN B 1 616 ? 5.918 -1.715 1.092 1 89 616 GLN B CA 1
ATOM 10741 C C . GLN B 1 616 ? 6.551 -0.602 0.263 1 89 616 GLN B C 1
ATOM 10743 O O . GLN B 1 616 ? 6.328 0.582 0.528 1 89 616 GLN B O 1
ATOM 10748 N N . GLN B 1 617 ? 7.414 -0.948 -0.696 1 92.25 617 GLN B N 1
ATOM 10749 C CA . GLN B 1 617 ? 8.086 -0.043 -1.623 1 92.25 617 GLN B CA 1
ATOM 10750 C C . GLN B 1 617 ? 8.984 0.938 -0.879 1 92.25 617 GLN B C 1
ATOM 10752 O O . GLN B 1 617 ? 8.922 2.146 -1.112 1 92.25 617 GLN B O 1
ATOM 10757 N N . SER B 1 618 ? 9.734 0.496 0.109 1 96.81 618 SER B N 1
ATOM 10758 C CA . SER B 1 618 ? 10.758 1.257 0.811 1 96.81 618 SER B CA 1
ATOM 10759 C C . SER B 1 618 ? 12.117 1.099 0.139 1 96.81 618 SER B C 1
ATOM 10761 O O . SER B 1 618 ? 12.523 -0.014 -0.211 1 96.81 618 SER B O 1
ATOM 10763 N N . TYR B 1 619 ? 12.812 2.188 -0.092 1 97.88 619 TYR B N 1
ATOM 10764 C CA . TYR B 1 619 ? 14.078 2.146 -0.815 1 97.88 619 TYR B CA 1
ATOM 10765 C C . TYR B 1 619 ? 15.141 2.959 -0.093 1 97.88 619 TYR B C 1
ATOM 10767 O O . TYR B 1 619 ? 14.836 3.969 0.546 1 97.88 619 TYR B O 1
ATOM 10775 N N . ALA B 1 620 ? 16.391 2.52 -0.119 1 98.62 620 ALA B N 1
ATOM 10776 C CA . ALA B 1 620 ? 17.578 3.355 0.043 1 98.62 620 ALA B CA 1
ATOM 10777 C C . ALA B 1 620 ? 18.031 3.926 -1.298 1 98.62 620 ALA B C 1
ATOM 10779 O O . ALA B 1 620 ? 17.516 3.537 -2.35 1 98.62 620 ALA B O 1
ATOM 10780 N N . VAL B 1 621 ? 18.891 4.879 -1.253 1 98.69 621 VAL B N 1
ATOM 10781 C CA . VAL B 1 621 ? 19.391 5.434 -2.508 1 98.69 621 VAL B CA 1
ATOM 10782 C C . VAL B 1 621 ? 20.906 5.555 -2.461 1 98.69 621 VAL B C 1
ATOM 10784 O O . VAL B 1 621 ? 21.484 5.883 -1.418 1 98.69 621 VAL B O 1
ATOM 10787 N N . VAL B 1 622 ? 21.578 5.18 -3.445 1 98.56 622 VAL B N 1
ATOM 10788 C CA . VAL B 1 622 ? 23 5.348 -3.654 1 98.56 622 VAL B CA 1
ATOM 10789 C C . VAL B 1 622 ? 23.25 6.234 -4.875 1 98.56 622 VAL B C 1
ATOM 10791 O O . VAL B 1 622 ? 22.797 5.918 -5.977 1 98.56 622 VAL B O 1
ATOM 10794 N N . VAL B 1 623 ? 23.891 7.289 -4.723 1 98.25 623 VAL B N 1
ATOM 10795 C CA . VAL B 1 623 ? 24.219 8.234 -5.789 1 98.25 623 VAL B CA 1
ATOM 10796 C C . VAL B 1 623 ? 25.703 8.141 -6.137 1 98.25 623 VAL B C 1
ATOM 10798 O O . VAL B 1 623 ? 26.562 8.391 -5.289 1 98.25 623 VAL B O 1
ATOM 10801 N N . THR B 1 624 ? 25.953 7.746 -7.32 1 97.62 624 THR B N 1
ATOM 10802 C CA . THR B 1 624 ? 27.312 7.723 -7.836 1 97.62 624 THR B CA 1
ATOM 10803 C C . THR B 1 624 ? 27.547 8.875 -8.812 1 97.62 624 THR B C 1
ATOM 10805 O O . THR B 1 624 ? 26.859 8.977 -9.828 1 97.62 624 THR B O 1
ATOM 10808 N N . PHE B 1 625 ? 28.484 9.688 -8.516 1 96.19 625 PHE B N 1
ATOM 10809 C CA . PHE B 1 625 ? 28.797 10.836 -9.352 1 96.19 625 PHE B CA 1
ATOM 10810 C C . PHE B 1 625 ? 29.781 10.453 -10.453 1 96.19 625 PHE B C 1
ATOM 10812 O O . PHE B 1 625 ? 30.406 9.398 -10.383 1 96.19 625 PHE B O 1
ATOM 10819 N N . GLU B 1 626 ? 29.891 11.242 -11.461 1 94.19 626 GLU B N 1
ATOM 10820 C CA . GLU B 1 626 ? 30.75 10.969 -12.609 1 94.19 626 GLU B CA 1
ATOM 10821 C C . GLU B 1 626 ? 32.219 10.914 -12.203 1 94.19 626 GLU B C 1
ATOM 10823 O O . GLU B 1 626 ? 33 10.211 -12.828 1 94.19 626 GLU B O 1
ATOM 10828 N N . ASP B 1 627 ? 32.594 11.609 -11.133 1 91.56 627 ASP B N 1
ATOM 10829 C CA . ASP B 1 627 ? 33.969 11.594 -10.672 1 91.56 627 ASP B CA 1
ATOM 10830 C C . ASP B 1 627 ? 34.281 10.359 -9.82 1 91.56 627 ASP B C 1
ATOM 10832 O O . ASP B 1 627 ? 35.375 10.195 -9.305 1 91.56 627 ASP B O 1
ATOM 10836 N N . GLY B 1 628 ? 33.188 9.516 -9.555 1 93 628 GLY B N 1
ATOM 10837 C CA . GLY B 1 628 ? 33.406 8.258 -8.852 1 93 628 GLY B CA 1
ATOM 10838 C C . GLY B 1 628 ? 32.938 8.32 -7.398 1 93 628 GLY B C 1
ATOM 10839 O O . GLY B 1 628 ? 32.781 7.285 -6.754 1 93 628 GLY B O 1
ATOM 10840 N N . ASN B 1 629 ? 32.812 9.562 -6.805 1 95.19 629 ASN B N 1
ATOM 10841 C CA . ASN B 1 629 ? 32.312 9.703 -5.445 1 95.19 629 ASN B CA 1
ATOM 10842 C C . ASN B 1 629 ? 30.922 9.102 -5.297 1 95.19 629 ASN B C 1
ATOM 10844 O O . ASN B 1 629 ? 30.109 9.172 -6.223 1 95.19 629 ASN B O 1
ATOM 10848 N N . LYS B 1 630 ? 30.719 8.469 -4.145 1 97.25 630 LYS B N 1
ATOM 10849 C CA . LYS B 1 630 ? 29.422 7.855 -3.867 1 97.25 630 LYS B CA 1
ATOM 10850 C C . LYS B 1 630 ? 28.828 8.375 -2.557 1 97.25 630 LYS B C 1
ATOM 10852 O O . LYS B 1 630 ? 29.562 8.562 -1.578 1 97.25 630 LYS B O 1
ATOM 10857 N N . LEU B 1 631 ? 27.594 8.656 -2.57 1 98.06 631 LEU B N 1
ATOM 10858 C CA . LEU B 1 631 ? 26.797 9.047 -1.412 1 98.06 631 LEU B CA 1
ATOM 10859 C C . LEU B 1 631 ? 25.578 8.141 -1.273 1 98.06 631 LEU B C 1
ATOM 10861 O O . LEU B 1 631 ? 24.938 7.809 -2.27 1 98.06 631 LEU B O 1
ATOM 10865 N N . ALA B 1 632 ? 25.266 7.699 -0.057 1 98.75 632 ALA B N 1
ATOM 10866 C CA . ALA B 1 632 ? 24.125 6.809 0.133 1 98.75 632 ALA B CA 1
ATOM 10867 C C . ALA B 1 632 ? 23.234 7.289 1.283 1 98.75 632 ALA B C 1
ATOM 10869 O O . ALA B 1 632 ? 23.719 7.93 2.221 1 98.75 632 ALA B O 1
ATOM 10870 N N . PHE B 1 633 ? 22 7.066 1.204 1 98.88 633 PHE B N 1
ATOM 10871 C CA . PHE B 1 633 ? 21 7.316 2.236 1 98.88 633 PHE B CA 1
ATOM 10872 C C . PHE B 1 633 ? 20.094 6.105 2.414 1 98.88 633 PHE B C 1
ATOM 10874 O O . PHE B 1 633 ? 19.484 5.637 1.452 1 98.88 633 PHE B O 1
ATOM 10881 N N . SER B 1 634 ? 19.906 5.688 3.625 1 98.75 634 SER B N 1
ATOM 10882 C CA . SER B 1 634 ? 19.281 4.391 3.885 1 98.75 634 SER B CA 1
ATOM 10883 C C . SER B 1 634 ? 17.766 4.484 3.812 1 98.75 634 SER B C 1
ATOM 10885 O O . SER B 1 634 ? 17.078 3.469 3.65 1 98.75 634 SER B O 1
ATOM 10887 N N . GLY B 1 635 ? 17.141 5.738 3.959 1 98.19 635 GLY B N 1
ATOM 10888 C CA . GLY B 1 635 ? 15.742 5.734 4.34 1 98.19 635 GLY B CA 1
ATOM 10889 C C . GLY B 1 635 ? 15.484 4.996 5.641 1 98.19 635 GLY B C 1
ATOM 10890 O O . GLY B 1 635 ? 16.359 4.926 6.508 1 98.19 635 GLY B O 1
ATOM 10891 N N . ASP B 1 636 ? 14.25 4.57 5.871 1 98.38 636 ASP B N 1
ATOM 10892 C CA . ASP B 1 636 ? 13.945 3.686 6.992 1 98.38 636 ASP B CA 1
ATOM 10893 C C . ASP B 1 636 ? 14.18 2.225 6.617 1 98.38 636 ASP B C 1
ATOM 10895 O O . ASP B 1 636 ? 13.789 1.786 5.535 1 98.38 636 ASP B O 1
ATOM 10899 N N . CYS B 1 637 ? 14.844 1.484 7.453 1 98.25 637 CYS B N 1
ATOM 10900 C CA . CYS B 1 637 ? 15.141 0.115 7.043 1 98.25 637 CYS B CA 1
ATOM 10901 C C . CYS B 1 637 ? 15.641 -0.709 8.219 1 98.25 637 CYS B C 1
ATOM 10903 O O . CYS B 1 637 ? 16.047 -0.155 9.25 1 98.25 637 CYS B O 1
ATOM 10905 N N . ARG B 1 638 ? 15.586 -1.997 8.125 1 97.69 638 ARG B N 1
ATOM 10906 C CA . ARG B 1 638 ? 16.438 -2.93 8.859 1 97.69 638 ARG B CA 1
ATOM 10907 C C . ARG B 1 638 ? 17.828 -2.99 8.25 1 97.69 638 ARG B C 1
ATOM 10909 O O . ARG B 1 638 ? 18.047 -2.508 7.137 1 97.69 638 ARG B O 1
ATOM 10916 N N . PRO B 1 639 ? 18.766 -3.535 9.031 1 97.56 639 PRO B N 1
ATOM 10917 C CA . PRO B 1 639 ? 20.094 -3.658 8.414 1 97.56 639 PRO B CA 1
ATOM 10918 C C . PRO B 1 639 ? 20.047 -4.348 7.051 1 97.56 639 PRO B C 1
ATOM 10920 O O . PRO B 1 639 ? 19.375 -5.371 6.895 1 97.56 639 PRO B O 1
ATOM 10923 N N . SER B 1 640 ? 20.672 -3.824 6.082 1 97.06 640 SER B N 1
ATOM 10924 C CA . SER B 1 640 ? 20.594 -4.328 4.715 1 97.06 640 SER B CA 1
A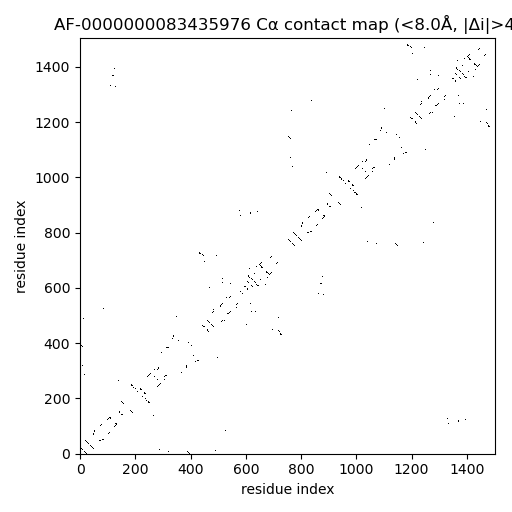TOM 10925 C C . SER B 1 640 ? 21.984 -4.617 4.156 1 97.06 640 SER B C 1
ATOM 10927 O O . SER B 1 640 ? 22.781 -3.701 3.963 1 97.06 640 SER B O 1
ATOM 10929 N N . ARG B 1 641 ? 22.266 -5.832 3.857 1 94.5 641 ARG B N 1
ATOM 10930 C CA . ARG B 1 641 ? 23.516 -6.23 3.213 1 94.5 641 ARG B CA 1
ATOM 10931 C C . ARG B 1 641 ? 23.594 -5.676 1.795 1 94.5 641 ARG B C 1
ATOM 10933 O O . ARG B 1 641 ? 24.672 -5.273 1.345 1 94.5 641 ARG B O 1
ATOM 10940 N N . LYS B 1 642 ? 22.484 -5.691 1.17 1 93.56 642 LYS B N 1
ATOM 10941 C CA . LYS B 1 642 ? 22.422 -5.164 -0.191 1 93.56 642 LYS B CA 1
ATOM 10942 C C . LYS B 1 642 ? 22.844 -3.695 -0.229 1 93.56 642 LYS B C 1
ATOM 10944 O O . LYS B 1 642 ? 23.578 -3.273 -1.128 1 93.56 642 LYS B O 1
ATOM 10949 N N . LEU B 1 643 ? 22.328 -2.922 0.682 1 97.69 643 LEU B N 1
ATOM 10950 C CA . LEU B 1 643 ? 22.703 -1.517 0.761 1 97.69 643 LEU B CA 1
ATOM 10951 C C . LEU B 1 643 ? 24.203 -1.378 0.999 1 97.69 643 LEU B C 1
ATOM 10953 O O . LEU B 1 643 ? 24.859 -0.539 0.377 1 97.69 643 LEU B O 1
ATOM 10957 N N . ALA B 1 644 ? 24.719 -2.168 1.939 1 98 644 ALA B N 1
ATOM 10958 C CA . ALA B 1 644 ? 26.141 -2.119 2.23 1 98 644 ALA B CA 1
ATOM 10959 C C . ALA B 1 644 ? 26.969 -2.408 0.978 1 98 644 ALA B C 1
ATOM 10961 O O . ALA B 1 644 ? 27.984 -1.744 0.722 1 98 644 ALA B O 1
ATOM 10962 N N . GLU B 1 645 ? 26.516 -3.379 0.232 1 96.62 645 GLU B N 1
ATOM 10963 C CA . GLU B 1 645 ? 27.219 -3.764 -0.99 1 96.62 645 GLU B CA 1
ATOM 10964 C C . GLU B 1 645 ? 27.188 -2.639 -2.021 1 96.62 645 GLU B C 1
ATOM 10966 O O . GLU B 1 645 ? 28.203 -2.312 -2.623 1 96.62 645 GLU B O 1
ATOM 10971 N N . LYS B 1 646 ? 26.016 -2.072 -2.217 1 96.75 646 LYS B N 1
ATOM 10972 C CA . LYS B 1 646 ? 25.859 -1.038 -3.234 1 96.75 646 LYS B CA 1
ATOM 10973 C C . LYS B 1 646 ? 26.547 0.259 -2.812 1 96.75 646 LYS B C 1
ATOM 10975 O O . LYS B 1 646 ? 27.031 1.01 -3.656 1 96.75 646 LYS B O 1
ATOM 10980 N N . ALA B 1 647 ? 26.594 0.542 -1.541 1 98.19 647 ALA B N 1
ATOM 10981 C CA . ALA B 1 647 ? 27.188 1.771 -1.015 1 98.19 647 ALA B CA 1
ATOM 10982 C C . ALA B 1 647 ? 28.672 1.586 -0.728 1 98.19 647 ALA B C 1
ATOM 10984 O O . ALA B 1 647 ? 29.297 2.441 -0.102 1 98.19 647 ALA B O 1
ATOM 10985 N N . TYR B 1 648 ? 29.203 0.453 -1.154 1 97.88 648 TYR B N 1
ATOM 10986 C CA . TYR B 1 648 ? 30.594 0.132 -0.833 1 97.88 648 TYR B CA 1
ATOM 10987 C C . TYR B 1 648 ? 31.531 1.259 -1.26 1 97.88 648 TYR B C 1
ATOM 10989 O O . TYR B 1 648 ? 31.469 1.722 -2.402 1 97.88 648 TYR B O 1
ATOM 10997 N N . ASP B 1 649 ? 32.344 1.782 -0.366 1 96.56 649 ASP B N 1
ATOM 10998 C CA . ASP B 1 649 ? 33.406 2.789 -0.558 1 96.56 649 ASP B CA 1
ATOM 10999 C C . ASP B 1 649 ? 32.781 4.18 -0.724 1 96.56 649 ASP B C 1
ATOM 11001 O O . ASP B 1 649 ? 33.438 5.086 -1.262 1 96.56 649 ASP B O 1
ATOM 11005 N N . ALA B 1 650 ? 31.531 4.371 -0.391 1 97.81 650 ALA B N 1
ATOM 11006 C CA . ALA B 1 650 ? 30.922 5.703 -0.399 1 97.81 650 ALA B CA 1
ATOM 11007 C C . ALA B 1 650 ? 31.656 6.637 0.567 1 97.81 650 ALA B C 1
ATOM 11009 O O . ALA B 1 650 ? 32.094 6.207 1.63 1 97.81 650 ALA B O 1
ATOM 11010 N N . PHE B 1 651 ? 31.797 7.914 0.191 1 96.94 651 PHE B N 1
ATOM 11011 C CA . PHE B 1 651 ? 32.438 8.844 1.104 1 96.94 651 PHE B CA 1
ATOM 11012 C C . PHE B 1 651 ? 31.516 9.211 2.256 1 96.94 651 PHE B C 1
ATOM 11014 O O . PHE B 1 651 ? 31.984 9.648 3.314 1 96.94 651 PHE B O 1
ATOM 11021 N N . LEU B 1 652 ? 30.172 9.055 2.027 1 97.88 652 LEU B N 1
ATOM 11022 C CA . LEU B 1 652 ? 29.203 9.391 3.057 1 97.88 652 LEU B CA 1
ATOM 11023 C C . LEU B 1 652 ? 28 8.438 3.002 1 97.88 652 LEU B C 1
ATOM 11025 O O . LEU B 1 652 ? 27.422 8.219 1.935 1 97.88 652 LEU B O 1
ATOM 11029 N N . LEU B 1 653 ? 27.688 7.832 4.062 1 98.5 653 LEU B N 1
ATOM 11030 C CA . LEU B 1 653 ? 26.438 7.109 4.277 1 98.5 653 LEU B CA 1
ATOM 11031 C C . LEU B 1 653 ? 25.625 7.758 5.383 1 98.5 653 LEU B C 1
ATOM 11033 O O . LEU B 1 653 ? 26.094 7.879 6.52 1 98.5 653 LEU B O 1
ATOM 11037 N N . VAL B 1 654 ? 24.469 8.305 5.031 1 98.75 654 VAL B N 1
ATOM 11038 C CA . VAL B 1 654 ? 23.484 8.734 6.031 1 98.75 654 VAL B CA 1
ATOM 11039 C C . VAL B 1 654 ? 22.547 7.574 6.355 1 98.75 654 VAL B C 1
ATOM 11041 O O . VAL B 1 654 ? 21.859 7.059 5.469 1 98.75 654 VAL B O 1
ATOM 11044 N N . HIS B 1 655 ? 22.484 7.086 7.535 1 98.44 655 HIS B N 1
ATOM 11045 C CA . HIS B 1 655 ? 21.75 5.883 7.898 1 98.44 655 HIS B CA 1
ATOM 11046 C C . HIS B 1 655 ? 20.797 6.141 9.07 1 98.44 655 HIS B C 1
ATOM 11048 O O . HIS B 1 655 ? 21.156 6.855 10.008 1 98.44 655 HIS B O 1
ATOM 11054 N N . GLU B 1 656 ? 19.625 5.633 9.047 1 98 656 GLU B N 1
ATOM 11055 C CA . GLU B 1 656 ? 18.719 5.766 10.18 1 98 656 GLU B CA 1
ATOM 11056 C C . GLU B 1 656 ? 19.219 4.984 11.383 1 98 656 GLU B C 1
ATOM 11058 O O . GLU B 1 656 ? 19.859 3.936 11.234 1 98 656 GLU B O 1
ATOM 11063 N N . ALA B 1 657 ? 19.062 5.469 12.469 1 95.69 657 ALA B N 1
ATOM 11064 C CA . ALA B 1 657 ? 19.328 4.852 13.766 1 95.69 657 ALA B CA 1
ATOM 11065 C C . ALA B 1 657 ? 18.203 5.156 14.758 1 95.69 657 ALA B C 1
ATOM 11067 O O . ALA B 1 657 ? 18.438 5.77 15.797 1 95.69 657 ALA B O 1
ATOM 11068 N N . THR B 1 658 ? 17.016 4.672 14.484 1 95.31 658 THR B N 1
ATOM 11069 C CA . THR B 1 658 ? 15.781 5.043 15.156 1 95.31 658 THR B CA 1
ATOM 11070 C C . THR B 1 658 ? 15.82 4.633 16.625 1 95.31 658 THR B C 1
ATOM 11072 O O . THR B 1 658 ? 15.414 5.398 17.5 1 95.31 658 THR B O 1
ATOM 11075 N N . PHE B 1 659 ? 16.422 3.373 16.891 1 93.69 659 PHE B N 1
ATOM 11076 C CA . PHE B 1 659 ? 16.312 2.859 18.25 1 93.69 659 PHE B CA 1
ATOM 11077 C C . PHE B 1 659 ? 17.703 2.699 18.875 1 93.69 659 PHE B C 1
ATOM 11079 O O . PHE B 1 659 ? 18.688 2.488 18.172 1 93.69 659 PHE B O 1
ATOM 11086 N N . GLU B 1 660 ? 17.688 2.816 20.156 1 90.31 660 GLU B N 1
ATOM 11087 C CA . GLU B 1 660 ? 18.875 2.438 20.906 1 90.31 660 GLU B CA 1
ATOM 11088 C C . GLU B 1 660 ? 19.078 0.925 20.891 1 90.31 660 GLU B C 1
ATOM 11090 O O . GLU B 1 660 ? 18.156 0.17 20.594 1 90.31 660 GLU B O 1
ATOM 11095 N N . ASP B 1 661 ? 20.203 0.48 21.203 1 91.12 661 ASP B N 1
ATOM 11096 C CA . ASP B 1 661 ? 20.562 -0.927 21.062 1 91.12 661 ASP B CA 1
ATOM 11097 C C . ASP B 1 661 ? 19.75 -1.798 22.031 1 91.12 661 ASP B C 1
ATOM 11099 O O . ASP B 1 661 ? 19.469 -2.963 21.734 1 91.12 661 ASP B O 1
ATOM 11103 N N . GLU B 1 662 ? 19.328 -1.217 23.109 1 89.69 662 GLU B N 1
ATOM 11104 C CA . GLU B 1 662 ? 18.562 -1.956 24.109 1 89.69 662 GLU B CA 1
ATOM 11105 C C . GLU B 1 662 ? 17.156 -2.271 23.609 1 89.69 662 GLU B C 1
ATOM 11107 O O . GLU B 1 662 ? 16.484 -3.148 24.141 1 89.69 662 GLU B O 1
ATOM 11112 N N . LEU B 1 663 ? 16.75 -1.618 22.594 1 92.81 663 LEU B N 1
ATOM 11113 C CA . LEU B 1 663 ? 15.406 -1.792 22.062 1 92.81 663 LEU B CA 1
ATOM 11114 C C . LEU B 1 663 ? 15.43 -2.57 20.75 1 92.81 663 LEU B C 1
ATOM 11116 O O . LEU B 1 663 ? 14.711 -2.223 19.812 1 92.81 663 LEU B O 1
ATOM 11120 N N . LEU B 1 664 ? 16.188 -3.562 20.688 1 93.56 664 LEU B N 1
ATOM 11121 C CA . LEU B 1 664 ? 16.359 -4.379 19.484 1 93.56 664 LEU B CA 1
ATOM 11122 C C . LEU B 1 664 ? 15.047 -5.039 19.094 1 93.56 664 LEU B C 1
ATOM 11124 O O . LEU B 1 664 ? 14.727 -5.121 17.906 1 93.56 664 LEU B O 1
ATOM 11128 N N . THR B 1 665 ? 14.305 -5.547 20.016 1 92.12 665 THR B N 1
ATOM 11129 C CA . THR B 1 665 ? 13.039 -6.203 19.734 1 92.12 665 THR B CA 1
ATOM 11130 C C . THR B 1 665 ? 12.062 -5.238 19.062 1 92.12 665 THR B C 1
ATOM 11132 O O . THR B 1 665 ? 11.406 -5.59 18.078 1 92.12 665 THR B O 1
ATOM 11135 N N . GLU B 1 666 ? 12 -4.023 19.594 1 91.31 666 GLU B N 1
ATOM 11136 C CA . GLU B 1 666 ? 11.141 -3.004 19 1 91.31 666 GLU B CA 1
ATOM 11137 C C . GLU B 1 666 ? 11.609 -2.633 17.594 1 91.31 666 GLU B C 1
ATOM 11139 O O . GLU B 1 666 ? 10.789 -2.408 16.703 1 91.31 666 GLU B O 1
ATOM 11144 N N . ALA B 1 667 ? 12.922 -2.498 17.531 1 95.19 667 ALA B N 1
ATOM 11145 C CA . ALA B 1 667 ? 13.5 -2.174 16.219 1 95.19 667 ALA B CA 1
ATOM 11146 C C . ALA B 1 667 ? 13.094 -3.201 15.172 1 95.19 667 ALA B C 1
ATOM 11148 O O . ALA B 1 667 ? 12.727 -2.84 14.047 1 95.19 667 ALA B O 1
ATOM 11149 N N . LYS B 1 668 ? 13.133 -4.469 15.492 1 93.44 668 LYS B N 1
ATOM 11150 C CA . LYS B 1 668 ? 12.75 -5.543 14.578 1 93.44 668 LYS B CA 1
ATOM 11151 C C . LYS B 1 668 ? 11.25 -5.508 14.289 1 93.44 668 LYS B C 1
ATOM 11153 O O . LYS B 1 668 ? 10.836 -5.637 13.133 1 93.44 668 LYS B O 1
ATOM 11158 N N . GLU B 1 669 ? 10.5 -5.336 15.344 1 89.94 669 GLU B N 1
ATOM 11159 C CA . GLU B 1 669 ? 9.039 -5.324 15.211 1 89.94 669 GLU B CA 1
ATOM 11160 C C . GLU B 1 669 ? 8.578 -4.188 14.312 1 89.94 669 GLU B C 1
ATOM 11162 O O . GLU B 1 669 ? 7.625 -4.344 13.539 1 89.94 669 GLU B O 1
ATOM 11167 N N . LYS B 1 670 ? 9.289 -3.053 14.367 1 92.5 670 LYS B N 1
ATOM 11168 C CA . LYS B 1 670 ? 8.891 -1.879 13.594 1 92.5 670 LYS B CA 1
ATOM 11169 C C . LYS B 1 670 ? 9.75 -1.728 12.344 1 92.5 670 LYS B C 1
ATOM 11171 O O . LYS B 1 670 ? 9.609 -0.753 11.602 1 92.5 670 LYS B O 1
ATOM 11176 N N . ALA B 1 671 ? 10.68 -2.668 12.156 1 95.69 671 ALA B N 1
ATOM 11177 C CA . ALA B 1 671 ? 11.547 -2.762 10.984 1 95.69 671 ALA B CA 1
ATOM 11178 C C . ALA B 1 671 ? 12.43 -1.526 10.852 1 95.69 671 ALA B C 1
ATOM 11180 O O . ALA B 1 671 ? 12.461 -0.884 9.797 1 95.69 671 ALA B O 1
ATOM 11181 N N . HIS B 1 672 ? 13.086 -1.162 11.867 1 97.88 672 HIS B N 1
ATOM 11182 C CA . HIS B 1 672 ? 14.078 -0.09 11.914 1 97.88 672 HIS B CA 1
ATOM 11183 C C . HIS B 1 672 ? 15.43 -0.607 12.398 1 97.88 672 HIS B C 1
ATOM 11185 O O . HIS B 1 672 ? 15.562 -1.785 12.742 1 97.88 672 HIS B O 1
ATOM 11191 N N . CYS B 1 673 ? 16.422 0.235 12.469 1 97.75 673 CYS B N 1
ATOM 11192 C CA . CYS B 1 673 ? 17.75 -0.141 12.914 1 97.75 673 CYS B CA 1
ATOM 11193 C C . CYS B 1 673 ? 18.047 0.432 14.297 1 97.75 673 CYS B C 1
ATOM 11195 O O . CYS B 1 673 ? 17.5 1.478 14.672 1 97.75 673 CYS B O 1
ATOM 11197 N N . THR B 1 674 ? 18.859 -0.296 15.008 1 95.75 674 THR B N 1
ATOM 11198 C CA . THR B 1 674 ? 19.5 0.277 16.188 1 95.75 674 THR B CA 1
ATOM 11199 C C . THR B 1 674 ? 20.766 1.028 15.789 1 95.75 674 THR B C 1
ATOM 11201 O O . THR B 1 674 ? 21.203 0.962 14.633 1 95.75 674 THR B O 1
ATOM 11204 N N . VAL B 1 675 ? 21.344 1.727 16.688 1 93.31 675 VAL B N 1
ATOM 11205 C CA . VAL B 1 675 ? 22.578 2.488 16.453 1 93.31 675 VAL B CA 1
ATOM 11206 C C . VAL B 1 675 ? 23.703 1.542 16.031 1 93.31 675 VAL B C 1
ATOM 11208 O O . VAL B 1 675 ? 24.375 1.774 15.031 1 93.31 675 VAL B O 1
ATOM 11211 N N . GLN B 1 676 ? 23.844 0.499 16.734 1 93.44 676 GLN B N 1
ATOM 11212 C CA . GLN B 1 676 ? 24.922 -0.441 16.453 1 93.44 676 GLN B CA 1
ATOM 11213 C C . GLN B 1 676 ? 24.719 -1.125 15.102 1 93.44 676 GLN B C 1
ATOM 11215 O O . GLN B 1 676 ? 25.688 -1.41 14.391 1 93.44 676 GLN B O 1
ATOM 11220 N N . GLU B 1 677 ? 23.516 -1.479 14.812 1 96.5 677 GLU B N 1
ATOM 11221 C CA . GLU B 1 677 ? 23.219 -2.086 13.516 1 96.5 677 GLU B CA 1
ATOM 11222 C C . GLU B 1 677 ? 23.562 -1.137 12.375 1 96.5 677 GLU B C 1
ATOM 11224 O O . GLU B 1 677 ? 24.094 -1.562 11.352 1 96.5 677 GLU B O 1
ATOM 11229 N N . ALA B 1 678 ? 23.234 0.106 12.516 1 96.69 678 ALA B N 1
ATOM 11230 C CA . ALA B 1 678 ? 23.562 1.107 11.508 1 96.69 678 ALA B CA 1
ATOM 11231 C C . ALA B 1 678 ? 25.078 1.212 11.312 1 96.69 678 ALA B C 1
ATOM 11233 O O . ALA B 1 678 ? 25.562 1.308 10.188 1 96.69 678 ALA B O 1
ATOM 11234 N N . ILE B 1 679 ? 25.812 1.228 12.43 1 95 679 ILE B N 1
ATOM 11235 C CA . ILE B 1 679 ? 27.266 1.311 12.391 1 95 679 ILE B CA 1
ATOM 11236 C C . ILE B 1 679 ? 27.828 0.083 11.688 1 95 679 ILE B C 1
ATOM 11238 O O . ILE B 1 679 ? 28.766 0.195 10.891 1 95 679 ILE B O 1
ATOM 11242 N N . GLN B 1 680 ? 27.234 -1.052 11.984 1 95.69 680 GLN B N 1
ATOM 11243 C CA . GLN B 1 680 ? 27.688 -2.283 11.344 1 95.69 680 GLN B CA 1
ATOM 11244 C C . GLN B 1 680 ? 27.5 -2.217 9.828 1 95.69 680 GLN B C 1
ATOM 11246 O O . GLN B 1 680 ? 28.359 -2.656 9.07 1 95.69 680 GLN B O 1
ATOM 11251 N N . VAL B 1 681 ? 26.375 -1.71 9.352 1 97.75 681 VAL B N 1
ATOM 11252 C CA . VAL B 1 681 ? 26.141 -1.545 7.922 1 97.75 681 VAL B CA 1
ATOM 11253 C C . VAL B 1 681 ? 27.188 -0.605 7.332 1 97.75 681 VAL B C 1
ATOM 11255 O O . VAL B 1 681 ? 27.703 -0.853 6.242 1 97.75 681 VAL B O 1
ATOM 11258 N N . GLY B 1 682 ? 27.469 0.498 8.023 1 97 682 GLY B N 1
ATOM 11259 C CA . GLY B 1 682 ? 28.516 1.414 7.59 1 97 682 GLY B CA 1
ATOM 11260 C C . GLY B 1 682 ? 29.875 0.751 7.441 1 97 682 GLY B C 1
ATOM 11261 O O . GLY B 1 682 ? 30.594 1.017 6.48 1 97 682 GLY B O 1
ATOM 11262 N N . ARG B 1 683 ? 30.188 -0.134 8.391 1 95.62 683 ARG B N 1
ATOM 11263 C CA . ARG B 1 683 ? 31.453 -0.868 8.344 1 95.62 683 ARG B CA 1
ATOM 11264 C C . ARG B 1 683 ? 31.5 -1.807 7.145 1 95.62 683 ARG B C 1
ATOM 11266 O O . ARG B 1 683 ? 32.5 -1.86 6.43 1 95.62 683 ARG B O 1
ATOM 11273 N N . GLU B 1 684 ? 30.391 -2.5 7.02 1 96.44 684 GLU B N 1
ATOM 11274 C CA . GLU B 1 684 ? 30.312 -3.443 5.91 1 96.44 684 GLU B CA 1
ATOM 11275 C C . GLU B 1 684 ? 30.391 -2.727 4.566 1 96.44 684 GLU B C 1
ATOM 11277 O O . GLU B 1 684 ? 30.906 -3.277 3.594 1 96.44 684 GLU B O 1
ATOM 11282 N N . ALA B 1 685 ? 29.938 -1.538 4.484 1 97.69 685 ALA B N 1
ATOM 11283 C CA . ALA B 1 685 ? 29.969 -0.742 3.26 1 97.69 685 ALA B CA 1
ATOM 11284 C C . ALA B 1 685 ? 31.312 -0.045 3.096 1 97.69 685 ALA B C 1
ATOM 11286 O O . ALA B 1 685 ? 31.578 0.575 2.062 1 97.69 685 ALA B O 1
ATOM 11287 N N . ASN B 1 686 ? 32.156 -0.148 4.113 1 96.06 686 ASN B N 1
ATOM 11288 C CA . ASN B 1 686 ? 33.469 0.49 4.094 1 96.06 686 ASN B CA 1
ATOM 11289 C C . ASN B 1 686 ? 33.375 1.981 3.789 1 96.06 686 ASN B C 1
ATOM 11291 O O . ASN B 1 686 ? 34.094 2.5 2.943 1 96.06 686 ASN B O 1
ATOM 11295 N N . VAL B 1 687 ? 32.438 2.66 4.395 1 96.31 687 VAL B N 1
ATOM 11296 C CA . VAL B 1 687 ? 32.219 4.078 4.121 1 96.31 687 VAL B CA 1
ATOM 11297 C C . VAL B 1 687 ? 33.281 4.91 4.855 1 96.31 687 VAL B C 1
ATOM 11299 O O . VAL B 1 687 ? 33.812 4.477 5.871 1 96.31 687 VAL B O 1
ATOM 11302 N N . ARG B 1 688 ? 33.562 6.059 4.398 1 93.38 688 ARG B N 1
ATOM 11303 C CA . ARG B 1 688 ? 34.5 6.953 5.07 1 93.38 688 ARG B CA 1
ATOM 11304 C C . ARG B 1 688 ? 33.844 7.66 6.246 1 93.38 688 ARG B C 1
ATOM 11306 O O . ARG B 1 688 ? 34.469 7.828 7.305 1 93.38 688 ARG B O 1
ATOM 11313 N N . HIS B 1 689 ? 32.656 8.141 6.02 1 94.75 689 HIS B N 1
ATOM 11314 C CA . HIS B 1 689 ? 31.891 8.844 7.047 1 94.75 689 HIS B CA 1
ATOM 11315 C C . HIS B 1 689 ? 30.484 8.266 7.18 1 94.75 689 HIS B C 1
ATOM 11317 O O . HIS B 1 689 ? 29.859 7.93 6.18 1 94.75 689 HIS B O 1
ATOM 11323 N N . LEU B 1 690 ? 30.062 8.086 8.375 1 96.06 690 LEU B N 1
ATOM 11324 C CA . LEU B 1 690 ? 28.703 7.656 8.695 1 96.06 690 LEU B CA 1
ATOM 11325 C C . LEU B 1 690 ? 27.984 8.711 9.531 1 96.06 690 LEU B C 1
ATOM 11327 O O . LEU B 1 690 ? 28.484 9.141 10.57 1 96.06 690 LEU B O 1
ATOM 11331 N N . VAL B 1 691 ? 26.844 9.188 9.07 1 96.5 691 VAL B N 1
ATOM 11332 C CA . VAL B 1 691 ? 26.031 10.109 9.844 1 96.5 691 VAL B CA 1
ATOM 11333 C C . VAL B 1 691 ? 24.703 9.445 10.203 1 96.5 691 VAL B C 1
ATOM 11335 O O . VAL B 1 691 ? 23.984 8.977 9.32 1 96.5 691 VAL B O 1
ATOM 11338 N N . LEU B 1 692 ? 24.391 9.406 11.453 1 95 692 LEU B N 1
ATOM 11339 C CA . LEU B 1 692 ? 23.156 8.789 11.938 1 95 692 LEU B CA 1
ATOM 11340 C C . LEU B 1 692 ? 22.047 9.82 12.031 1 95 692 LEU B C 1
ATOM 11342 O O . LEU B 1 692 ? 22.281 10.977 12.375 1 95 692 LEU B O 1
ATOM 11346 N N . THR B 1 693 ? 20.766 9.414 11.672 1 96.06 693 THR B N 1
ATOM 11347 C CA . THR B 1 693 ? 19.609 10.297 11.711 1 96.06 693 THR B CA 1
ATOM 11348 C C . THR B 1 693 ? 18.344 9.508 12.047 1 96.06 693 THR B C 1
ATOM 11350 O O . THR B 1 693 ? 18.422 8.336 12.414 1 96.06 693 THR B O 1
ATOM 11353 N N . HIS B 1 694 ? 17.141 10.117 12.07 1 96.69 694 HIS B N 1
ATOM 11354 C CA . HIS B 1 694 ? 15.805 9.531 12.227 1 96.69 694 HIS B CA 1
ATOM 11355 C C . HIS B 1 694 ? 15.648 8.906 13.609 1 96.69 694 HIS B C 1
ATOM 11357 O O . HIS B 1 694 ? 15.289 7.734 13.734 1 96.69 694 HIS B O 1
ATOM 11363 N N . PHE B 1 695 ? 15.883 9.633 14.602 1 93.5 695 PHE B N 1
ATOM 11364 C CA . PHE B 1 695 ? 15.938 9.164 15.984 1 93.5 695 PHE B CA 1
ATOM 11365 C C . PHE B 1 695 ? 14.539 9.117 16.594 1 93.5 695 PHE B C 1
ATOM 11367 O O . PHE B 1 695 ? 13.711 9.992 16.344 1 93.5 695 PHE B O 1
ATOM 11374 N N . SER B 1 696 ? 14.375 8.125 17.406 1 90.12 696 SER B N 1
ATOM 11375 C CA . SER B 1 696 ? 13.141 8.055 18.172 1 90.12 696 SER B CA 1
ATOM 11376 C C . SER B 1 696 ? 13.023 9.227 19.141 1 90.12 696 SER B C 1
ATOM 11378 O O . SER B 1 696 ? 14.016 9.633 19.75 1 90.12 696 SER B O 1
ATOM 11380 N N . GLN B 1 697 ? 11.977 9.789 19.266 1 78.75 697 GLN B N 1
ATOM 11381 C CA . GLN B 1 697 ? 11.789 11.016 20.031 1 78.75 697 GLN B CA 1
ATOM 11382 C C . GLN B 1 697 ? 11.367 10.703 21.469 1 78.75 697 GLN B C 1
ATOM 11384 O O . GLN B 1 697 ? 11.172 11.609 22.281 1 78.75 697 GLN B O 1
ATOM 11389 N N . ARG B 1 698 ? 11.273 9.453 21.703 1 64.69 698 ARG B N 1
ATOM 11390 C CA . ARG B 1 698 ? 10.984 9.055 23.078 1 64.69 698 ARG B CA 1
ATOM 11391 C C . ARG B 1 698 ? 12.211 9.242 23.969 1 64.69 698 ARG B C 1
ATOM 11393 O O . ARG B 1 698 ? 12.086 9.484 25.172 1 64.69 698 ARG B O 1
ATOM 11400 N N . TYR B 1 699 ? 13.469 9.094 23.297 1 57.16 699 TYR B N 1
ATOM 11401 C CA . TYR B 1 699 ? 14.688 9.156 24.094 1 57.16 699 TYR B CA 1
ATOM 11402 C C . TYR B 1 699 ? 15.68 10.156 23.531 1 57.16 699 TYR B C 1
ATOM 11404 O O . TYR B 1 699 ? 16.484 9.82 22.656 1 57.16 699 TYR B O 1
ATOM 11412 N N . PRO B 1 700 ? 15.516 11.32 23.828 1 53.31 700 PRO B N 1
ATOM 11413 C CA . PRO B 1 700 ? 16.312 12.344 23.141 1 53.31 700 PRO B CA 1
ATOM 11414 C C . PRO B 1 700 ? 17.812 12.188 23.391 1 53.31 700 PRO B C 1
ATOM 11416 O O . PRO B 1 700 ? 18.594 13.07 23.031 1 53.31 700 PRO B O 1
ATOM 11419 N N . LYS B 1 701 ? 18.266 10.984 23.953 1 54.44 701 LYS B N 1
ATOM 11420 C CA . LYS B 1 701 ? 19.688 10.953 24.25 1 54.44 701 LYS B CA 1
ATOM 11421 C C . LYS B 1 701 ? 20.516 10.719 22.984 1 54.44 701 LYS B C 1
ATOM 11423 O O . LYS B 1 701 ? 20.062 10.055 22.062 1 54.44 701 LYS B O 1
ATOM 11428 N N . MET B 1 702 ? 21.453 11.609 22.766 1 58.66 702 MET B N 1
ATOM 11429 C CA . MET B 1 702 ? 22.359 11.477 21.625 1 58.66 702 MET B CA 1
ATOM 11430 C C . MET B 1 702 ? 23.141 10.172 21.703 1 58.66 702 MET B C 1
ATOM 11432 O O . MET B 1 702 ? 23.656 9.812 22.75 1 58.66 702 MET B O 1
ATOM 11436 N N . ALA B 1 703 ? 23.047 9.297 20.734 1 54.88 703 ALA B N 1
ATOM 11437 C CA . ALA B 1 703 ? 23.844 8.078 20.641 1 54.88 703 ALA B CA 1
ATOM 11438 C C . ALA B 1 703 ? 25.328 8.398 20.531 1 54.88 703 ALA B C 1
ATOM 11440 O O . ALA B 1 703 ? 25.734 9.227 19.719 1 54.88 703 ALA B O 1
ATOM 11441 N N . VAL B 1 704 ? 26.141 8.258 21.594 1 54.69 704 VAL B N 1
ATOM 11442 C CA . VAL B 1 704 ? 27.594 8.469 21.547 1 54.69 704 VAL B CA 1
ATOM 11443 C C . VAL B 1 704 ? 28.281 7.207 21.047 1 54.69 704 VAL B C 1
ATOM 11445 O O . VAL B 1 704 ? 28.109 6.125 21.609 1 54.69 704 VAL B O 1
ATOM 11448 N N . ALA B 1 705 ? 28.641 7.281 19.797 1 54.84 705 ALA B N 1
ATOM 11449 C CA . ALA B 1 705 ? 29.375 6.141 19.266 1 54.84 705 ALA B CA 1
ATOM 11450 C C . ALA B 1 705 ? 30.797 6.078 19.828 1 54.84 705 ALA B C 1
ATOM 11452 O O . ALA B 1 705 ? 31.484 7.102 19.922 1 54.84 705 ALA B O 1
ATOM 11453 N N . LYS B 1 706 ? 31.281 5.004 20.328 1 52.12 706 LYS B N 1
ATOM 11454 C CA . LYS B 1 706 ? 32.656 4.723 20.734 1 52.12 706 LYS B CA 1
ATOM 11455 C C . LYS B 1 706 ? 33.594 4.809 19.547 1 52.12 706 LYS B C 1
ATOM 11457 O O . LYS B 1 706 ? 33.188 4.695 18.391 1 52.12 706 LYS B O 1
ATOM 11462 N N . GLN B 1 707 ? 34.781 5.203 19.875 1 53.47 707 GLN B N 1
ATOM 11463 C CA . GLN B 1 707 ? 35.844 5.297 18.875 1 53.47 707 GLN B CA 1
ATOM 11464 C C . GLN B 1 707 ? 35.812 4.102 17.922 1 53.47 707 GLN B C 1
ATOM 11466 O O . GLN B 1 707 ? 35.719 2.955 18.375 1 53.47 707 GLN B O 1
ATOM 11471 N N . ASP B 1 708 ? 35.406 4.352 16.594 1 62.41 708 ASP B N 1
ATOM 11472 C CA . ASP B 1 708 ? 35.375 3.35 15.539 1 62.41 708 ASP B CA 1
ATOM 11473 C C . ASP B 1 708 ? 36.25 3.779 14.359 1 62.41 708 ASP B C 1
ATOM 11475 O O . ASP B 1 708 ? 36.688 4.934 14.289 1 62.41 708 ASP B O 1
ATOM 11479 N N . ARG B 1 709 ? 36.75 2.881 13.617 1 64.88 709 ARG B N 1
ATOM 11480 C CA . ARG B 1 709 ? 37.5 3.137 12.383 1 64.88 709 ARG B CA 1
ATOM 11481 C C . ARG B 1 709 ? 36.719 4.082 11.469 1 64.88 709 ARG B C 1
ATOM 11483 O O . ARG B 1 709 ? 37.312 4.895 10.766 1 64.88 709 ARG B O 1
ATOM 11490 N N . ILE B 1 710 ? 35.438 3.961 11.516 1 75.12 710 ILE B N 1
ATOM 11491 C CA . ILE B 1 710 ? 34.594 4.852 10.727 1 75.12 710 ILE B CA 1
ATOM 11492 C C . ILE B 1 710 ? 34.188 6.066 11.555 1 75.12 710 ILE B C 1
ATOM 11494 O O . ILE B 1 710 ? 33.969 5.957 12.766 1 75.12 710 ILE B O 1
ATOM 11498 N N . GLN B 1 711 ? 34.312 7.168 11 1 84.75 711 GLN B N 1
ATOM 11499 C CA . GLN B 1 711 ? 33.875 8.383 11.672 1 84.75 711 GLN B CA 1
ATOM 11500 C C . GLN B 1 711 ? 32.344 8.461 11.734 1 84.75 711 GLN B C 1
ATOM 11502 O O . GLN B 1 711 ? 31.688 8.508 10.695 1 84.75 711 GLN B O 1
ATOM 11507 N N . VAL B 1 712 ? 31.828 8.43 12.883 1 90.25 712 VAL B N 1
ATOM 11508 C CA . VAL B 1 712 ? 30.375 8.422 13.078 1 90.25 712 VAL B CA 1
ATOM 11509 C C . VAL B 1 712 ? 29.938 9.758 13.664 1 90.25 712 VAL B C 1
ATOM 11511 O O . VAL B 1 712 ? 30.516 10.25 14.633 1 90.25 712 VAL B O 1
ATOM 11514 N N . LEU B 1 713 ? 29.047 10.352 13.008 1 91.19 713 LEU B N 1
ATOM 11515 C CA . LEU B 1 713 ? 28.406 11.555 13.523 1 91.19 713 LEU B CA 1
ATOM 11516 C C . LEU B 1 713 ? 26.922 11.336 13.75 1 91.19 713 LEU B C 1
ATOM 11518 O O . LEU B 1 713 ? 26.297 10.516 13.062 1 91.19 713 LEU B O 1
ATOM 11522 N N . THR B 1 714 ? 26.344 11.992 14.68 1 90.94 714 THR B N 1
ATOM 11523 C CA . THR B 1 714 ? 24.906 12.047 14.898 1 90.94 714 THR B CA 1
ATOM 11524 C C . THR B 1 714 ? 24.328 13.375 14.422 1 90.94 714 THR B C 1
ATOM 11526 O O . THR B 1 714 ? 24.766 14.438 14.867 1 90.94 714 THR B O 1
ATOM 11529 N N . ALA B 1 715 ? 23.375 13.297 13.586 1 93.69 715 ALA B N 1
ATOM 11530 C CA . ALA B 1 715 ? 22.828 14.516 13 1 93.69 715 ALA B CA 1
ATOM 11531 C C . ALA B 1 715 ? 21.922 15.242 13.992 1 93.69 715 ALA B C 1
ATOM 11533 O O . ALA B 1 715 ? 21.281 14.609 14.836 1 93.69 715 ALA B O 1
ATOM 11534 N N . VAL B 1 716 ? 21.953 16.531 13.945 1 92.69 716 VAL B N 1
ATOM 11535 C CA . VAL B 1 716 ? 21.062 17.438 14.656 1 92.69 716 VAL B CA 1
ATOM 11536 C C . VAL B 1 716 ? 20.375 18.375 13.664 1 92.69 716 VAL B C 1
ATOM 11538 O O . VAL B 1 716 ? 20.922 18.656 12.586 1 92.69 716 VAL B O 1
ATOM 11541 N N . ASP B 1 717 ? 19.203 18.781 14.031 1 96.06 717 ASP B N 1
ATOM 11542 C CA . ASP B 1 717 ? 18.5 19.688 13.125 1 96.06 717 ASP B CA 1
ATOM 11543 C C . ASP B 1 717 ? 19.344 20.891 12.758 1 96.06 717 ASP B C 1
ATOM 11545 O O . ASP B 1 717 ? 20 21.484 13.617 1 96.06 717 ASP B O 1
ATOM 11549 N N . LEU B 1 718 ? 19.406 21.172 11.438 1 97.75 718 LEU B N 1
ATOM 11550 C CA . LEU B 1 718 ? 20.016 22.344 10.836 1 97.75 718 LEU B CA 1
ATOM 11551 C C . LEU B 1 718 ? 21.531 22.188 10.781 1 97.75 718 LEU B C 1
ATOM 11553 O O . LEU B 1 718 ? 22.25 23.125 10.414 1 97.75 718 LEU B O 1
ATOM 11557 N N . LEU B 1 719 ? 22.047 21.031 11.219 1 97.19 719 LEU B N 1
ATOM 11558 C CA . LEU B 1 719 ? 23.438 20.719 10.938 1 97.19 719 LEU B CA 1
ATOM 11559 C C . LEU B 1 719 ? 23.719 20.766 9.445 1 97.19 719 LEU B C 1
ATOM 11561 O O . LEU B 1 719 ? 23.047 20.109 8.656 1 97.19 719 LEU B O 1
ATOM 11565 N N . SER B 1 720 ? 24.609 21.609 9.023 1 97.75 720 SER B N 1
ATOM 11566 C CA . SER B 1 720 ? 25 21.781 7.629 1 97.75 720 SER B CA 1
ATOM 11567 C C . SER B 1 720 ? 26.484 21.484 7.422 1 97.75 720 SER B C 1
ATOM 11569 O O . SER B 1 720 ? 27.344 22.219 7.906 1 97.75 720 SER B O 1
ATOM 11571 N N . LEU B 1 721 ? 26.781 20.453 6.672 1 96.31 721 LEU B N 1
ATOM 11572 C CA . LEU B 1 721 ? 28.141 19.969 6.527 1 96.31 721 LEU B CA 1
ATOM 11573 C C . LEU B 1 721 ? 28.594 20.047 5.07 1 96.31 721 LEU B C 1
ATOM 11575 O O . LEU B 1 721 ? 27.891 19.562 4.176 1 96.31 721 LEU B O 1
ATOM 11579 N N . ARG B 1 722 ? 29.734 20.656 4.883 1 95.38 722 ARG B N 1
ATOM 11580 C CA . ARG B 1 722 ? 30.375 20.469 3.588 1 95.38 722 ARG B CA 1
ATOM 11581 C C . ARG B 1 722 ? 30.922 19.062 3.432 1 95.38 722 ARG B C 1
ATOM 11583 O O . ARG B 1 722 ? 31.469 18.484 4.379 1 95.38 722 ARG B O 1
ATOM 11590 N N . PHE B 1 723 ? 30.812 18.531 2.25 1 95.56 723 PHE B N 1
ATOM 11591 C CA . PHE B 1 723 ? 31.25 17.156 2.027 1 95.56 723 PHE B CA 1
ATOM 11592 C C . PHE B 1 723 ? 32.75 17.031 2.293 1 95.56 723 PHE B C 1
ATOM 11594 O O . PHE B 1 723 ? 33.219 15.992 2.787 1 95.56 723 PHE B O 1
ATOM 11601 N N . GLN B 1 724 ? 33.469 18.047 2.062 1 94.06 724 GLN B N 1
ATOM 11602 C CA . GLN B 1 724 ? 34.906 18 2.199 1 94.06 724 GLN B CA 1
ATOM 11603 C C . GLN B 1 724 ? 35.344 18.25 3.643 1 94.06 724 GLN B C 1
ATOM 11605 O O . GLN B 1 724 ? 36.531 18.156 3.971 1 94.06 724 GLN B O 1
ATOM 11610 N N . GLU B 1 725 ? 34.375 18.516 4.535 1 92.38 725 GLU B N 1
ATOM 11611 C CA . GLU B 1 725 ? 34.656 18.781 5.938 1 92.38 725 GLU B CA 1
ATOM 11612 C C . GLU B 1 725 ? 33.719 18 6.852 1 92.38 725 GLU B C 1
ATOM 11614 O O . GLU B 1 725 ? 33.125 18.547 7.773 1 92.38 725 GLU B O 1
ATOM 11619 N N . LEU B 1 726 ? 33.625 16.75 6.648 1 91.5 726 LEU B N 1
ATOM 11620 C CA . LEU B 1 726 ? 32.688 15.914 7.387 1 91.5 726 LEU B CA 1
ATOM 11621 C C . LEU B 1 726 ? 33.25 15.539 8.758 1 91.5 726 LEU B C 1
ATOM 11623 O O . LEU B 1 726 ? 32.5 15.156 9.656 1 91.5 726 LEU B O 1
ATOM 11627 N N . THR B 1 727 ? 34.531 15.594 8.906 1 85.88 727 THR B N 1
ATOM 11628 C CA . THR B 1 727 ? 35.125 15.352 10.211 1 85.88 727 THR B CA 1
ATOM 11629 C C . THR B 1 727 ? 35 16.578 11.109 1 85.88 727 THR B C 1
ATOM 11631 O O . THR B 1 727 ? 35.562 17.641 10.82 1 85.88 727 THR B O 1
ATOM 11634 N N . GLN B 1 728 ? 34.188 16.516 12.07 1 84.88 728 GLN B N 1
ATOM 11635 C CA . GLN B 1 728 ? 33.938 17.609 13.008 1 84.88 728 GLN B CA 1
ATOM 11636 C C . GLN B 1 728 ? 34.312 17.203 14.43 1 84.88 728 GLN B C 1
ATOM 11638 O O . GLN B 1 728 ? 33.469 16.719 15.188 1 84.88 728 GLN B O 1
ATOM 11643 N N . PRO B 1 729 ? 35.531 17.531 14.703 1 78.19 729 PRO B N 1
ATOM 11644 C CA . PRO B 1 729 ? 35.969 17.156 16.047 1 78.19 729 PRO B CA 1
ATOM 11645 C C . PRO B 1 729 ? 35.094 17.766 17.141 1 78.19 729 PRO B C 1
ATOM 11647 O O . PRO B 1 729 ? 34.625 18.906 17 1 78.19 729 PRO B O 1
ATOM 11650 N N . HIS B 1 730 ? 34.75 17.172 18.156 1 79.81 730 HIS B N 1
ATOM 11651 C CA . HIS B 1 730 ? 34.094 17.594 19.391 1 79.81 730 HIS B CA 1
ATOM 11652 C C . HIS B 1 730 ? 32.594 17.828 19.172 1 79.81 730 HIS B C 1
ATOM 11654 O O . HIS B 1 730 ? 31.875 18.156 20.109 1 79.81 730 HIS B O 1
ATOM 11660 N N . LEU B 1 731 ? 32.125 17.828 17.938 1 81.81 731 LEU B N 1
ATOM 11661 C CA . LEU B 1 731 ? 30.719 18.109 17.656 1 81.81 731 LEU B CA 1
ATOM 11662 C C . LEU B 1 731 ? 29.797 17.25 18.516 1 81.81 731 LEU B C 1
ATOM 11664 O O . LEU B 1 731 ? 28.875 17.75 19.156 1 81.81 731 LEU B O 1
ATOM 11668 N N . MET B 1 732 ? 30.062 16.016 18.594 1 81.44 732 MET B N 1
ATOM 11669 C CA . MET B 1 732 ? 29.203 15.078 19.328 1 81.44 732 MET B CA 1
ATOM 11670 C C . MET B 1 732 ? 29.234 15.367 20.828 1 81.44 732 MET B C 1
ATOM 11672 O O . MET B 1 732 ? 28.188 15.32 21.484 1 81.44 732 MET B O 1
ATOM 11676 N N . ASP B 1 733 ? 30.375 15.672 21.297 1 79.12 733 ASP B N 1
ATOM 11677 C CA . ASP B 1 733 ? 30.531 15.977 22.703 1 79.12 733 ASP B CA 1
ATOM 11678 C C . ASP B 1 733 ? 29.781 17.25 23.078 1 79.12 733 ASP B C 1
ATOM 11680 O O . ASP B 1 733 ? 29.125 17.312 24.125 1 79.12 733 ASP B O 1
ATOM 11684 N N . VAL B 1 734 ? 29.938 18.203 22.234 1 81.06 734 VAL B N 1
ATOM 11685 C CA . VAL B 1 734 ? 29.297 19.484 22.484 1 81.06 734 VAL B CA 1
ATOM 11686 C C . VAL B 1 734 ? 27.781 19.328 22.422 1 81.06 734 VAL B C 1
ATOM 11688 O O . VAL B 1 734 ? 27.047 19.844 23.266 1 81.06 734 VAL B O 1
ATOM 11691 N N . CYS B 1 735 ? 27.312 18.672 21.406 1 81.06 735 CYS B N 1
ATOM 11692 C CA . CYS B 1 735 ? 25.875 18.469 21.25 1 81.06 735 CYS B CA 1
ATOM 11693 C C . CYS B 1 735 ? 25.312 17.734 22.453 1 81.06 735 CYS B C 1
ATOM 11695 O O . CYS B 1 735 ? 24.25 18.094 22.953 1 81.06 735 CYS B O 1
ATOM 11697 N N . ALA B 1 736 ? 25.969 16.734 22.922 1 77.38 736 ALA B N 1
ATOM 11698 C CA . ALA B 1 736 ? 25.531 15.984 24.094 1 77.38 736 ALA B CA 1
ATOM 11699 C C . ALA B 1 736 ? 25.469 16.891 25.328 1 77.38 736 ALA B C 1
ATOM 11701 O O . ALA B 1 736 ? 24.547 16.781 26.141 1 77.38 736 ALA B O 1
ATOM 11702 N N . LYS B 1 737 ? 26.438 17.719 25.469 1 78.56 737 LYS B N 1
ATOM 11703 C CA . LYS B 1 737 ? 26.5 18.625 26.625 1 78.56 737 LYS B CA 1
ATOM 11704 C C . LYS B 1 737 ? 25.375 19.656 26.562 1 78.56 737 LYS B C 1
ATOM 11706 O O . LYS B 1 737 ? 24.75 19.969 27.578 1 78.56 737 LYS B O 1
ATOM 11711 N N . VAL B 1 738 ? 25.156 20.172 25.406 1 81.81 738 VAL B N 1
ATOM 11712 C CA . VAL B 1 738 ? 24.156 21.234 25.234 1 81.81 738 VAL B CA 1
ATOM 11713 C C . VAL B 1 738 ? 22.766 20.672 25.469 1 81.81 738 VAL B C 1
ATOM 11715 O O . VAL B 1 738 ? 21.922 21.359 26.062 1 81.81 738 VAL B O 1
ATOM 11718 N N . LEU B 1 739 ? 22.516 19.5 25.031 1 76.44 739 LEU B N 1
ATOM 11719 C CA . LEU B 1 739 ? 21.188 18.891 25.156 1 76.44 739 LEU B CA 1
ATOM 11720 C C . LEU B 1 739 ? 20.922 18.469 26.594 1 76.44 739 LEU B C 1
ATOM 11722 O O . LEU B 1 739 ? 19.766 18.297 27 1 76.44 739 LEU B O 1
ATOM 11726 N N . THR B 1 740 ? 21.984 18.25 27.406 1 69.31 740 THR B N 1
ATOM 11727 C CA . THR B 1 740 ? 21.828 17.906 28.812 1 69.31 740 THR B CA 1
ATOM 11728 C C . THR B 1 740 ? 21.719 19.156 29.672 1 69.31 740 THR B C 1
ATOM 11730 O O . THR B 1 740 ? 21.328 19.094 30.828 1 69.31 740 THR B O 1
ATOM 11733 N N . LEU B 1 741 ? 22.281 20.203 29.172 1 62.97 741 LEU B N 1
ATOM 11734 C CA . LEU B 1 741 ? 22.203 21.438 29.922 1 62.97 741 LEU B CA 1
ATOM 11735 C C . LEU B 1 741 ? 20.75 21.75 30.297 1 62.97 741 LEU B C 1
ATOM 11737 O O . LEU B 1 741 ? 19.859 21.656 29.469 1 62.97 741 LEU B O 1
ATOM 11741 N N . LYS B 1 742 ? 20.266 21.203 31.531 1 52.03 742 LYS B N 1
ATOM 11742 C CA . LYS B 1 742 ? 18.969 21.328 32.188 1 52.03 742 LYS B CA 1
ATOM 11743 C C . LYS B 1 742 ? 18.25 22.594 31.75 1 52.03 742 LYS B C 1
ATOM 11745 O O . LYS B 1 742 ? 18.812 23.688 31.812 1 52.03 742 LYS B O 1
ATOM 11750 N N . ASP B 1 743 ? 17.438 22.453 30.766 1 49.34 743 ASP B N 1
ATOM 11751 C CA . ASP B 1 743 ? 16.453 23.531 30.766 1 49.34 743 ASP B CA 1
ATOM 11752 C C . ASP B 1 743 ? 15.836 23.719 32.156 1 49.34 743 ASP B C 1
ATOM 11754 O O . ASP B 1 743 ? 15.336 22.766 32.75 1 49.34 743 ASP B O 1
ATOM 11758 N N . ASP B 1 744 ? 16.328 24.5 32.938 1 41.5 744 ASP B N 1
ATOM 11759 C CA . ASP B 1 744 ? 15.68 24.891 34.188 1 41.5 744 ASP B CA 1
ATOM 11760 C C . ASP B 1 744 ? 14.172 25.047 33.969 1 41.5 744 ASP B C 1
ATOM 11762 O O . ASP B 1 744 ? 13.492 25.688 34.781 1 41.5 744 ASP B O 1
ATOM 11766 N N . ASP B 1 745 ? 13.703 24.875 32.844 1 42.12 745 ASP B N 1
ATOM 11767 C CA . ASP B 1 745 ? 12.258 25.062 32.844 1 42.12 745 ASP B CA 1
ATOM 11768 C C . ASP B 1 745 ? 11.539 23.875 33.469 1 42.12 745 ASP B C 1
ATOM 11770 O O . ASP B 1 745 ? 11.703 22.734 33 1 42.12 745 ASP B O 1
ATOM 11774 N N . PRO B 1 746 ? 11.039 23.844 34.719 1 38.88 746 PRO B N 1
ATOM 11775 C CA . PRO B 1 746 ? 10.367 22.859 35.562 1 38.88 746 PRO B CA 1
ATOM 11776 C C . PRO B 1 746 ? 9.312 22.062 34.781 1 38.88 746 PRO B C 1
ATOM 11778 O O . PRO B 1 746 ? 8.875 21 35.25 1 38.88 746 PRO B O 1
ATOM 11781 N N . GLN B 1 747 ? 8.562 22.531 33.875 1 36.97 747 GLN B N 1
ATOM 11782 C CA . GLN B 1 747 ? 7.344 21.922 33.375 1 36.97 747 GLN B CA 1
ATOM 11783 C C . GLN B 1 747 ? 7.656 20.719 32.469 1 36.97 747 GLN B C 1
ATOM 11785 O O . GLN B 1 747 ? 6.754 20 32.062 1 36.97 747 GLN B O 1
ATOM 11790 N N . LEU B 1 748 ? 8.766 20.469 31.906 1 38.84 748 LEU B N 1
ATOM 11791 C CA . LEU B 1 748 ? 8.93 19.531 30.797 1 38.84 748 LEU B CA 1
ATOM 11792 C C . LEU B 1 748 ? 9.242 18.141 31.328 1 38.84 748 LEU B C 1
ATOM 11794 O O . LEU B 1 748 ? 9.477 17.219 30.531 1 38.84 748 LEU B O 1
ATOM 11798 N N . GLY B 1 749 ? 9.312 17.844 32.625 1 33.5 749 GLY B N 1
ATOM 11799 C CA . GLY B 1 749 ? 9.672 16.5 33.031 1 33.5 749 GLY B CA 1
ATOM 11800 C C . GLY B 1 749 ? 8.609 15.469 32.719 1 33.5 749 GLY B C 1
ATOM 11801 O O . GLY B 1 749 ? 8.844 14.266 32.844 1 33.5 749 GLY B O 1
ATOM 11802 N N . ALA B 1 750 ? 7.289 15.789 32.656 1 34.31 750 ALA B N 1
ATOM 11803 C CA . ALA B 1 750 ? 6.316 14.703 32.75 1 34.31 750 ALA B CA 1
ATOM 11804 C C . ALA B 1 750 ? 6.129 14.008 31.422 1 34.31 750 ALA B C 1
ATOM 11806 O O . ALA B 1 750 ? 5.336 13.062 31.312 1 34.31 750 ALA B O 1
ATOM 11807 N N . GLU B 1 751 ? 6.371 14.406 30.297 1 29.84 751 GLU B N 1
ATOM 11808 C CA . GLU B 1 751 ? 5.77 13.711 29.172 1 29.84 751 GLU B CA 1
ATOM 11809 C C . GLU B 1 751 ? 6.664 12.57 28.672 1 29.84 751 GLU B C 1
ATOM 11811 O O . GLU B 1 751 ? 6.422 12 27.609 1 29.84 751 GLU B O 1
ATOM 11816 N N . ALA B 1 752 ? 7.539 12.102 29.328 1 25.23 752 ALA B N 1
ATOM 11817 C CA . ALA B 1 752 ? 7.98 10.781 28.906 1 25.23 752 ALA B CA 1
ATOM 11818 C C . ALA B 1 752 ? 6.996 9.703 29.359 1 25.23 752 ALA B C 1
ATOM 11820 O O . ALA B 1 752 ? 6.543 9.711 30.5 1 25.23 752 ALA B O 1
#